Protein AF-A0AAW1KTS3-F1 (afdb_monomer)

Radius of gyration: 52.76 Å; Cα contacts (8 Å, |Δi|>4): 1188; chains: 1; bounding box: 129×103×189 Å

Nearest PDB structures (foldseek):
  7pgs-assembly1_N  TM=5.312E-01  e=7.427E-12  Homo sapiens
  7mp5-assembly1_B  TM=5.098E-01  e=2.663E-09  Homo sapiens
  5w0v-assembly2_B  TM=2.055E-01  e=7.017E-05  Kluyveromyces lactis
  4hax-assembly1_C  TM=1.683E-01  e=1.233E-04  Saccharomyces cerevisiae
  4c0q-assembly1_A  TM=1.399E-01  e=2.871E-04  Homo sapiens

Secondary structure (DSSP, 8-state):
--GGG--TTHHHH-HHHHHHHHHHHHHHHHHHHT--GGGHHHHHHHHHHHHHHHHHHHHHHHHTT-TTS-HHHHHHHHHHHHTT-----SSS-SSSTHHHHHHHHHHHHHHHTT---SHHHHHHHHHHHHHHHHHHHHHHHHHHHHTSSS-SSTTTTSTTSHHHHHHHHHHSPPP----S---------PPP--S----S--STTHHHHHHHHHHHHHHHHHHHHHHTT-GGGHHHHHGGGG-SSHHHHHHHHHHHHHHHHHS--TT--HHHHHHHHHHHTT-SSHHHHHHHHHHHHHHHHHHSSSS-STTTTTT-------SHHHHHHHHHHHHHHHHHH-TTTHHHHHHHHHHHTTTTS-HHHHHHHHHHHHHHHTT--GGGS-HHHHHHHHHHHHHHHHHHTTT-HHHHHHHHHHHHTSGGGHHHHHHHHHHHHHHHHHTT-STT-HHHHHHHHHHHHHHHHHHHTTSHHHHHHHHHHHHHGGGGS--------------TT-----BTT-PPPP---PPP----------------------------------------------------------------------PPPPP--------------------------------------PPPPHHHHHHHHHTT------HHHHHHHHHHHHTTT-TTTTGGGHHHHHHHHHTTTT-S-HHHHHHHHHHHHHHHIIIIIIHHHH---SSSHHHHHHHHHHHHHHHHHTTTS-SS------SS----HHHHHHHHHHHHHHHHTTTSTTHHHHHHHHHHHHHHH-S-HHHHHHHHHHHHHH-PPP-HHHHHHHHHHHHHHTTS--HHHHHHHHHHHHHHHHHHHHS-HHHHTT-HHHHHHHHHHTT--BHHHHHHHHHHHHHHHTTS-TTSHHHHHHHHHT----GGG------------S--S----PPPPPP---HHHHHHHGGGSTTTHHHHHHHHHHT-SSS-HHHHS-TTTHHHHHHHHHHHHHHHHHTS---STT-HHHHHHHHHHHHHHHHHHHHHHTT-HHHHHHHHHHHTT---SHHHHHHHHHHHHHHHHTTTTHHHHHHHHHHHHHHS-HHHHHHHHHHHHHHHHTS---GGG-HHHHHHHHHTTTSTTHHHHHHHHHHHHHHHHTTS-S-------------------------------------------------------PPPHHHHHHHHHHHHHHHHHHS--S----GGGSSTTS---TT-

Organism: Saponaria officinalis (NCBI:txid3572)

Solvent-accessible surface area (backbone atoms only — not comparable to full-atom values): 75738 Å² total; per-residue (Å²): 111,75,56,68,73,61,59,93,64,46,43,55,76,34,59,70,58,43,53,52,52,49,52,48,52,54,50,53,53,48,51,65,75,69,57,56,85,89,46,56,76,75,44,48,63,52,55,37,48,52,19,54,40,36,39,53,40,34,45,41,43,49,77,40,65,37,80,93,60,38,46,68,54,48,39,55,52,39,59,54,39,51,34,61,45,87,72,76,88,58,98,85,62,83,80,65,49,53,50,48,58,52,48,53,52,50,50,52,52,58,49,56,73,71,53,87,59,69,66,64,48,55,51,48,52,46,55,52,47,54,52,49,50,53,35,29,53,33,21,53,46,15,42,22,23,51,35,29,39,69,71,60,47,73,54,57,69,36,79,89,12,70,55,40,50,50,40,50,52,31,35,53,76,79,78,82,79,73,78,91,84,76,83,93,74,81,99,81,78,89,87,76,89,80,84,88,82,93,77,95,77,93,64,87,71,67,61,59,63,54,54,51,56,50,35,38,53,49,24,36,48,23,54,38,27,32,40,81,51,36,57,86,50,51,72,71,46,52,62,44,43,46,39,90,52,59,52,42,9,53,43,42,42,58,33,52,40,53,49,50,74,74,40,88,60,85,89,65,55,65,44,64,54,51,52,50,31,60,59,32,41,53,42,90,50,63,66,50,23,55,47,27,49,51,42,48,53,50,46,40,60,72,76,49,59,82,60,93,59,99,56,76,74,75,77,82,74,80,78,86,58,92,50,67,70,53,30,48,56,44,40,39,54,50,34,51,44,50,32,68,79,42,50,83,49,27,61,60,32,52,50,50,44,60,75,54,47,57,88,53,45,56,77,78,53,38,58,51,52,55,59,41,45,41,49,28,46,59,62,65,55,59,84,77,49,61,74,83,50,47,56,51,48,50,52,45,53,49,51,49,45,65,76,35,36,91,80,40,46,72,56,49,41,48,44,43,33,43,44,20,72,43,70,71,33,42,57,63,50,51,54,47,46,45,50,52,51,42,56,57,35,71,76,46,85,51,95,86,41,65,64,60,52,54,50,49,54,58,41,50,36,52,53,52,40,33,30,28,79,63,32,41,54,65,44,48,54,50,35,51,54,42,37,58,44,52,40,69,42,81,69,81,71,73,85,68,77,69,74,85,77,69,57,94,78,72,77,81,72,65,33,76,82,69,57,82,79,74,86,75,88,71,88,85,77,90,84,86,84,85,85,84,90,88,88,82,88,82,88,88,90,86,84,90,84,89,82,85,86,86,84,85,92,87,85,90,87,82,90,86,88,82,84,82,88,88,86,89,90,88,84,90,84,92,84,89,90,86,82,89,89,88,87,84,91,86,86,88,87,90,84,91,84,89,79,88,79,83,80,85,78,86,75,85,77,80,89,70,90,76,87,80,83,83,87,88,85,88,81,90,86,90,84,88,86,85,79,91,86,84,86,88,88,83,89,81,82,88,79,79,58,68,69,59,55,51,53,65,67,52,75,70,72,75,76,76,68,49,68,24,49,50,28,45,53,39,46,25,64,43,31,54,80,47,48,74,68,44,61,89,48,42,38,56,53,55,47,56,38,59,65,34,37,43,53,90,48,59,71,54,30,34,27,34,50,43,26,53,43,23,40,46,40,33,65,34,51,49,50,62,65,71,62,81,63,86,97,56,60,66,59,58,49,49,49,41,55,49,52,44,50,52,49,60,77,38,66,72,50,71,82,42,71,79,76,82,50,32,62,89,47,60,83,50,77,44,54,58,57,52,27,52,52,53,48,55,49,52,66,49,46,64,83,56,71,64,48,49,47,52,27,24,50,48,25,48,48,39,39,36,45,19,39,37,67,66,51,16,48,46,19,35,46,49,28,57,51,50,62,43,86,81,52,70,67,58,56,53,49,54,54,51,41,49,58,53,39,66,74,57,68,43,72,69,45,42,10,52,48,48,45,53,42,55,37,53,36,48,46,55,68,70,48,58,47,89,55,52,77,79,45,49,57,58,59,52,42,30,59,18,46,48,47,40,52,47,40,55,61,29,39,47,33,48,58,33,43,45,55,52,53,78,40,50,64,72,87,46,67,66,53,51,52,54,48,63,71,67,51,67,74,71,79,81,78,75,76,75,84,88,83,80,92,76,90,89,76,93,81,92,73,90,78,77,89,77,72,77,71,75,83,84,67,30,49,47,66,51,45,58,56,28,44,39,30,71,85,27,28,66,62,29,52,51,48,53,54,72,66,49,54,86,54,58,38,92,54,41,15,51,81,85,51,40,64,58,53,50,48,62,68,43,45,48,61,50,40,57,50,49,76,51,84,69,88,41,94,88,35,76,66,41,54,54,38,53,51,44,23,53,42,26,41,33,47,15,54,30,27,48,74,72,67,37,53,78,58,16,53,54,27,39,38,42,40,73,62,72,58,69,45,49,68,63,52,44,68,64,44,30,56,59,51,33,72,75,44,46,74,88,48,40,67,60,55,55,56,47,52,52,46,38,54,74,33,23,46,76,86,37,36,64,50,44,33,53,49,51,23,52,38,29,73,57,38,87,47,65,68,90,80,45,62,66,59,55,58,55,41,58,66,36,42,85,42,100,50,18,72,52,30,46,49,30,53,52,26,47,53,57,25,42,62,67,76,82,75,80,87,80,86,83,89,88,86,84,90,87,87,86,87,88,81,92,79,83,86,79,78,85,81,86,84,73,83,70,87,79,70,88,78,80,89,85,84,79,91,84,84,85,92,85,87,87,83,88,86,89,78,90,77,84,85,74,80,53,69,67,57,53,25,48,48,48,21,49,43,42,38,48,42,42,58,66,70,44,88,72,75,92,64,83,67,81,51,49,43,57,70,58,71,77,74,94,80,120

Foldseek 3Di:
DVLQPDDACVCLVPVVVVVVLLVLLVVLVVPLVPDDLVCLPVNLVSLLVSLLNLLRCLQRCQVSVPPSCDLQNLVVLLVVLQLLADQLPDPPDDDRNCPNVVSLVVVLVVVVVVDDDPVVSVVVNVVSVVSSVSSNLSSLSSNLSSLAADHSDVLSLDCPHPLVSVLLSLLDQDDDDDPPDDDDDDPDDDDDDDDDDDDDDPDVPPVSVVVSVSSLVSSLSSVLSNCLHCLVSLLVLLLQLQAPPNSSNLSSLLSSLVSVLVDPRPPDDPLSLVLSLLLQLLPLDLVSVQSSLSSVLSSLVVPPVVPPDPCSRPSPDRQPDSDSCSSLVVSLVSLLVCCVVCLVCLLVNLLNLLPRNCVRHDLVCNLSSLSSSQSSLLSDDLVVDDVVSSLSSLVSLLVCCLPCCVPRVVSNLSNLLSQLLPLNSLLSNLVSLLVVLQVVQVVCQDPVCPPVNVSSLVSSLSSLQSNCVNPVLSSLVNLLVLLVCQLVDQDPPPPDPPPPPPPVVPPPLDFLVDFDDDPPPDDDDDDDDDDDDDDDDDDDDDDDDDDDDDDDDDDDDDDDDDDDDDYDDDDDDDDDDDDDDDDDDDDDDDDDDDDDDDDDDDDDDDDDDDDDDDDDDDDDDDDDDDDDDDDDDDDDDDDDDPVVVVVVVVSNPRPRQGSSLSSLSSLLSNLQPCQPSCLVSVLSLLLSLLLCLQPPRLSSNLSSLSSLLSNLCRQQVVVLVVPDDDDDSVVLNVLSVVLSVVSVVQRSHRQDHLDAFFLVRLDDPVLVSSLVNLVSVCSSNVVSPVSLASSLVVLLCSLWQGSDLSSVLSSLSSNLSSLHQDDLVSVLSLLVLLLLLLLPVDRSSSRSLLSSLVSLQSNLVSDQLVCLLVRLLQLLLLLLQLLARSLSSNLSSLSSNLSSLVSADLVDCVSLVSNVVLAFADPVVPPDDDDDDDDDDDDPDDDDDDDHQPDDQARQVSLLSLQLAPRSNVSSVVSLLSPLAQGSCVHHHDNQCNLVSSCLSCLLQLQLLLPDPPPDDPDPSVVSLQSSLSSLQSSLVNCVVVPNNQSNVLSNCSSVVVDRHLLVSLLSVQLSSCVRCPPPCVCVSVVSLLSCLRRGDPSSVLSSLSNLLSNLLNHQDAPVPCVVLVVSLVVCCPDPSVVSSVSNVVSNVVSNVVPPDDDDDDDDDDDDDDDDDDDDDDDDDPPPPDPPDDDDDDDDDDDDDDDDDDDDDDDDDDDDSNVVSSSSSSSSSVSSSVSPPDDDDPSVSTPVNSDDPPPD

Structure (mmCIF, N/CA/C/O backbone):
data_AF-A0AAW1KTS3-F1
#
_entry.id   AF-A0AAW1KTS3-F1
#
loop_
_atom_site.group_PDB
_atom_site.id
_atom_site.type_symbol
_atom_site.label_atom_id
_atom_site.label_alt_id
_atom_site.label_comp_id
_atom_site.label_asym_id
_atom_site.label_entity_id
_atom_site.label_seq_id
_atom_site.pdbx_PDB_ins_code
_atom_site.Cartn_x
_atom_site.Cartn_y
_atom_site.Cartn_z
_atom_site.occupancy
_atom_site.B_iso_or_equiv
_atom_site.auth_seq_id
_atom_site.auth_comp_id
_atom_site.auth_asym_id
_atom_site.auth_atom_id
_atom_site.pdbx_PDB_model_num
ATOM 1 N N . MET A 1 1 ? -47.940 1.181 67.640 1.00 64.25 1 MET A N 1
ATOM 2 C CA . MET A 1 1 ? -49.217 0.887 68.334 1.00 64.25 1 MET A CA 1
ATOM 3 C C . MET A 1 1 ? -50.417 0.840 67.380 1.00 64.25 1 MET A C 1
ATOM 5 O O . MET A 1 1 ? -50.634 -0.215 66.809 1.00 64.25 1 MET A O 1
ATOM 9 N N . VAL A 1 2 ? -51.220 1.901 67.168 1.00 80.25 2 VAL A N 1
ATOM 10 C CA . VAL A 1 2 ? -52.461 1.759 66.353 1.00 80.25 2 VAL A CA 1
ATOM 11 C C . VAL A 1 2 ? -52.172 1.682 64.847 1.00 80.25 2 VAL A C 1
ATOM 13 O O . VAL A 1 2 ? -52.635 0.756 64.193 1.00 80.25 2 VAL A O 1
ATOM 16 N N . ALA A 1 3 ? -51.353 2.598 64.316 1.00 78.25 3 ALA A N 1
ATOM 17 C CA . ALA A 1 3 ? -50.932 2.612 62.905 1.00 78.25 3 ALA A CA 1
ATOM 18 C C . ALA A 1 3 ? -50.195 1.327 62.464 1.00 78.25 3 ALA A C 1
ATOM 20 O O . ALA A 1 3 ? -50.238 0.938 61.309 1.00 78.25 3 ALA A O 1
ATOM 21 N N . GLU A 1 4 ? -49.560 0.649 63.416 1.00 80.38 4 GLU A N 1
ATOM 22 C CA . GLU A 1 4 ? -48.799 -0.597 63.258 1.00 80.38 4 GLU A CA 1
ATOM 23 C C . GLU A 1 4 ? -49.691 -1.844 63.121 1.00 80.38 4 GLU A C 1
ATOM 25 O O . GLU A 1 4 ? -49.235 -2.890 62.675 1.00 80.38 4 GLU A O 1
ATOM 30 N N . LYS A 1 5 ? -50.980 -1.740 63.477 1.00 83.88 5 LYS A N 1
ATOM 31 C CA . LYS A 1 5 ? -51.983 -2.801 63.278 1.00 83.88 5 LYS A CA 1
ATOM 32 C C . LYS A 1 5 ? -52.750 -2.646 61.958 1.00 83.88 5 LYS A C 1
ATOM 34 O O . LYS A 1 5 ? -53.805 -3.255 61.789 1.00 83.88 5 LYS A O 1
ATOM 39 N N . ILE A 1 6 ? -52.252 -1.814 61.042 1.00 81.06 6 ILE A N 1
ATOM 40 C CA . ILE A 1 6 ? -52.831 -1.620 59.712 1.00 81.06 6 ILE A CA 1
ATOM 41 C C . ILE A 1 6 ? -52.156 -2.580 58.737 1.00 81.06 6 ILE A C 1
ATOM 43 O O . ILE A 1 6 ? -50.955 -2.508 58.504 1.00 81.06 6 ILE A O 1
ATOM 47 N N . TRP A 1 7 ? -52.947 -3.508 58.203 1.00 79.06 7 TRP A N 1
ATOM 48 C CA . TRP A 1 7 ? -52.524 -4.449 57.170 1.00 79.06 7 TRP A CA 1
ATOM 49 C C . TRP A 1 7 ? -52.759 -3.870 55.762 1.00 79.06 7 TRP A C 1
ATOM 51 O O . TRP A 1 7 ? -53.659 -3.036 55.610 1.00 79.06 7 TRP A O 1
ATOM 61 N N . PRO A 1 8 ? -52.010 -4.335 54.740 1.00 77.81 8 PRO A N 1
ATOM 62 C CA . PRO A 1 8 ? -52.067 -3.789 53.385 1.00 77.81 8 PRO A CA 1
ATOM 63 C C . PRO A 1 8 ? -53.478 -3.662 52.793 1.00 77.81 8 PRO A C 1
ATOM 65 O O . PRO A 1 8 ? -54.326 -4.553 52.920 1.00 77.81 8 PRO A O 1
ATOM 68 N N . GLY A 1 9 ? -53.724 -2.531 52.138 1.00 78.25 9 GLY A N 1
ATOM 69 C CA . GLY A 1 9 ? -54.979 -2.151 51.503 1.00 78.25 9 GLY A CA 1
ATOM 70 C C . GLY A 1 9 ? -56.120 -1.795 52.463 1.00 78.25 9 GLY A C 1
ATOM 71 O O . GLY A 1 9 ? -57.253 -1.604 51.999 1.00 78.25 9 GLY A O 1
ATOM 72 N N . MET A 1 10 ? -55.903 -1.703 53.784 1.00 84.75 10 MET A N 1
ATOM 73 C CA . MET A 1 10 ? -56.992 -1.362 54.709 1.00 84.75 10 MET A CA 1
ATOM 74 C C . MET A 1 10 ? -57.408 0.109 54.597 1.00 84.75 10 MET A C 1
ATOM 76 O O . MET A 1 10 ? -58.611 0.383 54.668 1.00 84.75 10 MET A O 1
ATOM 80 N N . LEU A 1 11 ? -56.482 1.054 54.389 1.00 84.19 11 LEU A N 1
ATOM 81 C CA . LEU A 1 11 ? -56.857 2.469 54.234 1.00 84.19 11 LEU A CA 1
ATOM 82 C C . LEU A 1 11 ? -57.661 2.723 52.950 1.00 84.19 11 LEU A C 1
ATOM 84 O O . LEU A 1 11 ? -58.567 3.560 52.959 1.00 84.19 11 LEU A O 1
ATOM 88 N N . SER A 1 12 ? -57.415 1.945 51.891 1.00 81.31 12 SER A N 1
ATOM 89 C CA . SER A 1 12 ? -58.215 1.931 50.658 1.00 81.31 12 SER A CA 1
ATOM 90 C C . SER A 1 12 ? -59.651 1.460 50.912 1.00 81.31 12 SER A C 1
ATOM 92 O O . SER A 1 12 ? -60.602 2.047 50.402 1.00 81.31 12 SER A O 1
ATOM 94 N N . ARG A 1 13 ? -59.826 0.424 51.747 1.00 83.00 13 ARG A N 1
ATOM 95 C CA . ARG A 1 13 ? -61.142 -0.153 52.089 1.00 83.00 13 ARG A CA 1
ATOM 96 C C . ARG A 1 13 ? -61.909 0.636 53.159 1.00 83.00 13 ARG A C 1
ATOM 98 O O . ARG A 1 13 ? -63.108 0.421 53.317 1.00 83.00 13 ARG A O 1
ATOM 105 N N . LYS A 1 14 ? -61.248 1.515 53.923 1.00 86.31 14 LYS A N 1
ATOM 106 C CA . LYS A 1 14 ? -61.849 2.265 55.044 1.00 86.31 14 LYS A CA 1
ATOM 107 C C . LYS A 1 14 ? -61.474 3.761 55.010 1.00 86.31 14 LYS A C 1
ATOM 109 O O . LYS A 1 14 ? -60.659 4.210 55.824 1.00 86.31 14 LYS A O 1
ATOM 114 N N . PRO A 1 15 ? -62.113 4.578 54.148 1.00 81.06 15 PRO A N 1
ATOM 115 C CA . PRO A 1 15 ? -61.741 5.985 53.947 1.00 81.06 15 PRO A CA 1
ATOM 116 C C . PRO A 1 15 ? -61.871 6.864 55.205 1.00 81.06 15 PRO A C 1
ATOM 118 O O . PRO A 1 15 ? -61.170 7.868 55.318 1.00 81.06 15 PRO A O 1
ATOM 121 N N . VAL A 1 16 ? -62.705 6.481 56.180 1.00 84.56 16 VAL A N 1
ATOM 122 C CA . VAL A 1 16 ? -62.835 7.192 57.467 1.00 84.56 16 VAL A CA 1
ATOM 123 C C . VAL A 1 16 ? -61.530 7.152 58.270 1.00 84.56 16 VAL A C 1
ATOM 125 O O . VAL A 1 16 ? -61.110 8.184 58.789 1.00 84.56 16 VAL A O 1
ATOM 128 N N . PHE A 1 17 ? -60.848 6.001 58.333 1.00 84.56 17 PHE A N 1
ATOM 129 C CA . PHE A 1 17 ? -59.546 5.895 59.007 1.00 84.56 17 PHE A CA 1
ATOM 130 C C . PHE A 1 17 ? -58.478 6.689 58.251 1.00 84.56 17 PHE A C 1
ATOM 132 O O . PHE A 1 17 ? -57.736 7.451 58.867 1.00 84.56 17 PHE A O 1
ATOM 139 N N . ARG A 1 18 ? -58.468 6.591 56.912 1.00 85.31 18 ARG A N 1
ATOM 140 C CA . ARG A 1 18 ? -57.579 7.366 56.030 1.00 85.31 18 ARG A CA 1
ATOM 141 C C . ARG A 1 18 ? -57.662 8.870 56.336 1.00 85.31 18 ARG A C 1
ATOM 143 O O . ARG A 1 18 ? -56.636 9.499 56.567 1.00 85.31 18 ARG A O 1
ATOM 150 N N . LEU A 1 19 ? -58.875 9.425 56.434 1.00 85.12 19 LEU A N 1
ATOM 151 C CA . LEU A 1 19 ? -59.107 10.833 56.788 1.00 85.12 19 LEU A CA 1
ATOM 152 C C . LEU A 1 19 ? -58.616 11.203 58.199 1.00 85.12 19 LEU A C 1
ATOM 154 O O . LEU A 1 19 ? -58.020 12.266 58.369 1.00 85.12 19 LEU A O 1
ATOM 158 N N . HIS A 1 20 ? -58.833 10.345 59.201 1.00 88.56 20 HIS A N 1
ATOM 159 C CA . HIS A 1 20 ? -58.393 10.616 60.576 1.00 88.56 20 HIS A CA 1
ATOM 160 C C . HIS A 1 20 ? -56.866 10.628 60.710 1.00 88.56 20 HIS A C 1
ATOM 162 O O . HIS A 1 20 ? -56.325 11.533 61.343 1.00 88.56 20 HIS A O 1
ATOM 168 N N . TYR A 1 21 ? -56.160 9.680 60.085 1.00 89.75 21 TYR A N 1
ATOM 169 C CA . TYR A 1 21 ? -54.695 9.658 60.129 1.00 89.75 21 TYR A CA 1
ATOM 170 C C . TYR A 1 21 ? -54.059 10.810 59.344 1.00 89.75 21 TYR A C 1
ATOM 172 O O . TYR A 1 21 ? -53.065 11.363 59.805 1.00 89.75 21 TYR A O 1
ATOM 180 N N . LEU A 1 22 ? -54.648 11.232 58.219 1.00 88.50 22 LEU A N 1
ATOM 181 C CA . LEU A 1 22 ? -54.184 12.423 57.494 1.00 88.50 22 LEU A CA 1
ATOM 182 C C . LEU A 1 22 ? -54.362 13.692 58.331 1.00 88.50 22 LEU A C 1
ATOM 184 O O . LEU A 1 22 ? -53.419 14.467 58.446 1.00 88.50 22 LEU A O 1
ATOM 188 N N . LYS A 1 23 ? -55.519 13.864 58.989 1.00 89.50 23 LYS A N 1
ATOM 189 C CA . LYS A 1 23 ? -55.744 14.987 59.912 1.00 89.50 23 LYS A CA 1
ATOM 190 C C . LYS A 1 23 ? -54.766 14.963 61.094 1.00 89.50 23 LYS A C 1
ATOM 192 O O . LYS A 1 23 ? -54.303 16.017 61.509 1.00 89.50 23 LYS A O 1
ATOM 197 N N . TYR A 1 24 ? -54.440 13.782 61.625 1.00 91.31 24 TYR A N 1
ATOM 198 C CA . TYR A 1 24 ? -53.425 13.634 62.673 1.00 91.31 24 TYR A CA 1
ATOM 199 C C . TYR A 1 24 ? -52.033 14.060 62.180 1.00 91.31 24 TYR A C 1
ATOM 201 O O . TYR A 1 24 ? -51.384 14.870 62.831 1.00 91.31 24 TYR A O 1
ATOM 209 N N . ILE A 1 25 ? -51.600 13.584 61.008 1.00 90.75 25 ILE A N 1
ATOM 210 C CA . ILE A 1 25 ? -50.313 13.961 60.399 1.00 90.75 25 ILE A CA 1
ATOM 211 C C . ILE A 1 25 ? -50.245 15.472 60.150 1.00 90.75 25 ILE A C 1
ATOM 213 O O . ILE A 1 25 ? -49.255 16.098 60.519 1.00 90.75 25 ILE A O 1
ATOM 217 N N . GLU A 1 26 ? -51.292 16.061 59.569 1.00 89.62 26 GLU A N 1
ATOM 218 C CA . GLU A 1 26 ? -51.411 17.501 59.309 1.00 89.62 26 GLU A CA 1
ATOM 219 C C . GLU A 1 26 ? -51.306 18.318 60.608 1.00 89.62 26 GLU A C 1
ATOM 221 O O . GLU A 1 26 ? -50.491 19.236 60.704 1.00 89.62 26 GLU A O 1
ATOM 226 N N . GLU A 1 27 ? -52.065 17.937 61.638 1.00 90.56 27 GLU A N 1
ATOM 227 C CA . GLU A 1 27 ? -52.109 18.638 62.922 1.00 90.56 27 GLU A CA 1
ATOM 228 C C . GLU A 1 27 ? -50.808 18.499 63.724 1.00 90.56 27 GLU A C 1
ATOM 230 O O . GLU A 1 27 ? -50.280 19.497 64.211 1.00 90.56 27 GLU A O 1
ATOM 235 N N . THR A 1 28 ? -50.234 17.297 63.824 1.00 90.06 28 THR A N 1
ATOM 236 C CA . THR A 1 28 ? -48.957 17.086 64.523 1.00 90.06 28 THR A CA 1
ATOM 237 C C . THR A 1 28 ? -47.794 17.753 63.781 1.00 90.06 28 THR A C 1
ATOM 239 O O . THR A 1 28 ? -46.938 18.362 64.417 1.00 90.06 28 THR A O 1
ATOM 242 N N . THR A 1 29 ? -47.790 17.740 62.441 1.00 89.81 29 THR A N 1
ATOM 243 C CA . THR A 1 29 ? -46.804 18.492 61.638 1.00 89.81 29 THR A CA 1
ATOM 244 C C . THR A 1 29 ? -46.924 19.996 61.882 1.00 89.81 29 THR A C 1
ATOM 246 O O . THR A 1 29 ? -45.911 20.673 62.045 1.00 89.81 29 THR A O 1
ATOM 249 N N . ARG A 1 30 ? -48.155 20.525 61.945 1.00 88.81 30 ARG A N 1
ATOM 250 C CA . ARG A 1 30 ? -48.424 21.933 62.265 1.00 88.81 30 ARG A CA 1
ATOM 251 C C . ARG A 1 30 ? -47.876 22.296 63.643 1.00 88.81 30 ARG A C 1
ATOM 253 O O . ARG A 1 30 ? -47.104 23.241 63.733 1.00 88.81 30 ARG A O 1
ATOM 260 N N . GLN A 1 31 ? -48.207 21.514 64.671 1.00 87.50 31 GLN A N 1
ATOM 261 C CA . GLN A 1 31 ? -47.771 21.749 66.052 1.00 87.50 31 GLN A CA 1
ATOM 262 C C . GLN A 1 31 ? -46.242 21.761 66.195 1.00 87.50 31 GLN A C 1
ATOM 264 O O . GLN A 1 31 ? -45.709 22.686 66.803 1.00 87.50 31 GLN A O 1
ATOM 269 N N . ILE A 1 32 ? -45.533 20.801 65.584 1.00 87.50 32 ILE A N 1
ATOM 270 C CA . ILE A 1 32 ? -44.059 20.745 65.619 1.00 87.50 32 ILE A CA 1
ATOM 271 C C . ILE A 1 32 ? -43.434 21.955 64.903 1.00 87.50 32 ILE A C 1
ATOM 273 O O . ILE A 1 32 ? -42.442 22.496 65.381 1.00 87.50 32 ILE A O 1
ATOM 277 N N . LEU A 1 33 ? -44.014 22.414 63.787 1.00 84.38 33 LEU A N 1
ATOM 278 C CA . LEU A 1 33 ? -43.522 23.584 63.044 1.00 84.38 33 LEU A CA 1
ATOM 279 C C . LEU A 1 33 ? -43.845 24.936 63.708 1.00 84.38 33 LEU A C 1
ATOM 281 O O . LEU A 1 33 ? -43.223 25.934 63.355 1.00 84.38 33 LEU A O 1
ATOM 285 N N . THR A 1 34 ? -44.808 24.991 64.632 1.00 84.06 34 THR A N 1
ATOM 286 C CA . THR A 1 34 ? -45.171 26.212 65.381 1.00 84.06 34 THR A CA 1
ATOM 287 C C . THR A 1 34 ? -44.646 26.234 66.819 1.00 84.06 34 THR A C 1
ATOM 289 O O . THR A 1 34 ? -44.994 27.138 67.576 1.00 84.06 34 THR A O 1
ATOM 292 N N . ALA A 1 35 ? -43.863 25.236 67.227 1.00 80.44 35 ALA A N 1
ATOM 293 C CA . ALA A 1 35 ? -43.355 25.127 68.588 1.00 80.44 35 ALA A CA 1
ATOM 294 C C . ALA A 1 35 ? -42.283 26.189 68.897 1.00 80.44 35 ALA A C 1
ATOM 296 O O . ALA A 1 35 ? -41.449 26.522 68.055 1.00 80.44 35 ALA A O 1
ATOM 297 N N . LEU A 1 36 ? -42.288 26.706 70.129 1.00 74.25 36 LEU A N 1
ATOM 298 C CA . LEU A 1 36 ? -41.246 27.614 70.618 1.00 74.25 36 LEU A CA 1
ATOM 299 C C . LEU A 1 36 ? -40.004 26.811 71.051 1.00 74.25 36 LEU A C 1
ATOM 301 O O . LEU A 1 36 ? -40.181 25.746 71.648 1.00 74.25 36 LEU A O 1
ATOM 305 N N . PRO A 1 37 ? -38.767 27.319 70.868 1.00 66.69 37 PRO A N 1
ATOM 306 C CA . PRO A 1 37 ? -37.540 26.603 71.252 1.00 66.69 37 PRO A CA 1
ATOM 307 C C . PRO A 1 37 ? -37.470 26.189 72.733 1.00 66.69 37 PRO A C 1
ATOM 309 O O . PRO A 1 37 ? -36.780 25.238 73.088 1.00 66.69 37 PRO A O 1
ATOM 312 N N . GLU A 1 38 ? -38.204 26.881 73.606 1.00 66.88 38 GLU A N 1
ATOM 313 C CA . GLU A 1 38 ? -38.310 26.570 75.037 1.00 66.88 38 GLU A CA 1
ATOM 314 C C . GLU A 1 38 ? -39.092 25.269 75.313 1.00 66.88 38 GLU A C 1
ATOM 316 O O . GLU A 1 38 ? -38.859 24.615 76.326 1.00 66.88 38 GLU A O 1
ATOM 321 N N . SER A 1 39 ? -39.964 24.849 74.387 1.00 77.06 39 SER A N 1
ATOM 322 C CA . SER A 1 39 ? -40.796 23.633 74.480 1.00 77.06 39 SER A CA 1
ATOM 323 C C . SER A 1 39 ? -40.112 22.361 73.953 1.00 77.06 39 SER A C 1
ATOM 325 O O . SER A 1 39 ? -40.769 21.349 73.706 1.00 77.06 39 SER A O 1
ATOM 327 N N . PHE A 1 40 ? -38.782 22.385 73.780 1.00 80.50 40 PHE A N 1
ATOM 328 C CA . PHE A 1 40 ? -37.999 21.309 73.157 1.00 80.50 40 PHE A CA 1
ATOM 329 C C . PHE A 1 40 ? -38.360 19.900 73.651 1.00 80.50 40 PHE A C 1
ATOM 331 O O . PHE A 1 40 ? -38.472 18.976 72.846 1.00 80.50 40 PHE A O 1
ATOM 338 N N . GLN A 1 41 ? -38.549 19.731 74.962 1.00 81.50 41 GLN A N 1
ATOM 339 C CA . GLN A 1 41 ? -38.827 18.438 75.588 1.00 81.50 41 GLN A CA 1
ATOM 340 C C . GLN A 1 41 ? -40.232 17.907 75.250 1.00 81.50 41 GLN A C 1
ATOM 342 O O . GLN A 1 41 ? -40.373 16.724 74.941 1.00 81.50 41 GLN A O 1
ATOM 347 N N . ASP A 1 42 ? -41.244 18.777 75.218 1.00 82.81 42 ASP A N 1
ATOM 348 C CA . ASP A 1 42 ? -42.639 18.429 74.900 1.00 82.81 42 ASP A CA 1
ATOM 349 C C . ASP A 1 42 ? -42.830 18.070 73.416 1.00 82.81 42 ASP A C 1
ATOM 351 O O . ASP A 1 42 ? -43.737 17.324 73.041 1.00 82.81 42 ASP A O 1
ATOM 355 N N . VAL A 1 43 ? -41.936 18.568 72.557 1.00 86.31 43 VAL A N 1
ATOM 356 C CA . VAL A 1 43 ? -41.934 18.313 71.111 1.00 86.31 43 VAL A CA 1
ATOM 357 C C . VAL A 1 43 ? -41.308 16.953 70.757 1.00 86.31 43 VAL A C 1
ATOM 359 O O . VAL A 1 43 ? -41.670 16.375 69.730 1.00 86.31 43 VAL A O 1
ATOM 362 N N . GLN A 1 44 ? -40.422 16.380 71.587 1.00 86.19 44 GLN A N 1
ATOM 363 C CA . GLN A 1 44 ? -39.771 15.091 71.273 1.00 86.19 44 GLN A CA 1
ATOM 364 C C . GLN A 1 44 ? -40.769 13.916 71.127 1.00 86.19 44 GLN A C 1
ATOM 366 O O . GLN A 1 44 ? -40.676 13.193 70.129 1.00 86.19 44 GLN A O 1
ATOM 371 N N . PRO A 1 45 ? -41.774 13.724 72.012 1.00 88.56 45 PRO A N 1
ATOM 372 C CA . PRO A 1 45 ? -42.797 12.693 71.821 1.00 88.56 45 PRO A CA 1
ATOM 373 C C . PRO A 1 45 ? -43.623 12.890 70.544 1.00 88.56 45 PRO A C 1
ATOM 375 O O . PRO A 1 45 ? -43.991 11.908 69.902 1.00 88.56 45 PRO A O 1
ATOM 378 N N . LEU A 1 46 ? -43.883 14.141 70.141 1.00 88.50 46 LEU A N 1
ATOM 379 C CA . LEU A 1 46 ? -44.602 14.457 68.902 1.00 88.50 46 LEU A CA 1
ATOM 380 C C . LEU A 1 46 ? -43.755 14.138 67.661 1.00 88.50 46 LEU A C 1
ATOM 382 O O . LEU A 1 46 ? -44.265 13.507 66.734 1.00 88.50 46 LEU A O 1
ATOM 386 N N . ARG A 1 47 ? -42.459 14.489 67.666 1.00 89.88 47 ARG A N 1
ATOM 387 C CA . ARG A 1 47 ? -41.480 14.102 66.629 1.00 89.88 47 ARG A CA 1
ATOM 388 C C . ARG A 1 47 ? -41.435 12.576 66.465 1.00 89.88 47 ARG A C 1
ATOM 390 O O . ARG A 1 47 ? -41.625 12.071 65.357 1.00 89.88 47 ARG A O 1
ATOM 397 N N . TYR A 1 48 ? -41.290 11.839 67.571 1.00 89.81 48 TYR A N 1
ATOM 398 C CA . TYR A 1 48 ? -41.283 10.371 67.575 1.00 89.81 48 TYR A CA 1
ATOM 399 C C . TYR A 1 48 ? -42.604 9.763 67.075 1.00 89.81 48 TYR A C 1
ATOM 401 O O . TYR A 1 48 ? -42.594 8.826 66.272 1.00 89.81 48 TYR A O 1
ATOM 409 N N . ALA A 1 49 ? -43.748 10.285 67.529 1.00 89.56 49 ALA A N 1
ATOM 410 C CA . ALA A 1 49 ? -45.065 9.780 67.153 1.00 89.56 49 ALA A CA 1
ATOM 411 C C . ALA A 1 49 ? -45.384 10.032 65.672 1.00 89.56 49 ALA A C 1
ATOM 413 O O . ALA A 1 49 ? -45.857 9.118 64.994 1.00 89.56 49 ALA A O 1
ATOM 414 N N . LEU A 1 50 ? -45.069 11.222 65.145 1.00 91.62 50 LEU A N 1
ATOM 415 C CA . LEU A 1 50 ? -45.249 11.549 63.730 1.00 91.62 50 LEU A CA 1
ATOM 416 C C . LEU A 1 50 ? -44.411 10.626 62.838 1.00 91.62 50 LEU A C 1
ATOM 418 O O . LEU A 1 50 ? -44.956 10.005 61.926 1.00 91.62 50 LEU A O 1
ATOM 422 N N . ALA A 1 51 ? -43.119 10.463 63.141 1.00 90.12 51 ALA A N 1
ATOM 423 C CA . ALA A 1 51 ? -42.247 9.543 62.415 1.00 90.12 51 ALA A CA 1
ATOM 424 C C . ALA A 1 51 ? -42.758 8.088 62.493 1.00 90.12 51 ALA A C 1
ATOM 426 O O . ALA A 1 51 ? -42.894 7.412 61.472 1.00 90.12 51 ALA A O 1
ATOM 427 N N . SER A 1 52 ? -43.144 7.624 63.685 1.00 89.81 52 SER A N 1
ATOM 428 C CA . SER A 1 52 ? -43.682 6.272 63.896 1.00 89.81 52 SER A CA 1
ATOM 429 C C . SER A 1 52 ? -44.996 6.011 63.148 1.00 89.81 52 SER A C 1
ATOM 431 O O . SER A 1 52 ? -45.237 4.887 62.710 1.00 89.81 52 SER A O 1
ATOM 433 N N . VAL A 1 53 ? -45.854 7.022 62.981 1.00 91.00 53 VAL A N 1
ATOM 434 C CA . VAL A 1 53 ? -47.089 6.914 62.186 1.00 91.00 53 VAL A CA 1
ATOM 435 C C . VAL A 1 53 ? -46.782 6.940 60.687 1.00 91.00 53 VAL A C 1
ATOM 437 O O . VAL A 1 53 ? -47.312 6.109 59.949 1.00 91.00 53 VAL A O 1
ATOM 440 N N . LEU A 1 54 ? -45.894 7.827 60.228 1.00 90.88 54 LEU A N 1
ATOM 441 C CA . LEU A 1 54 ? -45.501 7.911 58.816 1.00 90.88 54 LEU A CA 1
ATOM 442 C C . LEU A 1 54 ? -44.811 6.632 58.322 1.00 90.88 54 LEU A C 1
ATOM 444 O O . LEU A 1 54 ? -45.117 6.182 57.220 1.00 90.88 54 LEU A O 1
ATOM 448 N N . ARG A 1 55 ? -43.969 6.000 59.154 1.00 90.00 55 ARG A N 1
ATOM 449 C CA . ARG A 1 55 ? -43.342 4.694 58.877 1.00 90.00 55 ARG A CA 1
ATOM 450 C C . ARG A 1 55 ? -44.352 3.636 58.424 1.00 90.00 55 ARG A C 1
ATOM 452 O O . ARG A 1 55 ? -44.112 2.946 57.442 1.00 90.00 55 ARG A O 1
ATOM 459 N N . TYR A 1 56 ? -45.465 3.492 59.140 1.00 88.19 56 TYR A N 1
ATOM 460 C CA . TYR A 1 56 ? -46.439 2.438 58.846 1.00 88.19 56 TYR A CA 1
ATOM 461 C C . TYR A 1 56 ? -47.493 2.852 57.810 1.00 88.19 56 TYR A C 1
ATOM 463 O O . TYR A 1 56 ? -48.007 1.989 57.106 1.00 88.19 56 TYR A O 1
ATOM 471 N N . LEU A 1 57 ? -47.830 4.145 57.698 1.00 89.50 57 LEU A N 1
ATOM 472 C CA . LEU A 1 57 ? -48.967 4.588 56.877 1.00 89.50 57 LEU A CA 1
ATOM 473 C C . LEU A 1 57 ? -48.598 5.229 55.533 1.00 89.50 57 LEU A C 1
ATOM 475 O O . LEU A 1 57 ? -49.471 5.324 54.672 1.00 89.50 57 LEU A O 1
ATOM 479 N N . ALA A 1 58 ? -47.352 5.666 55.316 1.00 89.00 58 ALA A N 1
ATOM 480 C CA . ALA A 1 58 ? -46.974 6.306 54.051 1.00 89.00 58 ALA A CA 1
ATOM 481 C C . ALA A 1 58 ? -47.226 5.418 52.807 1.00 89.00 58 ALA A C 1
ATOM 483 O O . ALA A 1 58 ? -47.812 5.940 51.855 1.00 89.00 58 ALA A O 1
ATOM 484 N N . PRO A 1 59 ? -46.910 4.102 52.808 1.00 88.56 59 PRO A N 1
ATOM 485 C CA . PRO A 1 59 ? -47.248 3.222 51.686 1.00 88.56 59 PRO A CA 1
ATOM 486 C C . PRO A 1 59 ? -48.764 3.069 51.484 1.00 88.56 59 PRO A C 1
ATOM 488 O O . PRO A 1 59 ? -49.265 3.249 50.375 1.00 88.56 59 PRO A O 1
ATOM 491 N N . GLU A 1 60 ? -49.514 2.848 52.571 1.00 89.06 60 GLU A N 1
ATOM 492 C CA . GLU A 1 60 ? -50.979 2.709 52.551 1.00 89.06 60 GLU A CA 1
ATOM 493 C C . GLU A 1 60 ? -51.691 3.934 51.951 1.00 89.06 60 GLU A C 1
ATOM 495 O O . GLU A 1 60 ? -52.685 3.786 51.240 1.00 89.06 60 GLU A O 1
ATOM 500 N N . PHE A 1 61 ? -51.213 5.158 52.207 1.00 89.00 61 PHE A N 1
ATOM 501 C CA . PHE A 1 61 ? -51.809 6.366 51.619 1.00 89.00 61 PHE A CA 1
ATOM 502 C C . PHE A 1 61 ? -51.591 6.479 50.107 1.00 89.00 61 PHE A C 1
ATOM 504 O O . PHE A 1 61 ? -52.449 7.035 49.410 1.00 89.00 61 PHE A O 1
ATOM 511 N N . VAL A 1 62 ? -50.463 5.962 49.615 1.00 87.00 62 VAL A N 1
ATOM 512 C CA . VAL A 1 62 ? -50.113 5.932 48.192 1.00 87.00 62 VAL A CA 1
ATOM 513 C C . VAL A 1 62 ? -50.941 4.874 47.465 1.00 87.00 62 VAL A C 1
ATOM 515 O O . VAL A 1 62 ? -51.571 5.197 46.457 1.00 87.00 62 VAL A O 1
ATOM 518 N N . GLU A 1 63 ? -51.044 3.654 48.003 1.00 84.81 63 GLU A N 1
ATOM 519 C CA . GLU A 1 63 ? -51.920 2.611 47.440 1.00 84.81 63 GLU A CA 1
ATOM 520 C C . GLU A 1 63 ? -53.395 3.025 47.466 1.00 84.81 63 GLU A C 1
ATOM 522 O O . GLU A 1 63 ? -54.130 2.811 46.501 1.00 84.81 63 GLU A O 1
ATOM 527 N N . ALA A 1 64 ? -53.821 3.710 48.531 1.00 83.62 64 ALA A N 1
ATOM 528 C CA . ALA A 1 64 ? -55.160 4.276 48.641 1.00 83.62 64 ALA A CA 1
ATOM 529 C C . ALA A 1 64 ? -55.393 5.526 47.770 1.00 83.62 64 ALA A C 1
ATOM 531 O O . ALA A 1 64 ? -56.466 6.120 47.891 1.00 83.62 64 ALA A O 1
ATOM 532 N N . LYS A 1 65 ? -54.425 5.951 46.938 1.00 80.00 65 LYS A N 1
ATOM 533 C CA . LYS A 1 65 ? -54.490 7.124 46.038 1.00 80.00 65 LYS A CA 1
ATOM 534 C C . LYS A 1 65 ? -55.083 8.368 46.715 1.00 80.00 65 LYS A C 1
ATOM 536 O O . LYS A 1 65 ? -56.039 8.971 46.234 1.00 80.00 65 LYS A O 1
ATOM 541 N N . SER A 1 66 ? -54.559 8.715 47.889 1.00 78.75 66 SER A N 1
ATOM 542 C CA . SER A 1 66 ? -55.086 9.821 48.690 1.00 78.75 66 SER A CA 1
ATOM 543 C C . SER A 1 66 ? -54.702 11.192 48.118 1.00 78.75 66 SER A C 1
ATOM 545 O O . SER A 1 66 ? -53.549 11.597 48.223 1.00 78.75 66 SER A O 1
ATOM 547 N N . GLU A 1 67 ? -55.679 11.956 47.620 1.00 74.88 67 GLU A N 1
ATOM 548 C CA . GLU A 1 67 ? -55.502 13.336 47.117 1.00 74.88 67 GLU A CA 1
ATOM 549 C C . GLU A 1 67 ? -54.785 14.265 48.115 1.00 74.88 67 GLU A C 1
ATOM 551 O O . GLU A 1 67 ? -53.968 15.094 47.730 1.00 74.88 67 GLU A O 1
ATOM 556 N N . LYS A 1 68 ? -55.048 14.091 49.419 1.00 78.25 68 LYS A N 1
ATOM 557 C CA . LYS A 1 68 ? -54.403 14.844 50.513 1.00 78.25 68 LYS A CA 1
ATOM 558 C C . LYS A 1 68 ? -52.999 14.343 50.897 1.00 78.25 68 LYS A C 1
ATOM 560 O O . LYS A 1 68 ? -52.448 14.790 51.896 1.00 78.25 68 LYS A O 1
ATOM 565 N N . PHE A 1 69 ? -52.438 13.385 50.162 1.00 86.88 69 PHE A N 1
ATOM 566 C CA . PHE A 1 69 ? -51.090 12.845 50.376 1.00 86.88 69 PHE A CA 1
ATOM 567 C C . PHE A 1 69 ? -50.285 12.896 49.070 1.00 86.88 69 PHE A C 1
ATOM 569 O O . PHE A 1 69 ? -49.687 11.917 48.623 1.00 86.88 69 PHE A O 1
ATOM 576 N N . ASP A 1 70 ? -50.335 14.064 48.430 1.00 85.31 70 ASP A N 1
ATOM 577 C CA . ASP A 1 70 ? -49.697 14.339 47.149 1.00 85.31 70 ASP A CA 1
ATOM 578 C C . ASP A 1 70 ? -48.158 14.380 47.243 1.00 85.31 70 ASP A C 1
ATOM 580 O O . ASP A 1 70 ? -47.557 14.300 48.320 1.00 85.31 70 ASP A O 1
ATOM 584 N N . LEU A 1 71 ? -47.501 14.552 46.091 1.00 87.44 71 LEU A N 1
ATOM 585 C CA . LEU A 1 71 ? -46.041 14.634 46.005 1.00 87.44 71 LEU A CA 1
ATOM 586 C C . LEU A 1 71 ? -45.468 15.811 46.812 1.00 87.44 71 LEU A C 1
ATOM 588 O O . LEU A 1 71 ? -44.417 15.654 47.431 1.00 87.44 71 LEU A O 1
ATOM 592 N N . ARG A 1 72 ? -46.161 16.959 46.880 1.00 87.56 72 ARG A N 1
ATOM 593 C CA . ARG A 1 72 ? -45.719 18.124 47.667 1.00 87.56 72 ARG A CA 1
ATOM 594 C C . ARG A 1 72 ? -45.808 17.847 49.166 1.00 87.56 72 ARG A C 1
ATOM 596 O O . ARG A 1 72 ? -44.878 18.183 49.898 1.00 87.56 72 ARG A O 1
ATOM 603 N N . THR A 1 73 ? -46.880 17.199 49.619 1.00 88.06 73 THR A N 1
ATOM 604 C CA . THR A 1 73 ? -47.055 16.789 51.020 1.00 88.06 73 THR A CA 1
ATOM 605 C C . THR A 1 73 ? -46.017 15.740 51.418 1.00 88.06 73 THR A C 1
ATOM 607 O O . THR A 1 73 ? -45.320 15.932 52.415 1.00 88.06 73 THR A O 1
ATOM 610 N N . ARG A 1 74 ? -45.826 14.683 50.609 1.00 90.94 74 ARG A N 1
ATOM 611 C CA . ARG A 1 74 ? -44.768 13.675 50.825 1.00 90.94 74 ARG A CA 1
ATOM 612 C C . ARG A 1 74 ? -43.376 14.312 50.880 1.00 90.94 74 ARG A C 1
ATOM 614 O O . ARG A 1 74 ? -42.631 14.035 51.817 1.00 90.94 74 ARG A O 1
ATOM 621 N N . LYS A 1 75 ? -43.055 15.223 49.950 1.00 89.19 75 LYS A N 1
ATOM 622 C CA . LYS A 1 75 ? -41.786 15.968 49.944 1.00 89.19 75 LYS A CA 1
ATOM 623 C C . LYS A 1 75 ? -41.589 16.791 51.215 1.00 89.19 75 LYS A C 1
ATOM 625 O O . LYS A 1 75 ? -40.549 16.677 51.851 1.00 89.19 75 LYS A O 1
ATOM 630 N N . ARG A 1 76 ? -42.587 17.591 51.613 1.00 89.44 76 ARG A N 1
ATOM 631 C CA . ARG A 1 76 ? -42.511 18.445 52.811 1.00 89.44 76 ARG A CA 1
ATOM 632 C C . ARG A 1 76 ? -42.284 17.628 54.084 1.00 89.44 76 ARG A C 1
ATOM 634 O O . ARG A 1 76 ? -41.539 18.065 54.954 1.00 89.44 76 ARG A O 1
ATOM 641 N N . LEU A 1 77 ? -42.902 16.450 54.185 1.00 90.50 77 LEU A N 1
ATOM 642 C CA . LEU A 1 77 ? -42.684 15.522 55.297 1.00 90.50 77 LEU A CA 1
ATOM 643 C C . LEU A 1 77 ? -41.283 14.891 55.251 1.00 90.50 77 LEU A C 1
ATOM 645 O O . LEU A 1 77 ? -40.654 14.761 56.296 1.00 90.50 77 LEU A O 1
ATOM 649 N N . PHE A 1 78 ? -40.764 14.558 54.064 1.00 89.56 78 PHE A N 1
ATOM 650 C CA . PHE A 1 78 ? -39.397 14.052 53.899 1.00 89.56 78 PHE A CA 1
ATOM 651 C C . PHE A 1 78 ? -38.342 15.109 54.269 1.00 89.56 78 PHE A C 1
ATOM 653 O O . PHE A 1 78 ? -37.455 14.817 55.063 1.00 89.56 78 PHE A O 1
ATOM 660 N N . ASP A 1 79 ? -38.458 16.339 53.753 1.00 86.69 79 ASP A N 1
ATOM 661 C CA . ASP A 1 79 ? -37.557 17.455 54.088 1.00 86.69 79 ASP A CA 1
ATOM 662 C C . ASP A 1 79 ? -37.599 17.795 55.598 1.00 86.69 79 ASP A C 1
ATOM 664 O O . ASP A 1 79 ? -36.562 18.085 56.196 1.00 86.69 79 ASP A O 1
ATOM 668 N N . LEU A 1 80 ? -38.772 17.694 56.242 1.00 88.69 80 LEU A N 1
ATOM 669 C CA . LEU A 1 80 ? -38.917 17.870 57.692 1.00 88.69 80 LEU A CA 1
ATOM 670 C C . LEU A 1 80 ? -38.215 16.761 58.489 1.00 88.69 80 LEU A C 1
ATOM 672 O O . LEU A 1 80 ? -37.455 17.062 59.404 1.00 88.69 80 LEU A O 1
ATOM 676 N N . LEU A 1 81 ? -38.428 15.490 58.143 1.00 88.62 81 LEU A N 1
ATOM 677 C CA . LEU A 1 81 ? -37.774 14.369 58.828 1.00 88.62 81 LEU A CA 1
ATOM 678 C C . LEU A 1 81 ? -36.250 14.362 58.612 1.00 88.62 81 LEU A C 1
ATOM 680 O O . LEU A 1 81 ? -35.502 14.073 59.545 1.00 88.62 81 LEU A O 1
ATOM 684 N N . LEU A 1 82 ? -35.788 14.752 57.418 1.00 85.50 82 LEU A N 1
ATOM 685 C CA . LEU A 1 82 ? -34.368 14.912 57.090 1.00 85.50 82 LEU A CA 1
ATOM 686 C C . LEU A 1 82 ? -33.682 15.922 58.025 1.00 85.50 82 LEU A C 1
ATOM 688 O O . LEU A 1 82 ? -32.568 15.665 58.478 1.00 85.50 82 LEU A O 1
ATOM 692 N N . SER A 1 83 ? -34.363 17.021 58.382 1.00 83.88 83 SER A N 1
ATOM 693 C CA . SER A 1 83 ? -33.837 18.039 59.311 1.00 83.88 83 SER A CA 1
ATOM 694 C C . SER A 1 83 ? -33.603 17.545 60.745 1.00 83.88 83 SER A C 1
ATOM 696 O O . SER A 1 83 ? -32.987 18.260 61.533 1.00 83.88 83 SER A O 1
ATOM 698 N N . TRP A 1 84 ? -34.090 16.350 61.103 1.00 85.00 84 TRP A N 1
ATOM 699 C CA . TRP A 1 84 ? -33.855 15.738 62.416 1.00 85.00 84 TRP A CA 1
ATOM 700 C C . TRP A 1 84 ? -32.735 14.683 62.384 1.00 85.00 84 TRP A C 1
ATOM 702 O O . TRP A 1 84 ? -32.381 14.152 63.434 1.00 85.00 84 TRP A O 1
ATOM 712 N N . SER A 1 85 ? -32.175 14.375 61.206 1.00 76.69 85 SER A N 1
ATOM 713 C CA . SER A 1 85 ? -31.130 13.359 61.005 1.00 76.69 85 SER A CA 1
ATOM 714 C C . SER A 1 85 ? -29.723 13.965 60.900 1.00 76.69 85 SER A C 1
ATOM 716 O O . SER A 1 85 ? -29.537 15.003 60.272 1.00 76.69 85 SER A O 1
ATOM 718 N N . ASP A 1 86 ? -28.730 13.320 61.524 1.00 61.06 86 ASP A N 1
ATOM 719 C CA . ASP A 1 86 ? -27.445 13.959 61.861 1.00 61.06 86 ASP A CA 1
ATOM 720 C C . ASP A 1 86 ? -26.254 13.654 60.924 1.00 61.06 86 ASP A C 1
ATOM 722 O O . ASP A 1 86 ? -25.243 14.359 60.971 1.00 61.06 86 ASP A O 1
ATOM 726 N N . ASP A 1 87 ? -26.322 12.602 60.106 1.00 54.16 87 ASP A N 1
ATOM 727 C CA . ASP A 1 87 ? -25.111 11.947 59.569 1.00 54.16 87 ASP A CA 1
ATOM 728 C C . ASP A 1 87 ? -24.780 12.216 58.090 1.00 54.16 87 ASP A C 1
ATOM 730 O O . ASP A 1 87 ? -23.844 11.622 57.553 1.00 54.16 87 ASP A O 1
ATOM 734 N N . THR A 1 88 ? -25.463 13.147 57.416 1.00 50.81 88 THR A N 1
ATOM 735 C CA . THR A 1 88 ? -25.077 13.566 56.054 1.00 50.81 88 THR A CA 1
ATOM 736 C C . THR A 1 88 ? -23.826 14.453 56.082 1.00 50.81 88 THR A C 1
ATOM 738 O O . THR A 1 88 ? -23.893 15.657 55.847 1.00 50.81 88 THR A O 1
ATOM 741 N N . ASN A 1 89 ? -22.661 13.863 56.359 1.00 46.56 89 ASN A N 1
ATOM 742 C CA . ASN A 1 89 ? -21.372 14.552 56.507 1.00 46.56 89 ASN A CA 1
ATOM 743 C C . ASN A 1 89 ? -20.744 14.988 55.152 1.00 46.56 89 ASN A C 1
ATOM 745 O O . ASN A 1 89 ? -19.525 15.102 55.026 1.00 46.56 89 ASN A O 1
ATOM 749 N N . GLY A 1 90 ? -21.578 15.208 54.129 1.00 41.97 90 GLY A N 1
ATOM 750 C CA . GLY A 1 90 ? -21.204 15.706 52.803 1.00 41.97 90 GLY A CA 1
ATOM 751 C C . GLY A 1 90 ? -21.407 17.220 52.683 1.00 41.97 90 GLY A C 1
ATOM 752 O O . GLY A 1 90 ? -22.278 17.796 53.329 1.00 41.97 90 GLY A O 1
ATOM 753 N N . ALA A 1 91 ? -20.621 17.878 51.829 1.00 38.47 91 ALA A N 1
ATOM 754 C CA . ALA A 1 91 ? -20.436 19.338 51.815 1.00 38.47 91 ALA A CA 1
ATOM 755 C C . ALA A 1 91 ? -21.646 20.211 51.378 1.00 38.47 91 ALA A C 1
ATOM 757 O O . ALA A 1 91 ? -21.476 21.405 51.144 1.00 38.47 91 ALA A O 1
ATOM 758 N N . TRP A 1 92 ? -22.858 19.657 51.256 1.00 45.16 92 TRP A N 1
ATOM 759 C CA . TRP A 1 92 ? -23.977 20.258 50.507 1.00 45.16 92 TRP A CA 1
ATOM 760 C C . TRP A 1 92 ? -25.234 20.586 51.344 1.00 45.16 92 TRP A C 1
ATOM 762 O O . TRP A 1 92 ? -26.358 20.455 50.860 1.00 45.16 92 TRP A O 1
ATOM 772 N N . SER A 1 93 ? -25.068 21.052 52.591 1.00 37.94 93 SER A N 1
ATOM 773 C CA . SER A 1 93 ? -26.082 21.855 53.312 1.00 37.94 93 SER A CA 1
ATOM 774 C C . SER A 1 93 ? -25.503 22.508 54.580 1.00 37.94 93 SER A C 1
ATOM 776 O O . SER A 1 93 ? -25.512 21.902 55.648 1.00 37.94 93 SER A O 1
ATOM 778 N N . GLN A 1 94 ? -25.003 23.749 54.504 1.00 40.84 94 GLN A N 1
ATOM 779 C CA . GLN A 1 94 ? -24.554 24.458 55.719 1.00 40.84 94 GLN A CA 1
ATOM 780 C C . GLN A 1 94 ? -25.703 25.078 56.535 1.00 40.84 94 GLN A C 1
ATOM 782 O O . GLN A 1 94 ? -25.596 25.166 57.759 1.00 40.84 94 GLN A O 1
ATOM 787 N N . GLU A 1 95 ? -26.796 25.496 55.893 1.00 39.50 95 GLU A N 1
ATOM 788 C CA . GLU A 1 95 ? -27.765 26.402 56.531 1.00 39.50 95 GLU A CA 1
ATOM 789 C C . GLU A 1 95 ? -28.882 25.690 57.316 1.00 39.50 95 GLU A C 1
ATOM 791 O O . GLU A 1 95 ? -29.179 26.109 58.432 1.00 39.50 95 GLU A O 1
ATOM 796 N N . GLY A 1 96 ? -29.470 24.607 56.786 1.00 46.97 96 GLY A N 1
ATOM 797 C CA . GLY A 1 96 ? -30.686 23.997 57.358 1.00 46.97 96 GLY A CA 1
ATOM 798 C C . GLY A 1 96 ? -30.467 22.840 58.344 1.00 46.97 96 GLY A C 1
ATOM 799 O O . GLY A 1 96 ? -31.064 22.817 59.418 1.00 46.97 96 GLY A O 1
ATOM 800 N N . VAL A 1 97 ? -29.609 21.867 58.010 1.00 49.22 97 VAL A N 1
ATOM 801 C CA . VAL A 1 97 ? -29.458 20.614 58.796 1.00 49.22 97 VAL A CA 1
ATOM 802 C C . VAL A 1 97 ? -28.879 20.863 60.199 1.00 49.22 97 VAL A C 1
ATOM 804 O O . VAL A 1 97 ? -29.111 20.094 61.128 1.00 49.22 97 VAL A O 1
ATOM 807 N N . ASN A 1 98 ? -28.185 21.985 60.399 1.00 56.69 98 ASN A N 1
ATOM 808 C CA . ASN A 1 98 ? -27.583 22.335 61.683 1.00 56.69 98 ASN A CA 1
ATOM 809 C C . ASN A 1 98 ? -28.592 22.744 62.776 1.00 56.69 98 ASN A C 1
ATOM 811 O O . ASN A 1 98 ? -28.188 22.866 63.933 1.00 56.69 98 ASN A O 1
ATOM 815 N N . ASP A 1 99 ? -29.875 22.987 62.480 1.00 64.50 99 ASP A N 1
ATOM 816 C CA . ASP A 1 99 ? -30.783 23.550 63.489 1.00 64.50 99 ASP A CA 1
ATOM 817 C C . ASP A 1 99 ? -31.261 22.573 64.562 1.00 64.50 99 ASP A C 1
ATOM 819 O O . ASP A 1 99 ? -31.201 22.946 65.733 1.00 64.50 99 ASP A O 1
ATOM 823 N N . TYR A 1 100 ? -31.644 21.332 64.236 1.00 77.50 100 TYR A N 1
ATOM 824 C CA . TYR A 1 100 ? -32.054 20.371 65.273 1.00 77.50 100 TYR A CA 1
ATOM 825 C C . TYR A 1 100 ? -30.886 19.991 66.192 1.00 77.50 100 TYR A C 1
ATOM 827 O O . TYR A 1 100 ? -31.049 20.015 67.409 1.00 77.50 100 TYR A O 1
ATOM 835 N N . ARG A 1 101 ? -29.673 19.765 65.658 1.00 76.31 101 ARG A N 1
ATOM 836 C CA . ARG A 1 101 ? -28.484 19.545 66.503 1.00 76.31 101 ARG A CA 1
ATOM 837 C C . ARG A 1 101 ? -28.182 20.761 67.381 1.00 76.31 101 ARG A C 1
ATOM 839 O O . ARG A 1 101 ? -27.918 20.601 68.568 1.00 76.31 101 ARG A O 1
ATOM 846 N N . ARG A 1 102 ? -28.265 21.988 66.845 1.00 76.62 102 ARG A N 1
ATOM 847 C CA . ARG A 1 102 ? -28.130 23.206 67.667 1.00 76.62 102 ARG A CA 1
ATOM 848 C C . ARG A 1 102 ? -29.255 23.326 68.702 1.00 76.62 102 ARG A C 1
ATOM 850 O O . ARG A 1 102 ? -29.018 23.884 69.762 1.00 76.62 102 ARG A O 1
ATOM 857 N N . GLU A 1 103 ? -30.455 22.812 68.442 1.00 79.69 103 GLU A N 1
ATOM 858 C CA . GLU A 1 103 ? -31.554 22.736 69.413 1.00 79.69 103 GLU A CA 1
ATOM 859 C C . GLU A 1 103 ? -31.234 21.752 70.555 1.00 79.69 103 GLU A C 1
ATOM 861 O O . GLU A 1 103 ? -31.276 22.149 71.719 1.00 79.69 103 GLU A O 1
ATOM 866 N N . VAL A 1 104 ? -30.802 20.526 70.223 1.00 81.75 104 VAL A N 1
ATOM 867 C CA . VAL A 1 104 ? -30.338 19.492 71.171 1.00 81.75 104 VAL A CA 1
ATOM 868 C C . VAL A 1 104 ? -29.209 20.026 72.057 1.00 81.75 104 VAL A C 1
ATOM 870 O O . VAL A 1 104 ? -29.297 19.958 73.281 1.00 81.75 104 VAL A O 1
ATOM 873 N N . GLU A 1 105 ? -28.160 20.595 71.462 1.00 82.31 105 GLU A N 1
ATOM 874 C CA . GLU A 1 105 ? -26.977 21.047 72.203 1.00 82.31 105 GLU A CA 1
ATOM 875 C C . GLU A 1 105 ? -27.246 22.329 73.014 1.00 82.31 105 GLU A C 1
ATOM 877 O O . GLU A 1 105 ? -26.746 22.457 74.133 1.00 82.31 105 GLU A O 1
ATOM 882 N N . ARG A 1 106 ? -28.117 23.244 72.546 1.00 82.38 106 ARG A N 1
ATOM 883 C CA . ARG A 1 106 ? -28.634 24.346 73.387 1.00 82.38 106 ARG A CA 1
ATOM 884 C C . ARG A 1 106 ? -29.425 23.806 74.581 1.00 82.38 106 ARG A C 1
ATOM 886 O O . ARG A 1 106 ? -29.248 24.304 75.693 1.00 82.38 106 ARG A O 1
ATOM 893 N N . TYR A 1 107 ? -30.279 22.800 74.379 1.00 84.06 107 TYR A N 1
ATOM 894 C CA . TYR A 1 107 ? -31.054 22.192 75.460 1.00 84.06 107 TYR A CA 1
ATOM 895 C C . TYR A 1 107 ? -30.129 21.521 76.484 1.00 84.06 107 TYR A C 1
ATOM 897 O O . TYR A 1 107 ? -30.201 21.877 77.662 1.00 84.06 107 TYR A O 1
ATOM 905 N N . LYS A 1 108 ? -29.179 20.675 76.054 1.00 82.88 108 LYS A N 1
ATOM 906 C CA . LYS A 1 108 ? -28.143 20.092 76.927 1.00 82.88 108 LYS A CA 1
ATOM 907 C C . LYS A 1 108 ? -27.388 21.165 77.706 1.00 82.88 108 LYS A C 1
ATOM 909 O O . LYS A 1 108 ? -27.317 21.075 78.932 1.00 82.88 108 LYS A O 1
ATOM 914 N N . ALA A 1 109 ? -26.893 22.209 77.036 1.00 80.69 109 ALA A N 1
ATOM 915 C CA . ALA A 1 109 ? -26.192 23.320 77.681 1.00 80.69 109 ALA A CA 1
ATOM 916 C C . ALA A 1 109 ? -27.062 24.048 78.728 1.00 80.69 109 ALA A C 1
ATOM 918 O O . ALA A 1 109 ? -26.578 24.395 79.808 1.00 80.69 109 ALA A O 1
ATOM 919 N N . SER A 1 110 ? -28.360 24.229 78.459 1.00 81.31 110 SER A N 1
ATOM 920 C CA . SER A 1 110 ? -29.285 24.883 79.395 1.00 81.31 110 SER A CA 1
ATOM 921 C C . SER A 1 110 ? -29.525 24.076 80.680 1.00 81.31 110 SER A C 1
ATOM 923 O O . SER A 1 110 ? -29.653 24.663 81.756 1.00 81.31 110 SER A O 1
ATOM 925 N N . GLN A 1 111 ? -29.528 22.738 80.602 1.00 78.19 111 GLN A N 1
ATOM 926 C CA . GLN A 1 111 ? -29.658 21.867 81.778 1.00 78.19 111 GLN A CA 1
ATOM 927 C C . GLN A 1 111 ? -28.303 21.651 82.479 1.00 78.19 111 GLN A C 1
ATOM 929 O O . GLN A 1 111 ? -28.243 21.598 83.710 1.00 78.19 111 GLN A O 1
ATOM 934 N N . HIS A 1 112 ? -27.192 21.654 81.732 1.00 80.38 112 HIS A N 1
ATOM 935 C CA . HIS A 1 112 ? -25.827 21.675 82.277 1.00 80.38 112 HIS A CA 1
ATOM 936 C C . HIS A 1 112 ? -25.570 22.863 83.213 1.00 80.38 112 HIS A C 1
ATOM 938 O O . HIS A 1 112 ? -24.815 22.719 84.176 1.00 80.38 112 HIS A O 1
ATOM 944 N N . GLY A 1 113 ? -26.197 24.016 82.946 1.00 69.31 113 GLY A N 1
ATOM 945 C CA . GLY A 1 113 ? -26.165 25.193 83.820 1.00 69.31 113 GLY A CA 1
ATOM 946 C C . GLY A 1 113 ? -27.031 25.080 85.084 1.00 69.31 113 GLY A C 1
ATOM 947 O O . GLY A 1 113 ? -26.886 25.900 85.988 1.00 69.31 113 GLY A O 1
ATOM 948 N N . ARG A 1 114 ? -27.919 24.078 85.167 1.00 71.19 114 ARG A N 1
ATOM 949 C CA . ARG A 1 114 ? -28.826 23.843 86.307 1.00 71.19 114 ARG A CA 1
ATOM 950 C C . ARG A 1 114 ? -28.313 22.762 87.262 1.00 71.19 114 ARG A C 1
ATOM 952 O O . ARG A 1 114 ? -28.499 22.899 88.468 1.00 71.19 114 ARG A O 1
ATOM 959 N N . SER A 1 115 ? -27.641 21.724 86.757 1.00 66.62 115 SER A N 1
ATOM 960 C CA . SER A 1 115 ? -26.963 20.727 87.602 1.00 66.62 115 SER A CA 1
ATOM 961 C C . SER A 1 115 ? -25.532 21.151 87.966 1.00 66.62 115 SER A C 1
ATOM 963 O O . SER A 1 115 ? -24.838 21.806 87.184 1.00 66.62 115 SER A O 1
ATOM 965 N N . LYS A 1 116 ? -25.057 20.744 89.149 1.00 66.56 116 LYS A N 1
ATOM 966 C CA . LYS A 1 116 ? -23.656 20.910 89.577 1.00 66.56 116 LYS A CA 1
ATOM 967 C C . LYS A 1 116 ? -22.834 19.626 89.491 1.00 66.56 116 LYS A C 1
ATOM 969 O O . LYS A 1 116 ? -21.628 19.737 89.289 1.00 66.56 116 LYS A O 1
ATOM 974 N N . ASP A 1 117 ? -23.453 18.453 89.612 1.00 71.81 117 ASP A N 1
ATOM 975 C CA . ASP A 1 117 ? -22.726 17.183 89.583 1.00 71.81 117 ASP A CA 1
ATOM 976 C C . ASP A 1 117 ? -22.319 16.800 88.150 1.00 71.81 117 ASP A C 1
ATOM 978 O O . ASP A 1 117 ? -22.959 17.193 87.173 1.00 71.81 117 ASP A O 1
ATOM 982 N N . SER A 1 118 ? -21.225 16.054 88.027 1.00 68.56 118 SER A N 1
ATOM 983 C CA . SER A 1 118 ? -20.711 15.527 86.761 1.00 68.56 118 SER A CA 1
ATOM 984 C C . SER A 1 118 ? -21.335 14.181 86.388 1.00 68.56 118 SER A C 1
ATOM 986 O O . SER A 1 118 ? -21.500 13.902 85.202 1.00 68.56 118 SER A O 1
ATOM 988 N N . VAL A 1 119 ? -21.739 13.374 87.377 1.00 69.94 119 VAL A N 1
ATOM 989 C CA . VAL A 1 119 ? -22.370 12.067 87.133 1.00 69.94 119 VAL A CA 1
ATOM 990 C C . VAL A 1 119 ? -23.784 12.257 86.581 1.00 69.94 119 VAL A C 1
ATOM 992 O O . VAL A 1 119 ? -24.118 11.661 85.559 1.00 69.94 119 VAL A O 1
ATOM 995 N N . ASP A 1 120 ? -24.559 13.168 87.176 1.00 72.62 120 ASP A N 1
ATOM 996 C CA . ASP A 1 120 ? -25.911 13.523 86.716 1.00 72.62 120 ASP A CA 1
ATOM 997 C C . ASP A 1 120 ? -25.925 14.124 85.304 1.00 72.62 120 ASP A C 1
ATOM 999 O O . ASP A 1 120 ? -26.895 13.973 84.566 1.00 72.62 120 ASP A O 1
ATOM 1003 N N . LYS A 1 121 ? -24.847 14.813 84.905 1.00 76.19 121 LYS A N 1
ATOM 1004 C CA . LYS A 1 121 ? -24.698 15.347 83.542 1.00 76.19 121 LYS A CA 1
ATOM 1005 C C . LYS A 1 121 ? -24.459 14.232 82.535 1.00 76.19 121 LYS A C 1
ATOM 1007 O O . LYS A 1 121 ? -25.087 14.231 81.484 1.00 76.19 121 LYS A O 1
ATOM 1012 N N . LEU A 1 122 ? -23.612 13.260 82.875 1.00 75.44 122 LEU A N 1
ATOM 1013 C CA . LEU A 1 122 ? -23.321 12.108 82.020 1.00 75.44 122 LEU A CA 1
ATOM 1014 C C . LEU A 1 122 ? -24.525 11.166 81.856 1.00 75.44 122 LEU A C 1
ATOM 1016 O O . LEU A 1 122 ? -24.713 10.624 80.769 1.00 75.44 122 LEU A O 1
ATOM 1020 N N . SER A 1 123 ? -25.349 10.976 82.893 1.00 79.94 123 SER A N 1
ATOM 1021 C CA . SER A 1 123 ? -26.601 10.216 82.772 1.00 79.94 123 SER A CA 1
ATOM 1022 C C . SER A 1 123 ? -27.661 10.988 81.983 1.00 79.94 123 SER A C 1
ATOM 1024 O O . SER A 1 123 ? -28.231 10.434 81.047 1.00 79.94 123 SER A O 1
ATOM 1026 N N . PHE A 1 124 ? -27.861 12.278 82.269 1.00 83.00 124 PHE A N 1
ATOM 1027 C CA . PHE A 1 124 ? -28.796 13.121 81.520 1.00 83.00 124 PHE A CA 1
ATOM 1028 C C . PHE A 1 124 ? -28.450 13.207 80.024 1.00 83.00 124 PHE A C 1
ATOM 1030 O O . PHE A 1 124 ? -29.325 13.023 79.179 1.00 83.00 124 PHE A O 1
ATOM 1037 N N . ASP A 1 125 ? -27.180 13.432 79.675 1.00 82.00 125 ASP A N 1
ATOM 1038 C CA . ASP A 1 125 ? -26.745 13.478 78.275 1.00 82.00 125 ASP A CA 1
ATOM 1039 C C . ASP A 1 125 ? -26.918 12.136 77.567 1.00 82.00 125 ASP A C 1
ATOM 1041 O O . ASP A 1 125 ? -27.227 12.120 76.373 1.00 82.00 125 ASP A O 1
ATOM 1045 N N . LYS A 1 126 ? -26.742 11.019 78.281 1.00 83.06 126 LYS A N 1
ATOM 1046 C CA . LYS A 1 126 ? -27.004 9.679 77.751 1.00 83.06 126 LYS A CA 1
ATOM 1047 C C . LYS A 1 126 ? -28.495 9.494 77.464 1.00 83.06 126 LYS A C 1
ATOM 1049 O O . LYS A 1 126 ? -28.832 9.134 76.342 1.00 83.06 126 LYS A O 1
ATOM 1054 N N . ASP A 1 127 ? -29.373 9.804 78.413 1.00 82.56 127 ASP A N 1
ATOM 1055 C CA . ASP A 1 127 ? -30.824 9.637 78.257 1.00 82.56 127 ASP A CA 1
ATOM 1056 C C . ASP A 1 127 ? -31.393 10.551 77.150 1.00 82.56 127 ASP A C 1
ATOM 1058 O O . ASP A 1 127 ? -32.204 10.116 76.328 1.00 82.56 127 ASP A O 1
ATOM 1062 N N . VAL A 1 128 ? -30.914 11.800 77.053 1.00 83.50 128 VAL A N 1
ATOM 1063 C CA . VAL A 1 128 ? -31.254 12.714 75.945 1.00 83.50 128 VAL A CA 1
ATOM 1064 C C . VAL A 1 128 ? -30.714 12.197 74.611 1.00 83.50 128 VAL A C 1
ATOM 1066 O O . VAL A 1 128 ? -31.415 12.278 73.603 1.00 83.50 128 VAL A O 1
ATOM 1069 N N . SER A 1 129 ? -29.498 11.646 74.576 1.00 81.81 129 SER A N 1
ATOM 1070 C CA . SER A 1 129 ? -28.929 11.099 73.337 1.00 81.81 129 SER A CA 1
ATOM 1071 C C . SER A 1 129 ? -29.658 9.827 72.890 1.00 81.81 129 SER A C 1
ATOM 1073 O O . SER A 1 129 ? -29.948 9.703 71.707 1.00 81.81 129 SER A O 1
ATOM 1075 N N . GLU A 1 130 ? -30.071 8.945 73.806 1.00 83.44 130 GLU A N 1
ATOM 1076 C CA . GLU A 1 130 ? -30.923 7.785 73.494 1.00 83.44 130 GLU A CA 1
ATOM 1077 C C . GLU A 1 130 ? -32.301 8.210 72.955 1.00 83.44 130 GLU A C 1
ATOM 1079 O O . GLU A 1 130 ? -32.805 7.611 72.002 1.00 83.44 130 GLU A O 1
ATOM 1084 N N . GLN A 1 131 ? -32.897 9.282 73.494 1.00 83.12 131 GLN A N 1
ATOM 1085 C CA . GLN A 1 131 ? -34.142 9.843 72.957 1.00 83.12 131 GLN A CA 1
ATOM 1086 C C . GLN A 1 131 ? -33.956 10.415 71.539 1.00 83.12 131 GLN A C 1
ATOM 1088 O O . GLN A 1 131 ? -34.806 10.195 70.670 1.00 83.12 131 GLN A O 1
ATOM 1093 N N . VAL A 1 132 ? -32.849 11.121 71.288 1.00 84.56 132 VAL A N 1
ATOM 1094 C CA . VAL A 1 132 ? -32.506 11.673 69.966 1.00 84.56 132 VAL A CA 1
ATOM 1095 C C . VAL A 1 132 ? -32.211 10.554 68.962 1.00 84.56 132 VAL A C 1
ATOM 1097 O O . VAL A 1 132 ? -32.772 10.573 67.869 1.00 84.56 132 VAL A O 1
ATOM 1100 N N . GLU A 1 133 ? -31.435 9.531 69.330 1.00 82.62 133 GLU A N 1
ATOM 1101 C CA . GLU A 1 133 ? -31.173 8.352 68.491 1.00 82.62 133 GLU A CA 1
ATOM 1102 C C . GLU A 1 133 ? -32.469 7.599 68.145 1.00 82.62 133 GLU A C 1
ATOM 1104 O O . GLU A 1 133 ? -32.677 7.213 66.991 1.00 82.62 133 GLU A O 1
ATOM 1109 N N . ALA A 1 134 ? -33.392 7.443 69.102 1.00 84.06 134 ALA A N 1
ATOM 1110 C CA . ALA A 1 134 ? -34.696 6.828 68.858 1.00 84.06 134 ALA A CA 1
ATOM 1111 C C . ALA A 1 134 ? -35.557 7.640 67.869 1.00 84.06 134 ALA A C 1
ATOM 1113 O O . ALA A 1 134 ? -36.233 7.057 67.013 1.00 84.06 134 ALA A O 1
ATOM 1114 N N . ILE A 1 135 ? -35.517 8.975 67.944 1.00 86.88 135 ILE A N 1
ATOM 1115 C CA . ILE A 1 135 ? -36.198 9.876 66.999 1.00 86.88 135 ILE A CA 1
ATOM 1116 C C . ILE A 1 135 ? -35.530 9.842 65.625 1.00 86.88 135 ILE A C 1
ATOM 1118 O O . ILE A 1 135 ? -36.235 9.771 64.618 1.00 86.88 135 ILE A O 1
ATOM 1122 N N . GLN A 1 136 ? -34.200 9.822 65.557 1.00 84.38 136 GLN A N 1
ATOM 1123 C CA . GLN A 1 136 ? -33.446 9.703 64.309 1.00 84.38 136 GLN A CA 1
ATOM 1124 C C . GLN A 1 136 ? -33.736 8.378 63.605 1.00 84.38 136 GLN A C 1
ATOM 1126 O O . GLN A 1 136 ? -34.080 8.373 62.423 1.00 84.38 136 GLN A O 1
ATOM 1131 N N . LEU A 1 137 ? -33.699 7.256 64.327 1.00 84.44 137 LEU A N 1
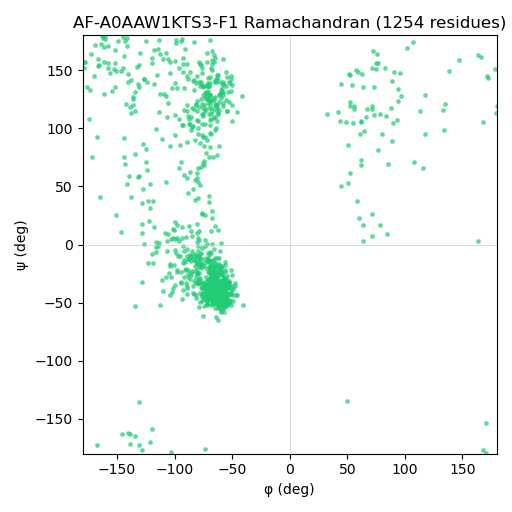ATOM 1132 C CA . LEU A 1 137 ? -34.018 5.940 63.777 1.00 84.44 137 LEU A CA 1
ATOM 1133 C C . LEU A 1 137 ? -35.475 5.858 63.299 1.00 84.44 137 LEU A C 1
ATOM 1135 O O . LEU A 1 137 ? -35.730 5.350 62.203 1.00 84.44 137 LEU A O 1
ATOM 1139 N N . ALA A 1 138 ? -36.430 6.393 64.069 1.00 86.50 138 ALA A N 1
ATOM 1140 C CA . ALA A 1 138 ? -37.827 6.485 63.643 1.00 86.50 138 ALA A CA 1
ATOM 1141 C C . ALA A 1 138 ? -37.986 7.363 62.388 1.00 86.50 138 ALA A C 1
ATOM 1143 O O . ALA A 1 138 ? -38.721 6.993 61.472 1.00 86.50 138 ALA A O 1
ATOM 1144 N N . SER A 1 139 ? -37.262 8.483 62.312 1.00 88.94 139 SER A N 1
ATOM 1145 C CA . SER A 1 139 ? -37.319 9.431 61.192 1.00 88.94 139 SER A CA 1
ATOM 1146 C C . SER A 1 139 ? -36.718 8.850 59.916 1.00 88.94 139 SER A C 1
ATOM 1148 O O . SER A 1 139 ? -37.354 8.924 58.870 1.00 88.94 139 SER A O 1
ATOM 1150 N N . MET A 1 140 ? -35.572 8.166 59.993 1.00 87.44 140 MET A N 1
ATOM 1151 C CA . MET A 1 140 ? -34.982 7.460 58.848 1.00 87.44 140 MET A CA 1
ATOM 1152 C C . MET A 1 140 ? -35.892 6.330 58.339 1.00 87.44 140 MET A C 1
ATOM 1154 O O . MET A 1 140 ? -36.073 6.185 57.130 1.00 87.44 140 MET A O 1
ATOM 1158 N N . ASN A 1 141 ? -36.544 5.582 59.240 1.00 88.75 141 ASN A N 1
ATOM 1159 C CA . ASN A 1 141 ? -37.572 4.601 58.866 1.00 88.75 141 ASN A CA 1
ATOM 1160 C C . ASN A 1 141 ? -38.770 5.266 58.159 1.00 88.75 141 ASN A C 1
ATOM 1162 O O . ASN A 1 141 ? -39.283 4.739 57.170 1.00 88.75 141 ASN A O 1
ATOM 1166 N N . ALA A 1 142 ? -39.223 6.422 58.649 1.00 89.81 142 ALA A N 1
ATOM 1167 C CA . ALA A 1 142 ? -40.321 7.178 58.055 1.00 89.81 142 ALA A CA 1
ATOM 1168 C C . ALA A 1 142 ? -39.955 7.747 56.675 1.00 89.81 142 ALA A C 1
ATOM 1170 O O . ALA A 1 142 ? -40.746 7.630 55.743 1.00 89.81 142 ALA A O 1
ATOM 1171 N N . MET A 1 143 ? -38.741 8.281 56.511 1.00 91.12 143 MET A N 1
ATOM 1172 C CA . MET A 1 143 ? -38.187 8.737 55.232 1.00 91.12 143 MET A CA 1
ATOM 1173 C C . MET A 1 143 ? -38.104 7.592 54.218 1.00 91.12 143 MET A C 1
ATOM 1175 O O . MET A 1 143 ? -38.622 7.727 53.112 1.00 91.12 143 MET A O 1
ATOM 1179 N N . ALA A 1 144 ? -37.553 6.438 54.613 1.00 91.06 144 ALA A N 1
ATOM 1180 C CA . ALA A 1 144 ? -37.515 5.235 53.780 1.00 91.06 144 ALA A CA 1
ATOM 1181 C C . ALA A 1 144 ? -38.922 4.778 53.347 1.00 91.06 144 ALA A C 1
ATOM 1183 O O . ALA A 1 144 ? -39.106 4.305 52.228 1.00 91.06 144 ALA A O 1
ATOM 1184 N N . SER A 1 145 ? -39.928 4.947 54.209 1.00 91.50 145 SER A N 1
ATOM 1185 C CA . SER A 1 145 ? -41.327 4.590 53.924 1.00 91.50 145 SER A CA 1
ATOM 1186 C C . SER A 1 145 ? -42.039 5.629 53.045 1.00 91.50 145 SER A C 1
ATOM 1188 O O . SER A 1 145 ? -42.869 5.268 52.215 1.00 91.50 145 SER A O 1
ATOM 1190 N N . LEU A 1 146 ? -41.683 6.914 53.166 1.00 91.81 146 LEU A N 1
ATOM 1191 C CA . LEU A 1 146 ? -42.178 8.004 52.315 1.00 91.81 146 LEU A CA 1
ATOM 1192 C C . LEU A 1 146 ? -41.703 7.900 50.861 1.00 91.81 146 LEU A C 1
ATOM 1194 O O . LEU A 1 146 ? -42.381 8.430 49.978 1.00 91.81 146 LEU A O 1
ATOM 1198 N N . LEU A 1 147 ? -40.578 7.225 50.600 1.00 91.38 147 LEU A N 1
ATOM 1199 C CA . LEU A 1 147 ? -40.069 6.983 49.244 1.00 91.38 147 LEU A CA 1
ATOM 1200 C C . LEU A 1 147 ? -40.935 6.016 48.425 1.00 91.38 147 LEU A C 1
ATOM 1202 O O . LEU A 1 147 ? -40.878 6.082 47.201 1.00 91.38 147 LEU A O 1
ATOM 1206 N N . TYR A 1 148 ? -41.776 5.194 49.062 1.00 90.75 148 TYR A N 1
ATOM 1207 C CA . TYR A 1 148 ? -42.744 4.356 48.350 1.00 90.75 148 TYR A CA 1
ATOM 1208 C C . TYR A 1 148 ? -43.785 5.225 47.634 1.00 90.75 148 TYR A C 1
ATOM 1210 O O . TYR A 1 148 ? -44.413 6.091 48.246 1.00 90.75 148 TYR A O 1
ATOM 1218 N N . GLY A 1 149 ? -43.963 4.997 46.335 1.00 87.88 149 GLY A N 1
ATOM 1219 C CA . GLY A 1 149 ? -44.775 5.811 45.431 1.00 87.88 149 GLY A CA 1
ATOM 1220 C C . GLY A 1 149 ? -43.942 6.662 44.465 1.00 87.88 149 GLY A C 1
ATOM 1221 O O . GLY A 1 149 ? -42.719 6.741 44.596 1.00 87.88 149 GLY A O 1
ATOM 1222 N N . PRO A 1 150 ? -44.584 7.359 43.508 1.00 86.88 150 PRO A N 1
ATOM 1223 C CA . PRO A 1 150 ? -43.878 8.147 42.496 1.00 86.88 150 PRO A CA 1
ATOM 1224 C C . PRO A 1 150 ? -42.911 9.167 43.114 1.00 86.88 150 PRO A C 1
ATOM 1226 O O . PRO A 1 150 ? -43.213 9.723 44.175 1.00 86.88 150 PRO A O 1
ATOM 1229 N N . CYS A 1 151 ? -41.764 9.412 42.477 1.00 87.06 151 CYS A N 1
ATOM 1230 C CA . CYS A 1 151 ? -40.758 10.369 42.958 1.00 87.06 151 CYS A CA 1
ATOM 1231 C C . CYS A 1 151 ? -41.351 11.751 43.290 1.00 87.06 151 CYS A C 1
ATOM 1233 O O . CYS A 1 151 ? -42.249 12.239 42.607 1.00 87.06 151 CYS A O 1
ATOM 1235 N N . PHE A 1 152 ? -40.811 12.402 44.325 1.00 86.12 152 PHE A N 1
ATOM 1236 C CA . PHE A 1 152 ? -41.283 13.711 44.796 1.00 86.12 152 PHE A CA 1
ATOM 1237 C C . PHE A 1 152 ? -41.103 14.840 43.767 1.00 86.12 152 PHE A C 1
ATOM 1239 O O . PHE A 1 152 ? -41.957 15.716 43.653 1.00 86.12 152 PHE A O 1
ATOM 1246 N N . ASP A 1 153 ? -39.957 14.834 43.084 1.00 83.00 153 ASP A N 1
ATOM 1247 C CA . ASP A 1 153 ? -39.527 15.767 42.044 1.00 83.00 153 ASP A CA 1
ATOM 1248 C C . ASP A 1 153 ? -38.352 15.156 41.249 1.00 83.00 153 ASP A C 1
ATOM 1250 O O . ASP A 1 153 ? -37.879 14.055 41.555 1.00 83.00 153 ASP A O 1
ATOM 1254 N N . ASP A 1 154 ? -37.837 15.878 40.253 1.00 80.62 154 ASP A N 1
ATOM 1255 C CA . ASP A 1 154 ? -36.700 15.433 39.434 1.00 80.62 154 ASP A CA 1
ATOM 1256 C C . ASP A 1 154 ? -35.379 15.331 40.217 1.00 80.62 154 ASP A C 1
ATOM 1258 O O . ASP A 1 154 ? -34.462 14.618 39.811 1.00 80.62 154 ASP A O 1
ATOM 1262 N N . ASN A 1 155 ? -35.256 16.002 41.366 1.00 80.94 155 ASN A N 1
ATOM 1263 C CA . ASN A 1 155 ? -34.081 15.890 42.233 1.00 80.94 155 ASN A CA 1
ATOM 1264 C C . ASN A 1 155 ? -34.131 14.643 43.133 1.00 80.94 155 ASN A C 1
ATOM 1266 O O . ASN A 1 155 ? -33.098 14.259 43.676 1.00 80.94 155 ASN A O 1
ATOM 1270 N N . ALA A 1 156 ? -35.288 13.986 43.261 1.00 80.50 156 ALA A N 1
ATOM 1271 C CA . ALA A 1 156 ? -35.404 12.628 43.791 1.00 80.50 156 ALA A CA 1
ATOM 1272 C C . ALA A 1 156 ? -35.121 11.541 42.729 1.00 80.50 156 ALA A C 1
ATOM 1274 O O . ALA A 1 156 ? -34.923 10.387 43.099 1.00 80.50 156 ALA A O 1
ATOM 1275 N N . ARG A 1 157 ? -35.091 11.897 41.432 1.00 84.69 157 ARG A N 1
ATOM 1276 C CA . ARG A 1 157 ? -34.792 10.988 40.304 1.00 84.69 157 ARG A CA 1
ATOM 1277 C C . ARG A 1 157 ? -33.312 10.943 39.908 1.00 84.69 157 ARG A C 1
ATOM 1279 O O . ARG A 1 157 ? -32.851 9.935 39.385 1.00 84.69 157 ARG A O 1
ATOM 1286 N N . LYS A 1 158 ? -32.562 12.026 40.131 1.00 86.06 158 LYS A N 1
ATOM 1287 C CA . LYS A 1 158 ? -31.123 12.111 39.814 1.00 86.06 158 LYS A CA 1
ATOM 1288 C C . LYS A 1 158 ? -30.287 11.260 40.773 1.00 86.06 158 LYS A C 1
ATOM 1290 O O . LYS A 1 158 ? -30.449 11.384 41.985 1.00 86.06 158 LYS A O 1
ATOM 1295 N N . MET A 1 159 ? -29.303 10.523 40.250 1.00 84.75 159 MET A N 1
ATOM 1296 C CA . MET A 1 159 ? -28.331 9.785 41.078 1.00 84.75 159 MET A CA 1
ATOM 1297 C C . MET A 1 159 ? -27.388 10.708 41.874 1.00 84.75 159 MET A C 1
ATOM 1299 O O . MET A 1 159 ? -26.937 10.353 42.954 1.00 84.75 159 MET A O 1
ATOM 1303 N N . SER A 1 160 ? -27.182 11.948 41.421 1.00 81.38 160 SER A N 1
ATOM 1304 C CA . SER A 1 160 ? -26.547 13.026 42.201 1.00 81.38 160 SER A CA 1
ATOM 1305 C C . SER A 1 160 ? -27.523 13.798 43.112 1.00 81.38 160 SER A C 1
ATOM 1307 O O . SER A 1 160 ? -27.175 14.830 43.683 1.00 81.38 160 SER A O 1
ATOM 1309 N N . GLY A 1 161 ? -28.774 13.344 43.226 1.00 83.81 161 GLY A N 1
ATOM 1310 C CA . GLY A 1 161 ? -29.842 14.006 43.969 1.00 83.81 161 GLY A CA 1
ATOM 1311 C C . GLY A 1 161 ? -29.776 13.788 45.483 1.00 83.81 161 GLY A C 1
ATOM 1312 O O . GLY A 1 161 ? -29.240 12.790 45.961 1.00 83.81 161 GLY A O 1
ATOM 1313 N N . ARG A 1 162 ? -30.387 14.695 46.264 1.00 82.44 162 ARG A N 1
ATOM 1314 C CA . ARG A 1 162 ? -30.355 14.657 47.746 1.00 82.44 162 ARG A CA 1
ATOM 1315 C C . ARG A 1 162 ? -30.856 13.330 48.336 1.00 82.44 162 ARG A C 1
ATOM 1317 O O . ARG A 1 162 ? -30.322 12.880 49.342 1.00 82.44 162 ARG A O 1
ATOM 1324 N N . VAL A 1 163 ? -31.862 12.706 47.714 1.00 87.12 163 VAL A N 1
ATOM 1325 C CA . VAL A 1 163 ? -32.420 11.413 48.157 1.00 87.12 163 VAL A CA 1
ATOM 1326 C C . VAL A 1 163 ? -31.405 10.283 47.979 1.00 87.12 163 VAL A C 1
ATOM 1328 O O . VAL A 1 163 ? -31.167 9.527 48.916 1.00 87.12 163 VAL A O 1
ATOM 1331 N N . ILE A 1 164 ? -30.778 10.199 46.804 1.00 88.75 164 ILE A N 1
ATOM 1332 C CA . ILE A 1 164 ? -29.776 9.175 46.492 1.00 88.75 164 ILE A CA 1
ATOM 1333 C C . ILE A 1 164 ? -28.501 9.401 47.314 1.00 88.75 164 ILE A C 1
ATOM 1335 O O . ILE A 1 164 ? -27.995 8.471 47.930 1.00 88.75 164 ILE A O 1
ATOM 1339 N N . SER A 1 165 ? -28.049 10.651 47.452 1.00 86.31 165 SER A N 1
ATOM 1340 C CA . SER A 1 165 ? -26.924 11.006 48.326 1.00 86.31 165 SER A CA 1
ATOM 1341 C C . SER A 1 165 ? -27.164 10.612 49.792 1.00 86.31 165 SER A C 1
ATOM 1343 O O . SER A 1 165 ? -26.227 10.161 50.451 1.00 86.31 165 SER A O 1
ATOM 1345 N N . TRP A 1 166 ? -28.394 10.750 50.302 1.00 88.00 166 TRP A N 1
ATOM 1346 C CA . TRP A 1 166 ? -28.763 10.288 51.644 1.00 88.00 166 TRP A CA 1
ATOM 1347 C C . TRP A 1 166 ? -28.722 8.755 51.747 1.00 88.00 166 TRP A C 1
ATOM 1349 O O . TRP A 1 166 ? -28.096 8.236 52.668 1.00 88.00 166 TRP A O 1
ATOM 1359 N N . ILE A 1 167 ? -29.289 8.027 50.777 1.00 88.94 167 ILE A N 1
ATOM 1360 C CA . ILE A 1 167 ? -29.217 6.553 50.714 1.00 88.94 167 ILE A CA 1
ATOM 1361 C C . ILE A 1 167 ? -27.756 6.074 50.693 1.00 88.94 167 ILE A C 1
ATOM 1363 O O . ILE A 1 167 ? -27.387 5.208 51.483 1.00 88.94 167 ILE A O 1
ATOM 1367 N N . ASN A 1 168 ? -26.903 6.682 49.865 1.00 89.19 168 ASN A N 1
ATOM 1368 C CA . ASN A 1 168 ? -25.483 6.337 49.769 1.00 89.19 168 ASN A CA 1
ATOM 1369 C C . ASN A 1 168 ? -24.750 6.592 51.102 1.00 89.19 168 ASN A C 1
ATOM 1371 O O . ASN A 1 168 ? -23.956 5.759 51.533 1.00 89.19 168 ASN A O 1
ATOM 1375 N N . SER A 1 169 ? -25.086 7.671 51.823 1.00 85.69 169 SER A N 1
ATOM 1376 C CA . SER A 1 169 ? -24.528 7.945 53.160 1.00 85.69 169 SER A CA 1
ATOM 1377 C C . SER A 1 169 ? -24.952 6.953 54.258 1.00 85.69 169 SER A C 1
ATOM 1379 O O . SER A 1 169 ? -24.333 6.928 55.317 1.00 85.69 169 SER A O 1
ATOM 1381 N N . LEU A 1 170 ? -25.980 6.126 54.021 1.00 86.12 170 LEU A N 1
ATOM 1382 C CA . LEU A 1 170 ? -26.401 5.053 54.934 1.00 86.12 170 LEU A CA 1
ATOM 1383 C C . LEU A 1 170 ? -25.736 3.696 54.635 1.00 86.12 170 LEU A C 1
ATOM 1385 O O . LEU A 1 170 ? -25.827 2.791 55.468 1.00 86.12 170 LEU A O 1
ATOM 1389 N N . PHE A 1 171 ? -25.088 3.543 53.475 1.00 86.06 171 PHE A N 1
ATOM 1390 C CA . PHE A 1 171 ? -24.265 2.372 53.150 1.00 86.06 171 PHE A CA 1
ATOM 1391 C C . PHE A 1 171 ? -22.835 2.496 53.696 1.00 86.06 171 PHE A C 1
ATOM 1393 O O . PHE A 1 171 ? -22.277 1.504 54.156 1.00 86.06 171 PHE A O 1
ATOM 1400 N N . ILE A 1 172 ? -22.269 3.707 53.692 1.00 82.19 172 ILE A N 1
ATOM 1401 C CA . ILE A 1 172 ? -20.925 3.994 54.215 1.00 82.19 172 ILE A CA 1
ATOM 1402 C C . ILE A 1 172 ? -20.937 3.953 55.756 1.00 82.19 172 ILE A C 1
ATOM 1404 O O . ILE A 1 172 ? -21.769 4.598 56.399 1.00 82.19 172 ILE A O 1
ATOM 1408 N N . GLU A 1 173 ? -19.997 3.229 56.374 1.00 65.31 173 GLU A N 1
ATOM 1409 C CA . GLU A 1 173 ? -19.851 3.226 57.837 1.00 65.31 173 GLU A CA 1
ATOM 1410 C C . GLU A 1 173 ? -19.196 4.544 58.317 1.00 65.31 173 GLU A C 1
ATOM 1412 O O . GLU A 1 173 ? -18.158 4.946 57.783 1.00 65.31 173 GLU A O 1
ATOM 1417 N N . PRO A 1 174 ? -19.771 5.263 59.304 1.00 57.91 174 PRO A N 1
ATOM 1418 C CA . PRO A 1 174 ? -19.259 6.569 59.708 1.00 57.91 174 PRO A CA 1
ATOM 1419 C C . PRO A 1 174 ? -17.876 6.453 60.359 1.00 57.91 174 PRO A C 1
ATOM 1421 O O . PRO A 1 174 ? -17.699 5.744 61.352 1.00 57.91 174 PRO A O 1
ATOM 1424 N N . ALA A 1 175 ? -16.910 7.211 59.829 1.00 43.12 175 ALA A N 1
ATOM 1425 C CA . ALA A 1 175 ? -15.533 7.218 60.315 1.00 43.12 175 ALA A CA 1
ATOM 1426 C C . ALA A 1 175 ? -15.469 7.434 61.845 1.00 43.12 175 ALA A C 1
ATOM 1428 O O . ALA A 1 175 ? -16.126 8.342 62.372 1.00 43.12 175 ALA A O 1
ATOM 1429 N N . PRO A 1 176 ? -14.686 6.625 62.586 1.00 40.81 176 PRO A N 1
ATOM 1430 C CA . PRO A 1 176 ? -14.691 6.660 64.041 1.00 40.81 176 PRO A CA 1
ATOM 1431 C C . PRO A 1 176 ? -14.145 7.999 64.548 1.00 40.81 176 PRO A C 1
ATOM 1433 O O . PRO A 1 176 ? -12.945 8.257 64.478 1.00 40.81 176 PRO A O 1
ATOM 1436 N N . ARG A 1 177 ? -15.029 8.842 65.104 1.00 37.72 177 ARG A N 1
ATOM 1437 C CA . ARG A 1 177 ? -14.635 10.097 65.763 1.00 37.72 177 ARG A CA 1
ATOM 1438 C C . ARG A 1 177 ? -13.594 9.793 66.844 1.00 37.72 177 ARG A C 1
ATOM 1440 O O . ARG A 1 177 ? -13.904 9.126 67.835 1.00 37.72 177 ARG A O 1
ATOM 1447 N N . ALA A 1 178 ? -12.375 10.290 66.650 1.00 32.03 178 ALA A N 1
ATOM 1448 C CA . ALA A 1 178 ? -11.347 10.272 67.679 1.00 32.03 178 ALA A CA 1
ATOM 1449 C C . ALA A 1 178 ? -11.840 11.070 68.904 1.00 32.03 178 ALA A C 1
ATOM 1451 O O . ALA A 1 178 ? -12.468 12.119 68.723 1.00 32.03 178 ALA A O 1
ATOM 1452 N N . PRO A 1 179 ? -11.581 10.618 70.145 1.00 31.08 179 PRO A N 1
ATOM 1453 C CA . PRO A 1 179 ? -11.884 11.416 71.326 1.00 31.08 179 PRO A CA 1
ATOM 1454 C C . PRO A 1 179 ? -11.120 12.745 71.278 1.00 31.08 179 PRO A C 1
ATOM 1456 O O . PRO A 1 179 ? -9.896 12.754 71.141 1.00 31.08 179 PRO A O 1
ATOM 1459 N N . PHE A 1 180 ? -11.827 13.870 71.407 1.00 28.97 180 PHE A N 1
ATOM 1460 C CA . PHE A 1 180 ? -11.193 15.182 71.552 1.00 28.97 180 PHE A CA 1
ATOM 1461 C C . PHE A 1 180 ? -10.358 15.196 72.839 1.00 28.97 180 PHE A C 1
ATOM 1463 O O . PHE A 1 180 ? -10.923 15.118 73.928 1.00 28.97 180 PHE A O 1
ATOM 1470 N N . GLY A 1 181 ? -9.026 15.287 72.730 1.00 38.53 181 GLY A N 1
ATOM 1471 C CA . GLY A 1 181 ? -8.180 15.316 73.929 1.00 38.53 181 GLY A CA 1
ATOM 1472 C C . GLY A 1 181 ? -6.679 15.040 73.800 1.00 38.53 181 GLY A C 1
ATOM 1473 O O . GLY A 1 181 ? -6.022 15.041 74.833 1.00 38.53 181 GLY A O 1
ATOM 1474 N N . TYR A 1 182 ? -6.105 14.831 72.607 1.00 30.34 182 TYR A N 1
ATOM 1475 C CA . TYR A 1 182 ? -4.642 14.767 72.439 1.00 30.34 182 TYR A CA 1
ATOM 1476 C C . TYR A 1 182 ? -4.164 15.513 71.188 1.00 30.34 182 TYR A C 1
ATOM 1478 O O . TYR A 1 182 ? -4.819 15.488 70.148 1.00 30.34 182 TYR A O 1
ATOM 1486 N N . SER A 1 183 ? -3.017 16.186 71.313 1.00 29.61 183 SER A N 1
ATOM 1487 C CA . SER A 1 183 ? -2.357 16.912 70.221 1.00 29.61 183 SER A CA 1
ATOM 1488 C C . SER A 1 183 ? -1.551 15.948 69.335 1.00 29.61 183 SER A C 1
ATOM 1490 O O . SER A 1 183 ? -0.884 15.068 69.885 1.00 29.61 183 SER A O 1
ATOM 1492 N N . PRO A 1 184 ? -1.568 16.086 67.995 1.00 37.75 184 PRO A N 1
ATOM 1493 C CA . PRO A 1 184 ? -0.788 15.227 67.108 1.00 37.75 184 PRO A CA 1
ATOM 1494 C C . PRO A 1 184 ? 0.704 15.590 67.155 1.00 37.75 184 PRO A C 1
ATOM 1496 O O . PRO A 1 184 ? 1.092 16.702 66.797 1.00 37.75 184 PRO A O 1
ATOM 1499 N N . ALA A 1 185 ? 1.549 14.636 67.553 1.00 32.69 185 ALA A N 1
ATOM 1500 C CA . ALA A 1 185 ? 3.004 14.779 67.552 1.00 32.69 185 ALA A CA 1
ATOM 1501 C C . ALA A 1 185 ? 3.697 13.534 66.963 1.00 32.69 185 ALA A C 1
ATOM 1503 O O . ALA A 1 185 ? 3.404 12.413 67.364 1.00 32.69 185 ALA A O 1
ATOM 1504 N N . ASP A 1 186 ? 4.624 13.797 66.037 1.00 33.00 186 ASP A N 1
ATOM 1505 C CA . ASP A 1 186 ? 5.631 12.919 65.408 1.00 33.00 186 ASP A CA 1
ATOM 1506 C C . ASP A 1 186 ? 5.184 11.605 64.699 1.00 33.00 186 ASP A C 1
ATOM 1508 O O . ASP A 1 186 ? 4.938 10.581 65.340 1.00 33.00 186 ASP A O 1
ATOM 1512 N N . PRO A 1 187 ? 5.170 11.566 63.348 1.00 41.47 187 PRO A N 1
ATOM 1513 C CA . PRO A 1 187 ? 4.875 10.369 62.561 1.00 41.47 187 PRO A CA 1
ATOM 1514 C C . PRO A 1 187 ? 6.133 9.523 62.240 1.00 41.47 187 PRO A C 1
ATOM 1516 O O . PRO A 1 187 ? 6.429 9.283 61.066 1.00 41.47 187 PRO A O 1
ATOM 1519 N N . ARG A 1 188 ? 6.897 9.059 63.248 1.00 35.09 188 ARG A N 1
ATOM 1520 C CA . ARG A 1 188 ? 8.134 8.259 63.033 1.00 35.09 188 ARG A CA 1
ATOM 1521 C C . ARG A 1 188 ? 8.379 7.046 63.954 1.00 35.09 188 ARG A C 1
ATOM 1523 O O . ARG A 1 188 ? 9.527 6.739 64.265 1.00 35.09 188 ARG A O 1
ATOM 1530 N N . THR A 1 189 ? 7.351 6.249 64.268 1.00 29.62 189 THR A N 1
ATOM 1531 C CA . THR A 1 189 ? 7.577 4.906 64.859 1.00 29.62 189 THR A CA 1
ATOM 1532 C C . THR A 1 189 ? 6.588 3.853 64.333 1.00 29.62 189 THR A C 1
ATOM 1534 O O . THR A 1 189 ? 5.384 4.022 64.527 1.00 29.62 189 THR A O 1
ATOM 1537 N N . PRO A 1 190 ? 7.037 2.745 63.707 1.00 32.66 190 PRO A N 1
ATOM 1538 C CA . PRO A 1 190 ? 6.145 1.676 63.258 1.00 32.66 190 PRO A CA 1
ATOM 1539 C C . PRO A 1 190 ? 5.733 0.763 64.426 1.00 32.66 190 PRO A C 1
ATOM 1541 O O . PRO A 1 190 ? 6.569 0.100 65.040 1.00 32.66 190 PRO A O 1
ATOM 1544 N N . SER A 1 191 ? 4.435 0.700 64.730 1.00 27.52 191 SER A N 1
ATOM 1545 C CA . SER A 1 191 ? 3.891 -0.208 65.751 1.00 27.52 191 SER A CA 1
ATOM 1546 C C . SER A 1 191 ? 3.704 -1.622 65.192 1.00 27.52 191 SER A C 1
ATOM 1548 O O . SER A 1 191 ? 2.966 -1.825 64.232 1.00 27.52 191 SER A O 1
ATOM 1550 N N . TYR A 1 192 ? 4.356 -2.609 65.807 1.00 28.52 192 TYR A N 1
ATOM 1551 C CA . TYR A 1 192 ? 4.288 -4.021 65.413 1.00 28.52 192 TYR A CA 1
ATOM 1552 C C . TYR A 1 192 ? 3.394 -4.825 66.373 1.00 28.52 192 TYR A C 1
ATOM 1554 O O . TYR A 1 192 ? 3.326 -4.505 67.560 1.00 28.52 192 TYR A O 1
ATOM 1562 N N . SER A 1 193 ? 2.863 -5.963 65.897 1.00 28.48 193 SER A N 1
ATOM 1563 C CA . SER A 1 193 ? 2.260 -7.047 66.711 1.00 28.48 193 SER A CA 1
ATOM 1564 C C . SER A 1 193 ? 0.846 -6.776 67.299 1.00 28.48 193 SER A C 1
ATOM 1566 O O . SER A 1 193 ? 0.463 -5.627 67.471 1.00 28.48 193 SER A O 1
ATOM 1568 N N . LYS A 1 194 ? 0.012 -7.778 67.640 1.00 31.34 194 LYS A N 1
ATOM 1569 C CA . LYS A 1 194 ? -0.024 -9.213 67.261 1.00 31.34 194 LYS A CA 1
ATOM 1570 C C . LYS A 1 194 ? -1.407 -9.834 67.554 1.00 31.34 194 LYS A C 1
ATOM 1572 O O . LYS A 1 194 ? -2.286 -9.201 68.124 1.00 31.34 194 LYS A O 1
ATOM 1577 N N . TYR A 1 195 ? -1.551 -11.109 67.194 1.00 28.30 195 TYR A N 1
ATOM 1578 C CA . TYR A 1 195 ? -2.641 -12.004 67.595 1.00 28.30 195 TYR A CA 1
ATOM 1579 C C . TYR A 1 195 ? -2.677 -12.250 69.125 1.00 28.30 195 TYR A C 1
ATOM 1581 O O . TYR A 1 195 ? -1.623 -12.444 69.725 1.00 28.30 195 TYR A O 1
ATOM 1589 N N . THR A 1 196 ? -3.891 -12.341 69.691 1.00 33.16 196 THR A N 1
ATOM 1590 C CA . THR A 1 196 ? -4.287 -12.996 70.971 1.00 33.16 196 THR A CA 1
ATOM 1591 C C . THR A 1 196 ? -3.557 -12.675 72.290 1.00 33.16 196 THR A C 1
ATOM 1593 O O . THR A 1 196 ? -2.394 -13.017 72.481 1.00 33.16 196 THR A O 1
ATOM 1596 N N . GLY A 1 197 ? -4.334 -12.217 73.280 1.00 28.59 197 GLY A N 1
ATOM 1597 C CA . GLY A 1 197 ? -4.022 -12.260 74.717 1.00 28.59 197 GLY A CA 1
ATOM 1598 C C . GLY A 1 197 ? -5.223 -11.782 75.548 1.00 28.59 197 GLY A C 1
ATOM 1599 O O . GLY A 1 197 ? -5.842 -10.780 75.196 1.00 28.59 197 GLY A O 1
ATOM 1600 N N . GLU A 1 198 ? -5.601 -12.499 76.610 1.00 33.72 198 GLU A N 1
ATOM 1601 C CA . GLU A 1 198 ? -6.748 -12.129 77.458 1.00 33.72 198 GLU A CA 1
ATOM 1602 C C . GLU A 1 198 ? -6.404 -11.004 78.453 1.00 33.72 198 GLU A C 1
ATOM 1604 O O . GLU A 1 198 ? -5.339 -11.000 79.065 1.00 33.72 198 GLU A O 1
ATOM 1609 N N . GLY A 1 199 ? -7.333 -10.064 78.658 1.00 27.20 199 GLY A N 1
ATOM 1610 C CA . GLY A 1 199 ? -7.188 -8.964 79.618 1.00 27.20 199 GLY A CA 1
ATOM 1611 C C . GLY A 1 199 ? -8.475 -8.144 79.728 1.00 27.20 199 GLY A C 1
ATOM 1612 O O . GLY A 1 199 ? -8.864 -7.443 78.796 1.00 27.20 199 GLY A O 1
ATOM 1613 N N . GLY A 1 200 ? -9.197 -8.274 80.842 1.00 38.31 200 GLY A N 1
ATOM 1614 C CA . GLY A 1 200 ? -10.605 -7.873 80.918 1.00 38.31 200 GLY A CA 1
ATOM 1615 C C . GLY A 1 200 ? -10.888 -6.364 80.871 1.00 38.31 200 GLY A C 1
ATOM 1616 O O . GLY A 1 200 ? -10.564 -5.651 81.817 1.00 38.31 200 GLY A O 1
ATOM 1617 N N . ARG A 1 201 ? -11.618 -5.915 79.832 1.00 34.03 201 ARG A N 1
ATOM 1618 C CA . ARG A 1 201 ? -12.602 -4.796 79.867 1.00 34.03 201 ARG A CA 1
ATOM 1619 C C . ARG A 1 201 ? -13.528 -4.762 78.627 1.00 34.03 201 ARG A C 1
ATOM 1621 O O . ARG A 1 201 ? -13.845 -3.711 78.075 1.00 34.03 201 ARG A O 1
ATOM 1628 N N . ALA A 1 202 ? -13.983 -5.931 78.174 1.00 30.80 202 ALA A N 1
ATOM 1629 C CA . ALA A 1 202 ? -14.803 -6.074 76.967 1.00 30.80 202 ALA A CA 1
ATOM 1630 C C . ALA A 1 202 ? -16.303 -5.797 77.219 1.00 30.80 202 ALA A C 1
ATOM 1632 O O . ALA A 1 202 ? -17.066 -6.714 77.511 1.00 30.80 202 ALA A O 1
ATOM 1633 N N . ALA A 1 203 ? -16.729 -4.537 77.069 1.00 30.08 203 ALA A N 1
ATOM 1634 C CA . ALA A 1 203 ? -18.150 -4.150 77.093 1.00 30.08 203 ALA A CA 1
ATOM 1635 C C . ALA A 1 203 ? -18.529 -3.186 75.950 1.00 30.08 203 ALA A C 1
ATOM 1637 O O . ALA A 1 203 ? -19.407 -3.495 75.150 1.00 30.08 203 ALA A O 1
ATOM 1638 N N . ALA A 1 204 ? -17.808 -2.069 75.796 1.00 32.47 204 ALA A N 1
ATOM 1639 C CA . ALA A 1 204 ? -18.158 -0.991 74.857 1.00 32.47 204 ALA A CA 1
ATOM 1640 C C . ALA A 1 204 ? -18.013 -1.326 73.350 1.00 32.47 204 ALA A C 1
ATOM 1642 O O . ALA A 1 204 ? -18.367 -0.511 72.501 1.00 32.47 204 ALA A O 1
ATOM 1643 N N . GLY A 1 205 ? -17.474 -2.498 72.996 1.00 30.34 205 GLY A N 1
ATOM 1644 C CA . GLY A 1 205 ? -17.203 -2.873 71.601 1.00 30.34 205 GLY A CA 1
ATOM 1645 C C . GLY A 1 205 ? -18.381 -3.500 70.843 1.00 30.34 205 GLY A C 1
ATOM 1646 O O . GLY A 1 205 ? -18.422 -3.407 69.620 1.00 30.34 205 GLY A O 1
ATOM 1647 N N . ARG A 1 206 ? -19.340 -4.144 71.528 1.00 32.69 206 ARG A N 1
ATOM 1648 C CA . ARG A 1 206 ? -20.350 -4.992 70.855 1.00 32.69 206 ARG A CA 1
ATOM 1649 C C . ARG A 1 206 ? -21.491 -4.232 70.178 1.00 32.69 206 ARG A C 1
ATOM 1651 O O . ARG A 1 206 ? -22.040 -4.743 69.205 1.00 32.69 206 ARG A O 1
ATOM 1658 N N . ASP A 1 207 ? -21.862 -3.049 70.660 1.00 37.75 207 ASP A N 1
ATOM 1659 C CA . ASP A 1 207 ? -23.060 -2.363 70.157 1.00 37.75 207 ASP A CA 1
ATOM 1660 C C . ASP A 1 207 ? -22.815 -1.517 68.897 1.00 37.75 207 ASP A C 1
ATOM 1662 O O . ASP A 1 207 ? -23.732 -1.357 68.092 1.00 37.75 207 ASP A O 1
ATOM 1666 N N . ARG A 1 208 ? -21.570 -1.086 68.625 1.00 42.34 208 ARG A N 1
ATOM 1667 C CA . ARG A 1 208 ? -21.239 -0.360 67.379 1.00 42.34 208 ARG A CA 1
ATOM 1668 C C . ARG A 1 208 ? -21.551 -1.180 66.118 1.00 42.34 208 ARG A C 1
ATOM 1670 O O . ARG A 1 208 ? -22.183 -0.657 65.206 1.00 42.34 208 ARG A O 1
ATOM 1677 N N . HIS A 1 209 ? -21.216 -2.474 66.098 1.00 42.25 209 HIS A N 1
ATOM 1678 C CA . HIS A 1 209 ? -21.521 -3.359 64.961 1.00 42.25 209 HIS A CA 1
ATOM 1679 C C . HIS A 1 209 ? -23.033 -3.557 64.720 1.00 42.25 209 HIS A C 1
ATOM 1681 O O . HIS A 1 209 ? -23.446 -3.771 63.580 1.00 42.25 209 HIS A O 1
ATOM 1687 N N . LYS A 1 210 ? -23.886 -3.442 65.753 1.00 48.84 210 LYS A N 1
ATOM 1688 C CA . LYS A 1 210 ? -25.350 -3.450 65.560 1.00 48.84 210 LYS A CA 1
ATOM 1689 C C . LYS A 1 210 ? -25.818 -2.186 64.834 1.00 48.84 210 LYS A C 1
ATOM 1691 O O . LYS A 1 210 ? -26.679 -2.270 63.962 1.00 48.84 210 LYS A O 1
ATOM 1696 N N . GLY A 1 211 ? -25.237 -1.032 65.174 1.00 54.38 211 GLY A N 1
ATOM 1697 C CA . GLY A 1 211 ? -25.548 0.256 64.549 1.00 54.38 211 GLY A CA 1
ATOM 1698 C C . GLY A 1 211 ? -25.273 0.273 63.042 1.00 54.38 211 GLY A C 1
ATOM 1699 O O . GLY A 1 211 ? -26.134 0.709 62.277 1.00 54.38 211 GLY A O 1
ATOM 1700 N N . GLY A 1 212 ? -24.125 -0.261 62.609 1.00 59.06 212 GLY A N 1
ATOM 1701 C CA . GLY A 1 212 ? -23.776 -0.394 61.186 1.00 59.06 212 GLY A CA 1
ATOM 1702 C C . GLY A 1 212 ? -24.768 -1.272 60.411 1.00 59.06 212 GLY A C 1
ATOM 1703 O O . GLY A 1 212 ? -25.361 -0.824 59.429 1.00 59.06 212 GLY A O 1
ATOM 1704 N N . HIS A 1 213 ? -25.048 -2.484 60.907 1.00 64.31 213 HIS A N 1
ATOM 1705 C CA . HIS A 1 213 ? -26.031 -3.389 60.291 1.00 64.31 213 HIS A CA 1
ATOM 1706 C C . HIS A 1 213 ? -27.430 -2.767 60.155 1.00 64.31 213 HIS A C 1
ATOM 1708 O O . HIS A 1 213 ? -28.098 -2.961 59.135 1.00 64.31 213 HIS A O 1
ATOM 1714 N N . LEU A 1 214 ? -27.875 -2.001 61.158 1.00 74.25 214 LEU A N 1
ATOM 1715 C CA . LEU A 1 214 ? -29.153 -1.294 61.098 1.00 74.25 214 LEU A CA 1
ATOM 1716 C C . LEU A 1 214 ? -29.160 -0.241 59.980 1.00 74.25 214 LEU A C 1
ATOM 1718 O O . LEU A 1 214 ? -30.104 -0.235 59.191 1.00 74.25 214 LEU A O 1
ATOM 1722 N N . ARG A 1 215 ? -28.109 0.581 59.842 1.00 81.19 215 ARG A N 1
ATOM 1723 C CA . ARG A 1 215 ? -27.994 1.598 58.773 1.00 81.19 215 ARG A CA 1
ATOM 1724 C C . ARG A 1 215 ? -28.070 0.982 57.377 1.00 81.19 215 ARG A C 1
ATOM 1726 O O . ARG A 1 215 ? -28.935 1.379 56.599 1.00 81.19 215 ARG A O 1
ATOM 1733 N N . VAL A 1 216 ? -27.286 -0.065 57.112 1.00 84.56 216 VAL A N 1
ATOM 1734 C CA . VAL A 1 216 ? -27.312 -0.785 55.825 1.00 84.56 216 VAL A CA 1
ATOM 1735 C C . VAL A 1 216 ? -28.696 -1.388 55.548 1.00 84.56 216 VAL A C 1
ATOM 1737 O O . VAL A 1 216 ? -29.186 -1.321 54.422 1.00 84.56 216 VAL A O 1
ATOM 1740 N N . SER A 1 217 ? -29.388 -1.919 56.566 1.00 85.69 217 SER A N 1
ATOM 1741 C CA . SER A 1 217 ? -30.763 -2.418 56.393 1.00 85.69 217 SER A CA 1
ATOM 1742 C C . SER A 1 217 ? -31.771 -1.307 56.054 1.00 85.69 217 SER A C 1
ATOM 1744 O O . SER A 1 217 ? -32.687 -1.532 55.261 1.00 85.69 217 SER A O 1
ATOM 1746 N N . MET A 1 218 ? -31.584 -0.094 56.592 1.00 87.25 218 MET A N 1
ATOM 1747 C CA . MET A 1 218 ? -32.408 1.076 56.265 1.00 87.25 218 MET A CA 1
ATOM 1748 C C . MET A 1 218 ? -32.106 1.614 54.865 1.00 87.25 218 MET A C 1
ATOM 1750 O O . MET A 1 218 ? -33.042 1.952 54.145 1.00 87.25 218 MET A O 1
ATOM 1754 N N . ALA A 1 219 ? -30.836 1.627 54.450 1.00 89.56 219 ALA A N 1
ATOM 1755 C CA . ALA A 1 219 ? -30.421 1.988 53.096 1.00 89.56 219 ALA A CA 1
ATOM 1756 C C . ALA A 1 219 ? -31.074 1.065 52.052 1.00 89.56 219 ALA A C 1
ATOM 1758 O O . ALA A 1 219 ? -31.733 1.541 51.123 1.00 89.56 219 ALA A O 1
ATOM 1759 N N . LYS A 1 220 ? -30.997 -0.260 52.269 1.00 90.81 220 LYS A N 1
ATOM 1760 C CA . LYS A 1 220 ? -31.654 -1.256 51.406 1.00 90.81 220 LYS A CA 1
ATOM 1761 C C . LYS A 1 220 ? -33.176 -1.071 51.370 1.00 90.81 220 LYS A C 1
ATOM 1763 O O . LYS A 1 220 ? -33.760 -1.102 50.292 1.00 90.81 220 LYS A O 1
ATOM 1768 N N . LEU A 1 221 ? -33.825 -0.817 52.512 1.00 91.06 221 LEU A N 1
ATOM 1769 C CA . LEU A 1 221 ? -35.272 -0.559 52.576 1.00 91.06 221 LEU A CA 1
ATOM 1770 C C . LEU A 1 221 ? -35.685 0.728 51.837 1.00 91.06 221 LEU A C 1
ATOM 1772 O O . LEU A 1 221 ? -36.677 0.722 51.111 1.00 91.06 221 LEU A O 1
ATOM 1776 N N . ALA A 1 222 ? -34.928 1.816 51.994 1.00 91.31 222 ALA A N 1
ATOM 1777 C CA . ALA A 1 222 ? -35.187 3.098 51.340 1.00 91.31 222 ALA A CA 1
ATOM 1778 C C . ALA A 1 222 ? -35.085 2.993 49.810 1.00 91.31 222 ALA A C 1
ATOM 1780 O O . ALA A 1 222 ? -36.009 3.391 49.097 1.00 91.31 222 ALA A O 1
ATOM 1781 N N . LEU A 1 223 ? -33.994 2.399 49.316 1.00 92.81 223 LEU A N 1
ATOM 1782 C CA . LEU A 1 223 ? -33.756 2.184 47.889 1.00 92.81 223 LEU A CA 1
ATOM 1783 C C . LEU A 1 223 ? -34.805 1.247 47.268 1.00 92.81 223 LEU A C 1
ATOM 1785 O O . LEU A 1 223 ? -35.324 1.515 46.186 1.00 92.81 223 LEU A O 1
ATOM 1789 N N . LYS A 1 224 ? -35.179 0.182 47.985 1.00 92.25 224 LYS A N 1
ATOM 1790 C CA . LYS A 1 224 ? -36.215 -0.773 47.573 1.00 92.25 224 LYS A CA 1
ATOM 1791 C C . LYS A 1 224 ? -37.583 -0.117 47.429 1.00 92.25 224 LYS A C 1
ATOM 1793 O O . LYS A 1 224 ? -38.251 -0.325 46.421 1.00 92.25 224 LYS A O 1
ATOM 1798 N N . ASN A 1 225 ? -37.991 0.687 48.411 1.00 91.38 225 ASN A N 1
ATOM 1799 C CA . ASN A 1 225 ? -39.271 1.392 48.372 1.00 91.38 225 ASN A CA 1
ATOM 1800 C C . ASN A 1 225 ? -39.332 2.403 47.219 1.00 91.38 225 ASN A C 1
ATOM 1802 O O . ASN A 1 225 ? -40.373 2.516 46.579 1.00 91.38 225 ASN A O 1
ATOM 1806 N N . LEU A 1 226 ? -38.219 3.085 46.923 1.00 91.44 226 LEU A N 1
ATOM 1807 C CA . LEU A 1 226 ? -38.097 3.964 45.760 1.00 91.44 226 LEU A CA 1
ATOM 1808 C C . LEU A 1 226 ? -38.249 3.180 44.442 1.00 91.44 226 LEU A C 1
ATOM 1810 O O . LEU A 1 226 ? -39.056 3.563 43.593 1.00 91.44 226 LEU A O 1
ATOM 1814 N N . LEU A 1 227 ? -37.510 2.077 44.277 1.00 90.69 227 LEU A N 1
ATOM 1815 C CA . LEU A 1 227 ? -37.486 1.291 43.037 1.00 90.69 227 LEU A CA 1
ATOM 1816 C C . LEU A 1 227 ? -38.803 0.555 42.751 1.00 90.69 227 LEU A C 1
ATOM 1818 O O . LEU A 1 227 ? -39.275 0.622 41.620 1.00 90.69 227 LEU A O 1
ATOM 1822 N N . LEU A 1 228 ? -39.439 -0.065 43.756 1.00 89.50 228 LEU A N 1
ATOM 1823 C CA . LEU A 1 228 ? -40.697 -0.833 43.616 1.00 89.50 228 LEU A CA 1
ATOM 1824 C C . LEU A 1 228 ? -41.871 -0.047 43.001 1.00 89.50 228 LEU A C 1
ATOM 1826 O O . LEU A 1 228 ? -42.874 -0.644 42.614 1.00 89.50 228 LEU A O 1
ATOM 1830 N N . THR A 1 229 ? -41.775 1.281 42.933 1.00 87.38 229 THR A N 1
ATOM 1831 C CA . THR A 1 229 ? -42.793 2.163 42.343 1.00 87.38 229 THR A CA 1
ATOM 1832 C C . THR A 1 229 ? -42.251 3.108 41.267 1.00 87.38 229 THR A C 1
ATOM 1834 O O . THR A 1 229 ? -43.015 3.904 40.725 1.00 87.38 229 THR A O 1
ATOM 1837 N N . ASN A 1 230 ? -40.951 3.046 40.957 1.00 88.88 230 ASN A N 1
ATOM 1838 C CA . ASN A 1 230 ? -40.267 3.884 39.965 1.00 88.88 230 ASN A CA 1
ATOM 1839 C C . ASN A 1 230 ? -39.265 3.014 39.178 1.00 88.88 230 ASN A C 1
ATOM 1841 O O . ASN A 1 230 ? -38.055 3.242 39.203 1.00 88.88 230 ASN A O 1
ATOM 1845 N N . LEU A 1 231 ? -39.779 1.967 38.519 1.00 87.88 231 LEU A N 1
ATOM 1846 C CA . LEU A 1 231 ? -38.981 0.947 37.816 1.00 87.88 231 LEU A CA 1
ATOM 1847 C C . LEU A 1 231 ? -38.126 1.525 36.671 1.00 87.88 231 LEU A C 1
ATOM 1849 O O . LEU A 1 231 ? -37.155 0.902 36.256 1.00 87.88 231 LEU A O 1
ATOM 1853 N N . ASP A 1 232 ? -38.438 2.731 36.191 1.00 86.62 232 ASP A N 1
ATOM 1854 C CA . ASP A 1 232 ? -37.642 3.459 35.202 1.00 86.62 232 ASP A CA 1
ATOM 1855 C C . ASP A 1 232 ? -36.301 3.986 35.751 1.00 86.62 232 ASP A C 1
ATOM 1857 O O . ASP A 1 232 ? -35.413 4.315 34.969 1.00 86.62 232 ASP A O 1
ATOM 1861 N N . LEU A 1 233 ? -36.111 4.001 37.077 1.00 88.44 233 LEU A N 1
ATOM 1862 C CA . LEU A 1 233 ? -34.809 4.252 37.707 1.00 88.44 233 LEU A CA 1
ATOM 1863 C C . LEU A 1 233 ? -33.899 3.011 37.723 1.00 88.44 233 LEU A C 1
ATOM 1865 O O . LEU A 1 233 ? -32.693 3.159 37.916 1.00 88.44 233 LEU A O 1
ATOM 1869 N N . PHE A 1 234 ? -34.439 1.803 37.505 1.00 89.56 234 PHE A N 1
ATOM 1870 C CA . PHE A 1 234 ? -33.684 0.546 37.611 1.00 89.56 234 PHE A CA 1
ATOM 1871 C C . PHE A 1 234 ? -32.408 0.533 36.742 1.00 89.56 234 PHE A C 1
ATOM 1873 O O . PHE A 1 234 ? -31.355 0.197 37.285 1.00 89.56 234 PHE A O 1
ATOM 1880 N N . PRO A 1 235 ? -32.418 0.957 35.455 1.00 87.19 235 PRO A N 1
ATOM 1881 C CA . PRO A 1 235 ? -31.205 0.959 34.635 1.00 87.19 235 PRO A CA 1
ATOM 1882 C C . PRO A 1 235 ? -30.115 1.904 35.156 1.00 87.19 235 PRO A C 1
ATOM 1884 O O . PRO A 1 235 ? -28.947 1.548 35.112 1.00 87.19 235 PRO A O 1
ATOM 1887 N N . ALA A 1 236 ? -30.476 3.067 35.708 1.00 85.94 236 ALA A N 1
ATOM 1888 C CA . ALA A 1 236 ? -29.512 4.017 36.276 1.00 85.94 236 ALA A CA 1
ATOM 1889 C C . ALA A 1 236 ? -28.982 3.584 37.661 1.00 85.94 236 ALA A C 1
ATOM 1891 O O . ALA A 1 236 ? -27.958 4.078 38.129 1.00 85.94 236 ALA A O 1
ATOM 1892 N N . CYS A 1 237 ? -29.666 2.654 38.336 1.00 89.19 237 CYS A N 1
ATOM 1893 C CA . CYS A 1 237 ? -29.161 2.012 39.548 1.00 89.19 237 CYS A CA 1
ATOM 1894 C C . CYS A 1 237 ? -28.168 0.872 39.254 1.00 89.19 237 CYS A C 1
ATOM 1896 O O . CYS A 1 237 ? -27.372 0.550 40.135 1.00 89.19 237 CYS A O 1
ATOM 1898 N N . ILE A 1 238 ? -28.168 0.288 38.045 1.00 88.56 238 ILE A N 1
ATOM 1899 C CA . ILE A 1 238 ? -27.157 -0.707 37.632 1.00 88.56 238 ILE A CA 1
ATOM 1900 C C . ILE A 1 238 ? -25.755 -0.088 37.691 1.00 88.56 238 ILE A C 1
ATOM 1902 O O . ILE A 1 238 ? -24.840 -0.707 38.225 1.00 88.56 238 ILE A O 1
ATOM 1906 N N . ASP A 1 239 ? -25.604 1.163 37.250 1.00 85.62 239 ASP A N 1
ATOM 1907 C CA . ASP A 1 239 ? -24.325 1.886 37.269 1.00 85.62 239 ASP A CA 1
ATOM 1908 C C . ASP A 1 239 ? -23.751 2.021 38.695 1.00 85.62 239 ASP A C 1
ATOM 1910 O O . ASP A 1 239 ? -22.542 1.960 38.899 1.00 85.62 239 ASP A O 1
ATOM 1914 N N . GLN A 1 240 ? -24.615 2.129 39.714 1.00 88.44 240 GLN A N 1
ATOM 1915 C CA . GLN A 1 240 ? -24.199 2.186 41.124 1.00 88.44 240 GLN A CA 1
ATOM 1916 C C . GLN A 1 240 ? -23.668 0.841 41.658 1.00 88.44 240 GLN A C 1
ATOM 1918 O O . GLN A 1 240 ? -23.014 0.821 42.696 1.00 88.44 240 GLN A O 1
ATOM 1923 N N . CYS A 1 241 ? -23.893 -0.277 40.959 1.00 88.81 241 CYS A N 1
ATOM 1924 C CA . CYS A 1 241 ? -23.353 -1.592 41.333 1.00 88.81 241 CYS A CA 1
ATOM 1925 C C . CYS A 1 241 ? -21.893 -1.805 40.894 1.00 88.81 241 CYS A C 1
ATOM 1927 O O . CYS A 1 241 ? -21.272 -2.781 41.315 1.00 88.81 241 CYS A O 1
ATOM 1929 N N . TYR A 1 242 ? -21.352 -0.893 40.081 1.00 84.94 242 TYR A N 1
ATOM 1930 C CA . TYR A 1 242 ? -19.932 -0.813 39.717 1.00 84.94 242 TYR A CA 1
ATOM 1931 C C . TYR A 1 242 ? -19.192 0.279 40.510 1.00 84.94 242 TYR A C 1
ATOM 1933 O O . TYR A 1 242 ? -18.031 0.560 40.240 1.00 84.94 242 TYR A O 1
ATOM 1941 N N . TYR A 1 243 ? -19.857 0.918 41.481 1.00 84.81 243 TYR A N 1
ATOM 1942 C CA . TYR A 1 243 ? -19.276 2.005 42.267 1.00 84.81 243 TYR A CA 1
ATOM 1943 C C . TYR A 1 243 ? -18.075 1.528 43.102 1.00 84.81 243 TYR A C 1
ATOM 1945 O O . TYR A 1 243 ? -18.082 0.423 43.641 1.00 84.81 243 TYR A O 1
ATOM 1953 N N . SER A 1 244 ? -17.053 2.377 43.239 1.00 80.75 244 SER A N 1
ATOM 1954 C CA . SER A 1 244 ? -15.766 2.017 43.856 1.00 80.75 244 SER A CA 1
ATOM 1955 C C . SER A 1 244 ? -15.822 1.755 45.367 1.00 80.75 244 SER A C 1
ATOM 1957 O O . SER A 1 244 ? -14.914 1.130 45.913 1.00 80.75 244 SER A O 1
ATOM 1959 N N . ASP A 1 245 ? -16.886 2.189 46.049 1.00 85.25 245 ASP A N 1
ATOM 1960 C CA . ASP A 1 245 ? -17.205 1.747 47.408 1.00 85.25 245 ASP A CA 1
ATOM 1961 C C . ASP A 1 245 ? -18.073 0.478 47.359 1.00 85.25 245 ASP A C 1
ATOM 1963 O O . ASP A 1 245 ? -19.250 0.517 46.981 1.00 85.25 245 ASP A O 1
ATOM 1967 N N . ALA A 1 246 ? -17.490 -0.647 47.781 1.00 84.62 246 ALA A N 1
ATOM 1968 C CA . ALA A 1 246 ? -18.150 -1.950 47.796 1.00 84.62 246 ALA A CA 1
ATOM 1969 C C . ALA A 1 246 ? -19.433 -1.979 48.649 1.00 84.62 246 ALA A C 1
ATOM 1971 O O . ALA A 1 246 ? -20.383 -2.670 48.287 1.00 84.62 246 ALA A O 1
ATOM 1972 N N . ALA A 1 247 ? -19.522 -1.205 49.739 1.00 86.81 247 ALA A N 1
ATOM 1973 C CA . ALA A 1 247 ? -20.719 -1.180 50.582 1.00 86.81 247 ALA A CA 1
ATOM 1974 C C . ALA A 1 247 ? -21.911 -0.522 49.866 1.00 86.81 247 ALA A C 1
ATOM 1976 O O . ALA A 1 247 ? -23.059 -0.935 50.063 1.00 86.81 247 ALA A O 1
ATOM 1977 N N . ILE A 1 248 ? -21.643 0.458 48.993 1.00 89.12 248 ILE A N 1
ATOM 1978 C CA . ILE A 1 248 ? -22.639 1.015 48.069 1.00 89.12 248 ILE A CA 1
ATOM 1979 C C . ILE A 1 248 ? -22.946 -0.003 46.967 1.00 89.12 248 ILE A C 1
ATOM 1981 O O . ILE A 1 248 ? -24.115 -0.337 46.779 1.00 89.12 248 ILE A O 1
ATOM 1985 N N . ALA A 1 249 ? -21.935 -0.544 46.283 1.00 89.31 249 ALA A N 1
ATOM 1986 C CA . ALA A 1 249 ? -22.129 -1.463 45.159 1.00 89.31 249 ALA A CA 1
ATOM 1987 C C . ALA A 1 249 ? -22.969 -2.702 45.530 1.00 89.31 249 ALA A C 1
ATOM 1989 O O . ALA A 1 249 ? -23.957 -3.020 44.863 1.00 89.31 249 ALA A O 1
ATOM 1990 N N . ASP A 1 250 ? -22.633 -3.358 46.640 1.00 90.81 250 ASP A N 1
ATOM 1991 C CA . ASP A 1 250 ? -23.361 -4.505 47.196 1.00 90.81 250 ASP A CA 1
ATOM 1992 C C . ASP A 1 250 ? -24.736 -4.100 47.725 1.00 90.81 250 ASP A C 1
ATOM 1994 O O . ASP A 1 250 ? -25.713 -4.852 47.626 1.00 90.81 250 ASP A O 1
ATOM 1998 N N . GLY A 1 251 ? -24.814 -2.894 48.290 1.00 91.19 251 GLY A N 1
ATOM 1999 C CA . GLY A 1 251 ? -26.028 -2.257 48.770 1.00 91.19 251 GLY A CA 1
ATOM 2000 C C . GLY A 1 251 ? -27.089 -2.129 47.682 1.00 91.19 251 GLY A C 1
ATOM 2001 O O . GLY A 1 251 ? -28.217 -2.594 47.872 1.00 91.19 251 GLY A O 1
ATOM 2002 N N . TYR A 1 252 ? -26.704 -1.561 46.537 1.00 93.38 252 TYR A N 1
ATOM 2003 C CA . TYR A 1 252 ? -27.547 -1.432 45.350 1.00 93.38 252 TYR A CA 1
ATOM 2004 C C . TYR A 1 252 ? -27.842 -2.787 44.715 1.00 93.38 252 TYR A C 1
ATOM 2006 O O . TYR A 1 252 ? -29.011 -3.088 44.466 1.00 93.38 252 TYR A O 1
ATOM 2014 N N . PHE A 1 253 ? -26.824 -3.633 44.526 1.00 94.62 253 PHE A N 1
ATOM 2015 C CA . PHE A 1 253 ? -26.999 -4.933 43.882 1.00 94.62 253 PHE A CA 1
ATOM 2016 C C . PHE A 1 253 ? -28.018 -5.814 44.613 1.00 94.62 253 PHE A C 1
ATOM 2018 O O . PHE A 1 253 ? -28.953 -6.316 43.992 1.00 94.62 253 PHE A O 1
ATOM 2025 N N . SER A 1 254 ? -27.910 -5.919 45.944 1.00 93.19 254 SER A N 1
ATOM 2026 C CA . SER A 1 254 ? -28.852 -6.696 46.768 1.00 93.19 254 SER A CA 1
ATOM 2027 C C . SER A 1 254 ? -30.308 -6.261 46.557 1.00 93.19 254 SER A C 1
ATOM 2029 O O . SER A 1 254 ? -31.225 -7.079 46.562 1.00 93.19 254 SER A O 1
ATOM 2031 N N . VAL A 1 255 ? -30.536 -4.952 46.397 1.00 93.81 255 VAL A N 1
ATOM 2032 C CA . VAL A 1 255 ? -31.879 -4.392 46.211 1.00 93.81 255 VAL A CA 1
ATOM 2033 C C . VAL A 1 255 ? -32.371 -4.595 44.784 1.00 93.81 255 VAL A C 1
ATOM 2035 O O . VAL A 1 255 ? -33.532 -4.952 44.606 1.00 93.81 255 VAL A O 1
ATOM 2038 N N . LEU A 1 256 ? -31.520 -4.407 43.772 1.00 93.69 256 LEU A N 1
ATOM 2039 C CA . LEU A 1 256 ? -31.890 -4.661 42.377 1.00 93.69 256 LEU A CA 1
ATOM 2040 C C . LEU A 1 256 ? -32.208 -6.138 42.146 1.00 93.69 256 LEU A C 1
ATOM 2042 O O . LEU A 1 256 ? -33.217 -6.433 41.509 1.00 93.69 256 LEU A O 1
ATOM 2046 N N . ALA A 1 257 ? -31.420 -7.047 42.722 1.00 92.69 257 ALA A N 1
ATOM 2047 C CA . ALA A 1 257 ? -31.697 -8.477 42.709 1.00 92.69 257 ALA A CA 1
ATOM 2048 C C . ALA A 1 257 ? -33.059 -8.777 43.365 1.00 92.69 257 ALA A C 1
ATOM 2050 O O . ALA A 1 257 ? -33.912 -9.402 42.737 1.00 92.69 257 ALA A O 1
ATOM 2051 N N . GLU A 1 258 ? -33.334 -8.262 44.572 1.00 92.19 258 GLU A N 1
ATOM 2052 C CA . GLU A 1 258 ? -34.618 -8.511 45.245 1.00 92.19 258 GLU A CA 1
ATOM 2053 C C . GLU A 1 258 ? -35.823 -7.884 44.510 1.00 92.19 258 GLU A C 1
ATOM 2055 O O . GLU A 1 258 ? -36.892 -8.494 44.435 1.00 92.19 258 GLU A O 1
ATOM 2060 N N . VAL A 1 259 ? -35.683 -6.675 43.954 1.00 91.56 259 VAL A N 1
ATOM 2061 C CA . VAL A 1 259 ? -36.742 -6.010 43.174 1.00 91.56 259 VAL A CA 1
ATOM 2062 C C . VAL A 1 259 ? -36.997 -6.760 41.865 1.00 91.56 259 VAL A C 1
ATOM 2064 O O . VAL A 1 259 ? -38.155 -7.030 41.550 1.00 91.56 259 VAL A O 1
ATOM 2067 N N . TYR A 1 260 ? -35.942 -7.179 41.159 1.00 91.56 260 TYR A N 1
ATOM 2068 C CA . TYR A 1 260 ? -36.050 -7.994 39.948 1.00 91.56 260 TYR A CA 1
ATOM 2069 C C . TYR A 1 260 ? -36.715 -9.345 40.235 1.00 91.56 260 TYR A C 1
ATOM 2071 O O . TYR A 1 260 ? -37.642 -9.725 39.528 1.00 91.56 260 TYR A O 1
ATOM 2079 N N . MET A 1 261 ? -36.345 -10.050 41.309 1.00 89.19 261 MET A N 1
ATOM 2080 C CA . MET A 1 261 ? -37.019 -11.299 41.704 1.00 89.19 261 MET A CA 1
ATOM 2081 C C . MET A 1 261 ? -38.523 -11.104 41.960 1.00 89.19 261 MET A C 1
ATOM 2083 O O . MET A 1 261 ? -39.322 -11.980 41.636 1.00 89.19 261 MET A O 1
ATOM 2087 N N . ARG A 1 262 ? -38.928 -9.947 42.500 1.00 88.56 262 ARG A N 1
ATOM 2088 C CA . ARG A 1 262 ? -40.328 -9.637 42.847 1.00 88.56 262 ARG A CA 1
ATOM 2089 C C . ARG A 1 262 ? -41.192 -9.172 41.674 1.00 88.56 262 ARG A C 1
ATOM 2091 O O . ARG A 1 262 ? -42.396 -9.409 41.710 1.00 88.56 262 ARG A O 1
ATOM 2098 N N . GLN A 1 263 ? -40.627 -8.456 40.702 1.00 87.06 263 GLN A N 1
ATOM 2099 C CA . GLN A 1 263 ? -41.374 -7.798 39.623 1.00 87.06 263 GLN A CA 1
ATOM 2100 C C . GLN A 1 263 ? -40.598 -7.823 38.300 1.00 87.06 263 GLN A C 1
ATOM 2102 O O . GLN A 1 263 ? -39.368 -7.827 38.276 1.00 87.06 263 GLN A O 1
ATOM 2107 N N . GLU A 1 264 ? -41.319 -7.810 37.183 1.00 82.69 264 GLU A N 1
ATOM 2108 C CA . GLU A 1 264 ? -40.725 -7.596 35.863 1.00 82.69 264 GLU A CA 1
ATOM 2109 C C . GLU A 1 264 ? -40.380 -6.117 35.665 1.00 82.69 264 GLU A C 1
ATOM 2111 O O . GLU A 1 264 ? -41.154 -5.231 36.027 1.00 82.69 264 GLU A O 1
ATOM 2116 N N . ILE A 1 265 ? -39.206 -5.848 35.089 1.00 84.94 265 ILE A N 1
ATOM 2117 C CA . ILE A 1 265 ? -38.697 -4.491 34.867 1.00 84.94 265 ILE A CA 1
ATOM 2118 C C . ILE A 1 265 ? -38.964 -4.102 33.403 1.00 84.94 265 ILE A C 1
ATOM 2120 O O . ILE A 1 265 ? -38.337 -4.674 32.505 1.00 84.94 265 ILE A O 1
ATOM 2124 N N . PRO A 1 266 ? -39.865 -3.141 33.117 1.00 74.62 266 PRO A N 1
ATOM 2125 C CA . PRO A 1 266 ? -40.189 -2.765 31.746 1.00 74.62 266 PRO A CA 1
ATOM 2126 C C . PRO A 1 266 ? -38.959 -2.258 30.987 1.00 74.62 266 PRO A C 1
ATOM 2128 O O . PRO A 1 266 ? -38.238 -1.393 31.480 1.00 74.62 266 PRO A O 1
ATOM 2131 N N . LYS A 1 267 ? -38.760 -2.754 29.758 1.00 71.06 267 LYS A N 1
ATOM 2132 C CA . LYS A 1 267 ? -37.639 -2.389 28.866 1.00 71.06 267 LYS A CA 1
ATOM 2133 C C . LYS A 1 267 ? -36.237 -2.685 29.431 1.00 71.06 267 LYS A C 1
ATOM 2135 O O . LYS A 1 267 ? -35.271 -2.061 29.001 1.00 71.06 267 LYS A O 1
ATOM 2140 N N . CYS A 1 268 ? -36.102 -3.609 30.383 1.00 80.44 268 CYS A N 1
ATOM 2141 C CA . CYS A 1 268 ? -34.784 -3.997 30.875 1.00 80.44 268 CYS A CA 1
ATOM 2142 C C . CYS A 1 268 ? -34.064 -4.893 29.857 1.00 80.44 268 CYS A C 1
ATOM 2144 O O . CYS A 1 268 ? -34.535 -5.976 29.519 1.00 80.44 268 CYS A O 1
ATOM 2146 N N . GLU A 1 269 ? -32.931 -4.417 29.355 1.00 87.19 269 GLU A N 1
ATOM 2147 C CA . GLU A 1 269 ? -32.085 -5.121 28.393 1.00 87.19 269 GLU A CA 1
ATOM 2148 C C . GLU A 1 269 ? -31.374 -6.324 29.037 1.00 87.19 269 GLU A C 1
ATOM 2150 O O . GLU A 1 269 ? -30.637 -6.162 30.013 1.00 87.19 269 GLU A O 1
ATOM 2155 N N . ILE A 1 270 ? -31.547 -7.521 28.458 1.00 90.06 270 ILE A N 1
ATOM 2156 C CA . ILE A 1 270 ? -30.993 -8.785 28.982 1.00 90.06 270 ILE A CA 1
ATOM 2157 C C . ILE A 1 270 ? -29.471 -8.686 29.158 1.00 90.06 270 ILE A C 1
ATOM 2159 O O . ILE A 1 270 ? -28.956 -9.057 30.211 1.00 90.06 270 ILE A O 1
ATOM 2163 N N . GLN A 1 271 ? -28.761 -8.109 28.183 1.00 89.94 271 GLN A N 1
ATOM 2164 C CA . GLN A 1 271 ? -27.310 -7.919 28.237 1.00 89.94 271 GLN A CA 1
ATOM 2165 C C . GLN A 1 271 ? -26.836 -7.106 29.455 1.00 89.94 271 GLN A C 1
ATOM 2167 O O . GLN A 1 271 ? -25.797 -7.433 30.019 1.00 89.94 271 GLN A O 1
ATOM 2172 N N . ARG A 1 272 ? -27.602 -6.107 29.923 1.00 89.31 272 ARG A N 1
ATOM 2173 C CA . ARG A 1 272 ? -27.226 -5.267 31.082 1.00 89.31 272 ARG A CA 1
ATOM 2174 C C . ARG A 1 272 ? -27.375 -6.001 32.409 1.00 89.31 272 ARG A C 1
ATOM 2176 O O . ARG A 1 272 ? -26.625 -5.763 33.350 1.00 89.31 272 ARG A O 1
ATOM 2183 N N . LEU A 1 273 ? -28.372 -6.880 32.490 1.00 90.06 273 LEU A N 1
ATOM 2184 C CA . LEU A 1 273 ? -28.564 -7.757 33.642 1.00 90.06 273 LEU A CA 1
ATOM 2185 C C . LEU A 1 273 ? -27.494 -8.847 33.657 1.00 90.06 273 LEU A C 1
ATOM 2187 O O . LEU A 1 273 ? -26.898 -9.113 34.695 1.00 90.06 273 LEU A O 1
ATOM 2191 N N . LEU A 1 274 ? -27.220 -9.442 32.497 1.00 91.50 274 LEU A N 1
ATOM 2192 C CA . LEU A 1 274 ? -26.246 -10.512 32.334 1.00 91.50 274 LEU A CA 1
ATOM 2193 C C . LEU A 1 274 ? -24.804 -10.036 32.587 1.00 91.50 274 LEU A C 1
ATOM 2195 O O . LEU A 1 274 ? -24.060 -10.732 33.275 1.00 91.50 274 LEU A O 1
ATOM 2199 N N . SER A 1 275 ? -24.427 -8.838 32.120 1.00 91.06 275 SER A N 1
ATOM 2200 C CA . SER A 1 275 ? -23.116 -8.232 32.404 1.00 91.06 275 SER A CA 1
ATOM 2201 C C . SER A 1 275 ? -22.925 -7.981 33.906 1.00 91.06 275 SER A C 1
ATOM 2203 O O . SER A 1 275 ? -21.879 -8.323 34.463 1.00 91.06 275 SER A O 1
ATOM 2205 N N . LEU A 1 276 ? -23.963 -7.477 34.587 1.00 91.00 276 LEU A N 1
ATOM 2206 C CA . LEU A 1 276 ? -23.973 -7.249 36.033 1.00 91.00 276 LEU A CA 1
ATOM 2207 C C . LEU A 1 276 ? -23.927 -8.556 36.844 1.00 91.00 276 LEU A C 1
ATOM 2209 O O . LEU A 1 276 ? -23.203 -8.642 37.835 1.00 91.00 276 LEU A O 1
ATOM 2213 N N . ILE A 1 277 ? -24.667 -9.584 36.421 1.00 91.75 277 ILE A N 1
ATOM 2214 C CA . ILE A 1 277 ? -24.649 -10.918 37.038 1.00 91.75 277 ILE A CA 1
ATOM 2215 C C . ILE A 1 277 ? -23.253 -11.535 36.924 1.00 91.75 277 ILE A C 1
ATOM 2217 O O . ILE A 1 277 ? -22.698 -11.971 37.930 1.00 91.75 277 ILE A O 1
ATOM 2221 N N . LEU A 1 278 ? -22.653 -11.538 35.728 1.00 90.44 278 LEU A N 1
ATOM 2222 C CA . LEU A 1 278 ? -21.302 -12.070 35.521 1.00 90.44 278 LEU A CA 1
ATOM 2223 C C . LEU A 1 278 ? -20.257 -11.301 36.345 1.00 90.44 278 LEU A C 1
ATOM 2225 O O . LEU A 1 278 ? -19.336 -11.921 36.876 1.00 90.44 278 LEU A O 1
ATOM 2229 N N . TYR A 1 279 ? -20.428 -9.988 36.522 1.00 90.00 279 TYR A N 1
ATOM 2230 C CA . TYR A 1 279 ? -19.593 -9.166 37.399 1.00 90.00 279 TYR A CA 1
ATOM 2231 C C . TYR A 1 279 ? -19.762 -9.510 38.893 1.00 90.00 279 TYR A C 1
ATOM 2233 O O . TYR A 1 279 ? -18.770 -9.655 39.601 1.00 90.00 279 TYR A O 1
ATOM 2241 N N . LYS A 1 280 ? -20.990 -9.713 39.395 1.00 90.44 280 LYS A N 1
ATOM 2242 C CA . LYS A 1 280 ? -21.232 -10.010 40.824 1.00 90.44 280 LYS A CA 1
ATOM 2243 C C . LYS A 1 280 ? -21.135 -11.492 41.221 1.00 90.44 280 LYS A C 1
ATOM 2245 O O . LYS A 1 280 ? -21.035 -11.796 42.407 1.00 90.44 280 LYS A O 1
ATOM 2250 N N . VAL A 1 281 ? -21.038 -12.424 40.271 1.00 89.81 281 VAL A N 1
ATOM 2251 C CA . VAL A 1 281 ? -20.701 -13.840 40.547 1.00 89.81 281 VAL A CA 1
ATOM 2252 C C . VAL A 1 281 ? -19.267 -14.022 41.086 1.00 89.81 281 VAL A C 1
ATOM 2254 O O . VAL A 1 281 ? -18.995 -15.029 41.741 1.00 89.81 281 VAL A O 1
ATOM 2257 N N . VAL A 1 282 ? -18.365 -13.051 40.888 1.00 88.88 282 VAL A N 1
ATOM 2258 C CA . VAL A 1 282 ? -16.997 -13.036 41.459 1.00 88.88 282 VAL A CA 1
ATOM 2259 C C . VAL A 1 282 ? -16.849 -12.145 42.696 1.00 88.88 282 VAL A C 1
ATOM 2261 O O . VAL A 1 282 ? -15.738 -11.864 43.135 1.00 88.88 282 VAL A O 1
ATOM 2264 N N . ASP A 1 283 ? -17.954 -11.698 43.287 1.00 88.44 283 ASP A N 1
ATOM 2265 C CA . ASP A 1 283 ? -17.898 -10.824 44.454 1.00 88.44 283 ASP A CA 1
ATOM 2266 C C . ASP A 1 283 ? -17.281 -11.530 45.684 1.00 88.44 283 ASP A C 1
ATOM 2268 O O . ASP A 1 283 ? -17.613 -12.695 45.934 1.00 88.44 283 ASP A O 1
ATOM 2272 N N . PRO A 1 284 ? -16.431 -10.877 46.504 1.00 87.00 284 PRO A N 1
ATOM 2273 C CA . PRO A 1 284 ? -15.912 -11.467 47.741 1.00 87.00 284 PRO A CA 1
ATOM 2274 C C . PRO A 1 284 ? -17.011 -11.914 48.720 1.00 87.00 284 PRO A C 1
ATOM 2276 O O . PRO A 1 284 ? -16.870 -12.945 49.393 1.00 87.00 284 PRO A O 1
ATOM 2279 N N . SER A 1 285 ? -18.128 -11.185 48.778 1.00 88.00 285 SER A N 1
ATOM 2280 C CA . SER A 1 285 ? -19.282 -11.483 49.618 1.00 88.00 285 SER A CA 1
ATOM 2281 C C . SER A 1 285 ? -20.066 -12.674 49.074 1.00 88.00 285 SER A C 1
ATOM 2283 O O . SER A 1 285 ? -20.694 -12.623 48.016 1.00 88.00 285 SER A O 1
ATOM 2285 N N . ARG A 1 286 ? -20.095 -13.772 49.840 1.00 86.81 286 ARG A N 1
ATOM 2286 C CA . ARG A 1 286 ? -20.854 -14.972 49.457 1.00 86.81 286 ARG A CA 1
ATOM 2287 C C . ARG A 1 286 ? -22.336 -14.669 49.202 1.00 86.81 286 ARG A C 1
ATOM 2289 O O . ARG A 1 286 ? -22.890 -15.227 48.263 1.00 86.81 286 ARG A O 1
ATOM 2296 N N . GLN A 1 287 ? -22.960 -13.803 50.005 1.00 88.06 287 GLN A N 1
ATOM 2297 C CA . GLN A 1 287 ? -24.373 -13.460 49.820 1.00 88.06 287 GLN A CA 1
ATOM 2298 C C . GLN A 1 287 ? -24.608 -12.813 48.451 1.00 88.06 287 GLN A C 1
ATOM 2300 O O . GLN A 1 287 ? -25.575 -13.155 47.792 1.00 88.06 287 GLN A O 1
ATOM 2305 N N . ILE A 1 288 ? -23.696 -11.951 47.994 1.00 90.88 288 ILE A N 1
ATOM 2306 C CA . ILE A 1 288 ? -23.797 -11.282 46.691 1.00 90.88 288 ILE A CA 1
ATOM 2307 C C . ILE A 1 288 ? -23.643 -12.287 45.540 1.00 90.88 288 ILE A C 1
ATOM 2309 O O . ILE A 1 288 ? -24.402 -12.218 44.575 1.00 90.88 288 ILE A O 1
ATOM 2313 N N . ARG A 1 289 ? -22.751 -13.283 45.670 1.00 89.81 289 ARG A N 1
ATOM 2314 C CA . ARG A 1 289 ? -22.647 -14.394 44.701 1.00 89.81 289 ARG A CA 1
ATOM 2315 C C . ARG A 1 289 ? -23.907 -15.269 44.668 1.00 89.81 289 ARG A C 1
ATOM 2317 O O . ARG A 1 289 ? -24.383 -15.608 43.586 1.00 89.81 289 ARG A O 1
ATOM 2324 N N . ASP A 1 290 ? -24.441 -15.628 45.838 1.00 89.00 290 ASP A N 1
ATOM 2325 C CA . ASP A 1 290 ? -25.658 -16.443 45.964 1.00 89.00 290 ASP A CA 1
ATOM 2326 C C . ASP A 1 290 ? -26.894 -15.667 45.419 1.00 89.00 290 ASP A C 1
ATOM 2328 O O . ASP A 1 290 ? -27.675 -16.227 44.646 1.00 89.00 290 ASP A O 1
ATOM 2332 N N . ASP A 1 291 ? -27.012 -14.360 45.703 1.00 91.06 291 ASP A N 1
ATOM 2333 C CA . ASP A 1 291 ? -28.041 -13.452 45.157 1.00 91.06 291 ASP A CA 1
ATOM 2334 C C . ASP A 1 291 ? -27.931 -13.313 43.622 1.00 91.06 291 ASP A C 1
ATOM 2336 O O . ASP A 1 291 ? -28.946 -13.325 42.920 1.00 91.06 291 ASP A O 1
ATOM 2340 N N . ALA A 1 292 ? -26.710 -13.217 43.075 1.00 92.06 292 ALA A N 1
ATOM 2341 C CA . ALA A 1 292 ? -26.468 -13.105 41.633 1.00 92.06 292 ALA A CA 1
ATOM 2342 C C . ALA A 1 292 ? -26.858 -14.373 40.863 1.00 92.06 292 ALA A C 1
ATOM 2344 O O . ALA A 1 292 ? -27.456 -14.287 39.788 1.00 92.06 292 ALA A O 1
ATOM 2345 N N . LEU A 1 293 ? -26.589 -15.553 41.428 1.00 90.62 293 LEU A N 1
ATOM 2346 C CA . LEU A 1 293 ? -27.037 -16.823 40.853 1.00 90.62 293 LEU A CA 1
ATOM 2347 C C . LEU A 1 293 ? -28.565 -16.968 40.899 1.00 90.62 293 LEU A C 1
ATOM 2349 O O . LEU A 1 293 ? -29.153 -17.461 39.938 1.00 90.62 293 LEU A O 1
ATOM 2353 N N . GLN A 1 294 ? -29.226 -16.480 41.953 1.00 89.81 294 GLN A N 1
ATOM 2354 C CA . GLN A 1 294 ? -30.691 -16.458 42.021 1.00 89.81 294 GLN A CA 1
ATOM 2355 C C . GLN A 1 294 ? -31.310 -15.437 41.042 1.00 89.81 294 GLN A C 1
ATOM 2357 O O . GLN A 1 294 ? -32.386 -15.671 40.481 1.00 89.81 294 GLN A O 1
ATOM 2362 N N . MET A 1 295 ? -30.622 -14.320 40.782 1.00 91.06 295 MET A N 1
ATOM 2363 C CA . MET A 1 295 ? -31.011 -13.358 39.748 1.00 91.06 295 MET A CA 1
ATOM 2364 C C . MET A 1 295 ? -30.887 -13.965 38.339 1.00 91.06 295 MET A C 1
ATOM 2366 O O . MET A 1 295 ? -31.783 -13.763 37.519 1.00 91.06 295 MET A O 1
ATOM 2370 N N . LEU A 1 296 ? -29.849 -14.771 38.081 1.00 90.62 296 LEU A N 1
ATOM 2371 C CA . LEU A 1 296 ? -29.685 -15.533 36.835 1.00 90.62 296 LEU A CA 1
ATOM 2372 C C . LEU A 1 296 ? -30.759 -16.617 36.661 1.00 90.62 296 LEU A C 1
ATOM 2374 O O . LEU A 1 296 ? -31.336 -16.729 35.584 1.00 90.62 296 LEU A O 1
ATOM 2378 N N . GLU A 1 297 ? -31.069 -17.379 37.716 1.00 88.62 297 GLU A N 1
ATOM 2379 C CA . GLU A 1 297 ? -32.159 -18.369 37.721 1.00 88.62 297 GLU A CA 1
ATOM 2380 C C . GLU A 1 297 ? -33.498 -17.687 37.370 1.00 88.62 297 GLU A C 1
ATOM 2382 O O . GLU A 1 297 ? -34.204 -18.129 36.464 1.00 88.62 297 GLU A O 1
ATOM 2387 N N . THR A 1 298 ? -33.781 -16.526 37.972 1.00 88.81 298 THR A N 1
ATOM 2388 C CA . THR A 1 298 ? -34.968 -15.707 37.654 1.00 88.81 298 THR A CA 1
ATOM 2389 C C . THR A 1 298 ? -34.971 -15.202 36.208 1.00 88.81 298 THR A C 1
ATOM 2391 O O . THR A 1 298 ? -36.017 -15.210 35.561 1.00 88.81 298 THR A O 1
ATOM 2394 N N . LEU A 1 299 ? -33.820 -14.760 35.692 1.00 88.50 299 LEU A N 1
ATOM 2395 C CA . LEU A 1 299 ? -33.683 -14.285 34.314 1.00 88.50 299 LEU A CA 1
ATOM 2396 C C . LEU A 1 299 ? -33.932 -15.425 33.319 1.00 88.50 299 LEU A C 1
ATOM 2398 O O . LEU A 1 299 ? -34.712 -15.242 32.389 1.00 88.50 299 LEU A O 1
ATOM 2402 N N . SER A 1 300 ? -33.367 -16.614 33.558 1.00 86.75 300 SER A N 1
ATOM 2403 C CA . SER A 1 300 ? -33.580 -17.784 32.695 1.00 86.75 300 SER A CA 1
ATOM 2404 C C . SER A 1 300 ? -35.048 -18.221 32.638 1.00 86.75 300 SER A C 1
ATOM 2406 O O . SER A 1 300 ? -35.583 -18.422 31.552 1.00 86.75 300 SER A O 1
ATOM 2408 N N . VAL A 1 301 ? -35.746 -18.239 33.781 1.00 84.81 301 VAL A N 1
ATOM 2409 C CA . VAL A 1 301 ? -37.177 -18.587 33.855 1.00 84.81 301 VAL A CA 1
ATOM 2410 C C . VAL A 1 301 ? -38.081 -17.546 33.172 1.00 84.81 301 VAL A C 1
ATOM 2412 O O . VAL A 1 301 ? -39.181 -17.886 32.748 1.00 84.81 301 VAL A O 1
ATOM 2415 N N . ARG A 1 302 ? -37.645 -16.284 33.040 1.00 86.19 302 ARG A N 1
ATOM 2416 C CA . ARG A 1 302 ? -38.425 -15.220 32.377 1.00 86.19 302 ARG A CA 1
ATOM 2417 C C . ARG A 1 302 ? -38.106 -15.025 30.897 1.00 86.19 302 ARG A C 1
ATOM 2419 O O . ARG A 1 302 ? -38.990 -14.618 30.155 1.00 86.19 302 ARG A O 1
ATOM 2426 N N . ALA A 1 303 ? -36.857 -15.239 30.489 1.00 80.12 303 ALA A N 1
ATOM 2427 C CA . ALA A 1 303 ? -36.383 -14.920 29.142 1.00 80.12 303 ALA A CA 1
ATOM 2428 C C . ALA A 1 303 ? -36.193 -16.149 28.241 1.00 80.12 303 ALA A C 1
ATOM 2430 O O . ALA A 1 303 ? -36.239 -16.001 27.025 1.00 80.12 303 ALA A O 1
ATOM 2431 N N . TRP A 1 304 ? -35.966 -17.336 28.818 1.00 82.06 304 TRP A N 1
ATOM 2432 C CA . TRP A 1 304 ? -35.508 -18.530 28.090 1.00 82.06 304 TRP A CA 1
ATOM 2433 C C . TRP A 1 304 ? -36.372 -19.780 28.345 1.00 82.06 304 TRP A C 1
ATOM 2435 O O . TRP A 1 304 ? -36.001 -20.878 27.946 1.00 82.06 304 TRP A O 1
ATOM 2445 N N . ALA A 1 305 ? -37.527 -19.638 29.006 1.00 67.44 305 ALA A N 1
ATOM 2446 C CA . ALA A 1 305 ? -38.390 -20.765 29.381 1.00 67.44 305 ALA A CA 1
ATOM 2447 C C . ALA A 1 305 ? -39.344 -21.260 28.270 1.00 67.44 305 ALA A C 1
ATOM 2449 O O . ALA A 1 305 ? -40.004 -22.282 28.460 1.00 67.44 305 ALA A O 1
ATOM 2450 N N . GLU A 1 306 ? -39.449 -20.553 27.137 1.00 57.09 306 GLU A N 1
ATOM 2451 C CA . GLU A 1 306 ? -40.281 -20.977 25.993 1.00 57.09 306 GLU A CA 1
ATOM 2452 C C . GLU A 1 306 ? -39.516 -21.851 24.979 1.00 57.09 306 GLU A C 1
ATOM 2454 O O . GLU A 1 306 ? -40.138 -22.636 24.258 1.00 57.09 306 GLU A O 1
ATOM 2459 N N . ASP A 1 307 ? -38.180 -21.790 24.959 1.00 53.41 307 ASP A N 1
ATOM 2460 C CA . ASP A 1 307 ? -37.350 -22.704 24.172 1.00 53.41 307 ASP A CA 1
ATOM 2461 C C . ASP A 1 307 ? -37.306 -24.080 24.855 1.00 53.41 307 ASP A C 1
ATOM 2463 O O . ASP A 1 307 ? -36.728 -24.248 25.927 1.00 53.41 307 ASP A O 1
ATOM 2467 N N . GLY A 1 308 ? -37.936 -25.079 24.226 1.00 48.56 308 GLY A N 1
ATOM 2468 C CA . GLY A 1 308 ? -38.231 -26.408 24.790 1.00 48.56 308 GLY A CA 1
ATOM 2469 C C . GLY A 1 308 ? -37.040 -27.354 25.022 1.00 48.56 308 GLY A C 1
ATOM 2470 O O . GLY A 1 308 ? -37.170 -28.560 24.815 1.00 48.56 308 GLY A O 1
ATOM 2471 N N . MET A 1 309 ? -35.887 -26.826 25.427 1.00 47.53 309 MET A N 1
ATOM 2472 C CA . MET A 1 309 ? -34.693 -27.566 25.833 1.00 47.53 309 MET A CA 1
ATOM 2473 C C . MET A 1 309 ? -34.747 -27.852 27.348 1.00 47.53 309 MET A C 1
ATOM 2475 O O . MET A 1 309 ? -35.181 -27.012 28.133 1.00 47.53 309 MET A O 1
ATOM 2479 N N . GLU A 1 310 ? -34.250 -29.003 27.813 1.00 46.44 310 GLU A N 1
ATOM 2480 C CA . GLU A 1 310 ? -34.303 -29.401 29.241 1.00 46.44 310 GLU A CA 1
ATOM 2481 C C . GLU A 1 310 ? -33.320 -28.620 30.162 1.00 46.44 310 GLU A C 1
ATOM 2483 O O . GLU A 1 310 ? -32.890 -29.105 31.210 1.00 46.44 310 GLU A O 1
ATOM 2488 N N . SER A 1 311 ? -32.921 -27.401 29.782 1.00 48.25 311 SER A N 1
ATOM 2489 C CA . SER A 1 311 ? -31.855 -26.606 30.411 1.00 48.25 311 SER A CA 1
ATOM 2490 C C . SER A 1 311 ? -32.322 -25.629 31.500 1.00 48.25 311 SER A C 1
ATOM 2492 O O . SER A 1 311 ? -31.488 -25.195 32.300 1.00 48.25 311 SER A O 1
ATOM 2494 N N . SER A 1 312 ? -33.623 -25.311 31.585 1.00 46.41 312 SER A N 1
ATOM 2495 C CA . SER A 1 312 ? -34.207 -24.169 32.333 1.00 46.41 312 SER A CA 1
ATOM 2496 C C . SER A 1 312 ? -34.126 -24.213 33.885 1.00 46.41 312 SER A C 1
ATOM 2498 O O . SER A 1 312 ? -34.896 -23.551 34.579 1.00 46.41 312 SER A O 1
ATOM 2500 N N . GLY A 1 313 ? -33.181 -24.968 34.450 1.00 52.31 313 GLY A N 1
ATOM 2501 C CA . GLY A 1 313 ? -32.775 -24.929 35.867 1.00 52.31 313 GLY A CA 1
ATOM 2502 C C . GLY A 1 313 ? -31.277 -25.211 36.090 1.00 52.31 313 GLY A C 1
ATOM 2503 O O . GLY A 1 313 ? -30.831 -25.435 37.213 1.00 52.31 313 GLY A O 1
ATOM 2504 N N . SER A 1 314 ? -30.477 -25.242 35.018 1.00 58.75 314 SER A N 1
ATOM 2505 C CA . SER A 1 314 ? -29.140 -25.855 34.985 1.00 58.75 314 SER A CA 1
ATOM 2506 C C . SER A 1 314 ? -27.979 -24.904 35.354 1.00 58.75 314 SER A C 1
ATOM 2508 O O . SER A 1 314 ? -26.808 -25.267 35.222 1.00 58.75 314 SER A O 1
ATOM 2510 N N . TYR A 1 315 ? -28.261 -23.675 35.801 1.00 71.06 315 TYR A N 1
ATOM 2511 C CA . TYR A 1 315 ? -27.236 -22.670 36.152 1.00 71.06 315 TYR A CA 1
ATOM 2512 C C . TYR A 1 315 ? -26.917 -22.605 37.654 1.00 71.06 315 TYR A C 1
ATOM 2514 O O . TYR A 1 315 ? -25.935 -21.983 38.056 1.00 71.06 315 TYR A O 1
ATOM 2522 N N . ARG A 1 316 ? -27.707 -23.286 38.494 1.00 65.19 316 ARG A N 1
ATOM 2523 C CA . ARG A 1 316 ? -27.622 -23.231 39.961 1.00 65.19 316 ARG A CA 1
ATOM 2524 C C . ARG A 1 316 ? -26.509 -24.118 40.545 1.00 65.19 316 ARG A C 1
ATOM 2526 O O . ARG A 1 316 ? -26.754 -25.031 41.331 1.00 65.19 316 ARG A O 1
ATOM 2533 N N . ALA A 1 317 ? -25.265 -23.831 40.176 1.00 61.19 317 ALA A N 1
ATOM 2534 C CA . ALA A 1 317 ? -24.075 -24.407 40.797 1.00 61.19 317 ALA A CA 1
ATOM 2535 C C . ALA A 1 317 ? -23.529 -23.454 41.874 1.00 61.19 317 ALA A C 1
ATOM 2537 O O . ALA A 1 317 ? -22.976 -22.403 41.564 1.00 61.19 317 ALA A O 1
ATOM 2538 N N . ALA A 1 318 ? -23.685 -23.819 43.150 1.00 58.59 318 ALA A N 1
ATOM 2539 C CA . ALA A 1 318 ? -23.203 -23.009 44.269 1.00 58.59 318 ALA A CA 1
ATOM 2540 C C . ALA A 1 318 ? -21.666 -23.020 44.356 1.00 58.59 318 ALA A C 1
ATOM 2542 O O . ALA A 1 318 ? -21.043 -24.086 44.360 1.00 58.59 318 ALA A O 1
ATOM 2543 N N . VAL A 1 319 ? -21.044 -21.845 44.498 1.00 61.59 319 VAL A N 1
ATOM 2544 C CA . VAL A 1 319 ? -19.586 -21.742 44.667 1.00 61.59 319 VAL A CA 1
ATOM 2545 C C . VAL A 1 319 ? -19.207 -22.055 46.116 1.00 61.59 319 VAL A C 1
ATOM 2547 O O . VAL A 1 319 ? -19.233 -21.192 46.990 1.00 61.59 319 VAL A O 1
ATOM 2550 N N . VAL A 1 320 ? -18.849 -23.317 46.367 1.00 57.69 320 VAL A N 1
ATOM 2551 C CA . VAL A 1 320 ? -18.512 -23.837 47.708 1.00 57.69 320 VAL A CA 1
ATOM 2552 C C . VAL A 1 320 ? -17.201 -23.248 48.265 1.00 57.69 320 VAL A C 1
ATOM 2554 O O . VAL A 1 320 ? -17.001 -23.221 49.478 1.00 57.69 320 VAL A O 1
ATOM 2557 N N . GLY A 1 321 ? -16.303 -22.771 47.397 1.00 67.12 321 GLY A N 1
ATOM 2558 C CA . GLY A 1 321 ? -15.011 -22.196 47.781 1.00 67.12 321 GLY A CA 1
ATOM 2559 C C . GLY A 1 321 ? -15.083 -20.722 48.200 1.00 67.12 321 GLY A C 1
ATOM 2560 O O . GLY A 1 321 ? -15.767 -19.916 47.574 1.00 67.12 321 GLY A O 1
ATOM 2561 N N . ASN A 1 322 ? -14.301 -20.360 49.223 1.00 77.88 322 ASN A N 1
ATOM 2562 C CA . ASN A 1 322 ? -14.071 -18.967 49.639 1.00 77.88 322 ASN A CA 1
ATOM 2563 C C . ASN A 1 322 ? -12.821 -18.330 48.988 1.00 77.88 322 ASN A C 1
ATOM 2565 O O . ASN A 1 322 ? -12.518 -17.175 49.274 1.00 77.88 322 ASN A O 1
ATOM 2569 N N . LEU A 1 323 ? -12.074 -19.072 48.160 1.00 82.81 323 LEU A N 1
ATOM 2570 C CA . LEU A 1 323 ? -10.857 -18.590 47.493 1.00 82.81 323 LEU A CA 1
ATOM 2571 C C . LEU A 1 323 ? -11.195 -17.828 46.196 1.00 82.81 323 LEU A C 1
ATOM 2573 O O . LEU A 1 323 ? -12.062 -18.310 45.459 1.00 82.81 323 LEU A O 1
ATOM 2577 N N . PRO A 1 324 ? -10.501 -16.716 45.870 1.00 83.12 324 PRO A N 1
ATOM 2578 C CA . PRO A 1 324 ? -10.727 -15.951 44.640 1.00 83.12 324 PRO A CA 1
ATOM 2579 C C . PRO A 1 324 ? -10.684 -16.791 43.367 1.00 83.12 324 PRO A C 1
ATOM 2581 O O . PRO A 1 324 ? -11.649 -16.815 42.603 1.00 83.12 324 PRO A O 1
ATOM 2584 N N . ASP A 1 325 ? -9.632 -17.593 43.220 1.00 83.44 325 ASP A N 1
ATOM 2585 C CA . ASP A 1 325 ? -9.413 -18.486 42.077 1.00 83.44 325 ASP A CA 1
ATOM 2586 C C . ASP A 1 325 ? -10.605 -19.433 41.847 1.00 83.44 325 ASP A C 1
ATOM 2588 O O . ASP A 1 325 ? -10.920 -19.791 40.714 1.00 83.44 325 ASP A O 1
ATOM 2592 N N . SER A 1 326 ? -11.319 -19.816 42.916 1.00 85.94 326 SER A N 1
ATOM 2593 C CA . SER A 1 326 ? -12.489 -20.698 42.829 1.00 85.94 326 SER A CA 1
ATOM 2594 C C . SER A 1 326 ? -13.713 -20.006 42.227 1.00 85.94 326 SER A C 1
ATOM 2596 O O . SER A 1 326 ? -14.393 -20.617 41.400 1.00 85.94 326 SER A O 1
ATOM 2598 N N . TYR A 1 327 ? -14.010 -18.756 42.611 1.00 86.06 327 TYR A N 1
ATOM 2599 C CA . TYR A 1 327 ? -15.140 -18.022 42.029 1.00 86.06 327 TYR A CA 1
ATOM 2600 C C . TYR A 1 327 ? -14.811 -17.430 40.653 1.00 86.06 327 TYR A C 1
ATOM 2602 O O . TYR A 1 327 ? -15.662 -17.478 39.769 1.00 86.06 327 TYR A O 1
ATOM 2610 N N . GLN A 1 328 ? -13.571 -16.999 40.411 1.00 87.56 328 GLN A N 1
ATOM 2611 C CA . GLN A 1 328 ? -13.108 -16.557 39.088 1.00 87.56 328 GLN A CA 1
ATOM 2612 C C . GLN A 1 328 ? -13.133 -17.703 38.064 1.00 87.56 328 GLN A C 1
ATOM 2614 O O . GLN A 1 328 ? -13.726 -17.585 36.989 1.00 87.56 328 GLN A O 1
ATOM 2619 N N . GLN A 1 329 ? -12.592 -18.877 38.418 1.00 87.38 329 GLN A N 1
ATOM 2620 C CA . GLN A 1 329 ? -12.665 -20.054 37.549 1.00 87.38 329 GLN A CA 1
ATOM 2621 C C . GLN A 1 329 ? -14.115 -20.515 37.320 1.00 87.38 329 GLN A C 1
ATOM 2623 O O . GLN A 1 329 ? -14.424 -21.043 36.246 1.00 87.38 329 GLN A O 1
ATOM 2628 N N . PHE A 1 330 ? -15.007 -20.326 38.297 1.00 88.69 330 PHE A N 1
ATOM 2629 C CA . PHE A 1 330 ? -16.433 -20.591 38.126 1.00 88.69 330 PHE A CA 1
ATOM 2630 C C . PHE A 1 330 ? -17.100 -19.590 37.171 1.00 88.69 330 PHE A C 1
ATOM 2632 O O . PHE A 1 330 ? -17.782 -20.030 36.250 1.00 88.69 330 PHE A O 1
ATOM 2639 N N . GLN A 1 331 ? -16.854 -18.285 37.315 1.00 91.12 331 GLN A N 1
ATOM 2640 C CA . GLN A 1 331 ? -17.358 -17.241 36.415 1.00 91.12 331 GLN A CA 1
ATOM 2641 C C . GLN A 1 331 ? -16.956 -17.506 34.961 1.00 91.12 331 GLN A C 1
ATOM 2643 O O . GLN A 1 331 ? -17.812 -17.462 34.081 1.00 91.12 331 GLN A O 1
ATOM 2648 N N . TYR A 1 332 ? -15.695 -17.871 34.704 1.00 89.62 332 TYR A N 1
ATOM 2649 C CA . TYR A 1 332 ? -15.255 -18.251 33.359 1.00 89.62 332 TYR A CA 1
ATOM 2650 C C . TYR A 1 332 ? -16.036 -19.462 32.818 1.00 89.62 332 TYR A C 1
ATOM 2652 O O . TYR A 1 332 ? -16.530 -19.427 31.695 1.00 89.62 332 TYR A O 1
ATOM 2660 N N . LYS A 1 333 ? -16.229 -20.515 33.626 1.00 89.44 333 LYS A N 1
ATOM 2661 C CA . LYS A 1 333 ? -17.005 -21.708 33.230 1.00 89.44 333 LYS A CA 1
ATOM 2662 C C . LYS A 1 333 ? -18.491 -21.407 33.006 1.00 89.44 333 LYS A C 1
ATOM 2664 O O . LYS A 1 333 ? -19.081 -21.964 32.084 1.00 89.44 333 LYS A O 1
ATOM 2669 N N . LEU A 1 334 ? -19.079 -20.530 33.818 1.00 90.31 334 LEU A N 1
ATOM 2670 C CA . LEU A 1 334 ? -20.454 -20.059 33.676 1.00 90.31 334 LEU A CA 1
ATOM 2671 C C . LEU A 1 334 ? -20.614 -19.232 32.392 1.00 90.31 334 LEU A C 1
ATOM 2673 O O . LEU A 1 334 ? -21.536 -19.484 31.623 1.00 90.31 334 LEU A O 1
ATOM 2677 N N . SER A 1 335 ? -19.667 -18.331 32.117 1.00 92.88 335 SER A N 1
ATOM 2678 C CA . SER A 1 335 ? -19.604 -17.547 30.880 1.00 92.88 335 SER A CA 1
ATOM 2679 C C . SER A 1 335 ? -19.485 -18.448 29.642 1.00 92.88 335 SER A C 1
ATOM 2681 O O . SER A 1 335 ? -20.293 -18.344 28.726 1.00 92.88 335 SER A O 1
ATOM 2683 N N . CYS A 1 336 ? -18.576 -19.433 29.656 1.00 90.69 336 CYS A N 1
ATOM 2684 C CA . CYS A 1 336 ? -18.438 -20.440 28.593 1.00 90.69 336 CYS A CA 1
ATOM 2685 C C . CYS A 1 336 ? -19.692 -21.298 28.362 1.00 90.69 336 CYS A C 1
ATOM 2687 O O . CYS A 1 336 ? -19.851 -21.841 27.269 1.00 90.69 336 CYS A O 1
ATOM 2689 N N . LYS A 1 337 ? -20.547 -21.478 29.378 1.00 90.06 337 LYS A N 1
ATOM 2690 C CA . LYS A 1 337 ? -21.830 -22.174 29.231 1.00 90.06 337 LYS A CA 1
ATOM 2691 C C . LYS A 1 337 ? -22.869 -21.242 28.607 1.00 90.06 337 LYS A C 1
ATOM 2693 O O . LYS A 1 337 ? -23.412 -21.557 27.558 1.00 90.06 337 LYS A O 1
ATOM 2698 N N . LEU A 1 338 ? -23.074 -20.068 29.201 1.00 90.94 338 LEU A N 1
ATOM 2699 C CA . LEU A 1 338 ? -24.060 -19.085 28.743 1.00 90.94 338 LEU A CA 1
ATOM 2700 C C . LEU A 1 338 ? -23.784 -18.602 27.308 1.00 90.94 338 LEU A C 1
ATOM 2702 O O . LEU A 1 338 ? -24.724 -18.459 26.538 1.00 90.94 338 LEU A O 1
ATOM 2706 N N . ALA A 1 339 ? -22.517 -18.450 26.910 1.00 91.81 339 ALA A N 1
ATOM 2707 C CA . ALA A 1 339 ? -22.143 -18.118 25.534 1.00 91.81 339 ALA A CA 1
ATOM 2708 C C . ALA A 1 339 ? -22.470 -19.232 24.518 1.00 91.81 339 ALA A C 1
ATOM 2710 O O . ALA A 1 339 ? -22.629 -18.947 23.335 1.00 91.81 339 ALA A O 1
ATOM 2711 N N . LYS A 1 340 ? -22.572 -20.495 24.953 1.00 89.81 340 LYS A N 1
ATOM 2712 C CA . LYS A 1 340 ? -22.954 -21.631 24.093 1.00 89.81 340 LYS A CA 1
ATOM 2713 C C . LYS A 1 340 ? -24.458 -21.859 24.064 1.00 89.81 340 LYS A C 1
ATOM 2715 O O . LYS A 1 340 ? -24.978 -22.251 23.025 1.00 89.81 340 LYS A O 1
ATOM 2720 N N . ASP A 1 341 ? -25.125 -21.591 25.181 1.00 88.06 341 ASP A N 1
ATOM 2721 C CA . ASP A 1 341 ? -26.577 -21.685 25.307 1.00 88.06 341 ASP A CA 1
ATOM 2722 C C . ASP A 1 341 ? -27.280 -20.501 24.597 1.00 88.06 341 ASP A C 1
ATOM 2724 O O . ASP A 1 341 ? -28.332 -20.703 23.999 1.00 88.06 341 ASP A O 1
ATOM 2728 N N . HIS A 1 342 ? -26.676 -19.298 24.604 1.00 88.69 342 HIS A N 1
ATOM 2729 C CA . HIS A 1 342 ? -27.262 -18.034 24.109 1.00 88.69 342 HIS A CA 1
ATOM 2730 C C . HIS A 1 342 ? -26.331 -17.217 23.176 1.00 88.69 342 HIS A C 1
ATOM 2732 O O . HIS A 1 342 ? -25.997 -16.059 23.467 1.00 88.69 342 HIS A O 1
ATOM 2738 N N . PRO A 1 343 ? -25.863 -17.781 22.043 1.00 88.31 343 PRO A N 1
ATOM 2739 C CA . PRO A 1 343 ? -24.904 -17.124 21.147 1.00 88.31 343 PRO A CA 1
ATOM 2740 C C . PRO A 1 343 ? -25.428 -15.837 20.481 1.00 88.31 343 PRO A C 1
ATOM 2742 O O . PRO A 1 343 ? -24.638 -15.012 20.017 1.00 88.31 343 PRO A O 1
ATOM 2745 N N . GLU A 1 344 ? -26.744 -15.629 20.439 1.00 87.31 344 GLU A N 1
ATOM 2746 C CA . GLU A 1 344 ? -27.393 -14.405 19.965 1.00 87.31 344 GLU A CA 1
ATOM 2747 C C . GLU A 1 344 ? -27.092 -13.181 20.845 1.00 87.31 344 GLU A C 1
ATOM 2749 O O . GLU A 1 344 ? -26.995 -12.064 20.329 1.00 87.31 344 GLU A O 1
ATOM 2754 N N . LEU A 1 345 ? -26.869 -13.380 22.151 1.00 89.62 345 LEU A N 1
ATOM 2755 C CA . LEU A 1 345 ? -26.591 -12.295 23.098 1.00 89.62 345 LEU A CA 1
ATOM 2756 C C . LEU A 1 345 ? -25.147 -11.777 23.023 1.00 89.62 345 LEU A C 1
ATOM 2758 O O . LEU A 1 345 ? -24.897 -10.647 23.448 1.00 89.62 345 LEU A O 1
ATOM 2762 N N . SER A 1 346 ? -24.212 -12.542 22.440 1.00 90.31 346 SER A N 1
ATOM 2763 C CA . SER A 1 346 ? -22.787 -12.177 22.329 1.00 90.31 346 SER A CA 1
ATOM 2764 C C . SER A 1 346 ? -22.541 -10.775 21.781 1.00 90.31 346 SER A C 1
ATOM 2766 O O . SER A 1 346 ? -21.632 -10.095 22.242 1.00 90.31 346 SER A O 1
ATOM 2768 N N . GLN A 1 347 ? -23.337 -10.334 20.802 1.00 86.81 347 GLN A N 1
ATOM 2769 C CA . GLN A 1 347 ? -23.181 -9.009 20.198 1.00 86.81 347 GLN A CA 1
ATOM 2770 C C . GLN A 1 347 ? -23.396 -7.914 21.250 1.00 86.81 347 GLN A C 1
ATOM 2772 O O . GLN A 1 347 ? -22.469 -7.199 21.630 1.00 86.81 347 GLN A O 1
ATOM 2777 N N . LEU A 1 348 ? -24.621 -7.843 21.771 1.00 87.00 348 LEU A N 1
ATOM 2778 C CA . LEU A 1 348 ? -25.041 -6.800 22.700 1.00 87.00 348 LEU A CA 1
ATOM 2779 C C . LEU A 1 348 ? -24.281 -6.880 24.029 1.00 87.00 348 LEU A C 1
ATOM 2781 O O . LEU A 1 348 ? -24.013 -5.842 24.623 1.00 87.00 348 LEU A O 1
ATOM 2785 N N . LEU A 1 349 ? -23.901 -8.082 24.482 1.00 89.88 349 LEU A N 1
ATOM 2786 C CA . LEU A 1 349 ? -23.133 -8.261 25.713 1.00 89.88 349 LEU A CA 1
ATOM 2787 C C . LEU A 1 349 ? -21.675 -7.793 25.580 1.00 89.88 349 LEU A C 1
ATOM 2789 O O . LEU A 1 349 ? -21.172 -7.154 26.500 1.00 89.88 349 LEU A O 1
ATOM 2793 N N . CYS A 1 350 ? -21.000 -8.061 24.458 1.00 89.12 350 CYS A N 1
ATOM 2794 C CA . CYS A 1 350 ? -19.637 -7.566 24.243 1.00 89.12 350 CYS A CA 1
ATOM 2795 C C . CYS A 1 350 ? -19.593 -6.033 24.149 1.00 89.12 350 CYS A C 1
ATOM 2797 O O . CYS A 1 350 ? -18.730 -5.419 24.771 1.00 89.12 350 CYS A O 1
ATOM 2799 N N . GLU A 1 351 ? -20.538 -5.407 23.436 1.00 84.75 351 GLU A N 1
ATOM 2800 C CA . GLU A 1 351 ? -20.640 -3.940 23.361 1.00 84.75 351 GLU A CA 1
ATOM 2801 C C . GLU A 1 351 ? -20.907 -3.322 24.751 1.00 84.75 351 GLU A C 1
ATOM 2803 O O . GLU A 1 351 ? -20.202 -2.407 25.178 1.00 84.75 351 GLU A O 1
ATOM 2808 N N . GLU A 1 352 ? -21.864 -3.885 25.493 1.00 86.31 352 GLU A N 1
ATOM 2809 C CA . GLU A 1 352 ? -22.235 -3.500 26.862 1.00 86.31 352 GLU A CA 1
ATOM 2810 C C . GLU A 1 352 ? -21.064 -3.601 27.858 1.00 86.31 352 GLU A C 1
ATOM 2812 O O . GLU A 1 352 ? -20.828 -2.668 28.631 1.00 86.31 352 GLU A O 1
ATOM 2817 N N . ILE A 1 353 ? -20.314 -4.709 27.835 1.00 87.19 353 ILE A N 1
ATOM 2818 C CA . ILE A 1 353 ? -19.152 -4.917 28.709 1.00 87.19 353 ILE A CA 1
ATOM 2819 C C . ILE A 1 353 ? -18.052 -3.895 28.396 1.00 87.19 353 ILE A C 1
ATOM 2821 O O . ILE A 1 353 ? -17.572 -3.218 29.310 1.00 87.19 353 ILE A O 1
ATOM 2825 N N . MET A 1 354 ? -17.677 -3.748 27.119 1.00 84.75 354 MET A N 1
ATOM 2826 C CA . MET A 1 354 ? -16.583 -2.859 26.712 1.00 84.75 354 MET A CA 1
ATOM 2827 C C . MET A 1 354 ? -16.879 -1.388 27.012 1.00 84.75 354 MET A C 1
ATOM 2829 O O . MET A 1 354 ? -15.983 -0.670 27.447 1.00 84.75 354 MET A O 1
ATOM 2833 N N . GLN A 1 355 ? -18.120 -0.936 26.792 1.00 80.38 355 GLN A N 1
ATOM 2834 C CA . GLN A 1 355 ? -18.492 0.473 26.955 1.00 80.38 355 GLN A CA 1
ATOM 2835 C C . GLN A 1 355 ? -18.773 0.879 28.409 1.00 80.38 355 GLN A C 1
ATOM 2837 O O . GLN A 1 355 ? -18.622 2.057 28.728 1.00 80.38 355 GLN A O 1
ATOM 2842 N N . ARG A 1 356 ? -19.212 -0.043 29.286 1.00 77.81 356 ARG A N 1
ATOM 2843 C CA . ARG A 1 356 ? -19.615 0.312 30.662 1.00 77.81 356 ARG A CA 1
ATOM 2844 C C . ARG A 1 356 ? -18.682 -0.183 31.758 1.00 77.81 356 ARG A C 1
ATOM 2846 O O . ARG A 1 356 ? -18.491 0.540 32.728 1.00 77.81 356 ARG A O 1
ATOM 2853 N N . GLN A 1 357 ? -18.145 -1.398 31.661 1.00 78.50 357 GLN A N 1
ATOM 2854 C CA . GLN A 1 357 ? -17.439 -1.995 32.800 1.00 78.50 357 GLN A CA 1
ATOM 2855 C C . GLN A 1 357 ? -15.985 -1.519 32.896 1.00 78.50 357 GLN A C 1
ATOM 2857 O O . GLN A 1 357 ? -15.528 -1.191 33.984 1.00 78.50 357 GLN A O 1
ATOM 2862 N N . LEU A 1 358 ? -15.263 -1.429 31.776 1.00 74.50 358 LEU A N 1
ATOM 2863 C CA . LEU A 1 358 ? -13.809 -1.228 31.806 1.00 74.50 358 LEU A CA 1
ATOM 2864 C C . LEU A 1 358 ? -13.381 0.152 32.344 1.00 74.50 358 LEU A C 1
ATOM 2866 O O . LEU A 1 358 ? -12.495 0.207 33.192 1.00 74.50 358 LEU A O 1
ATOM 2870 N N . ASP A 1 359 ? -14.058 1.241 31.963 1.00 71.31 359 ASP A N 1
ATOM 2871 C CA . ASP A 1 359 ? -13.776 2.593 32.490 1.00 71.31 359 ASP A CA 1
ATOM 2872 C C . ASP A 1 359 ? -14.376 2.857 33.898 1.00 71.31 359 ASP A C 1
ATOM 2874 O O . ASP A 1 359 ? -14.068 3.879 34.513 1.00 71.31 359 ASP A O 1
ATOM 2878 N N . ALA A 1 360 ? -15.231 1.968 34.429 1.00 67.81 360 ALA A N 1
ATOM 2879 C CA . ALA A 1 360 ? -15.935 2.163 35.709 1.00 67.81 360 ALA A CA 1
ATOM 2880 C C . ALA A 1 360 ? -15.368 1.349 36.889 1.00 67.81 360 ALA A C 1
ATOM 2882 O O . ALA A 1 360 ? -15.664 1.657 38.044 1.00 67.81 360 ALA A O 1
ATOM 2883 N N . VAL A 1 361 ? -14.597 0.299 36.603 1.00 73.06 361 VAL A N 1
ATOM 2884 C CA . VAL A 1 361 ? -14.209 -0.766 37.543 1.00 73.06 361 VAL A CA 1
ATOM 2885 C C . VAL A 1 361 ? -12.714 -0.689 37.892 1.00 73.06 361 VAL A C 1
ATOM 2887 O O . VAL A 1 361 ? -11.926 -0.072 37.178 1.00 73.06 361 VAL A O 1
ATOM 2890 N N . ASP A 1 362 ? -12.310 -1.297 39.012 1.00 73.00 362 ASP A N 1
ATOM 2891 C CA . ASP A 1 362 ? -10.907 -1.347 39.433 1.00 73.00 362 ASP A CA 1
ATOM 2892 C C . ASP A 1 362 ? -10.040 -2.294 38.575 1.00 73.00 362 ASP A C 1
ATOM 2894 O O . ASP A 1 362 ? -10.529 -3.157 37.845 1.00 73.00 362 ASP A O 1
ATOM 2898 N N . ILE A 1 363 ? -8.717 -2.152 38.688 1.00 70.25 363 ILE A N 1
ATOM 2899 C CA . ILE A 1 363 ? -7.732 -2.922 37.906 1.00 70.25 363 ILE A CA 1
ATOM 2900 C C . ILE A 1 363 ? -7.889 -4.440 38.140 1.00 70.25 363 ILE A C 1
ATOM 2902 O O . ILE A 1 363 ? -7.721 -5.237 37.217 1.00 70.25 363 ILE A O 1
ATOM 2906 N N . ILE A 1 364 ? -8.248 -4.862 39.357 1.00 70.75 364 ILE A N 1
ATOM 2907 C CA . ILE A 1 364 ? -8.361 -6.283 39.715 1.00 70.75 364 ILE A CA 1
ATOM 2908 C C . ILE A 1 364 ? -9.570 -6.928 39.028 1.00 70.75 364 ILE A C 1
ATOM 2910 O O . ILE A 1 364 ? -9.487 -8.081 38.590 1.00 70.75 364 ILE A O 1
ATOM 2914 N N . ALA A 1 365 ? -10.692 -6.218 38.907 1.00 77.38 365 ALA A N 1
ATOM 2915 C CA . ALA A 1 365 ? -11.869 -6.719 38.210 1.00 77.38 365 ALA A CA 1
ATOM 2916 C C . ALA A 1 365 ? -11.872 -6.419 36.696 1.00 77.38 365 ALA A C 1
ATOM 2918 O O . ALA A 1 365 ? -12.467 -7.203 35.960 1.00 77.38 365 ALA A O 1
ATOM 2919 N N . GLN A 1 366 ? -11.134 -5.422 36.189 1.00 82.94 366 GLN A N 1
ATOM 2920 C CA . GLN A 1 366 ? -10.899 -5.239 34.741 1.00 82.94 366 GLN A CA 1
ATOM 2921 C C . GLN A 1 366 ? -10.327 -6.512 34.081 1.00 82.94 366 GLN A C 1
ATOM 2923 O O . GLN A 1 366 ? -10.883 -6.993 33.092 1.00 82.94 366 GLN A O 1
ATOM 2928 N N . HIS A 1 367 ? -9.292 -7.128 34.669 1.00 82.75 367 HIS A N 1
ATOM 2929 C CA . HIS A 1 367 ? -8.738 -8.420 34.219 1.00 82.75 367 HIS A CA 1
ATOM 2930 C C . HIS A 1 367 ? -9.806 -9.535 34.148 1.00 82.75 367 HIS A C 1
ATOM 2932 O O . HIS A 1 367 ? -9.869 -10.309 33.185 1.00 82.75 367 HIS A O 1
ATOM 2938 N N . GLN A 1 368 ? -10.681 -9.605 35.156 1.00 82.62 368 GLN A N 1
ATOM 2939 C CA . GLN A 1 368 ? -11.747 -10.611 35.241 1.00 82.62 368 GLN A CA 1
ATOM 2940 C C . GLN A 1 368 ? -12.824 -10.373 34.174 1.00 82.62 368 GLN A C 1
ATOM 2942 O O . GLN A 1 368 ? -13.308 -11.326 33.566 1.00 82.62 368 GLN A O 1
ATOM 2947 N N . VAL A 1 369 ? -13.154 -9.108 33.901 1.00 87.44 369 VAL A N 1
ATOM 2948 C CA . VAL A 1 369 ? -14.095 -8.685 32.856 1.00 87.44 369 VAL A CA 1
ATOM 2949 C C . VAL A 1 369 ? -13.574 -9.026 31.454 1.00 87.44 369 VAL A C 1
ATOM 2951 O O . VAL A 1 369 ? -14.300 -9.627 30.661 1.00 87.44 369 VAL A O 1
ATOM 2954 N N . LEU A 1 370 ? -12.301 -8.743 31.152 1.00 87.56 370 LEU A N 1
ATOM 2955 C CA . LEU A 1 370 ? -11.679 -9.160 29.885 1.00 87.56 370 LEU A CA 1
ATOM 2956 C C . LEU A 1 370 ? -11.688 -10.695 29.745 1.00 87.56 370 LEU A C 1
ATOM 2958 O O . LEU A 1 370 ? -12.095 -11.236 28.714 1.00 87.56 370 LEU A O 1
ATOM 2962 N N . THR A 1 371 ? -11.326 -11.410 30.815 1.00 86.81 371 THR A N 1
ATOM 2963 C CA . THR A 1 371 ? -11.298 -12.880 30.844 1.00 86.81 371 THR A CA 1
ATOM 2964 C C . THR A 1 371 ? -12.683 -13.509 30.657 1.00 86.81 371 THR A C 1
ATOM 2966 O O . THR A 1 371 ? -12.807 -14.512 29.947 1.00 86.81 371 THR A O 1
ATOM 2969 N N . CYS A 1 372 ? -13.735 -12.942 31.257 1.00 89.19 372 CYS A N 1
ATOM 2970 C CA . CYS A 1 372 ? -15.094 -13.474 31.151 1.00 89.19 372 CYS A CA 1
ATOM 2971 C C . CYS A 1 372 ? -15.778 -13.125 29.819 1.00 89.19 372 CYS A C 1
ATOM 2973 O O . CYS A 1 372 ? -16.713 -13.827 29.433 1.00 89.19 372 CYS A O 1
ATOM 2975 N N . MET A 1 373 ? -15.292 -12.114 29.090 1.00 91.00 373 MET A N 1
ATOM 2976 C CA . MET A 1 373 ? -15.806 -11.705 27.778 1.00 91.00 373 MET A CA 1
ATOM 2977 C C . MET A 1 373 ? -15.326 -12.601 26.621 1.00 91.00 373 MET A C 1
ATOM 2979 O O . MET A 1 373 ? -16.061 -12.782 25.649 1.00 91.00 373 MET A O 1
ATOM 2983 N N . ALA A 1 374 ? -14.134 -13.204 26.718 1.00 89.38 374 ALA A N 1
ATOM 2984 C CA . ALA A 1 374 ? -13.548 -14.012 25.639 1.00 89.38 374 ALA A CA 1
ATOM 2985 C C . ALA A 1 374 ? -14.474 -15.118 25.059 1.00 89.38 374 ALA A C 1
ATOM 2987 O O . ALA A 1 374 ? -14.554 -15.217 23.834 1.00 89.38 374 ALA A O 1
ATOM 2988 N N . PRO A 1 375 ? -15.238 -15.901 25.855 1.00 91.50 375 PRO A N 1
ATOM 2989 C CA . PRO A 1 375 ? -16.148 -16.922 25.319 1.00 91.50 375 PRO A CA 1
ATOM 2990 C C . PRO A 1 375 ? -17.305 -16.351 24.485 1.00 91.50 375 PRO A C 1
ATOM 2992 O O . PRO A 1 375 ? -17.799 -17.016 23.582 1.00 91.50 375 PRO A O 1
ATOM 2995 N N . TRP A 1 376 ? -17.732 -15.112 24.747 1.00 93.00 376 TRP A N 1
ATOM 2996 C CA . TRP A 1 376 ? -18.779 -14.455 23.958 1.00 93.00 376 TRP A CA 1
ATOM 2997 C C . TRP A 1 376 ? -18.243 -13.964 22.612 1.00 93.00 376 TRP A C 1
ATOM 2999 O O . TRP A 1 376 ? -18.965 -14.014 21.613 1.00 93.00 376 TRP A O 1
ATOM 3009 N N . ILE A 1 377 ? -16.969 -13.561 22.564 1.00 90.56 377 ILE A N 1
ATOM 3010 C CA . ILE A 1 377 ? -16.275 -13.174 21.330 1.00 90.56 377 ILE A CA 1
ATOM 3011 C C . ILE A 1 377 ? -16.146 -14.360 20.358 1.00 90.56 377 ILE A C 1
ATOM 3013 O O . ILE A 1 377 ? -16.260 -14.157 19.148 1.00 90.56 377 ILE A O 1
ATOM 3017 N N . GLU A 1 378 ? -16.030 -15.598 20.859 1.00 89.75 378 GLU A N 1
ATOM 3018 C CA . GLU A 1 378 ? -15.996 -16.829 20.044 1.00 89.75 378 GLU A CA 1
ATOM 3019 C C . GLU A 1 378 ? -17.212 -16.954 19.101 1.00 89.75 378 GLU A C 1
ATOM 3021 O O . GLU A 1 378 ? -17.102 -17.514 18.011 1.00 89.75 378 GLU A O 1
ATOM 3026 N N . ASN A 1 379 ? -18.367 -16.367 19.434 1.00 89.31 379 ASN A N 1
ATOM 3027 C CA . ASN A 1 379 ? -19.560 -16.407 18.578 1.00 89.31 379 ASN A CA 1
ATOM 3028 C C . ASN A 1 379 ? -19.571 -15.365 17.449 1.00 89.31 379 ASN A C 1
ATOM 3030 O O . ASN A 1 379 ? -20.297 -15.552 16.471 1.00 89.31 379 ASN A O 1
ATOM 3034 N N . LEU A 1 380 ? -18.766 -14.300 17.520 1.00 87.31 380 LEU A N 1
ATOM 3035 C CA . LEU A 1 380 ? -18.836 -13.160 16.594 1.00 87.31 380 LEU A CA 1
ATOM 3036 C C . LEU A 1 380 ? -18.385 -13.525 15.167 1.00 87.31 380 LEU A C 1
ATOM 3038 O O . LEU A 1 380 ? -17.476 -14.335 14.976 1.00 87.31 380 LEU A O 1
ATOM 3042 N N . ASN A 1 381 ? -19.034 -12.939 14.152 1.00 85.38 381 ASN A N 1
ATOM 3043 C CA . ASN A 1 381 ? -18.718 -13.148 12.730 1.00 85.38 381 ASN A CA 1
ATOM 3044 C C . ASN A 1 381 ? -18.918 -11.823 11.968 1.00 85.38 381 ASN A C 1
ATOM 3046 O O . ASN A 1 381 ? -20.032 -11.533 11.528 1.00 85.38 381 ASN A O 1
ATOM 3050 N N . PHE A 1 382 ? -17.875 -11.003 11.822 1.00 81.81 382 PHE A N 1
ATOM 3051 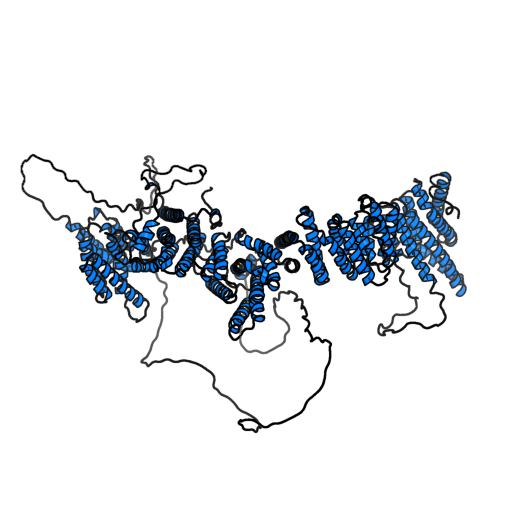C CA . PHE A 1 382 ? -17.983 -9.637 11.279 1.00 81.81 382 PHE A CA 1
ATOM 3052 C C . PHE A 1 382 ? -18.566 -9.582 9.859 1.00 81.81 382 PHE A C 1
ATOM 3054 O O . PHE A 1 382 ? -19.326 -8.673 9.544 1.00 81.81 382 PHE A O 1
ATOM 3061 N N . TRP A 1 383 ? -18.340 -10.622 9.053 1.00 72.00 383 TRP A N 1
ATOM 3062 C CA . TRP A 1 383 ? -18.884 -10.767 7.696 1.00 72.00 383 TRP A CA 1
ATOM 3063 C C . TRP A 1 383 ? -20.392 -11.107 7.613 1.00 72.00 383 TRP A C 1
ATOM 3065 O O . TRP A 1 383 ? -20.918 -11.297 6.517 1.00 72.00 383 TRP A O 1
ATOM 3075 N N . LYS A 1 384 ? -21.086 -11.276 8.748 1.00 72.06 384 LYS A N 1
ATOM 3076 C CA . LYS A 1 384 ? -22.538 -11.564 8.833 1.00 72.06 384 LYS A CA 1
ATOM 3077 C C . LYS A 1 384 ? -23.340 -10.458 9.526 1.00 72.06 384 LYS A C 1
ATOM 3079 O O . LYS A 1 384 ? -24.562 -10.565 9.628 1.00 72.06 384 LYS A O 1
ATOM 3084 N N . LEU A 1 385 ? -22.660 -9.461 10.077 1.00 66.25 385 LEU A N 1
ATOM 3085 C CA . LEU A 1 385 ? -23.248 -8.434 10.927 1.00 66.25 385 LEU A CA 1
ATOM 3086 C C . LEU A 1 385 ? -23.647 -7.221 10.079 1.00 66.25 385 LEU A C 1
ATOM 3088 O O . LEU A 1 385 ? -23.030 -6.951 9.055 1.00 66.25 385 LEU A O 1
ATOM 3092 N N . LYS A 1 386 ? -24.708 -6.512 10.485 1.00 63.31 386 LYS A N 1
ATOM 3093 C CA . LYS A 1 386 ? -25.174 -5.313 9.767 1.00 63.31 386 LYS A CA 1
ATOM 3094 C C . LYS A 1 386 ? -24.098 -4.230 9.829 1.00 63.31 386 LYS A C 1
ATOM 3096 O O . LYS A 1 386 ? -23.510 -4.028 10.892 1.00 63.31 386 LYS A O 1
ATOM 3101 N N . ASP A 1 387 ? -23.903 -3.516 8.726 1.00 59.41 387 ASP A N 1
ATOM 3102 C CA . ASP A 1 387 ? -22.676 -2.755 8.443 1.00 59.41 387 ASP A CA 1
ATOM 3103 C C . ASP A 1 387 ? -22.293 -1.768 9.565 1.00 59.41 387 ASP A C 1
ATOM 3105 O O . ASP A 1 387 ? -21.153 -1.749 10.026 1.00 59.41 387 ASP A O 1
ATOM 3109 N N . GLY A 1 388 ? -23.276 -1.046 10.116 1.00 70.12 388 GLY A N 1
ATOM 3110 C CA . GLY A 1 388 ? -23.076 -0.087 11.213 1.00 70.12 388 GLY A CA 1
ATOM 3111 C C . GLY A 1 388 ? -22.936 -0.670 12.632 1.00 70.12 388 GLY A C 1
ATOM 3112 O O . GLY A 1 388 ? -22.884 0.110 13.584 1.00 70.12 388 GLY A O 1
ATOM 3113 N N . TRP A 1 389 ? -22.926 -1.998 12.823 1.00 75.50 389 TRP A N 1
ATOM 3114 C CA . TRP A 1 389 ? -22.643 -2.625 14.130 1.00 75.50 389 TRP A CA 1
ATOM 3115 C C . TRP A 1 389 ? -21.218 -3.176 14.228 1.00 75.50 389 TRP A C 1
ATOM 3117 O O . TRP A 1 389 ? -20.560 -2.974 15.247 1.00 75.50 389 TRP A O 1
ATOM 3127 N N . THR A 1 390 ? -20.713 -3.798 13.156 1.00 81.12 390 THR A N 1
ATOM 3128 C CA . THR A 1 390 ? -19.308 -4.230 13.055 1.00 81.12 390 THR A CA 1
ATOM 3129 C C . THR A 1 390 ? -18.362 -3.075 13.377 1.00 81.12 390 THR A C 1
ATOM 3131 O O . THR A 1 390 ? -17.499 -3.205 14.241 1.00 81.12 390 THR A O 1
ATOM 3134 N N . GLU A 1 391 ? -18.596 -1.911 12.768 1.00 82.38 391 GLU A N 1
ATOM 3135 C CA . GLU A 1 391 ? -17.834 -0.683 13.005 1.00 82.38 391 GLU A CA 1
ATOM 3136 C C . GLU A 1 391 ? -17.823 -0.262 14.489 1.00 82.38 391 GLU A C 1
ATOM 3138 O O . GLU A 1 391 ? -16.775 0.093 15.026 1.00 82.38 391 GLU A O 1
ATOM 3143 N N . ARG A 1 392 ? -18.967 -0.347 15.184 1.00 84.00 392 ARG A N 1
ATOM 3144 C CA . ARG A 1 392 ? -19.081 0.039 16.603 1.00 84.00 392 ARG A CA 1
ATOM 3145 C C . ARG A 1 392 ? -18.297 -0.889 17.512 1.00 84.00 392 ARG A C 1
ATOM 3147 O O . ARG A 1 392 ? -17.538 -0.402 18.346 1.00 84.00 392 ARG A O 1
ATOM 3154 N N . LEU A 1 393 ? -18.447 -2.205 17.341 1.00 84.75 393 LEU A N 1
ATOM 3155 C CA . LEU A 1 393 ? -17.705 -3.153 18.169 1.00 84.75 393 LEU A CA 1
ATOM 3156 C C . LEU A 1 393 ? -16.200 -3.054 17.901 1.00 84.75 393 LEU A C 1
ATOM 3158 O O . LEU A 1 393 ? -15.420 -3.114 18.845 1.00 84.75 393 LEU A O 1
ATOM 3162 N N . LEU A 1 394 ? -15.782 -2.850 16.649 1.00 90.00 394 LEU A N 1
ATOM 3163 C CA . LEU A 1 394 ? -14.370 -2.644 16.324 1.00 90.00 394 LEU A CA 1
ATOM 3164 C C . LEU A 1 394 ? -13.831 -1.333 16.919 1.00 90.00 394 LEU A C 1
ATOM 3166 O O . LEU A 1 394 ? -12.739 -1.348 17.484 1.00 90.00 394 LEU A O 1
ATOM 3170 N N . LYS A 1 395 ? -14.614 -0.242 16.932 1.00 89.25 395 LYS A N 1
ATOM 3171 C CA . LYS A 1 395 ? -14.273 0.996 17.664 1.00 89.25 395 LYS A CA 1
ATOM 3172 C C . LYS A 1 395 ? -14.162 0.760 19.182 1.00 89.25 395 LYS A C 1
ATOM 3174 O O . LYS A 1 395 ? -13.218 1.259 19.794 1.00 89.25 395 LYS A O 1
ATOM 3179 N N . SER A 1 396 ? -15.034 -0.053 19.788 1.00 88.00 396 SER A N 1
ATOM 3180 C CA . SER A 1 396 ? -14.919 -0.452 21.203 1.00 88.00 396 SER A CA 1
ATOM 3181 C C . SER A 1 396 ? -13.689 -1.333 21.483 1.00 88.00 396 SER A C 1
ATOM 3183 O O . SER A 1 396 ? -12.921 -1.023 22.389 1.00 88.00 396 SER A O 1
ATOM 3185 N N . LEU A 1 397 ? -13.440 -2.377 20.687 1.00 90.19 397 LEU A N 1
ATOM 3186 C CA . LEU A 1 397 ? -12.263 -3.253 20.801 1.00 90.19 397 LEU A CA 1
ATOM 3187 C C . LEU A 1 397 ? -10.946 -2.483 20.623 1.00 90.19 397 LEU A C 1
ATOM 3189 O O . LEU A 1 397 ? -9.987 -2.708 21.364 1.00 90.19 397 LEU A O 1
ATOM 3193 N N . TYR A 1 398 ? -10.906 -1.549 19.672 1.00 91.56 398 TYR A N 1
ATOM 3194 C CA . TYR A 1 398 ? -9.776 -0.651 19.442 1.00 91.56 398 TYR A CA 1
ATOM 3195 C C . TYR A 1 398 ? -9.528 0.265 20.650 1.00 91.56 398 TYR A C 1
ATOM 3197 O O . TYR A 1 398 ? -8.405 0.317 21.145 1.00 91.56 398 TYR A O 1
ATOM 3205 N N . TYR A 1 399 ? -10.570 0.913 21.191 1.00 89.12 399 TYR A N 1
ATOM 3206 C CA . TYR A 1 399 ? -10.462 1.734 22.406 1.00 89.12 399 TYR A CA 1
ATOM 3207 C C . TYR A 1 399 ? -9.951 0.924 23.606 1.00 89.12 399 TYR A C 1
ATOM 3209 O O . TYR A 1 399 ? -9.040 1.362 24.304 1.00 89.12 399 TYR A O 1
ATOM 3217 N N . VAL A 1 400 ? -10.473 -0.287 23.815 1.00 88.88 400 VAL A N 1
ATOM 3218 C CA . VAL A 1 400 ? -10.030 -1.181 24.895 1.00 88.88 400 VAL A CA 1
ATOM 3219 C C . VAL A 1 400 ? -8.566 -1.600 24.712 1.00 88.88 400 VAL A C 1
ATOM 3221 O O . VAL A 1 400 ? -7.795 -1.569 25.671 1.00 88.88 400 VAL A O 1
ATOM 3224 N N . THR A 1 401 ? -8.147 -1.902 23.480 1.00 92.12 401 THR A N 1
ATOM 3225 C CA . THR A 1 401 ? -6.743 -2.211 23.147 1.00 92.12 401 THR A CA 1
ATOM 3226 C C . THR A 1 401 ? -5.828 -1.006 23.395 1.00 92.12 401 THR A C 1
ATOM 3228 O O . THR A 1 401 ? -4.748 -1.167 23.958 1.00 92.12 401 THR A O 1
ATOM 3231 N N . TRP A 1 402 ? -6.273 0.205 23.046 1.00 90.31 402 TRP A N 1
ATOM 3232 C CA . TRP A 1 402 ? -5.555 1.461 23.286 1.00 90.31 402 TRP A CA 1
ATOM 3233 C C . TRP A 1 402 ? -5.403 1.800 24.774 1.00 90.31 402 TRP A C 1
ATOM 3235 O O . TRP A 1 402 ? -4.329 2.209 25.207 1.00 90.31 402 TRP A O 1
ATOM 3245 N N . ARG A 1 403 ? -6.467 1.624 25.569 1.00 86.56 403 ARG A N 1
ATOM 3246 C CA . ARG A 1 403 ? -6.478 1.941 27.007 1.00 86.56 403 ARG A CA 1
ATOM 3247 C C . ARG A 1 403 ? -5.732 0.923 27.862 1.00 86.56 403 ARG A C 1
ATOM 3249 O O . ARG A 1 403 ? -5.031 1.313 28.793 1.00 86.56 403 ARG A O 1
ATOM 3256 N N . HIS A 1 404 ? -5.917 -0.363 27.572 1.00 86.50 404 HIS A N 1
ATOM 3257 C CA . HIS A 1 404 ? -5.544 -1.452 28.476 1.00 86.50 404 HIS A CA 1
ATOM 3258 C C . HIS A 1 404 ? -4.506 -2.421 27.904 1.00 86.50 404 HIS A C 1
ATOM 3260 O O . HIS A 1 404 ? -3.992 -3.245 28.654 1.00 86.50 404 HIS A O 1
ATOM 3266 N N . GLY A 1 405 ? -4.142 -2.329 26.620 1.00 86.88 405 GLY A N 1
ATOM 3267 C CA . GLY A 1 405 ? -3.202 -3.264 25.990 1.00 86.88 405 GLY A CA 1
ATOM 3268 C C . GLY A 1 405 ? -1.800 -3.288 26.611 1.00 86.88 405 GLY A C 1
ATOM 3269 O O . GLY A 1 405 ? -1.103 -4.287 26.466 1.00 86.88 405 GLY A O 1
ATOM 3270 N N . ASP A 1 406 ? -1.379 -2.219 27.295 1.00 88.06 406 ASP A N 1
ATOM 3271 C CA . ASP A 1 406 ? -0.112 -2.157 28.049 1.00 88.06 406 ASP A CA 1
ATOM 3272 C C . ASP A 1 406 ? -0.238 -2.699 29.491 1.00 88.06 406 ASP A C 1
ATOM 3274 O O . ASP A 1 406 ? 0.770 -2.925 30.157 1.00 88.06 406 ASP A O 1
ATOM 3278 N N . GLN A 1 407 ? -1.467 -2.881 29.987 1.00 87.81 407 GLN A N 1
ATOM 3279 C CA . GLN A 1 407 ? -1.781 -3.338 31.350 1.00 87.81 407 GLN A CA 1
ATOM 3280 C C . GLN A 1 407 ? -2.151 -4.828 31.380 1.00 87.81 407 GLN A C 1
ATOM 3282 O O . GLN A 1 407 ? -1.772 -5.535 32.310 1.00 87.81 407 GLN A O 1
ATOM 3287 N N . PHE A 1 408 ? -2.867 -5.285 30.349 1.00 89.06 408 PHE A N 1
ATOM 3288 C CA . PHE A 1 408 ? -3.426 -6.631 30.196 1.00 89.06 408 PHE A CA 1
ATOM 3289 C C . PHE A 1 408 ? -3.086 -7.214 28.805 1.00 89.06 408 PHE A C 1
ATOM 3291 O O . PHE A 1 408 ? -3.987 -7.453 27.994 1.00 89.06 408 PHE A O 1
ATOM 3298 N N . PRO A 1 409 ? -1.791 -7.354 28.450 1.00 90.69 409 PRO A N 1
ATOM 3299 C CA . PRO A 1 409 ? -1.386 -7.762 27.105 1.00 90.69 409 PRO A CA 1
ATOM 3300 C C . PRO A 1 409 ? -1.864 -9.177 26.756 1.00 90.69 409 PRO A C 1
ATOM 3302 O O . PRO A 1 409 ? -2.383 -9.375 25.661 1.00 90.69 409 PRO A O 1
ATOM 3305 N N . ASP A 1 410 ? -1.761 -10.128 27.688 1.00 90.69 410 ASP A N 1
ATOM 3306 C CA . ASP A 1 410 ? -2.127 -11.535 27.474 1.00 90.69 410 ASP A CA 1
ATOM 3307 C C . ASP A 1 410 ? -3.643 -11.697 27.259 1.00 90.69 410 ASP A C 1
ATOM 3309 O O . ASP A 1 410 ? -4.099 -12.484 26.426 1.00 90.69 410 ASP A O 1
ATOM 3313 N N . GLU A 1 411 ? -4.451 -10.929 27.992 1.00 90.62 411 GLU A N 1
ATOM 3314 C CA . GLU A 1 411 ? -5.905 -10.917 27.867 1.00 90.62 411 GLU A CA 1
ATOM 3315 C C . GLU A 1 411 ? -6.335 -10.303 26.536 1.00 90.62 411 GLU A C 1
ATOM 3317 O O . GLU A 1 411 ? -7.171 -10.880 25.841 1.00 90.62 411 GLU A O 1
ATOM 3322 N N . ILE A 1 412 ? -5.754 -9.161 26.160 1.00 92.69 412 ILE A N 1
ATOM 3323 C CA . ILE A 1 412 ? -6.067 -8.470 24.905 1.00 92.69 412 ILE A CA 1
ATOM 3324 C C . ILE A 1 412 ? -5.598 -9.293 23.694 1.00 92.69 412 ILE A C 1
ATOM 3326 O O . ILE A 1 412 ? -6.368 -9.451 22.743 1.00 92.69 412 ILE A O 1
ATOM 3330 N N . GLU A 1 413 ? -4.409 -9.904 23.748 1.00 94.06 413 GLU A N 1
ATOM 3331 C CA . GLU A 1 413 ? -3.946 -10.872 22.745 1.00 94.06 413 GLU A CA 1
ATOM 3332 C C . GLU A 1 413 ? -4.917 -12.052 22.628 1.00 94.06 413 GLU A C 1
ATOM 3334 O O . GLU A 1 413 ? -5.288 -12.439 21.519 1.00 94.06 413 GLU A O 1
ATOM 3339 N N . LYS A 1 414 ? -5.422 -12.579 23.750 1.00 92.62 414 LYS A N 1
ATOM 3340 C CA . LYS A 1 414 ? -6.426 -13.652 23.758 1.00 92.62 414 LYS A CA 1
ATOM 3341 C C . LYS A 1 414 ? -7.766 -13.226 23.148 1.00 92.62 414 LYS A C 1
ATOM 3343 O O . LYS A 1 414 ? -8.387 -14.042 22.460 1.00 92.62 414 LYS A O 1
ATOM 3348 N N . LEU A 1 415 ? -8.222 -11.983 23.339 1.00 92.88 415 LEU A N 1
ATOM 3349 C CA . LEU A 1 415 ? -9.441 -11.479 22.685 1.00 92.88 415 LEU A CA 1
ATOM 3350 C C . LEU A 1 415 ? -9.273 -11.440 21.158 1.00 92.88 415 LEU A C 1
ATOM 3352 O O . LEU A 1 415 ? -10.093 -12.011 20.434 1.00 92.88 415 LEU A O 1
ATOM 3356 N N . TRP A 1 416 ? -8.189 -10.832 20.667 1.00 94.75 416 TRP A N 1
ATOM 3357 C CA . TRP A 1 416 ? -7.900 -10.755 19.231 1.00 94.75 416 TRP A CA 1
ATOM 3358 C C . TRP A 1 416 ? -7.609 -12.128 18.618 1.00 94.75 416 TRP A C 1
ATOM 3360 O O . TRP A 1 416 ? -8.093 -12.417 17.527 1.00 94.75 416 TRP A O 1
ATOM 3370 N N . SER A 1 417 ? -6.948 -13.024 19.352 1.00 93.88 417 SER A N 1
ATOM 3371 C CA . SER A 1 417 ? -6.748 -14.421 18.946 1.00 93.88 417 SER A CA 1
ATOM 3372 C C . SER A 1 417 ? -8.071 -15.179 18.804 1.00 93.88 417 SER A C 1
ATOM 3374 O O . SER A 1 417 ? -8.262 -15.950 17.862 1.00 93.88 417 SER A O 1
ATOM 3376 N N . THR A 1 418 ? -9.028 -14.926 19.704 1.00 92.75 418 THR A N 1
ATOM 3377 C CA . THR A 1 418 ? -10.371 -15.521 19.630 1.00 92.75 418 THR A CA 1
ATOM 3378 C C . THR A 1 418 ? -11.128 -15.011 18.397 1.00 92.75 418 THR A C 1
ATOM 3380 O O . THR A 1 418 ? -11.768 -15.804 17.708 1.00 92.75 418 THR A O 1
ATOM 3383 N N . ILE A 1 419 ? -10.992 -13.726 18.046 1.00 92.00 419 ILE A N 1
ATOM 3384 C CA . ILE A 1 419 ? -11.517 -13.160 16.788 1.00 92.00 419 ILE A CA 1
ATOM 3385 C C . ILE A 1 419 ? -10.859 -13.821 15.568 1.00 92.00 419 ILE A C 1
ATOM 3387 O O . ILE A 1 419 ? -11.567 -14.229 14.641 1.00 92.00 419 ILE A O 1
ATOM 3391 N N . ALA A 1 420 ? -9.527 -13.935 15.582 1.00 92.31 420 ALA A N 1
ATOM 3392 C CA . ALA A 1 420 ? -8.703 -14.434 14.484 1.00 92.31 420 ALA A CA 1
ATOM 3393 C C . ALA A 1 420 ? -8.924 -15.922 14.177 1.00 92.31 420 ALA A C 1
ATOM 3395 O O . ALA A 1 420 ? -8.841 -16.318 13.016 1.00 92.31 420 ALA A O 1
ATOM 3396 N N . SER A 1 421 ? -9.301 -16.724 15.184 1.00 91.25 421 SER A N 1
ATOM 3397 C CA . SER A 1 421 ? -9.650 -18.151 15.037 1.00 91.25 421 SER A CA 1
ATOM 3398 C C . SER A 1 421 ? -10.662 -18.428 13.911 1.00 91.25 421 SER A C 1
ATOM 3400 O O . SER A 1 421 ? -10.675 -19.505 13.312 1.00 91.25 421 SER A O 1
ATOM 3402 N N . LYS A 1 422 ? -11.489 -17.431 13.571 1.00 90.31 422 LYS A N 1
ATOM 3403 C CA . LYS A 1 422 ? -12.355 -17.420 12.394 1.00 90.31 422 LYS A CA 1
ATOM 3404 C C . LYS A 1 422 ? -11.716 -16.593 11.286 1.00 90.31 422 LYS A C 1
ATOM 3406 O O . LYS A 1 422 ? -11.962 -15.396 11.179 1.00 90.31 422 LYS A O 1
ATOM 3411 N N . SER A 1 423 ? -10.997 -17.249 10.384 1.00 87.69 423 SER A N 1
ATOM 3412 C CA . SER A 1 423 ? -10.211 -16.616 9.309 1.00 87.69 423 SER A CA 1
ATOM 3413 C C . SER A 1 423 ? -10.928 -15.577 8.421 1.00 87.69 423 SER A C 1
ATOM 3415 O O . SER A 1 423 ? -10.260 -14.734 7.832 1.00 87.69 423 SER A O 1
ATOM 3417 N N . ARG A 1 424 ? -12.268 -15.571 8.325 1.00 89.38 424 ARG A N 1
ATOM 3418 C CA . ARG A 1 424 ? -13.027 -14.523 7.601 1.00 89.38 424 ARG A CA 1
ATOM 3419 C C . ARG A 1 424 ? -13.323 -13.256 8.428 1.00 89.38 424 ARG A C 1
ATOM 3421 O O . ARG A 1 424 ? -13.872 -12.304 7.884 1.00 89.38 424 ARG A O 1
ATOM 3428 N N . ASN A 1 425 ? -13.001 -13.233 9.724 1.00 91.31 425 ASN A N 1
ATOM 3429 C CA . ASN A 1 425 ? -13.016 -12.015 10.547 1.00 91.31 425 ASN A CA 1
ATOM 3430 C C . ASN A 1 425 ? -11.791 -11.127 10.276 1.00 91.31 425 ASN A C 1
ATOM 3432 O O . ASN A 1 425 ? -11.852 -9.941 10.576 1.00 91.31 425 ASN A O 1
ATOM 3436 N N . ILE A 1 426 ? -10.708 -11.685 9.716 1.00 92.81 426 ILE A N 1
ATOM 3437 C CA . ILE A 1 426 ? -9.427 -10.996 9.504 1.00 92.81 426 ILE A CA 1
ATOM 3438 C C . ILE A 1 426 ? -9.602 -9.764 8.603 1.00 92.81 426 ILE A C 1
ATOM 3440 O O . ILE A 1 426 ? -9.327 -8.653 9.047 1.00 92.81 426 ILE A O 1
ATOM 3444 N N . SER A 1 427 ? -10.137 -9.940 7.388 1.00 92.38 427 SER A N 1
ATOM 3445 C CA . SER A 1 427 ? -10.318 -8.844 6.423 1.00 92.38 427 SER A CA 1
ATOM 3446 C C . SER A 1 427 ? -11.134 -7.665 6.989 1.00 92.38 427 SER A C 1
ATOM 3448 O O . SER A 1 427 ? -10.578 -6.573 7.041 1.00 92.38 427 SER A O 1
ATOM 3450 N N . PRO A 1 428 ? -12.353 -7.842 7.558 1.00 91.94 428 PRO A N 1
ATOM 3451 C CA . PRO A 1 428 ? -13.088 -6.731 8.177 1.00 91.94 428 PRO A CA 1
ATOM 3452 C C . PRO A 1 428 ? -12.350 -5.991 9.303 1.00 91.94 428 PRO A C 1
ATOM 3454 O O . PRO A 1 428 ? -12.596 -4.804 9.496 1.00 91.94 428 PRO A O 1
ATOM 3457 N N . VAL A 1 429 ? -11.467 -6.660 10.059 1.00 93.88 429 VAL A N 1
ATOM 3458 C CA . VAL A 1 429 ? -10.656 -5.997 11.098 1.00 93.88 429 VAL A CA 1
ATOM 3459 C C . VAL A 1 429 ? -9.534 -5.174 10.464 1.00 93.88 429 VAL A C 1
ATOM 3461 O O . VAL A 1 429 ? -9.312 -4.038 10.875 1.00 93.88 429 VAL A O 1
ATOM 3464 N N . LEU A 1 430 ? -8.845 -5.713 9.456 1.00 94.81 430 LEU A N 1
ATOM 3465 C CA . LEU A 1 430 ? -7.763 -5.014 8.756 1.00 94.81 430 LEU A CA 1
ATOM 3466 C C . LEU A 1 430 ? -8.285 -3.825 7.938 1.00 94.81 430 LEU A C 1
ATOM 3468 O O . LEU A 1 430 ? -7.713 -2.742 8.015 1.00 94.81 430 LEU A O 1
ATOM 3472 N N . ASP A 1 431 ? -9.402 -3.992 7.229 1.00 93.19 431 ASP A N 1
ATOM 3473 C CA . ASP A 1 431 ? -10.057 -2.916 6.475 1.00 93.19 431 ASP A CA 1
ATOM 3474 C C . ASP A 1 431 ? -10.570 -1.810 7.411 1.00 93.19 431 ASP A C 1
ATOM 3476 O O . ASP A 1 431 ? -10.438 -0.623 7.104 1.00 93.19 431 ASP A O 1
ATOM 3480 N N . PHE A 1 432 ? -11.079 -2.176 8.596 1.00 93.69 432 PHE A N 1
ATOM 3481 C CA . PHE A 1 432 ? -11.398 -1.215 9.653 1.00 93.69 432 PHE A CA 1
ATOM 3482 C C . PHE A 1 432 ? -10.158 -0.451 10.132 1.00 93.69 432 PHE A C 1
ATOM 3484 O O . PHE A 1 432 ? -10.227 0.770 10.239 1.00 93.69 432 PHE A O 1
ATOM 3491 N N . LEU A 1 433 ? -9.033 -1.128 10.402 1.00 94.44 433 LEU A N 1
ATOM 3492 C CA . LEU A 1 433 ? -7.798 -0.459 10.826 1.00 94.44 433 LEU A CA 1
ATOM 3493 C C . LEU A 1 433 ? -7.293 0.508 9.749 1.00 94.44 433 LEU A C 1
ATOM 3495 O O . LEU A 1 433 ? -7.050 1.668 10.061 1.00 94.44 433 LEU A O 1
ATOM 3499 N N . ILE A 1 434 ? -7.214 0.073 8.487 1.00 93.12 434 ILE A N 1
ATOM 3500 C CA . ILE A 1 434 ? -6.780 0.915 7.360 1.00 93.12 434 ILE A CA 1
ATOM 3501 C C . ILE A 1 434 ? -7.693 2.142 7.213 1.00 93.12 434 ILE A C 1
ATOM 3503 O O . ILE A 1 434 ? -7.200 3.268 7.162 1.00 93.12 434 ILE A O 1
ATOM 3507 N N . THR A 1 435 ? -9.017 1.952 7.243 1.00 91.75 435 THR A N 1
ATOM 3508 C CA . THR A 1 435 ? -9.990 3.060 7.182 1.00 91.75 435 THR A CA 1
ATOM 3509 C C . THR A 1 435 ? -9.828 4.015 8.368 1.00 91.75 435 THR A C 1
ATOM 3511 O O . THR A 1 435 ? -9.763 5.229 8.184 1.00 91.75 435 THR A O 1
ATOM 3514 N N . LYS A 1 436 ? -9.700 3.478 9.590 1.00 88.56 436 LYS A N 1
ATOM 3515 C CA . LYS A 1 436 ? -9.491 4.255 10.819 1.00 88.56 436 LYS A CA 1
ATOM 3516 C C . LYS A 1 436 ? -8.189 5.060 10.762 1.00 88.56 436 LYS A C 1
ATOM 3518 O O . LYS A 1 436 ? -8.178 6.190 11.242 1.00 88.56 436 LYS A O 1
ATOM 3523 N N . GLY A 1 437 ? -7.136 4.507 10.161 1.00 87.31 437 GLY A N 1
ATOM 3524 C CA . GLY A 1 437 ? -5.860 5.181 9.949 1.00 87.31 437 GLY A CA 1
ATOM 3525 C C . GLY A 1 437 ? -5.963 6.367 8.992 1.00 87.31 437 GLY A C 1
ATOM 3526 O O . GLY A 1 437 ? -5.428 7.421 9.313 1.00 87.31 437 GLY A O 1
ATOM 3527 N N . ILE A 1 438 ? -6.696 6.240 7.879 1.00 86.81 438 ILE A N 1
ATOM 3528 C CA . ILE A 1 438 ? -6.942 7.359 6.946 1.00 86.81 438 ILE A CA 1
ATOM 3529 C C . ILE A 1 438 ? -7.799 8.443 7.613 1.00 86.81 438 ILE A C 1
ATOM 3531 O O . ILE A 1 438 ? -7.405 9.606 7.614 1.00 86.81 438 ILE A O 1
ATOM 3535 N N . GLU A 1 439 ? -8.897 8.068 8.287 1.00 84.31 439 GLU A N 1
ATOM 3536 C CA . GLU A 1 439 ? -9.698 9.003 9.099 1.00 84.31 439 GLU A CA 1
ATOM 3537 C C . GLU A 1 439 ? -8.823 9.797 10.096 1.00 84.31 439 GLU A C 1
ATOM 3539 O O . GLU A 1 439 ? -9.038 10.995 10.294 1.00 84.31 439 GLU A O 1
ATOM 3544 N N . ASP A 1 440 ? -7.842 9.135 10.727 1.00 79.31 440 ASP A N 1
ATOM 3545 C CA . ASP A 1 440 ? -6.922 9.738 11.701 1.00 79.31 440 ASP A CA 1
ATOM 3546 C C . ASP A 1 440 ? -5.722 10.466 11.052 1.00 79.31 440 ASP A C 1
ATOM 3548 O O . ASP A 1 440 ? -5.041 11.212 11.758 1.00 79.31 440 ASP A O 1
ATOM 3552 N N . CYS A 1 441 ? -5.483 10.325 9.740 1.00 72.75 441 CYS A N 1
ATOM 3553 C CA . CYS A 1 441 ? -4.641 11.247 8.963 1.00 72.75 441 CYS A CA 1
ATOM 3554 C C . CYS A 1 441 ? -5.422 12.546 8.709 1.00 72.75 441 CYS A C 1
ATOM 3556 O O . CYS A 1 441 ? -5.051 13.618 9.191 1.00 72.75 441 CYS A O 1
ATOM 3558 N N . ASP A 1 442 ? -6.548 12.424 8.000 1.00 69.56 442 ASP A N 1
ATOM 3559 C CA . ASP A 1 442 ? -7.311 13.543 7.436 1.00 69.56 442 ASP A CA 1
ATOM 3560 C C . ASP A 1 442 ? -7.858 14.487 8.515 1.00 69.56 442 ASP A C 1
ATOM 3562 O O . ASP A 1 442 ? -7.848 15.710 8.358 1.00 69.56 442 ASP A O 1
ATOM 3566 N N . SER A 1 443 ? -8.297 13.930 9.649 1.00 66.19 443 SER A N 1
ATOM 3567 C CA . SER A 1 443 ? -8.838 14.712 10.772 1.00 66.19 443 SER A CA 1
ATOM 3568 C C . SER A 1 443 ? -7.782 15.550 11.503 1.00 66.19 443 SER A C 1
ATOM 3570 O O . SER A 1 443 ? -8.139 16.467 12.242 1.00 66.19 443 SER A O 1
ATOM 3572 N N . ASN A 1 444 ? -6.493 15.231 11.338 1.00 57.62 444 ASN A N 1
ATOM 3573 C CA . ASN A 1 444 ? -5.409 15.679 12.215 1.00 57.62 444 ASN A CA 1
ATOM 3574 C C . ASN A 1 444 ? -4.316 16.472 11.474 1.00 57.62 444 ASN A C 1
ATOM 3576 O O . ASN A 1 444 ? -3.154 16.460 11.875 1.00 57.62 444 ASN A O 1
ATOM 3580 N N . ALA A 1 445 ? -4.688 17.205 10.420 1.00 51.62 445 ALA A N 1
ATOM 3581 C CA . ALA A 1 445 ? -3.792 17.996 9.567 1.00 51.62 445 ALA A CA 1
ATOM 3582 C C . ALA A 1 445 ? -3.130 19.233 10.241 1.00 51.62 445 ALA A C 1
ATOM 3584 O O . ALA A 1 445 ? -2.824 20.219 9.569 1.00 51.62 445 ALA A O 1
ATOM 3585 N N . SER A 1 446 ? -2.903 19.218 11.560 1.00 46.62 446 SER A N 1
ATOM 3586 C CA . SER A 1 446 ? -2.156 20.244 12.297 1.00 46.62 446 SER A CA 1
ATOM 3587 C C . SER A 1 446 ? -0.983 19.639 13.080 1.00 46.62 446 SER A C 1
ATOM 3589 O O . SER A 1 446 ? -1.071 18.570 13.686 1.00 46.62 446 SER A O 1
ATOM 3591 N N . ALA A 1 447 ? 0.150 20.348 13.082 1.00 43.81 447 ALA A N 1
ATOM 3592 C CA . ALA A 1 447 ? 1.448 19.825 13.529 1.00 43.81 447 ALA A CA 1
ATOM 3593 C C . ALA A 1 447 ? 1.556 19.478 15.034 1.00 43.81 447 ALA A C 1
ATOM 3595 O O . ALA A 1 447 ? 2.579 18.957 15.476 1.00 43.81 447 ALA A O 1
ATOM 3596 N N . GLU A 1 448 ? 0.520 19.737 15.837 1.00 40.75 448 GLU A N 1
ATOM 3597 C CA . GLU A 1 448 ? 0.493 19.406 17.269 1.00 40.75 448 GLU A CA 1
ATOM 3598 C C . GLU A 1 448 ? 0.147 17.922 17.539 1.00 40.75 448 GLU A C 1
ATOM 3600 O O . GLU A 1 448 ? 0.295 17.444 18.664 1.00 40.75 448 GLU A O 1
ATOM 3605 N N . ILE A 1 449 ? -0.286 17.163 16.519 1.00 45.44 449 ILE A N 1
ATOM 3606 C CA . ILE A 1 449 ? -1.007 15.884 16.693 1.00 45.44 449 ILE A CA 1
ATOM 3607 C C . ILE A 1 449 ? -0.125 14.623 16.485 1.00 45.44 449 ILE A C 1
ATOM 3609 O O . ILE A 1 449 ? -0.608 13.490 16.490 1.00 45.44 449 ILE A O 1
ATOM 3613 N N . SER A 1 450 ? 1.207 14.776 16.449 1.00 54.50 450 SER A N 1
ATOM 3614 C CA . SER A 1 450 ? 2.174 13.653 16.394 1.00 54.50 450 SER A CA 1
ATOM 3615 C C . SER A 1 450 ? 1.895 12.537 17.427 1.00 54.50 450 SER A C 1
ATOM 3617 O O . SER A 1 450 ? 2.087 11.354 17.141 1.00 54.50 450 SER A O 1
ATOM 3619 N N . GLY A 1 451 ? 1.374 12.891 18.609 1.00 61.53 451 GLY A N 1
ATOM 3620 C CA . GLY A 1 451 ? 1.022 11.933 19.661 1.00 61.53 451 GLY A CA 1
ATOM 3621 C C . GLY A 1 451 ? -0.151 11.001 19.325 1.00 61.53 451 GLY A C 1
ATOM 3622 O O . GLY A 1 451 ? -0.063 9.807 19.609 1.00 61.53 451 GLY A O 1
ATOM 3623 N N . ALA A 1 452 ? -1.229 11.502 18.709 1.00 63.53 452 ALA A N 1
ATOM 3624 C CA . ALA A 1 452 ? -2.397 10.670 18.394 1.00 63.53 452 ALA A CA 1
ATOM 3625 C C . ALA A 1 452 ? -2.077 9.674 17.268 1.00 63.53 452 ALA A C 1
ATOM 3627 O O . ALA A 1 452 ? -2.414 8.491 17.358 1.00 63.53 452 ALA A O 1
ATOM 3628 N N . PHE A 1 453 ? -1.326 10.132 16.266 1.00 72.44 453 PHE A N 1
ATOM 3629 C CA . PHE A 1 453 ? -0.877 9.309 15.147 1.00 72.44 453 PHE A CA 1
ATOM 3630 C C . PHE A 1 453 ? 0.054 8.175 15.608 1.00 72.44 453 PHE A C 1
ATOM 3632 O O . PHE A 1 453 ? -0.135 7.013 15.242 1.00 72.44 453 PHE A O 1
ATOM 3639 N N . ALA A 1 454 ? 0.982 8.470 16.527 1.00 76.75 454 ALA A N 1
ATOM 3640 C CA . ALA A 1 454 ? 1.804 7.451 17.178 1.00 76.75 454 ALA A CA 1
ATOM 3641 C C . ALA A 1 454 ? 0.967 6.431 17.980 1.00 76.75 454 ALA A C 1
ATOM 3643 O O . ALA A 1 454 ? 1.282 5.237 17.968 1.00 76.75 454 ALA A O 1
ATOM 3644 N N . THR A 1 455 ? -0.120 6.857 18.645 1.00 83.06 455 THR A N 1
ATOM 3645 C CA . THR A 1 455 ? -1.023 5.908 19.320 1.00 83.06 455 THR A CA 1
ATOM 3646 C C . THR A 1 455 ? -1.812 5.031 18.350 1.00 83.06 455 THR A C 1
ATOM 3648 O O . THR A 1 455 ? -1.947 3.842 18.637 1.00 83.06 455 THR A O 1
ATOM 3651 N N . TYR A 1 456 ? -2.249 5.551 17.194 1.00 89.81 456 TYR A N 1
ATOM 3652 C CA . TYR A 1 456 ? -2.899 4.734 16.162 1.00 89.81 456 TYR A CA 1
ATOM 3653 C C . TYR A 1 456 ? -1.983 3.595 15.700 1.00 89.81 456 TYR A C 1
ATOM 3655 O O . TYR A 1 456 ? -2.357 2.427 15.813 1.00 89.81 456 TYR A O 1
ATOM 3663 N N . PHE A 1 457 ? -0.748 3.895 15.281 1.00 89.06 457 PHE A N 1
ATOM 3664 C CA . PHE A 1 457 ? 0.165 2.850 14.811 1.00 89.06 457 PHE A CA 1
ATOM 3665 C C . PHE A 1 457 ? 0.564 1.853 15.904 1.00 89.06 457 PHE A C 1
ATOM 3667 O O . PHE A 1 457 ? 0.674 0.664 15.611 1.00 89.06 457 PHE A O 1
ATOM 3674 N N . SER A 1 458 ? 0.728 2.294 17.158 1.00 89.38 458 SER A N 1
ATOM 3675 C CA . SER A 1 458 ? 0.986 1.394 18.296 1.00 89.38 458 SER A CA 1
ATOM 3676 C C . SER A 1 458 ? -0.128 0.353 18.477 1.00 89.38 458 SER A C 1
ATOM 3678 O O . SER A 1 458 ? 0.145 -0.827 18.705 1.00 89.38 458 SER A O 1
ATOM 3680 N N . VAL A 1 459 ? -1.390 0.769 18.329 1.00 93.31 459 VAL A N 1
ATOM 3681 C CA . VAL A 1 459 ? -2.557 -0.113 18.471 1.00 93.31 459 VAL A CA 1
ATOM 3682 C C . VAL A 1 459 ? -2.758 -0.968 17.221 1.00 93.31 459 VAL A C 1
ATOM 3684 O O . VAL A 1 459 ? -2.877 -2.186 17.332 1.00 93.31 459 VAL A O 1
ATOM 3687 N N . ALA A 1 460 ? -2.747 -0.369 16.030 1.00 94.69 460 ALA A N 1
ATOM 3688 C CA . ALA A 1 460 ? -3.023 -1.066 14.777 1.00 94.69 460 ALA A CA 1
ATOM 3689 C C . ALA A 1 460 ? -1.985 -2.162 14.471 1.00 94.69 460 ALA A C 1
ATOM 3691 O O . ALA A 1 460 ? -2.362 -3.269 14.079 1.00 94.69 460 ALA A O 1
ATOM 3692 N N . LYS A 1 461 ? -0.692 -1.908 14.728 1.00 93.75 461 LYS A N 1
ATOM 3693 C CA . LYS A 1 461 ? 0.369 -2.925 14.603 1.00 93.75 461 LYS A CA 1
ATOM 3694 C C . LYS A 1 461 ? 0.187 -4.061 15.599 1.00 93.75 461 LYS A C 1
ATOM 3696 O O . LYS A 1 461 ? 0.262 -5.221 15.211 1.00 93.75 461 LYS A O 1
ATOM 3701 N N . ARG A 1 462 ? -0.123 -3.740 16.860 1.00 94.44 462 ARG A N 1
ATOM 3702 C CA . ARG A 1 462 ? -0.360 -4.729 17.921 1.00 94.44 462 ARG A CA 1
ATOM 3703 C C . ARG A 1 462 ? -1.529 -5.656 17.589 1.00 94.44 462 ARG A C 1
ATOM 3705 O O . ARG A 1 462 ? -1.379 -6.868 17.681 1.00 94.44 462 ARG A O 1
ATOM 3712 N N . VAL A 1 463 ? -2.656 -5.102 17.130 1.00 95.69 463 VAL A N 1
ATOM 3713 C CA . VAL A 1 463 ? -3.791 -5.902 16.641 1.00 95.69 463 VAL A CA 1
ATOM 3714 C C . VAL A 1 463 ? -3.360 -6.778 15.464 1.00 95.69 463 VAL A C 1
ATOM 3716 O O . VAL A 1 463 ? -3.589 -7.983 15.492 1.00 95.69 463 VAL A O 1
ATOM 3719 N N . SER A 1 464 ? -2.688 -6.205 14.462 1.00 95.50 464 SER A N 1
ATOM 3720 C CA . SER A 1 464 ? -2.273 -6.938 13.256 1.00 95.50 464 SER A CA 1
ATOM 3721 C C . SER A 1 464 ? -1.287 -8.076 13.557 1.00 95.50 464 SER A C 1
ATOM 3723 O O . SER A 1 464 ? -1.384 -9.140 12.949 1.00 95.50 464 SER A O 1
ATOM 3725 N N . LEU A 1 465 ? -0.401 -7.901 14.543 1.00 94.50 465 LEU A N 1
ATOM 3726 C CA . LEU A 1 465 ? 0.493 -8.942 15.052 1.00 94.50 465 LEU A CA 1
ATOM 3727 C C . LEU A 1 465 ? -0.287 -10.089 15.720 1.00 94.50 465 LEU A C 1
ATOM 3729 O O . LEU A 1 465 ? -0.045 -11.253 15.410 1.00 94.50 465 LEU A O 1
ATOM 3733 N N . TYR A 1 466 ? -1.273 -9.780 16.572 1.00 94.88 466 TYR A N 1
ATOM 3734 C CA . TYR A 1 466 ? -2.136 -10.796 17.192 1.00 94.88 466 TYR A CA 1
ATOM 3735 C C . TYR A 1 466 ? -2.996 -11.557 16.168 1.00 94.88 466 TYR A C 1
ATOM 3737 O O . TYR A 1 466 ? -3.225 -12.756 16.327 1.00 94.88 466 TYR A O 1
ATOM 3745 N N . LEU A 1 467 ? -3.453 -10.894 15.097 1.00 94.75 467 LEU A N 1
ATOM 3746 C CA . LEU A 1 467 ? -4.130 -11.566 13.982 1.00 94.75 467 LEU A CA 1
ATOM 3747 C C . LEU A 1 467 ? -3.171 -12.510 13.238 1.00 94.75 467 LEU A C 1
ATOM 3749 O O . LEU A 1 467 ? -3.519 -13.669 12.988 1.00 94.75 467 LEU A O 1
ATOM 3753 N N . ALA A 1 468 ? -1.954 -12.042 12.940 1.00 93.81 468 ALA A N 1
ATOM 3754 C CA . ALA A 1 468 ? -0.942 -12.825 12.241 1.00 93.81 468 ALA A CA 1
ATOM 3755 C C . ALA A 1 468 ? -0.527 -14.079 13.025 1.00 93.81 468 ALA A C 1
ATOM 3757 O O . ALA A 1 468 ? -0.465 -15.151 12.439 1.00 93.81 468 ALA A O 1
ATOM 3758 N N . ARG A 1 469 ? -0.356 -14.005 14.351 1.00 93.12 469 ARG A N 1
ATOM 3759 C CA . ARG A 1 469 ? 0.011 -15.166 15.192 1.00 93.12 469 ARG A CA 1
ATOM 3760 C C . ARG A 1 469 ? -0.983 -16.337 15.159 1.00 93.12 469 ARG A C 1
ATOM 3762 O O . ARG A 1 469 ? -0.617 -17.450 15.526 1.00 93.12 469 ARG A O 1
ATOM 3769 N N . ILE A 1 470 ? -2.229 -16.107 14.733 1.00 94.25 470 ILE A N 1
ATOM 3770 C CA . ILE A 1 470 ? -3.286 -17.133 14.649 1.00 94.25 470 ILE A CA 1
ATOM 3771 C C . ILE A 1 470 ? -3.661 -17.476 13.201 1.00 94.25 470 ILE A C 1
ATOM 3773 O O . ILE A 1 470 ? -4.074 -18.600 12.915 1.00 94.25 470 ILE A O 1
ATOM 3777 N N . CYS A 1 471 ? -3.546 -16.521 12.279 1.00 93.00 471 CYS A N 1
ATOM 3778 C CA . CYS A 1 471 ? -3.863 -16.685 10.861 1.00 93.00 471 CYS A CA 1
ATOM 3779 C C . CYS A 1 471 ? -2.865 -15.885 9.996 1.00 93.00 471 CYS A C 1
ATOM 3781 O O . CYS A 1 471 ? -3.267 -14.887 9.385 1.00 93.00 471 CYS A O 1
ATOM 3783 N N . PRO A 1 472 ? -1.584 -16.304 9.928 1.00 92.56 472 PRO A N 1
ATOM 3784 C CA . PRO A 1 472 ? -0.508 -15.514 9.323 1.00 92.56 472 PRO A CA 1
ATOM 3785 C C . PRO A 1 472 ? -0.748 -15.297 7.831 1.00 92.56 472 PRO A C 1
ATOM 3787 O O . PRO A 1 472 ? -1.057 -14.169 7.450 1.00 92.56 472 PRO A O 1
ATOM 3790 N N . GLN A 1 473 ? -0.781 -16.368 7.028 1.00 91.81 473 GLN A N 1
ATOM 3791 C CA . GLN A 1 473 ? -1.153 -16.348 5.609 1.00 91.81 473 GLN A CA 1
ATOM 3792 C C . GLN A 1 473 ? -2.344 -15.424 5.312 1.00 91.81 473 GLN A C 1
ATOM 3794 O O . GLN A 1 473 ? -2.236 -14.531 4.488 1.00 91.81 473 GLN A O 1
ATOM 3799 N N . ARG A 1 474 ? -3.472 -15.553 6.026 1.00 92.94 474 ARG A N 1
ATOM 3800 C CA . ARG A 1 474 ? -4.680 -14.739 5.762 1.00 92.94 474 ARG A CA 1
ATOM 3801 C C . ARG A 1 474 ? -4.539 -13.262 6.126 1.00 92.94 474 ARG A C 1
ATOM 3803 O O . ARG A 1 474 ? -5.212 -12.434 5.518 1.00 92.94 474 ARG A O 1
ATOM 3810 N N . THR A 1 475 ? -3.709 -12.943 7.112 1.00 95.12 475 THR A N 1
ATOM 3811 C CA . THR A 1 475 ? -3.405 -11.561 7.506 1.00 95.12 475 THR A CA 1
ATOM 3812 C C . THR A 1 475 ? -2.451 -10.929 6.491 1.00 95.12 475 THR A C 1
ATOM 3814 O O . THR A 1 475 ? -2.666 -9.799 6.057 1.00 95.12 475 THR A O 1
ATOM 3817 N N . ILE A 1 476 ? -1.448 -11.695 6.054 1.00 94.94 476 ILE A N 1
ATOM 3818 C CA . ILE A 1 476 ? -0.452 -11.300 5.055 1.00 94.94 476 ILE A CA 1
ATOM 3819 C C . ILE A 1 476 ? -1.101 -11.149 3.674 1.00 94.94 476 ILE A C 1
ATOM 3821 O O . ILE A 1 476 ? -1.005 -10.070 3.107 1.00 94.94 476 ILE A O 1
ATOM 3825 N N . ASP A 1 477 ? -1.839 -12.147 3.176 1.00 94.56 477 ASP A N 1
ATOM 3826 C CA . ASP A 1 477 ? -2.570 -12.112 1.897 1.00 94.5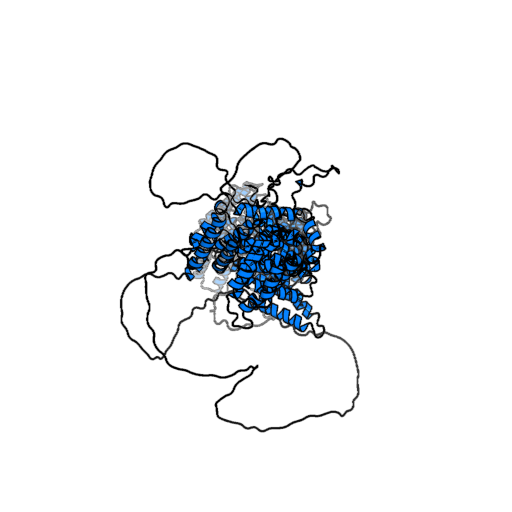6 477 ASP A CA 1
ATOM 3827 C C . ASP A 1 477 ? -3.420 -10.841 1.757 1.00 94.56 477 ASP A C 1
ATOM 3829 O O . ASP A 1 477 ? -3.449 -10.217 0.698 1.00 94.56 477 ASP A O 1
ATOM 3833 N N . HIS A 1 478 ? -4.126 -10.453 2.826 1.00 95.31 478 HIS A N 1
ATOM 3834 C CA . HIS A 1 478 ? -5.018 -9.295 2.819 1.00 95.31 478 HIS A CA 1
ATOM 3835 C C . HIS A 1 478 ? -4.246 -7.972 2.811 1.00 95.31 478 HIS A C 1
ATOM 3837 O O . HIS A 1 478 ? -4.549 -7.087 2.013 1.00 95.31 478 HIS A O 1
ATOM 3843 N N . LEU A 1 479 ? -3.218 -7.839 3.653 1.00 96.06 479 LEU A N 1
ATOM 3844 C CA . LEU A 1 479 ? -2.367 -6.647 3.662 1.00 96.06 479 LEU A CA 1
ATOM 3845 C C . LEU A 1 479 ? -1.554 -6.513 2.366 1.00 96.06 479 LEU A C 1
ATOM 3847 O O . LEU A 1 479 ? -1.409 -5.408 1.854 1.00 96.06 479 LEU A O 1
ATOM 3851 N N . VAL A 1 480 ? -1.075 -7.619 1.793 1.00 95.31 480 VAL A N 1
ATOM 3852 C CA . VAL A 1 480 ? -0.365 -7.644 0.507 1.00 95.31 480 VAL A CA 1
ATOM 3853 C C . VAL A 1 480 ? -1.318 -7.356 -0.660 1.00 95.31 480 VAL A C 1
ATOM 3855 O O . VAL A 1 480 ? -0.937 -6.644 -1.588 1.00 95.31 480 VAL A O 1
ATOM 3858 N N . TYR A 1 481 ? -2.575 -7.809 -0.602 1.00 94.81 481 TYR A N 1
ATOM 3859 C CA . TYR A 1 481 ? -3.611 -7.409 -1.561 1.00 94.81 481 TYR A CA 1
ATOM 3860 C C . TYR A 1 481 ? -3.868 -5.894 -1.534 1.00 94.81 481 TYR A C 1
ATOM 3862 O O . TYR A 1 481 ? -3.954 -5.286 -2.602 1.00 94.81 481 TYR A O 1
ATOM 3870 N N . GLN A 1 482 ? -3.951 -5.280 -0.346 1.00 93.19 482 GLN A N 1
ATOM 3871 C CA . GLN A 1 482 ? -4.094 -3.824 -0.218 1.00 93.19 482 GLN A CA 1
ATOM 3872 C C . GLN A 1 482 ? -2.819 -3.094 -0.684 1.00 93.19 482 GLN A C 1
ATOM 3874 O O . GLN A 1 482 ? -2.900 -2.128 -1.437 1.00 93.19 482 GLN A O 1
ATOM 3879 N N . LEU A 1 483 ? -1.632 -3.615 -0.354 1.00 93.12 483 LEU A N 1
ATOM 3880 C CA . LEU A 1 483 ? -0.344 -3.099 -0.834 1.00 93.12 483 LEU A CA 1
ATOM 3881 C C . LEU A 1 483 ? -0.229 -3.126 -2.372 1.00 93.12 483 LEU A C 1
ATOM 3883 O O . LEU A 1 483 ? 0.328 -2.205 -2.968 1.00 93.12 483 LEU A O 1
ATOM 3887 N N . ALA A 1 484 ? -0.790 -4.150 -3.024 1.00 92.38 484 ALA A N 1
ATOM 3888 C CA . ALA A 1 484 ? -0.848 -4.251 -4.482 1.00 92.38 484 ALA A CA 1
ATOM 3889 C C . ALA A 1 484 ? -1.734 -3.171 -5.129 1.00 92.38 484 ALA A C 1
ATOM 3891 O O . ALA A 1 484 ? -1.507 -2.828 -6.291 1.00 92.38 484 ALA A O 1
ATOM 3892 N N . GLN A 1 485 ? -2.714 -2.611 -4.403 1.00 90.88 485 GLN A N 1
ATOM 3893 C CA . GLN A 1 485 ? -3.570 -1.548 -4.941 1.00 90.88 485 GLN A CA 1
ATOM 3894 C C . GLN A 1 485 ? -2.813 -0.235 -5.157 1.00 90.88 485 GLN A C 1
ATOM 3896 O O . GLN A 1 485 ? -3.261 0.552 -5.980 1.00 90.88 485 GLN A O 1
ATOM 3901 N N . ARG A 1 486 ? -1.634 -0.024 -4.542 1.00 89.81 486 ARG A N 1
ATOM 3902 C CA . ARG A 1 486 ? -0.770 1.153 -4.790 1.00 89.81 486 ARG A CA 1
ATOM 3903 C C . ARG A 1 486 ? -0.460 1.374 -6.270 1.00 89.81 486 ARG A C 1
ATOM 3905 O O . ARG A 1 486 ? -0.314 2.505 -6.713 1.00 89.81 486 ARG A O 1
ATOM 3912 N N . MET A 1 487 ? -0.384 0.290 -7.046 1.00 88.75 487 MET A N 1
ATOM 3913 C CA . MET A 1 487 ? -0.193 0.345 -8.498 1.00 88.75 487 MET A CA 1
ATOM 3914 C C . MET A 1 487 ? -1.348 1.082 -9.210 1.00 88.75 487 MET A C 1
ATOM 3916 O O . MET A 1 487 ? -1.156 1.596 -10.306 1.00 88.75 487 MET A O 1
ATOM 3920 N N . LEU A 1 488 ? -2.532 1.124 -8.594 1.00 86.06 488 LEU A N 1
ATOM 3921 C CA . LEU A 1 488 ? -3.780 1.701 -9.098 1.00 86.06 488 LEU A CA 1
ATOM 3922 C C . LEU A 1 488 ? -4.279 2.899 -8.262 1.00 86.06 488 LEU A C 1
ATOM 3924 O O . LEU A 1 488 ? -5.347 3.428 -8.558 1.00 86.06 488 LEU A O 1
ATOM 3928 N N . GLU A 1 489 ? -3.552 3.320 -7.221 1.00 82.06 489 GLU A N 1
ATOM 3929 C CA . GLU A 1 489 ? -3.891 4.513 -6.437 1.00 82.06 489 GLU A CA 1
ATOM 3930 C C . GLU A 1 489 ? -3.592 5.766 -7.283 1.00 82.06 489 GLU A C 1
ATOM 3932 O O . GLU A 1 489 ? -2.483 5.931 -7.801 1.00 82.06 489 GLU A O 1
ATOM 3937 N N . ASP A 1 490 ? -4.578 6.650 -7.459 1.00 64.31 490 ASP A N 1
ATOM 3938 C CA . ASP A 1 490 ? -4.381 7.920 -8.165 1.00 64.31 490 ASP A CA 1
ATOM 3939 C C . ASP A 1 490 ? -3.501 8.843 -7.314 1.00 64.31 490 ASP A C 1
ATOM 3941 O O . ASP A 1 490 ? -3.949 9.446 -6.336 1.00 64.31 490 ASP A O 1
ATOM 3945 N N . SER A 1 491 ? -2.225 8.950 -7.686 1.00 54.53 491 SER A N 1
ATOM 3946 C CA . SER A 1 491 ? -1.285 9.848 -7.022 1.00 54.53 491 SER A CA 1
ATOM 3947 C C . SER A 1 491 ? -1.720 11.295 -7.230 1.00 54.53 491 SER A C 1
ATOM 3949 O O . SER A 1 491 ? -1.565 11.848 -8.322 1.00 54.53 491 SER A O 1
ATOM 3951 N N . VAL A 1 492 ? -2.193 11.939 -6.161 1.00 47.47 492 VAL A N 1
ATOM 3952 C CA . VAL A 1 492 ? -2.290 13.400 -6.083 1.00 47.47 492 VAL A CA 1
ATOM 3953 C C . VAL A 1 492 ? -0.864 13.942 -5.991 1.00 47.47 492 VAL A C 1
ATOM 3955 O O . VAL A 1 492 ? -0.399 14.309 -4.916 1.00 47.47 492 VAL A O 1
ATOM 3958 N N . GLU A 1 493 ? -0.140 13.947 -7.117 1.00 41.97 493 GLU A N 1
ATOM 3959 C CA . GLU A 1 493 ? 1.151 14.627 -7.213 1.00 41.97 493 GLU A CA 1
ATOM 3960 C C . GLU A 1 493 ? 0.932 16.082 -6.778 1.00 41.97 493 GLU A C 1
ATOM 3962 O O . GLU A 1 493 ? 0.190 16.818 -7.443 1.00 41.97 493 GLU A O 1
ATOM 3967 N N . PRO A 1 494 ? 1.529 16.530 -5.655 1.00 34.91 494 PRO A N 1
ATOM 3968 C CA . PRO A 1 494 ? 1.432 17.923 -5.279 1.00 34.91 494 PRO A CA 1
ATOM 3969 C C . PRO A 1 494 ? 2.061 18.715 -6.414 1.00 34.91 494 PRO A C 1
ATOM 3971 O O . PRO A 1 494 ? 3.191 18.411 -6.805 1.00 34.91 494 PRO A O 1
ATOM 3974 N N . LEU A 1 495 ? 1.354 19.729 -6.920 1.00 30.05 495 LEU A N 1
ATOM 3975 C CA . LEU A 1 495 ? 1.878 20.674 -7.906 1.00 30.05 495 LEU A CA 1
ATOM 3976 C C . LEU A 1 495 ? 3.040 21.457 -7.280 1.00 30.05 495 LEU A C 1
ATOM 3978 O O . LEU A 1 495 ? 2.897 22.612 -6.874 1.00 30.05 495 LEU A O 1
ATOM 3982 N N . ARG A 1 496 ? 4.206 20.806 -7.180 1.00 29.77 496 ARG A N 1
ATOM 3983 C CA . ARG A 1 496 ? 5.477 21.417 -6.815 1.00 29.77 496 ARG A CA 1
ATOM 3984 C C . ARG A 1 496 ? 5.638 22.586 -7.780 1.00 29.77 496 ARG A C 1
ATOM 3986 O O . ARG A 1 496 ? 5.634 22.349 -8.989 1.00 29.77 496 ARG A O 1
ATOM 3993 N N . PRO A 1 497 ? 5.795 23.831 -7.300 1.00 27.17 497 PRO A N 1
ATOM 3994 C CA . PRO A 1 497 ? 6.138 24.936 -8.175 1.00 27.17 497 PRO A CA 1
ATOM 3995 C C . PRO A 1 497 ? 7.574 24.718 -8.662 1.00 27.17 497 PRO A C 1
ATOM 3997 O O . PRO A 1 497 ? 8.528 25.245 -8.086 1.00 27.17 497 PRO A O 1
ATOM 4000 N N . SER A 1 498 ? 7.717 23.912 -9.721 1.00 26.38 498 SER A N 1
ATOM 4001 C CA . SER A 1 498 ? 8.921 23.789 -10.538 1.00 26.38 498 SER A CA 1
ATOM 4002 C C . SER A 1 498 ? 9.386 25.206 -10.825 1.00 26.38 498 SER A C 1
ATOM 4004 O O . SER A 1 498 ? 8.629 25.975 -11.419 1.00 26.38 498 SER A O 1
ATOM 4006 N N . THR A 1 499 ? 10.547 25.583 -10.293 1.00 27.38 499 THR A N 1
ATOM 4007 C CA . THR A 1 499 ? 10.896 26.984 -10.033 1.00 27.38 499 THR A CA 1
ATOM 4008 C C . THR A 1 499 ? 10.657 27.855 -11.261 1.00 27.38 499 THR A C 1
ATOM 4010 O O . THR A 1 499 ? 11.426 27.802 -12.217 1.00 27.38 499 THR A O 1
ATOM 4013 N N . ILE A 1 500 ? 9.593 28.674 -11.233 1.00 30.55 500 ILE A N 1
ATOM 4014 C CA . ILE A 1 500 ? 9.153 29.478 -12.385 1.00 30.55 500 ILE A CA 1
ATOM 4015 C C . ILE A 1 500 ? 10.058 30.710 -12.544 1.00 30.55 500 ILE A C 1
ATOM 4017 O O . ILE A 1 500 ? 9.655 31.862 -12.414 1.00 30.55 500 ILE A O 1
ATOM 4021 N N . LYS A 1 501 ? 11.316 30.436 -12.886 1.00 29.30 501 LYS A N 1
ATOM 4022 C CA . LYS A 1 501 ? 12.020 31.129 -13.959 1.00 29.30 501 LYS A CA 1
ATOM 4023 C C . LYS A 1 501 ? 11.811 30.337 -15.249 1.00 29.30 501 LYS A C 1
ATOM 4025 O O . LYS A 1 501 ? 12.756 29.860 -15.867 1.00 29.30 501 LYS A O 1
ATOM 4030 N N . ALA A 1 502 ? 10.544 30.187 -15.631 1.00 29.47 502 ALA A N 1
ATOM 4031 C CA . ALA A 1 502 ? 10.218 29.891 -17.010 1.00 29.47 502 ALA A CA 1
ATOM 4032 C C . ALA A 1 502 ? 10.556 31.148 -17.819 1.00 29.47 502 ALA A C 1
ATOM 4034 O O . ALA A 1 502 ? 9.763 32.090 -17.874 1.00 29.47 502 ALA A O 1
ATOM 4035 N N . ASP A 1 503 ? 11.748 31.179 -18.414 1.00 26.73 503 ASP A N 1
ATOM 4036 C CA . ASP A 1 503 ? 11.990 32.073 -19.539 1.00 26.73 503 ASP A CA 1
ATOM 4037 C C . ASP A 1 503 ? 10.918 31.766 -20.590 1.00 26.73 503 ASP A C 1
ATOM 4039 O O . ASP A 1 503 ? 10.761 30.622 -21.021 1.00 26.73 503 ASP A O 1
ATOM 4043 N N . VAL A 1 504 ? 10.158 32.783 -20.999 1.00 28.45 504 VAL A N 1
ATOM 4044 C CA . VAL A 1 504 ? 8.940 32.631 -21.827 1.00 28.45 504 VAL A CA 1
ATOM 4045 C C . VAL A 1 504 ? 9.244 32.135 -23.261 1.00 28.45 504 VAL A C 1
ATOM 4047 O O . VAL A 1 504 ? 8.340 31.875 -24.047 1.00 28.45 504 VAL A O 1
ATOM 4050 N N . ASN A 1 505 ? 10.523 31.894 -23.570 1.00 29.80 505 ASN A N 1
ATOM 4051 C CA . ASN A 1 505 ? 11.014 31.266 -24.798 1.00 29.80 505 ASN A CA 1
ATOM 4052 C C . ASN A 1 505 ? 11.366 29.766 -24.635 1.00 29.80 505 ASN A C 1
ATOM 4054 O O . ASN A 1 505 ? 11.891 29.167 -25.572 1.00 29.80 505 ASN A O 1
ATOM 4058 N N . GLY A 1 506 ? 11.121 29.153 -23.470 1.00 31.95 506 GLY A N 1
ATOM 4059 C CA . GLY A 1 506 ? 11.562 27.801 -23.083 1.00 31.95 506 GLY A CA 1
ATOM 4060 C C . GLY A 1 506 ? 10.897 26.615 -23.801 1.00 31.95 506 GLY A C 1
ATOM 4061 O O . GLY A 1 506 ? 10.578 25.616 -23.162 1.00 31.95 506 GLY A O 1
ATOM 4062 N N . ASN A 1 507 ? 10.689 26.689 -25.118 1.00 33.03 507 ASN A N 1
ATOM 4063 C CA . ASN A 1 507 ? 10.035 25.657 -25.930 1.00 33.03 507 ASN A CA 1
ATOM 4064 C C . ASN A 1 507 ? 10.998 24.489 -26.265 1.00 33.03 507 ASN A C 1
ATOM 4066 O O . ASN A 1 507 ? 11.246 24.154 -27.425 1.00 33.03 507 ASN A O 1
ATOM 4070 N N . ALA A 1 508 ? 11.602 23.909 -25.223 1.00 42.59 508 ALA A N 1
ATOM 4071 C CA . ALA A 1 508 ? 12.768 23.022 -25.272 1.00 42.59 508 ALA A CA 1
ATOM 4072 C C . ALA A 1 508 ? 12.456 21.558 -25.657 1.00 42.59 508 ALA A C 1
ATOM 4074 O O . ALA A 1 508 ? 13.043 20.619 -25.116 1.00 42.59 508 ALA A O 1
ATOM 4075 N N . VAL A 1 509 ? 11.554 21.347 -26.619 1.00 47.81 509 VAL A N 1
ATOM 4076 C CA . VAL A 1 509 ? 11.443 20.059 -27.316 1.00 47.81 509 VAL A CA 1
ATOM 4077 C C . VAL A 1 509 ? 12.479 20.060 -28.440 1.00 47.81 509 VAL A C 1
ATOM 4079 O O . VAL A 1 509 ? 12.288 20.702 -29.471 1.00 47.81 509 VAL A O 1
ATOM 4082 N N . LEU A 1 510 ? 13.599 19.368 -28.224 1.00 60.09 510 LEU A N 1
ATOM 4083 C CA . LEU A 1 510 ? 14.694 19.284 -29.193 1.00 60.09 510 LEU A CA 1
ATOM 4084 C C . LEU A 1 510 ? 14.301 18.366 -30.365 1.00 60.09 510 LEU A C 1
ATOM 4086 O O . LEU A 1 510 ? 14.444 17.142 -30.332 1.00 60.09 510 LEU A O 1
ATOM 4090 N N . GLU A 1 511 ? 13.752 18.991 -31.400 1.00 65.00 511 GLU A N 1
ATOM 4091 C CA . GLU A 1 511 ? 13.313 18.378 -32.653 1.00 65.00 511 GLU A CA 1
ATOM 4092 C C . GLU A 1 511 ? 14.348 18.573 -33.772 1.00 65.00 511 GLU A C 1
ATOM 4094 O O . GLU A 1 511 ? 15.075 19.565 -33.791 1.00 65.00 511 GLU A O 1
ATOM 4099 N N . PHE A 1 512 ? 14.321 17.715 -34.800 1.00 65.88 512 PHE A N 1
ATOM 4100 C CA . PHE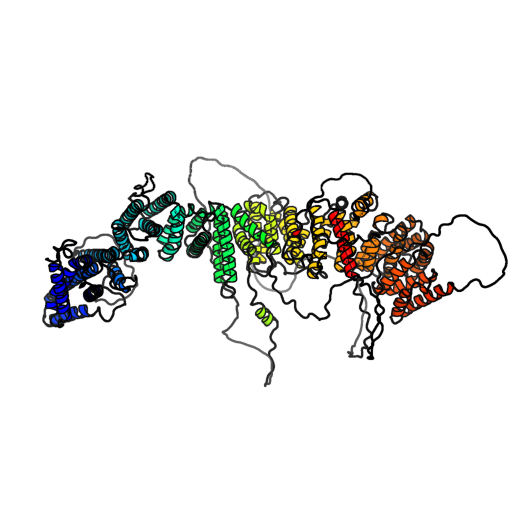 A 1 512 ? 15.057 17.936 -36.065 1.00 65.88 512 PHE A CA 1
ATOM 4101 C C . PHE A 1 512 ? 14.640 19.222 -36.830 1.00 65.88 512 PHE A C 1
ATOM 4103 O O . PHE A 1 512 ? 15.229 19.559 -37.860 1.00 65.88 512 PHE A O 1
ATOM 4110 N N . SER A 1 513 ? 13.610 19.932 -36.357 1.00 51.25 513 SER A N 1
ATOM 4111 C CA . SER A 1 513 ? 13.144 21.223 -36.873 1.00 51.25 513 SER A CA 1
ATOM 4112 C C . SER A 1 513 ? 13.954 22.419 -36.339 1.00 51.25 513 SER A C 1
ATOM 4114 O O . SER A 1 513 ? 14.002 23.455 -37.002 1.00 51.25 513 SER A O 1
ATOM 4116 N N . GLN A 1 514 ? 14.625 22.283 -35.186 1.00 52.00 514 GLN A N 1
ATOM 4117 C CA . GLN A 1 514 ? 15.431 23.342 -34.570 1.00 52.00 514 GLN A CA 1
ATOM 4118 C C . GLN A 1 514 ? 16.878 23.288 -35.088 1.00 52.00 514 GLN A C 1
ATOM 4120 O O . GLN A 1 514 ? 17.742 22.627 -34.514 1.00 52.00 514 GLN A O 1
ATOM 4125 N N . GLY A 1 515 ? 17.136 23.974 -36.205 1.00 41.75 515 GLY A N 1
ATOM 4126 C CA . GLY A 1 515 ? 18.492 24.153 -36.736 1.00 41.75 515 GLY A CA 1
ATOM 4127 C C . GLY A 1 515 ? 19.386 25.007 -35.818 1.00 41.75 515 GLY A C 1
ATOM 4128 O O . GLY A 1 515 ? 18.874 25.728 -34.956 1.00 41.75 515 GLY A O 1
ATOM 4129 N N . PRO A 1 516 ? 20.722 24.963 -35.992 1.00 36.72 516 PRO A N 1
ATOM 4130 C CA . PRO A 1 516 ? 21.632 25.819 -35.236 1.00 36.72 516 PRO A CA 1
ATOM 4131 C C . PRO A 1 516 ? 21.309 27.296 -35.496 1.00 36.72 516 PRO A C 1
ATOM 4133 O O . PRO A 1 516 ? 21.187 27.723 -36.645 1.00 36.72 516 PRO A O 1
ATOM 4136 N N . ALA A 1 517 ? 21.172 28.086 -34.429 1.00 29.47 517 ALA A N 1
ATOM 4137 C CA . ALA A 1 517 ? 20.890 29.511 -34.553 1.00 29.47 517 ALA A CA 1
ATOM 4138 C C . ALA A 1 517 ? 22.029 30.215 -35.309 1.00 29.47 517 ALA A C 1
ATOM 4140 O O . ALA A 1 517 ? 23.188 30.158 -34.891 1.00 29.47 517 ALA A O 1
ATOM 4141 N N . ALA A 1 518 ? 21.696 30.883 -36.417 1.00 31.70 518 ALA A N 1
ATOM 4142 C CA . ALA A 1 518 ? 22.665 31.649 -37.189 1.00 31.70 518 ALA A CA 1
ATOM 4143 C C . ALA A 1 518 ? 23.319 32.732 -36.304 1.00 31.70 518 ALA A C 1
ATOM 4145 O O . ALA A 1 518 ? 22.611 33.384 -35.528 1.00 31.70 518 ALA A O 1
ATOM 4146 N N . PRO A 1 519 ? 24.644 32.956 -36.407 1.00 29.70 519 PRO A N 1
ATOM 4147 C CA . PRO A 1 519 ? 25.338 33.947 -35.594 1.00 29.70 519 PRO A CA 1
ATOM 4148 C C . PRO A 1 519 ? 24.906 35.359 -36.005 1.00 29.70 519 PRO A C 1
ATOM 4150 O O . PRO A 1 519 ? 25.439 35.940 -36.949 1.00 29.70 519 PRO A O 1
ATOM 4153 N N . GLN A 1 520 ? 23.926 35.922 -35.295 1.00 28.30 520 GLN A N 1
ATOM 4154 C CA . GLN A 1 520 ? 23.505 37.304 -35.506 1.00 28.30 520 GLN A CA 1
ATOM 4155 C C . GLN A 1 520 ? 24.663 38.250 -35.174 1.00 28.30 520 GLN A C 1
ATOM 4157 O O . GLN A 1 520 ? 25.150 38.291 -34.044 1.00 28.30 520 GLN A O 1
ATOM 4162 N N . ILE A 1 521 ? 25.092 39.027 -36.170 1.00 30.38 521 ILE A N 1
ATOM 4163 C CA . ILE A 1 521 ? 26.175 40.003 -36.036 1.00 30.38 521 ILE A CA 1
ATOM 4164 C C . ILE A 1 521 ? 25.650 41.218 -35.254 1.00 30.38 521 ILE A C 1
ATOM 4166 O O . ILE A 1 521 ? 25.219 42.217 -35.826 1.00 30.38 521 ILE A O 1
ATOM 4170 N N . SER A 1 522 ? 25.678 41.133 -33.923 1.00 24.53 522 SER A N 1
ATOM 4171 C CA . SER A 1 522 ? 25.486 42.280 -33.032 1.00 24.53 522 SER A CA 1
ATOM 4172 C C . SER A 1 522 ? 26.833 42.947 -32.748 1.00 24.53 522 SER A C 1
ATOM 4174 O O . SER A 1 522 ? 27.735 42.318 -32.194 1.00 24.53 522 SER A O 1
ATOM 4176 N N . SER A 1 523 ? 26.975 44.222 -33.111 1.00 26.62 523 SER A N 1
ATOM 4177 C CA . SER A 1 523 ? 28.212 44.991 -32.941 1.00 26.62 523 SER A CA 1
ATOM 4178 C C . SER A 1 523 ? 28.623 45.129 -31.469 1.00 26.62 523 SER A C 1
ATOM 4180 O O . SER A 1 523 ? 27.932 45.794 -30.695 1.00 26.62 523 SER A O 1
ATOM 4182 N N . ILE A 1 524 ? 29.774 44.564 -31.103 1.00 26.41 524 ILE A N 1
ATOM 4183 C CA . ILE A 1 524 ? 30.416 44.791 -29.803 1.00 26.41 524 ILE A CA 1
ATOM 4184 C C . ILE A 1 524 ? 31.232 46.089 -29.866 1.00 26.41 524 ILE A C 1
ATOM 4186 O O . ILE A 1 524 ? 32.009 46.293 -30.797 1.00 26.41 524 ILE A O 1
ATOM 4190 N N . VAL A 1 525 ? 31.075 46.938 -28.850 1.00 27.05 525 VAL A N 1
ATOM 4191 C CA . VAL A 1 525 ? 31.979 48.050 -28.518 1.00 27.05 525 VAL A CA 1
ATOM 4192 C C . VAL A 1 525 ? 32.382 47.886 -27.047 1.00 27.05 525 VAL A C 1
ATOM 4194 O O . VAL A 1 525 ? 31.592 47.401 -26.238 1.00 27.05 525 VAL A O 1
ATOM 4197 N N . ASP A 1 526 ? 33.636 48.205 -26.733 1.00 26.02 526 ASP A N 1
ATOM 4198 C CA . ASP A 1 526 ? 34.378 47.647 -25.597 1.00 26.02 526 ASP A CA 1
ATOM 4199 C C . ASP A 1 526 ? 33.896 47.975 -24.172 1.00 26.02 526 ASP A C 1
ATOM 4201 O O . ASP A 1 526 ? 33.383 49.048 -23.853 1.00 26.02 526 ASP A O 1
ATOM 4205 N N . SER A 1 527 ? 34.286 47.084 -23.257 1.00 22.59 527 SER A N 1
ATOM 4206 C CA . SER A 1 527 ? 34.774 47.456 -21.923 1.00 22.59 527 SER A CA 1
ATOM 4207 C C . SER A 1 527 ? 35.994 46.591 -21.575 1.00 22.59 527 SER A C 1
ATOM 4209 O O . SER A 1 527 ? 35.886 45.375 -21.451 1.00 22.59 527 SER A O 1
ATOM 4211 N N . GLN A 1 528 ? 37.167 47.224 -21.468 1.00 22.98 528 GLN A N 1
ATOM 4212 C CA . GLN A 1 528 ? 38.474 46.584 -21.231 1.00 22.98 528 GLN A CA 1
ATOM 4213 C C . GLN A 1 528 ? 38.612 45.952 -19.834 1.00 22.98 528 GLN A C 1
ATOM 4215 O O . GLN A 1 528 ? 37.975 46.403 -18.879 1.00 22.98 528 GLN A O 1
ATOM 4220 N N . PRO A 1 529 ? 39.550 44.996 -19.680 1.00 27.22 529 PRO A N 1
ATOM 4221 C CA . PRO A 1 529 ? 40.647 45.278 -18.746 1.00 27.22 529 PRO A CA 1
ATOM 4222 C C . PRO A 1 529 ? 42.058 44.895 -19.251 1.00 27.22 529 PRO A C 1
ATOM 4224 O O . PRO A 1 529 ? 42.357 43.740 -19.547 1.00 27.22 529 PRO A O 1
ATOM 4227 N N . HIS A 1 530 ? 42.976 45.866 -19.208 1.00 24.06 530 HIS A N 1
ATOM 4228 C CA . HIS A 1 530 ? 44.429 45.645 -19.085 1.00 24.06 530 HIS A CA 1
ATOM 4229 C C . HIS A 1 530 ? 44.818 45.647 -17.576 1.00 24.06 530 HIS A C 1
ATOM 4231 O O . HIS A 1 530 ? 43.998 46.045 -16.754 1.00 24.06 530 HIS A O 1
ATOM 4237 N N . MET A 1 531 ? 46.001 45.256 -17.073 1.00 23.84 531 MET A N 1
ATOM 4238 C CA . MET A 1 531 ? 47.347 44.999 -17.626 1.00 23.84 531 MET A CA 1
ATOM 4239 C C . MET A 1 531 ? 48.023 43.814 -16.891 1.00 23.84 531 MET A C 1
ATOM 4241 O O . MET A 1 531 ? 47.696 43.528 -15.742 1.00 23.84 531 MET A O 1
ATOM 4245 N N . SER A 1 532 ? 49.068 43.228 -17.489 1.00 33.09 532 SER A N 1
ATOM 4246 C CA . SER A 1 532 ? 50.144 42.502 -16.770 1.00 33.09 532 SER A CA 1
ATOM 4247 C C . SER A 1 532 ? 51.444 43.328 -16.776 1.00 33.09 532 SER A C 1
ATOM 4249 O O . SER A 1 532 ? 51.542 44.297 -17.535 1.00 33.09 532 SER A O 1
ATOM 4251 N N . PRO A 1 533 ? 52.440 43.000 -15.930 1.00 40.06 533 PRO A N 1
ATOM 4252 C CA . PRO A 1 533 ? 53.521 42.085 -16.355 1.00 40.06 533 PRO A CA 1
ATOM 4253 C C . PRO A 1 533 ? 53.878 41.076 -15.215 1.00 40.06 533 PRO A C 1
ATOM 4255 O O . PRO A 1 533 ? 53.051 40.893 -14.330 1.00 40.06 533 PRO A O 1
ATOM 4258 N N . LEU A 1 534 ? 54.997 40.331 -15.127 1.00 25.80 534 LEU A N 1
ATOM 4259 C CA . LEU A 1 534 ? 56.315 40.338 -15.798 1.00 25.80 534 LEU A CA 1
ATOM 4260 C C . LEU A 1 534 ? 56.870 38.890 -15.974 1.00 25.80 534 LEU A C 1
ATOM 4262 O O . LEU A 1 534 ? 56.127 37.918 -15.907 1.00 25.80 534 LEU A O 1
ATOM 4266 N N . LEU A 1 535 ? 58.177 38.756 -16.236 1.00 27.70 535 LEU A N 1
ATOM 4267 C CA . LEU A 1 535 ? 58.949 37.518 -16.494 1.00 27.70 535 LEU A CA 1
ATOM 4268 C C . LEU A 1 535 ? 59.971 37.277 -15.333 1.00 27.70 535 LEU A C 1
ATOM 4270 O O . LEU A 1 535 ? 60.057 38.125 -14.451 1.00 27.70 535 LEU A O 1
ATOM 4274 N N . VAL A 1 536 ? 60.774 36.198 -15.207 1.00 25.91 536 VAL A N 1
ATOM 4275 C CA . VAL A 1 536 ? 61.867 35.717 -16.100 1.00 25.91 536 VAL A CA 1
ATOM 4276 C C . VAL A 1 536 ? 62.464 34.362 -15.606 1.00 25.91 536 VAL A C 1
ATOM 4278 O O . VAL A 1 536 ? 62.845 34.296 -14.444 1.00 25.91 536 VAL A O 1
ATOM 4281 N N . ARG A 1 537 ? 62.694 33.385 -16.523 1.00 24.91 537 ARG A N 1
ATOM 4282 C CA . ARG A 1 537 ? 63.576 32.158 -16.464 1.00 24.91 537 ARG A CA 1
ATOM 4283 C C . ARG A 1 537 ? 63.363 31.105 -15.336 1.00 24.91 537 ARG A C 1
ATOM 4285 O O . ARG A 1 537 ? 63.009 31.451 -14.223 1.00 24.91 537 ARG A O 1
ATOM 4292 N N . GLY A 1 538 ? 63.648 29.805 -15.538 1.00 23.88 538 GLY A N 1
ATOM 4293 C CA . GLY A 1 538 ? 63.999 29.067 -16.772 1.00 23.88 538 GLY A CA 1
ATOM 4294 C C . GLY A 1 538 ? 64.577 27.641 -16.553 1.00 23.88 538 GLY A C 1
ATOM 4295 O O . GLY A 1 538 ? 65.091 27.347 -15.482 1.00 23.88 538 GLY A O 1
ATOM 4296 N N . ASP A 1 539 ? 64.532 26.826 -17.619 1.00 23.00 539 ASP A N 1
ATOM 4297 C CA . ASP A 1 539 ? 65.502 25.785 -18.045 1.00 23.00 539 ASP A CA 1
ATOM 4298 C C . ASP A 1 539 ? 65.696 24.394 -17.340 1.00 23.00 539 ASP A C 1
ATOM 4300 O O . ASP A 1 539 ? 66.379 24.257 -16.329 1.00 23.00 539 ASP A O 1
ATOM 4304 N N . ILE A 1 540 ? 65.283 23.340 -18.089 1.00 26.30 540 ILE A N 1
ATOM 4305 C CA . ILE A 1 540 ? 65.800 21.935 -18.229 1.00 26.30 540 ILE A CA 1
ATOM 4306 C C . ILE A 1 540 ? 65.596 20.875 -17.075 1.00 26.30 540 ILE A C 1
ATOM 4308 O O . ILE A 1 540 ? 65.039 21.234 -16.042 1.00 26.30 540 ILE A O 1
ATOM 4312 N N . PRO A 1 541 ? 65.801 19.528 -17.266 1.00 47.69 541 PRO A N 1
ATOM 4313 C CA . PRO A 1 541 ? 64.783 18.517 -16.868 1.00 47.69 541 PRO A CA 1
ATOM 4314 C C . PRO A 1 541 ? 65.305 17.314 -16.025 1.00 47.69 541 PRO A C 1
ATOM 4316 O O . PRO A 1 541 ? 66.490 17.278 -15.711 1.00 47.69 541 PRO A O 1
ATOM 4319 N N . LEU A 1 542 ? 64.469 16.277 -15.751 1.00 24.88 542 LEU A N 1
ATOM 4320 C CA . LEU A 1 542 ? 64.794 14.822 -15.917 1.00 24.88 542 LEU A CA 1
ATOM 4321 C C . LEU A 1 542 ? 63.743 13.800 -15.371 1.00 24.88 542 LEU A C 1
ATOM 4323 O O . LEU A 1 542 ? 63.183 13.972 -14.300 1.00 24.88 542 LEU A O 1
ATOM 4327 N N . ARG A 1 543 ? 63.597 12.679 -16.108 1.00 25.19 543 ARG A N 1
ATOM 4328 C CA . ARG A 1 543 ? 63.323 11.260 -15.716 1.00 25.19 543 ARG A CA 1
ATOM 4329 C C . ARG A 1 543 ? 62.291 10.842 -14.623 1.00 25.19 543 ARG A C 1
ATOM 4331 O O . ARG A 1 543 ? 62.588 10.849 -13.439 1.00 25.19 543 ARG A O 1
ATOM 4338 N N . ASN A 1 544 ? 61.248 10.147 -15.108 1.00 25.22 544 ASN A N 1
ATOM 4339 C CA . ASN A 1 544 ? 60.957 8.696 -14.942 1.00 25.22 544 ASN A CA 1
ATOM 4340 C C . ASN A 1 544 ? 60.661 7.987 -13.584 1.00 25.22 544 ASN A C 1
ATOM 4342 O O . ASN A 1 544 ? 61.496 7.940 -12.692 1.00 25.22 544 ASN A O 1
ATOM 4346 N N . VAL A 1 545 ? 59.613 7.136 -13.666 1.00 24.27 545 VAL A N 1
ATOM 4347 C CA . VAL A 1 545 ? 59.431 5.769 -13.084 1.00 24.27 545 VAL A CA 1
ATOM 4348 C C . VAL A 1 545 ? 58.812 5.602 -11.674 1.00 24.27 545 VAL A C 1
ATOM 4350 O O . VAL A 1 545 ? 59.475 5.730 -10.658 1.00 24.27 545 VAL A O 1
ATOM 4353 N N . SER A 1 546 ? 57.535 5.176 -11.696 1.00 25.52 546 SER A N 1
ATOM 4354 C CA . SER A 1 546 ? 56.885 4.035 -10.995 1.00 25.52 546 SER A CA 1
ATOM 4355 C C . SER A 1 546 ? 57.132 3.723 -9.503 1.00 25.52 546 SER A C 1
ATOM 4357 O O . SER A 1 546 ? 58.268 3.550 -9.080 1.00 25.52 546 SER A O 1
ATOM 4359 N N . GLY A 1 547 ? 56.047 3.372 -8.786 1.00 24.97 547 GLY A N 1
ATOM 4360 C CA . GLY A 1 547 ? 56.087 2.225 -7.855 1.00 24.97 547 GLY A CA 1
ATOM 4361 C C . GLY A 1 547 ? 55.498 2.380 -6.439 1.00 24.97 547 GLY A C 1
ATOM 4362 O O . GLY A 1 547 ? 56.200 2.758 -5.517 1.00 24.97 547 GLY A O 1
ATOM 4363 N N . SER A 1 548 ? 54.255 1.915 -6.261 1.00 22.48 548 SER A N 1
ATOM 4364 C CA . SER A 1 548 ? 53.825 0.966 -5.205 1.00 22.48 548 SER A CA 1
ATOM 4365 C C . SER A 1 548 ? 54.123 1.191 -3.692 1.00 22.48 548 SER A C 1
ATOM 4367 O O . SER A 1 548 ? 55.236 1.005 -3.221 1.00 22.48 548 SER A O 1
ATOM 4369 N N . LEU A 1 549 ? 53.029 1.298 -2.916 1.00 24.12 549 LEU A N 1
ATOM 4370 C CA . LEU A 1 549 ? 52.791 0.731 -1.562 1.00 24.12 549 LEU A CA 1
ATOM 4371 C C . LEU A 1 549 ? 53.657 1.119 -0.324 1.00 24.12 549 LEU A C 1
ATOM 4373 O O . LEU A 1 549 ? 54.611 0.438 0.037 1.00 24.12 549 LEU A O 1
ATOM 4377 N N . SER A 1 550 ? 53.026 1.945 0.529 1.00 22.11 550 SER A N 1
ATOM 4378 C CA . SER A 1 550 ? 52.687 1.634 1.947 1.00 22.11 550 SER A CA 1
ATOM 4379 C C . SER A 1 550 ? 53.587 2.055 3.144 1.00 22.11 550 SER A C 1
ATOM 4381 O O . SER A 1 550 ? 54.807 2.082 3.087 1.00 22.11 550 SER A O 1
ATOM 4383 N N . TRP A 1 551 ? 52.885 2.323 4.262 1.00 22.06 551 TRP A N 1
ATOM 4384 C CA . TRP A 1 551 ? 53.263 2.314 5.696 1.00 22.06 551 TRP A CA 1
ATOM 4385 C C . TRP A 1 551 ? 54.356 3.244 6.307 1.00 22.06 551 TRP A C 1
ATOM 4387 O O . TRP A 1 551 ? 55.537 2.933 6.341 1.00 22.06 551 TRP A O 1
ATOM 4397 N N . ARG A 1 552 ? 53.852 4.246 7.062 1.00 23.28 552 ARG A N 1
ATOM 4398 C CA . ARG A 1 552 ? 54.209 4.639 8.463 1.00 23.28 552 ARG A CA 1
ATOM 4399 C C . ARG A 1 552 ? 55.604 5.211 8.853 1.00 23.28 552 ARG A C 1
ATOM 4401 O O . ARG A 1 552 ? 56.547 4.488 9.134 1.00 23.28 552 ARG A O 1
ATOM 4408 N N . THR A 1 553 ? 55.571 6.513 9.183 1.00 27.61 553 THR A N 1
ATOM 4409 C CA . THR A 1 553 ? 56.084 7.183 10.420 1.00 27.61 553 THR A CA 1
ATOM 4410 C C . THR A 1 553 ? 57.546 7.062 10.899 1.00 27.61 553 THR A C 1
ATOM 4412 O O . THR A 1 553 ? 57.937 6.047 11.465 1.00 27.61 553 THR A O 1
ATOM 4415 N N . ALA A 1 554 ? 58.237 8.215 10.923 1.00 23.09 554 ALA A N 1
ATOM 4416 C CA . ALA A 1 554 ? 59.301 8.641 11.859 1.00 23.09 554 ALA A CA 1
ATOM 4417 C C . ALA A 1 554 ? 59.539 10.172 11.675 1.00 23.09 554 ALA A C 1
ATOM 4419 O O . ALA A 1 554 ? 59.289 10.656 10.576 1.00 23.09 554 ALA A O 1
ATOM 4420 N N . ALA A 1 555 ? 60.016 11.006 12.616 1.00 23.44 555 ALA A N 1
ATOM 4421 C CA . ALA A 1 555 ? 60.165 10.919 14.080 1.00 23.44 555 ALA A CA 1
ATOM 4422 C C . ALA A 1 555 ? 60.492 12.324 14.688 1.00 23.44 555 ALA A C 1
ATOM 4424 O O . ALA A 1 555 ? 60.584 13.305 13.955 1.00 23.44 555 ALA A O 1
ATOM 4425 N N . VAL A 1 556 ? 60.803 12.325 16.003 1.00 25.72 556 VAL A N 1
ATOM 4426 C CA . VAL A 1 556 ? 61.574 13.294 16.840 1.00 25.72 556 VAL A CA 1
ATOM 4427 C C . VAL A 1 556 ? 60.726 14.316 17.622 1.00 25.72 556 VAL A C 1
ATOM 4429 O O . VAL A 1 556 ? 59.921 15.014 17.027 1.00 25.72 556 VAL A O 1
ATOM 4432 N N . GLY A 1 557 ? 60.859 14.508 18.949 1.00 25.64 557 GLY A N 1
ATOM 4433 C CA . GLY A 1 557 ? 61.660 13.874 20.030 1.00 25.64 557 GLY A CA 1
ATOM 4434 C C . GLY A 1 557 ? 61.689 14.809 21.273 1.00 25.64 557 GLY A C 1
ATOM 4435 O O . GLY A 1 557 ? 61.384 15.984 21.118 1.00 25.64 557 GLY A O 1
ATOM 4436 N N . GLY A 1 558 ? 62.026 14.439 22.521 1.00 24.56 558 GLY A N 1
ATOM 4437 C CA . GLY A 1 558 ? 62.393 13.165 23.168 1.00 24.56 558 GLY A CA 1
ATOM 4438 C C . GLY A 1 558 ? 62.918 13.400 24.617 1.00 24.56 558 GLY A C 1
ATOM 4439 O O . GLY A 1 558 ? 63.052 14.554 25.015 1.00 24.56 558 GLY A O 1
ATOM 4440 N N . ARG A 1 559 ? 63.314 12.327 25.344 1.00 25.69 559 ARG A N 1
ATOM 4441 C CA . ARG A 1 559 ? 63.855 12.283 26.748 1.00 25.69 559 ARG A CA 1
ATOM 4442 C C . ARG A 1 559 ? 62.813 12.497 27.870 1.00 25.69 559 ARG A C 1
ATOM 4444 O O . ARG A 1 559 ? 61.872 13.246 27.660 1.00 25.69 559 ARG A O 1
ATOM 4451 N N . SER A 1 560 ? 62.918 11.970 29.104 1.00 26.97 560 SER A N 1
ATOM 4452 C CA . SER A 1 560 ? 63.646 10.851 29.784 1.00 26.97 560 SER A CA 1
ATOM 4453 C C . SER A 1 560 ? 63.202 10.875 31.273 1.00 26.97 560 SER A C 1
ATOM 4455 O O . SER A 1 560 ? 62.849 11.955 31.732 1.00 26.97 560 SER A O 1
ATOM 4457 N N . ALA A 1 561 ? 63.245 9.858 32.149 1.00 27.02 561 ALA A N 1
ATOM 4458 C CA . ALA A 1 561 ? 63.422 8.384 32.168 1.00 27.02 561 ALA A CA 1
ATOM 4459 C C . ALA A 1 561 ? 62.832 7.903 33.546 1.00 27.02 561 ALA A C 1
ATOM 4461 O O . ALA A 1 561 ? 62.357 8.755 34.294 1.00 27.02 561 ALA A O 1
ATOM 4462 N N . SER A 1 562 ? 62.747 6.649 34.020 1.00 28.11 562 SER A N 1
ATOM 4463 C CA . SER A 1 562 ? 63.348 5.317 33.740 1.00 28.11 562 SER A CA 1
ATOM 4464 C C . SER A 1 562 ? 62.232 4.230 33.887 1.00 28.11 562 SER A C 1
ATOM 4466 O O . SER A 1 562 ? 61.066 4.597 33.805 1.00 28.11 562 SER A O 1
ATOM 4468 N N . GLY A 1 563 ? 62.385 2.900 34.051 1.00 27.42 563 GLY A N 1
ATOM 4469 C CA . GLY A 1 563 ? 63.507 1.976 34.339 1.00 27.42 563 GLY A CA 1
ATOM 4470 C C . GLY A 1 563 ? 63.751 1.757 35.854 1.00 27.42 563 GLY A C 1
ATOM 4471 O O . GLY A 1 563 ? 63.678 2.749 36.578 1.00 27.42 563 GLY A O 1
ATOM 4472 N N . PRO A 1 564 ? 64.070 0.536 36.359 1.00 36.00 564 PRO A N 1
ATOM 4473 C CA . PRO A 1 564 ? 64.434 -0.713 35.654 1.00 36.00 564 PRO A CA 1
ATOM 4474 C C . PRO A 1 564 ? 63.294 -1.781 35.660 1.00 36.00 564 PRO A C 1
ATOM 4476 O O . PRO A 1 564 ? 62.346 -1.636 36.422 1.00 36.00 564 PRO A O 1
ATOM 4479 N N . LEU A 1 565 ? 63.207 -2.811 34.795 1.00 24.61 565 LEU A N 1
ATOM 4480 C CA . LEU A 1 565 ? 64.193 -3.745 34.181 1.00 24.61 565 LEU A CA 1
ATOM 4481 C C . LEU A 1 565 ? 64.726 -4.791 35.200 1.00 24.61 565 LEU A C 1
ATOM 4483 O O . LEU A 1 565 ? 64.952 -4.448 36.353 1.00 24.61 565 LEU A O 1
ATOM 4487 N N . SER A 1 566 ? 64.844 -6.098 34.905 1.00 27.34 566 SER A N 1
ATOM 4488 C CA . SER A 1 566 ? 65.632 -6.749 33.829 1.00 27.34 566 SER A CA 1
ATOM 4489 C C . SER A 1 566 ? 65.166 -8.210 33.492 1.00 27.34 566 SER A C 1
ATOM 4491 O O . SER A 1 566 ? 64.213 -8.666 34.122 1.00 27.34 566 SER A O 1
ATOM 4493 N N . PRO A 1 567 ? 65.741 -8.931 32.484 1.00 40.78 567 PRO A N 1
ATOM 4494 C CA . PRO A 1 567 ? 64.927 -9.783 31.578 1.00 40.78 567 PRO A CA 1
ATOM 4495 C C . PRO A 1 567 ? 65.481 -11.193 31.169 1.00 40.78 567 PRO A C 1
ATOM 4497 O O . PRO A 1 567 ? 66.572 -11.571 31.579 1.00 40.78 567 PRO A O 1
ATOM 4500 N N . MET A 1 568 ? 64.787 -11.849 30.204 1.00 24.80 568 MET A N 1
ATOM 4501 C CA . MET A 1 568 ? 65.305 -12.784 29.150 1.00 24.80 568 MET A CA 1
ATOM 4502 C C . MET A 1 568 ? 65.719 -14.244 29.518 1.00 24.80 568 MET A C 1
ATOM 4504 O O . MET A 1 568 ? 66.019 -14.495 30.681 1.00 24.80 568 MET A O 1
ATOM 4508 N N . PRO A 1 569 ? 65.873 -15.199 28.548 1.00 36.53 569 PRO A N 1
ATOM 4509 C CA . PRO A 1 569 ? 65.176 -15.425 27.254 1.00 36.53 569 PRO A CA 1
ATOM 4510 C C . PRO A 1 569 ? 64.697 -16.928 27.058 1.00 36.53 569 PRO A C 1
ATOM 4512 O O . PRO A 1 569 ? 64.035 -17.378 27.990 1.00 36.53 569 PRO A O 1
ATOM 4515 N N . PRO A 1 570 ? 64.824 -17.701 25.927 1.00 53.25 570 PRO A N 1
ATOM 4516 C CA . PRO A 1 570 ? 63.644 -18.404 25.361 1.00 53.25 570 PRO A CA 1
ATOM 4517 C C . PRO A 1 570 ? 63.819 -19.904 24.925 1.00 53.25 570 PRO A C 1
ATOM 4519 O O . PRO A 1 570 ? 64.810 -20.550 25.242 1.00 53.25 570 PRO A O 1
ATOM 4522 N N . GLU A 1 571 ? 62.845 -20.402 24.136 1.00 26.17 571 GLU A N 1
ATOM 4523 C CA . GLU A 1 571 ? 62.863 -21.567 23.202 1.00 26.17 571 GLU A CA 1
ATOM 4524 C C . GLU A 1 571 ? 62.702 -23.036 23.703 1.00 26.17 571 GLU A C 1
ATOM 4526 O O . GLU A 1 571 ? 63.645 -23.754 24.007 1.00 26.17 571 GLU A O 1
ATOM 4531 N N . MET A 1 572 ? 61.447 -23.515 23.644 1.00 26.94 572 MET A N 1
ATOM 4532 C CA . MET A 1 572 ? 60.959 -24.607 22.762 1.00 26.94 572 MET A CA 1
ATOM 4533 C C . MET A 1 572 ? 61.730 -25.958 22.660 1.00 26.94 572 MET A C 1
ATOM 4535 O O . MET A 1 572 ? 62.659 -26.066 21.865 1.00 26.94 572 MET A O 1
ATOM 4539 N N . ASN A 1 573 ? 61.212 -27.048 23.276 1.00 24.66 573 ASN A N 1
ATOM 4540 C CA . ASN A 1 573 ? 60.611 -28.210 22.553 1.00 24.66 573 ASN A CA 1
ATOM 4541 C C . ASN A 1 573 ? 60.251 -29.474 23.393 1.00 24.66 573 ASN A C 1
ATOM 4543 O O . ASN A 1 573 ? 61.030 -29.924 24.223 1.00 24.66 573 ASN A O 1
ATOM 4547 N N . VAL A 1 574 ? 59.143 -30.124 22.984 1.00 23.19 574 VAL A N 1
ATOM 4548 C CA . VAL A 1 574 ? 58.861 -31.590 22.985 1.00 23.19 574 VAL A CA 1
ATOM 4549 C C . VAL A 1 574 ? 58.608 -32.354 24.321 1.00 23.19 574 VAL A C 1
ATOM 4551 O O . VAL A 1 574 ? 59.005 -31.979 25.415 1.00 23.19 574 VAL A O 1
ATOM 4554 N N . VAL A 1 575 ? 57.825 -33.432 24.168 1.00 24.56 575 VAL A N 1
ATOM 4555 C CA . VAL A 1 575 ? 57.082 -34.331 25.096 1.00 24.56 575 VAL A CA 1
ATOM 4556 C C . VAL A 1 575 ? 57.659 -35.775 24.951 1.00 24.56 575 VAL A C 1
ATOM 4558 O O . VAL A 1 575 ? 58.352 -35.967 23.950 1.00 24.56 575 VAL A O 1
ATOM 4561 N N . PRO A 1 576 ? 57.414 -36.828 25.793 1.00 57.97 576 PRO A N 1
ATOM 4562 C CA . PRO A 1 576 ? 56.558 -37.004 26.994 1.00 57.97 576 PRO A CA 1
ATOM 4563 C C . PRO A 1 576 ? 57.273 -37.586 28.250 1.00 57.97 576 PRO A C 1
ATOM 4565 O O . PRO A 1 576 ? 58.438 -37.961 28.198 1.00 57.97 576 PRO A O 1
ATOM 4568 N N . LEU A 1 577 ? 56.514 -37.829 29.338 1.00 23.31 577 LEU A N 1
ATOM 4569 C CA . LEU A 1 577 ? 56.486 -39.150 30.009 1.00 23.31 577 LEU A CA 1
ATOM 4570 C C . LEU A 1 577 ? 55.197 -39.368 30.846 1.00 23.31 577 LEU A C 1
ATOM 4572 O O . LEU A 1 577 ? 54.574 -38.420 31.313 1.00 23.31 577 LEU A O 1
ATOM 4576 N N . THR A 1 578 ? 54.787 -40.631 30.993 1.00 24.81 578 THR A N 1
ATOM 4577 C CA . THR A 1 578 ? 53.596 -41.154 31.722 1.00 24.81 578 THR A CA 1
ATOM 4578 C C . THR A 1 578 ? 54.088 -42.153 32.819 1.00 24.81 578 THR A C 1
ATOM 4580 O O . THR A 1 578 ? 55.310 -42.183 32.995 1.00 24.81 578 THR A O 1
ATOM 4583 N N . PRO A 1 579 ? 53.296 -42.990 33.560 1.00 45.38 579 PRO A N 1
ATOM 4584 C CA . PRO A 1 579 ? 51.837 -43.256 33.538 1.00 45.38 579 PRO A CA 1
ATOM 4585 C C . PRO A 1 579 ? 51.104 -43.520 34.899 1.00 45.38 579 PRO A C 1
ATOM 4587 O O . PRO A 1 579 ? 51.728 -43.704 35.932 1.00 45.38 579 PRO A O 1
ATOM 4590 N N . ALA A 1 580 ? 49.763 -43.659 34.813 1.00 29.98 580 ALA A N 1
ATOM 4591 C CA . ALA A 1 580 ? 48.817 -44.509 35.592 1.00 29.98 580 ALA A CA 1
ATOM 4592 C C . ALA A 1 580 ? 48.766 -44.501 37.155 1.00 29.98 580 ALA A C 1
ATOM 4594 O O . ALA A 1 580 ? 49.779 -44.456 37.834 1.00 29.98 580 ALA A O 1
ATOM 4595 N N . GLY A 1 581 ? 47.610 -44.675 37.826 1.00 25.23 581 GLY A N 1
ATOM 4596 C CA . GLY A 1 581 ? 46.196 -44.739 37.382 1.00 25.23 581 GLY A CA 1
ATOM 4597 C C . GLY A 1 581 ? 45.342 -45.830 38.080 1.00 25.23 581 GLY A C 1
ATOM 4598 O O . GLY A 1 581 ? 45.884 -46.880 38.419 1.00 25.23 581 GLY A O 1
ATOM 4599 N N . ARG A 1 582 ? 44.015 -45.616 38.260 1.00 26.61 582 ARG A N 1
ATOM 4600 C CA . ARG A 1 582 ? 42.937 -46.646 38.424 1.00 26.61 582 ARG A CA 1
ATOM 4601 C C . ARG A 1 582 ? 41.517 -46.032 38.547 1.00 26.61 582 ARG A C 1
ATOM 4603 O O . ARG A 1 582 ? 41.389 -44.872 38.917 1.00 26.61 582 ARG A O 1
ATOM 4610 N N . SER A 1 583 ? 40.471 -46.817 38.234 1.00 28.00 583 SER A N 1
ATOM 4611 C CA . SER A 1 583 ? 39.025 -46.489 38.415 1.00 28.00 583 SER A CA 1
ATOM 4612 C C . SER A 1 583 ? 38.455 -47.135 39.705 1.00 28.00 583 SER A C 1
ATOM 4614 O O . SER A 1 583 ? 39.198 -47.875 40.349 1.00 28.00 583 SER A O 1
ATOM 4616 N N . GLY A 1 584 ? 37.200 -46.952 40.157 1.00 26.59 584 GLY A N 1
ATOM 4617 C CA . GLY A 1 584 ? 35.973 -46.357 39.576 1.00 26.59 584 GLY A CA 1
ATOM 4618 C C . GLY A 1 584 ? 34.743 -46.638 40.486 1.00 26.59 584 GLY A C 1
ATOM 4619 O O . GLY A 1 584 ? 34.965 -46.906 41.662 1.00 26.59 584 GLY A O 1
ATOM 4620 N N . GLN A 1 585 ? 33.505 -46.683 39.935 1.00 28.25 585 GLN A N 1
ATOM 4621 C CA . GLN A 1 585 ? 32.154 -46.836 40.585 1.00 28.25 585 GLN A CA 1
ATOM 4622 C C . GLN A 1 585 ? 31.443 -45.509 40.972 1.00 28.25 585 GLN A C 1
ATOM 4624 O O . GLN A 1 585 ? 32.135 -44.559 41.313 1.00 28.25 585 GLN A O 1
ATOM 4629 N N . LEU A 1 586 ? 30.099 -45.339 40.977 1.00 26.62 586 LEU A N 1
ATOM 4630 C CA . LEU A 1 586 ? 28.921 -46.067 40.419 1.00 26.62 586 LEU A CA 1
ATOM 4631 C C . LEU A 1 586 ? 27.703 -45.082 40.286 1.00 26.62 586 LEU A C 1
ATOM 4633 O O . LEU A 1 586 ? 27.778 -43.955 40.763 1.00 26.62 586 LEU A O 1
ATOM 4637 N N . LEU A 1 587 ? 26.600 -45.488 39.628 1.00 28.97 587 LEU A N 1
ATOM 4638 C CA . LEU A 1 587 ? 25.349 -44.710 39.356 1.00 28.97 587 LEU A CA 1
ATOM 4639 C C . LEU A 1 587 ? 24.245 -44.948 40.445 1.00 28.97 587 LEU A C 1
ATOM 4641 O O . LEU A 1 587 ? 24.504 -45.825 41.274 1.00 28.97 587 LEU A O 1
ATOM 4645 N N . PRO A 1 588 ? 23.026 -44.307 40.475 1.00 37.72 588 PRO A N 1
ATOM 4646 C CA . PRO A 1 588 ? 22.342 -43.486 39.439 1.00 37.72 588 PRO A CA 1
ATOM 4647 C C . PRO A 1 588 ? 21.472 -42.244 39.869 1.00 37.72 588 PRO A C 1
ATOM 4649 O O . PRO A 1 588 ? 21.176 -42.036 41.038 1.00 37.72 588 PRO A O 1
ATOM 4652 N N . ALA A 1 589 ? 20.926 -41.550 38.845 1.00 23.91 589 ALA A N 1
ATOM 4653 C CA . ALA A 1 589 ? 19.587 -40.900 38.740 1.00 23.91 589 ALA A CA 1
ATOM 4654 C C . ALA A 1 589 ? 19.276 -39.430 39.192 1.00 23.91 589 ALA A C 1
ATOM 4656 O O . ALA A 1 589 ? 19.141 -39.135 40.372 1.00 23.91 589 ALA A O 1
ATOM 4657 N N . LEU A 1 590 ? 18.885 -38.626 38.176 1.00 24.94 590 LEU A N 1
ATOM 4658 C CA . LEU A 1 590 ? 17.829 -37.574 38.113 1.00 24.94 590 LEU A CA 1
ATOM 4659 C C . LEU A 1 590 ? 17.996 -36.146 38.719 1.00 24.94 590 LEU A C 1
ATOM 4661 O O . LEU A 1 590 ? 18.710 -35.909 39.681 1.00 24.94 590 LEU A O 1
ATOM 4665 N N . VAL A 1 591 ? 17.185 -35.234 38.136 1.00 25.84 591 VAL A N 1
ATOM 4666 C CA . VAL A 1 591 ? 16.797 -33.844 38.522 1.00 25.84 591 VAL A CA 1
ATOM 4667 C C . VAL A 1 591 ? 17.661 -32.646 38.049 1.00 25.84 591 VAL A C 1
ATOM 4669 O O . VAL A 1 591 ? 18.527 -32.142 38.750 1.00 25.84 591 VAL A O 1
ATOM 4672 N N . ASN A 1 592 ? 17.303 -32.136 36.862 1.00 26.08 592 ASN A N 1
ATOM 4673 C CA . ASN A 1 592 ? 16.907 -30.745 36.537 1.00 26.08 592 ASN A CA 1
ATOM 4674 C C . ASN A 1 592 ? 17.504 -29.522 37.300 1.00 26.08 592 ASN A C 1
ATOM 4676 O O . ASN A 1 592 ? 17.071 -29.244 38.413 1.00 26.08 592 ASN A O 1
ATOM 4680 N N . MET A 1 593 ? 18.315 -28.700 36.607 1.00 26.88 593 MET A N 1
ATOM 4681 C CA . MET A 1 593 ? 18.377 -27.211 36.646 1.00 26.88 593 MET A CA 1
ATOM 4682 C C . MET A 1 593 ? 18.956 -26.747 35.282 1.00 26.88 593 MET A C 1
ATOM 4684 O O . MET A 1 593 ? 19.891 -27.378 34.801 1.00 26.88 593 MET A O 1
ATOM 4688 N N . SER A 1 594 ? 18.426 -25.778 34.522 1.00 25.77 594 SER A N 1
ATOM 4689 C CA . SER A 1 594 ? 18.010 -24.387 34.818 1.00 25.77 594 SER A CA 1
ATOM 4690 C C . SER A 1 594 ? 19.185 -23.401 34.931 1.00 25.77 594 SER A C 1
ATOM 4692 O O . SER A 1 594 ? 19.623 -23.067 36.029 1.00 25.77 594 SER A O 1
ATOM 4694 N N . GLY A 1 595 ? 19.678 -22.919 33.780 1.00 26.00 595 GLY A N 1
ATOM 4695 C CA . GLY A 1 595 ? 20.599 -21.775 33.669 1.00 26.00 595 GLY A CA 1
ATOM 4696 C C . GLY A 1 595 ? 19.853 -20.441 33.458 1.00 26.00 595 GLY A C 1
ATOM 4697 O O . GLY A 1 595 ? 18.718 -20.459 32.980 1.00 26.00 595 GLY A O 1
ATOM 4698 N N . PRO A 1 596 ? 20.438 -19.284 33.823 1.00 32.94 596 PRO A N 1
ATOM 4699 C CA . PRO A 1 596 ? 19.704 -18.019 33.895 1.00 32.94 596 PRO A CA 1
ATOM 4700 C C . PRO A 1 596 ? 19.524 -17.330 32.533 1.00 32.94 596 PRO A C 1
ATOM 4702 O O . PRO A 1 596 ? 20.497 -16.958 31.878 1.00 32.94 596 PRO A O 1
ATOM 4705 N N . LEU A 1 597 ? 18.271 -17.054 32.161 1.00 26.44 597 LEU A N 1
ATOM 4706 C CA . LEU A 1 597 ? 17.943 -16.077 31.120 1.00 26.44 597 LEU A CA 1
ATOM 4707 C C . LEU A 1 597 ? 18.075 -14.656 31.690 1.00 26.44 597 LEU A C 1
ATOM 4709 O O . LEU A 1 597 ? 17.446 -14.317 32.693 1.00 26.44 597 LEU A O 1
ATOM 4713 N N . MET A 1 598 ? 18.881 -13.812 31.043 1.00 31.25 598 MET A N 1
ATOM 4714 C CA . MET A 1 598 ? 18.974 -12.387 31.374 1.00 31.25 598 MET A CA 1
ATOM 4715 C C . MET A 1 598 ? 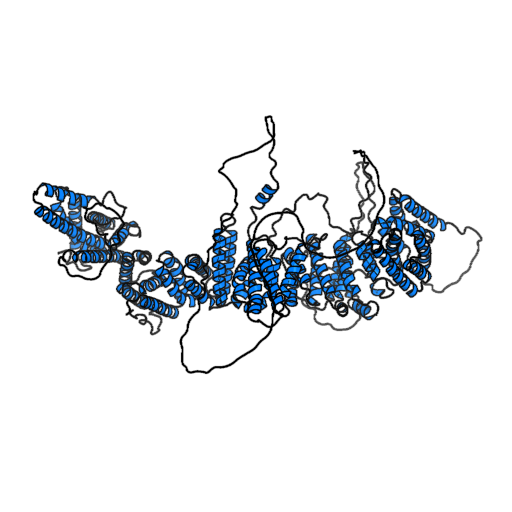17.724 -11.654 30.878 1.00 31.25 598 MET A C 1
ATOM 4717 O O . MET A 1 598 ? 17.467 -11.597 29.678 1.00 31.25 598 MET A O 1
ATOM 4721 N N . GLY A 1 599 ? 16.947 -11.091 31.806 1.00 26.59 599 GLY A N 1
ATOM 4722 C CA . GLY A 1 599 ? 15.680 -10.433 31.490 1.00 26.59 599 GLY A CA 1
ATOM 4723 C C . GLY A 1 599 ? 15.850 -9.164 30.650 1.00 26.59 599 GLY A C 1
ATOM 4724 O O . GLY A 1 599 ? 16.525 -8.219 31.064 1.00 26.59 599 GLY A O 1
ATOM 4725 N N . VAL A 1 600 ? 15.178 -9.121 29.498 1.00 28.62 600 VAL A N 1
ATOM 4726 C CA . VAL A 1 600 ? 15.052 -7.916 28.669 1.00 28.62 600 VAL A CA 1
ATOM 4727 C C . VAL A 1 600 ? 14.194 -6.892 29.413 1.00 28.62 600 VAL A C 1
ATOM 4729 O O . VAL A 1 600 ? 13.008 -7.112 29.645 1.00 28.62 600 VAL A O 1
ATOM 4732 N N . ARG A 1 601 ? 14.781 -5.749 29.785 1.00 25.59 601 ARG A N 1
ATOM 4733 C CA . ARG A 1 601 ? 14.018 -4.590 30.265 1.00 25.59 601 ARG A CA 1
ATOM 4734 C C . ARG A 1 601 ? 13.567 -3.753 29.073 1.00 25.59 601 ARG A C 1
ATOM 4736 O O . ARG A 1 601 ? 14.384 -3.072 28.460 1.00 25.59 601 ARG A O 1
ATOM 4743 N N . SER A 1 602 ? 12.270 -3.767 28.789 1.00 26.91 602 SER A N 1
ATOM 4744 C CA . SER A 1 602 ? 11.623 -2.881 27.821 1.00 26.91 602 SER A CA 1
ATOM 4745 C C . SER A 1 602 ? 11.719 -1.416 28.271 1.00 26.91 602 SER A C 1
ATOM 4747 O O . SER A 1 602 ? 10.968 -0.966 29.137 1.00 26.91 602 SER A O 1
ATOM 4749 N N . SER A 1 603 ? 12.656 -0.655 27.703 1.00 26.75 603 SER A N 1
ATOM 4750 C CA . SER A 1 603 ? 12.793 0.780 27.966 1.00 26.75 603 SER A CA 1
ATOM 4751 C C . SER A 1 603 ? 11.915 1.597 27.015 1.00 26.75 603 SER A C 1
ATOM 4753 O O . SER A 1 603 ? 12.274 1.797 25.855 1.00 26.75 603 SER A O 1
ATOM 4755 N N . THR A 1 604 ? 10.787 2.106 27.510 1.00 29.31 604 THR A N 1
ATOM 4756 C CA . THR A 1 604 ? 9.906 3.033 26.782 1.00 29.31 604 THR A CA 1
ATOM 4757 C C . THR A 1 604 ? 10.622 4.361 26.504 1.00 29.31 604 THR A C 1
ATOM 4759 O O . THR A 1 604 ? 10.710 5.229 27.377 1.00 29.31 604 THR A O 1
ATOM 4762 N N . GLY A 1 605 ? 11.160 4.525 25.295 1.00 26.22 605 GLY A N 1
ATOM 4763 C CA . GLY A 1 605 ? 11.820 5.758 24.866 1.00 26.22 605 GLY A CA 1
ATOM 4764 C C . GLY A 1 605 ? 10.809 6.855 24.539 1.00 26.22 605 GLY A C 1
ATOM 4765 O O . GLY A 1 605 ? 10.200 6.834 23.475 1.00 26.22 605 GLY A O 1
ATOM 4766 N N . THR A 1 606 ? 10.638 7.838 25.426 1.00 25.61 606 THR A N 1
ATOM 4767 C CA . THR A 1 606 ? 9.784 9.006 25.153 1.00 25.61 606 THR A CA 1
ATOM 4768 C C . THR A 1 606 ? 10.334 9.839 23.999 1.00 25.61 606 THR A C 1
ATOM 4770 O O . THR A 1 606 ? 11.421 10.413 24.119 1.00 25.61 606 THR A O 1
ATOM 4773 N N . ILE A 1 607 ? 9.550 9.977 22.928 1.00 28.66 607 ILE A N 1
ATOM 4774 C CA . ILE A 1 607 ? 9.836 10.901 21.829 1.00 28.66 607 ILE A CA 1
ATOM 4775 C C . ILE A 1 607 ? 9.822 12.335 22.375 1.00 28.66 607 ILE A C 1
ATOM 4777 O O . ILE A 1 607 ? 8.806 12.833 22.857 1.00 28.66 607 ILE A O 1
ATOM 4781 N N . ARG A 1 608 ? 10.969 13.012 22.292 1.00 26.25 608 ARG A N 1
ATOM 4782 C CA . ARG A 1 608 ? 11.086 14.467 22.426 1.00 26.25 608 ARG A CA 1
ATOM 4783 C C . ARG A 1 608 ? 12.062 14.975 21.379 1.00 26.25 608 ARG A C 1
ATOM 4785 O O . ARG A 1 608 ? 13.244 14.634 21.434 1.00 26.25 608 ARG A O 1
ATOM 4792 N N . SER A 1 609 ? 11.570 15.824 20.479 1.00 27.20 609 SER A N 1
ATOM 4793 C CA . SER A 1 609 ? 12.427 16.637 19.615 1.00 27.20 609 SER A CA 1
ATOM 4794 C C . SER A 1 609 ? 13.441 17.412 20.465 1.00 27.20 609 SER A C 1
ATOM 4796 O O . SER A 1 609 ? 13.115 17.909 21.547 1.00 27.20 609 SER A O 1
ATOM 4798 N N . ARG A 1 610 ? 14.685 17.495 19.984 1.00 27.19 610 ARG A N 1
ATOM 4799 C CA . ARG A 1 610 ? 15.764 18.270 20.604 1.00 27.19 610 ARG A CA 1
ATOM 4800 C C . ARG A 1 610 ? 16.360 19.251 19.603 1.00 27.19 610 ARG A C 1
ATOM 4802 O O . ARG A 1 610 ? 17.452 19.034 19.084 1.00 27.19 610 ARG A O 1
ATOM 4809 N N . HIS A 1 611 ? 15.702 20.394 19.441 1.00 26.23 611 HIS A N 1
ATOM 4810 C CA . HIS A 1 611 ? 16.465 21.615 19.208 1.00 26.23 611 HIS A CA 1
ATOM 4811 C C . HIS A 1 611 ? 17.225 21.955 20.497 1.00 26.23 611 HIS A C 1
ATOM 4813 O O . HIS A 1 611 ? 16.623 22.086 21.562 1.00 26.23 611 HIS A O 1
ATOM 4819 N N . LEU A 1 612 ? 18.548 22.079 20.404 1.00 25.94 612 LEU A N 1
ATOM 4820 C CA . LEU A 1 612 ? 19.402 22.585 21.477 1.00 25.94 612 LEU A CA 1
ATOM 4821 C C . LEU A 1 612 ? 19.957 23.948 21.060 1.00 25.94 612 LEU A C 1
ATOM 4823 O O . LEU A 1 612 ? 21.017 24.030 20.444 1.00 25.94 612 LEU A O 1
ATOM 4827 N N . SER A 1 613 ? 19.235 25.012 21.417 1.00 25.23 613 SER A N 1
ATOM 4828 C CA . SER A 1 613 ? 19.861 26.329 21.573 1.00 25.23 613 SER A CA 1
ATOM 4829 C C . SER A 1 613 ? 20.624 26.371 22.901 1.00 25.23 613 SER A C 1
ATOM 4831 O O . SER A 1 613 ? 20.321 25.608 23.822 1.00 25.23 613 SER A O 1
ATOM 4833 N N . ARG A 1 614 ? 21.639 27.230 22.983 1.00 28.80 614 ARG A N 1
ATOM 4834 C CA . ARG A 1 614 ? 22.564 27.335 24.119 1.00 28.80 614 ARG A CA 1
ATOM 4835 C C . ARG A 1 614 ? 22.262 28.542 25.023 1.00 28.80 614 ARG A C 1
ATOM 4837 O O . ARG A 1 614 ? 21.361 29.324 24.736 1.00 28.80 614 ARG A O 1
ATOM 4844 N N . ASP A 1 615 ? 23.118 28.661 26.043 1.00 24.41 615 ASP A N 1
ATOM 4845 C CA . ASP A 1 615 ? 23.382 29.814 26.918 1.00 24.41 615 ASP A CA 1
ATOM 4846 C C . ASP A 1 615 ? 22.387 29.973 28.100 1.00 24.41 615 ASP A C 1
ATOM 4848 O O . ASP A 1 615 ? 21.284 29.430 28.065 1.00 24.41 615 ASP A O 1
ATOM 4852 N N . SER A 1 616 ? 22.752 30.560 29.253 1.00 25.98 616 SER A N 1
ATOM 4853 C CA . SER A 1 616 ? 23.911 31.432 29.580 1.00 25.98 616 SER A CA 1
ATOM 4854 C C . SER A 1 616 ? 24.522 31.152 30.977 1.00 25.98 616 SER A C 1
ATOM 4856 O O . SER A 1 616 ? 23.977 30.346 31.731 1.00 25.98 616 SER A O 1
ATOM 4858 N N . GLY A 1 617 ? 25.611 31.855 31.351 1.00 23.80 617 GLY A N 1
ATOM 4859 C CA . GLY A 1 617 ? 26.190 31.872 32.714 1.00 23.80 617 GLY A CA 1
ATOM 4860 C C . GLY A 1 617 ? 27.609 31.278 32.813 1.00 23.80 617 GLY A C 1
ATOM 4861 O O . GLY A 1 617 ? 27.764 30.147 33.260 1.00 23.80 617 GLY A O 1
ATOM 4862 N N . ASP A 1 618 ? 28.646 31.872 32.213 1.00 23.67 618 ASP A N 1
ATOM 4863 C CA . ASP A 1 618 ? 29.421 33.052 32.673 1.00 23.67 618 ASP A CA 1
ATOM 4864 C C . ASP A 1 618 ? 30.467 32.755 33.771 1.00 23.67 618 ASP A C 1
ATOM 4866 O O . ASP A 1 618 ? 30.114 32.471 34.912 1.00 23.67 618 ASP A O 1
ATOM 4870 N N . TYR A 1 619 ? 31.767 32.878 33.447 1.00 23.02 619 TYR A N 1
ATOM 4871 C CA . TYR A 1 619 ? 32.579 34.070 33.785 1.00 23.02 619 TYR A CA 1
ATOM 4872 C C . TYR A 1 619 ? 34.051 33.944 33.297 1.00 23.02 619 TYR A C 1
ATOM 4874 O O . TYR A 1 619 ? 34.762 33.063 33.761 1.00 23.02 619 TYR A O 1
ATOM 4882 N N . PHE A 1 620 ? 34.481 34.868 32.415 1.00 24.00 620 PHE A N 1
ATOM 4883 C CA . PHE A 1 620 ? 35.754 35.644 32.414 1.00 24.00 620 PHE A CA 1
ATOM 4884 C C . PHE A 1 620 ? 37.142 34.943 32.548 1.00 24.00 620 PHE A C 1
ATOM 4886 O O . PHE A 1 620 ? 37.321 34.027 33.335 1.00 24.00 620 PHE A O 1
ATOM 4893 N N . ILE A 1 621 ? 38.238 35.420 31.932 1.00 24.36 621 ILE A N 1
ATOM 4894 C CA . ILE A 1 621 ? 38.481 36.345 30.796 1.00 24.36 621 ILE A CA 1
ATOM 4895 C C . ILE A 1 621 ? 39.968 36.188 30.367 1.00 24.36 621 ILE A C 1
ATOM 4897 O O . ILE A 1 621 ? 40.770 35.781 31.203 1.00 24.36 621 ILE A O 1
ATOM 4901 N N . ASP A 1 622 ? 40.349 36.469 29.111 1.00 22.77 622 ASP A N 1
ATOM 4902 C CA . ASP A 1 622 ? 41.208 37.628 28.751 1.00 22.77 622 ASP A CA 1
ATOM 4903 C C . ASP A 1 622 ? 41.538 37.704 27.241 1.00 22.77 622 ASP A C 1
ATOM 4905 O O . ASP A 1 622 ? 41.608 36.690 26.546 1.00 22.77 622 ASP A O 1
ATOM 4909 N N . THR A 1 623 ? 41.761 38.923 26.741 1.00 23.97 623 THR A N 1
ATOM 4910 C CA . THR A 1 623 ? 42.087 39.250 25.330 1.00 23.97 623 THR A CA 1
ATOM 4911 C C . THR A 1 623 ? 43.306 40.168 25.235 1.00 23.97 623 THR A C 1
ATOM 4913 O O . THR A 1 623 ? 43.585 40.914 26.170 1.00 23.97 623 THR A O 1
ATOM 4916 N N . PRO A 1 624 ? 44.041 40.142 24.111 1.00 33.34 624 PRO A N 1
ATOM 4917 C CA . PRO A 1 624 ? 44.139 41.328 23.227 1.00 33.34 624 PRO A CA 1
ATOM 4918 C C . PRO A 1 624 ? 44.131 40.926 21.725 1.00 33.34 624 PRO A C 1
ATOM 4920 O O . PRO A 1 624 ? 44.280 39.747 21.422 1.00 33.34 624 PRO A O 1
ATOM 4923 N N . ASN A 1 625 ? 44.039 41.773 20.686 1.00 24.11 625 ASN A N 1
ATOM 4924 C CA . ASN A 1 625 ? 43.701 43.195 20.424 1.00 24.11 625 ASN A CA 1
ATOM 4925 C C . ASN A 1 625 ? 43.576 43.326 18.872 1.00 24.11 625 ASN A C 1
ATOM 4927 O O . ASN A 1 625 ? 43.991 42.402 18.176 1.00 24.11 625 ASN A O 1
ATOM 4931 N N . SER A 1 626 ? 43.134 44.394 18.192 1.00 26.80 626 SER A N 1
ATOM 4932 C CA . SER A 1 626 ? 42.392 45.659 18.436 1.00 26.80 626 SER A CA 1
ATOM 4933 C C . SER A 1 626 ? 42.128 46.273 17.033 1.00 26.80 626 SER A C 1
ATOM 4935 O O . SER A 1 626 ? 42.816 45.888 16.090 1.00 26.80 626 SER A O 1
ATOM 4937 N N . GLY A 1 627 ? 41.239 47.236 16.778 1.00 25.31 627 GLY A N 1
ATOM 4938 C CA . GLY A 1 627 ? 40.324 48.028 17.612 1.00 25.31 627 GLY A CA 1
ATOM 4939 C C . GLY A 1 627 ? 39.752 49.205 16.785 1.00 25.31 627 GLY A C 1
ATOM 4940 O O . GLY A 1 627 ? 40.095 49.308 15.612 1.00 25.31 627 GLY A O 1
ATOM 4941 N N . GLU A 1 628 ? 38.951 50.073 17.425 1.00 25.58 628 GLU A N 1
ATOM 4942 C CA . GLU A 1 628 ? 38.467 51.407 16.969 1.00 25.58 628 GLU A CA 1
ATOM 4943 C C . GLU A 1 628 ? 37.641 51.510 15.651 1.00 25.58 628 GLU A C 1
ATOM 4945 O O . GLU A 1 628 ? 37.888 50.805 14.681 1.00 25.58 628 GLU A O 1
ATOM 4950 N N . ASP A 1 629 ? 36.691 52.443 15.474 1.00 25.00 629 ASP A N 1
ATOM 4951 C CA . ASP A 1 629 ? 35.633 52.992 16.357 1.00 25.00 629 ASP A CA 1
ATOM 4952 C C . ASP A 1 629 ? 34.583 53.744 15.474 1.00 25.00 629 ASP A C 1
ATOM 4954 O O . ASP A 1 629 ? 34.841 53.976 14.292 1.00 25.00 629 ASP A O 1
ATOM 4958 N N . GLY A 1 630 ? 33.441 54.200 16.020 1.00 24.64 630 GLY A N 1
ATOM 4959 C CA 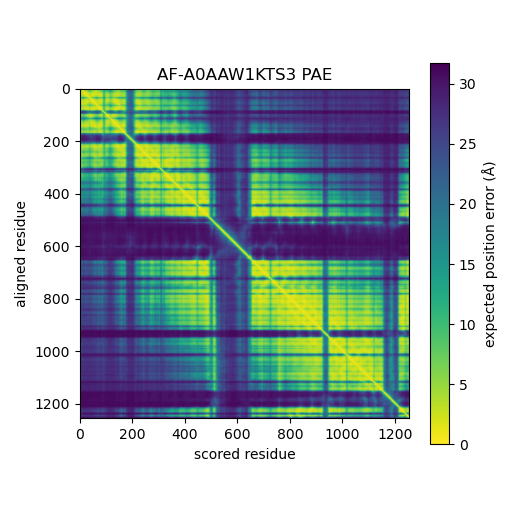. GLY A 1 630 ? 32.736 55.389 15.479 1.00 24.64 630 GLY A CA 1
ATOM 4960 C C . GLY A 1 630 ? 31.399 55.259 14.703 1.00 24.64 630 GLY A C 1
ATOM 4961 O O . GLY A 1 630 ? 31.328 55.617 13.536 1.00 24.64 630 GLY A O 1
ATOM 4962 N N . LEU A 1 631 ? 30.317 54.915 15.416 1.00 23.30 631 LEU A N 1
ATOM 4963 C CA . LEU A 1 631 ? 29.009 55.630 15.471 1.00 23.30 631 LEU A CA 1
ATOM 4964 C C . LEU A 1 631 ? 28.136 56.020 14.224 1.00 23.30 631 LEU A C 1
ATOM 4966 O O . LEU A 1 631 ? 28.547 56.740 13.324 1.00 23.30 631 LEU A O 1
ATOM 4970 N N . HIS A 1 632 ? 26.820 55.788 14.420 1.00 22.50 632 HIS A N 1
ATOM 4971 C CA . HIS A 1 632 ? 25.613 56.552 13.993 1.00 22.50 632 HIS A CA 1
ATOM 4972 C C . HIS A 1 632 ? 24.797 56.270 12.691 1.00 22.50 632 HIS A C 1
ATOM 4974 O O . HIS A 1 632 ? 25.241 56.446 11.566 1.00 22.50 632 HIS A O 1
ATOM 4980 N N . ASP A 1 633 ? 23.496 56.031 12.950 1.00 22.11 633 ASP A N 1
ATOM 4981 C CA . ASP A 1 633 ? 22.257 56.407 12.230 1.00 22.11 633 ASP A CA 1
ATOM 4982 C C . ASP A 1 633 ? 21.793 55.804 10.870 1.00 22.11 633 ASP A C 1
ATOM 4984 O O . ASP A 1 633 ? 22.285 56.122 9.795 1.00 22.11 633 ASP A O 1
ATOM 4988 N N . LYS A 1 634 ? 20.603 55.173 10.972 1.00 22.64 634 LYS A N 1
ATOM 4989 C CA . LYS A 1 634 ? 19.435 55.163 10.048 1.00 22.64 634 LYS A CA 1
ATOM 4990 C C . LYS A 1 634 ? 19.353 54.204 8.835 1.00 22.64 634 LYS A C 1
ATOM 4992 O O . LYS A 1 634 ? 19.852 54.470 7.755 1.00 22.64 634 LYS A O 1
ATOM 4997 N N . ALA A 1 635 ? 18.416 53.259 9.011 1.00 24.86 635 ALA A N 1
ATOM 4998 C CA . ALA A 1 635 ? 17.338 52.860 8.086 1.00 24.86 635 ALA A CA 1
ATOM 4999 C C . ALA A 1 635 ? 17.669 52.161 6.746 1.00 24.86 635 ALA A C 1
ATOM 5001 O O . ALA A 1 635 ? 18.148 52.775 5.800 1.00 24.86 635 ALA A O 1
ATOM 5002 N N . GLY A 1 636 ? 17.202 50.911 6.604 1.00 23.56 636 GLY A N 1
ATOM 5003 C CA . GLY A 1 636 ? 17.068 50.249 5.300 1.00 23.56 636 GLY A CA 1
ATOM 5004 C C . GLY A 1 636 ? 16.799 48.740 5.364 1.00 23.56 636 GLY A C 1
ATOM 5005 O O . GLY A 1 636 ? 17.714 47.977 5.627 1.00 23.56 636 GLY A O 1
ATOM 5006 N N . ILE A 1 637 ? 15.552 48.340 5.079 1.00 26.12 637 ILE A N 1
ATOM 5007 C CA . ILE A 1 637 ? 15.129 47.067 4.447 1.00 26.12 637 ILE A CA 1
ATOM 5008 C C . ILE A 1 637 ? 15.821 45.768 4.935 1.00 26.12 637 ILE A C 1
ATOM 5010 O O . ILE A 1 637 ? 16.920 45.425 4.506 1.00 26.12 637 ILE A O 1
ATOM 5014 N N . HIS A 1 638 ? 15.105 44.942 5.709 1.00 27.05 638 HIS A N 1
ATOM 5015 C CA . HIS A 1 638 ? 15.466 43.526 5.863 1.00 27.05 638 HIS A CA 1
ATOM 5016 C C . HIS A 1 638 ? 15.188 42.749 4.568 1.00 27.05 638 HIS A C 1
ATOM 5018 O O . HIS A 1 638 ? 14.045 42.674 4.116 1.00 27.05 638 HIS A O 1
ATOM 5024 N N . GLY A 1 639 ? 16.221 42.124 4.000 1.00 27.66 639 GLY A N 1
ATOM 5025 C CA . GLY A 1 639 ? 16.051 41.082 2.989 1.00 27.66 639 GLY A CA 1
ATOM 5026 C C . GLY A 1 639 ? 15.619 39.774 3.651 1.00 27.66 639 GLY A C 1
ATOM 5027 O O . GLY A 1 639 ? 16.337 39.255 4.502 1.00 27.66 639 GLY A O 1
ATOM 5028 N N . VAL A 1 640 ? 14.455 39.242 3.271 1.00 32.34 640 VAL A N 1
ATOM 5029 C CA . VAL A 1 640 ? 13.972 37.943 3.767 1.00 32.34 640 VAL A CA 1
ATOM 5030 C C . VAL A 1 640 ? 14.848 36.825 3.198 1.00 32.34 640 VAL A C 1
ATOM 5032 O O . VAL A 1 640 ? 15.066 36.747 1.988 1.00 32.34 640 VAL A O 1
ATOM 5035 N N . ASN A 1 641 ? 15.345 35.948 4.068 1.00 33.50 641 ASN A N 1
ATOM 5036 C CA . ASN A 1 641 ? 16.154 34.801 3.677 1.00 33.50 641 ASN A CA 1
ATOM 5037 C C . ASN A 1 641 ? 15.295 33.792 2.897 1.00 33.50 641 ASN A C 1
ATOM 5039 O O . ASN A 1 641 ? 14.353 33.210 3.436 1.00 33.50 641 ASN A O 1
ATOM 5043 N N . ALA A 1 642 ? 15.641 33.548 1.630 1.00 36.03 642 ALA A N 1
ATOM 5044 C CA . ALA A 1 642 ? 14.862 32.681 0.745 1.00 36.03 642 ALA A CA 1
ATOM 5045 C C . ALA A 1 642 ? 14.657 31.259 1.307 1.00 36.03 642 ALA A C 1
ATOM 5047 O O . ALA A 1 642 ? 13.626 30.648 1.042 1.00 36.03 642 ALA A O 1
ATOM 5048 N N . LYS A 1 643 ? 15.589 30.748 2.128 1.00 37.75 643 LYS A N 1
ATOM 5049 C CA . LYS A 1 643 ? 15.464 29.419 2.754 1.00 37.75 643 LYS A CA 1
ATOM 5050 C C . LYS A 1 643 ? 14.394 29.349 3.848 1.00 37.75 643 LYS A C 1
ATOM 5052 O O . LYS A 1 643 ? 13.787 28.299 4.011 1.00 37.75 643 LYS A O 1
ATOM 5057 N N . GLU A 1 644 ? 14.144 30.444 4.562 1.00 36.69 644 GLU A N 1
ATOM 5058 C CA . GLU A 1 644 ? 13.116 30.508 5.614 1.00 36.69 644 GLU A CA 1
ATOM 5059 C C . GLU A 1 644 ? 11.719 30.705 5.015 1.00 36.69 644 GLU A C 1
ATOM 5061 O O . GLU A 1 644 ? 10.741 30.158 5.516 1.00 36.69 644 GLU A O 1
ATOM 5066 N N . LEU A 1 645 ? 11.623 31.414 3.883 1.00 32.62 645 LEU A N 1
ATOM 5067 C CA . LEU A 1 645 ? 10.376 31.490 3.121 1.00 32.62 645 LEU A CA 1
ATOM 5068 C C . LEU A 1 645 ? 10.031 30.139 2.466 1.00 32.62 645 LEU A C 1
ATOM 5070 O O . LEU A 1 645 ? 8.863 29.763 2.427 1.00 32.62 645 LEU A O 1
ATOM 5074 N N . GLN A 1 646 ? 11.035 29.387 1.996 1.00 35.00 646 GLN A N 1
ATOM 5075 C CA . GLN A 1 646 ? 10.840 28.055 1.413 1.00 35.00 646 GLN A CA 1
ATOM 5076 C C . GLN A 1 646 ? 10.267 27.061 2.440 1.00 35.00 646 GLN A C 1
ATOM 5078 O O . GLN A 1 646 ? 9.291 26.380 2.132 1.00 35.00 646 GLN A O 1
ATOM 5083 N N . SER A 1 647 ? 10.806 27.017 3.666 1.00 37.09 647 SER A N 1
ATOM 5084 C CA . SER A 1 647 ? 10.283 26.141 4.725 1.00 37.09 647 SER A CA 1
ATOM 5085 C C . SER A 1 647 ? 8.916 26.599 5.249 1.00 37.09 647 SER A C 1
ATOM 5087 O O . SER A 1 647 ? 8.044 25.763 5.477 1.00 37.09 647 SER A O 1
ATOM 5089 N N . ALA A 1 648 ? 8.673 27.911 5.358 1.00 31.42 648 ALA A N 1
ATOM 5090 C CA . ALA A 1 648 ? 7.356 28.446 5.714 1.00 31.42 648 ALA A CA 1
ATOM 5091 C C . ALA A 1 648 ? 6.263 28.089 4.683 1.00 31.42 648 ALA A C 1
ATOM 5093 O O . ALA A 1 648 ? 5.113 27.868 5.059 1.00 31.42 648 ALA A O 1
ATOM 5094 N N . LEU A 1 649 ? 6.617 27.988 3.396 1.00 34.78 649 LEU A N 1
ATOM 5095 C CA . LEU A 1 649 ? 5.710 27.543 2.330 1.00 34.78 649 LEU A CA 1
ATOM 5096 C C . LEU A 1 649 ? 5.542 26.013 2.271 1.00 34.78 649 LEU A C 1
ATOM 5098 O O . LEU A 1 649 ? 4.503 25.542 1.819 1.00 34.78 649 LEU A O 1
ATOM 5102 N N . GLN A 1 650 ? 6.514 25.234 2.757 1.00 38.94 650 GLN A N 1
ATOM 5103 C CA . GLN A 1 650 ? 6.404 23.771 2.876 1.00 38.94 650 GLN A CA 1
ATOM 5104 C C . GLN A 1 650 ? 5.544 23.317 4.069 1.00 38.94 650 GLN A C 1
ATOM 5106 O O . GLN A 1 650 ? 5.030 22.202 4.053 1.00 38.94 650 GLN A O 1
ATOM 5111 N N . GLY A 1 651 ? 5.296 24.186 5.057 1.00 29.16 651 GLY A N 1
ATOM 5112 C CA . GLY A 1 651 ? 4.470 23.910 6.246 1.00 29.16 651 GLY A CA 1
ATOM 5113 C C . GLY A 1 651 ? 2.972 23.641 6.007 1.00 29.16 651 GLY A C 1
ATOM 5114 O O . GLY A 1 651 ? 2.195 23.726 6.952 1.00 29.16 651 GLY A O 1
ATOM 5115 N N . HIS A 1 652 ? 2.563 23.353 4.767 1.00 32.12 652 HIS A N 1
ATOM 5116 C CA . HIS A 1 652 ? 1.212 22.937 4.371 1.00 32.12 652 HIS A CA 1
ATOM 5117 C C . HIS A 1 652 ? 1.213 21.649 3.516 1.00 32.12 652 HIS A C 1
ATOM 5119 O O . HIS A 1 652 ? 0.227 21.360 2.839 1.00 32.12 652 HIS A O 1
ATOM 5125 N N . GLN A 1 653 ? 2.297 20.859 3.524 1.00 41.78 653 GLN A N 1
ATOM 5126 C CA . GLN A 1 653 ? 2.251 19.499 2.974 1.00 41.78 653 GLN A CA 1
ATOM 5127 C C . GLN A 1 653 ? 1.282 18.643 3.805 1.00 41.78 653 GLN A C 1
ATOM 5129 O O . GLN A 1 653 ? 1.492 18.419 4.994 1.00 41.78 653 GLN A O 1
ATOM 5134 N N . GLN A 1 654 ? 0.198 18.192 3.174 1.00 47.31 654 GLN A N 1
ATOM 5135 C CA . GLN A 1 654 ? -0.778 17.295 3.785 1.00 47.31 654 GLN A CA 1
ATOM 5136 C C . GLN A 1 654 ? -0.195 15.877 3.825 1.00 47.31 654 GLN A C 1
ATOM 5138 O O . GLN A 1 654 ? -0.027 15.263 2.771 1.00 47.31 654 GLN A O 1
ATOM 5143 N N . HIS A 1 655 ? 0.084 15.363 5.028 1.00 52.25 655 HIS A N 1
ATOM 5144 C CA . HIS A 1 655 ? 0.524 13.983 5.278 1.00 52.25 655 HIS A CA 1
ATOM 5145 C C . HIS A 1 655 ? -0.598 12.978 4.950 1.00 52.25 655 HIS A C 1
ATOM 5147 O O . HIS A 1 655 ? -1.278 12.455 5.832 1.00 52.25 655 HIS A O 1
ATOM 5153 N N . SER A 1 656 ? -0.819 12.755 3.658 1.00 68.12 656 SER A N 1
ATOM 5154 C CA . SER A 1 656 ? -1.881 11.917 3.101 1.00 68.12 656 SER A CA 1
ATOM 5155 C C . SER A 1 656 ? -1.342 10.512 2.830 1.00 68.12 656 SER A C 1
ATOM 5157 O O . SER A 1 656 ? -0.883 10.205 1.733 1.00 68.12 656 SER A O 1
ATOM 5159 N N . LEU A 1 657 ? -1.364 9.657 3.858 1.00 83.50 657 LEU A N 1
ATOM 5160 C CA . LEU A 1 657 ? -0.995 8.247 3.706 1.00 83.50 657 LEU A CA 1
ATOM 5161 C C . LEU A 1 657 ? -2.074 7.482 2.935 1.00 83.50 657 LEU A C 1
ATOM 5163 O O . LEU A 1 657 ? -3.265 7.618 3.221 1.00 83.50 657 LEU A O 1
ATOM 5167 N N . THR A 1 658 ? -1.655 6.628 2.004 1.00 88.00 658 THR A N 1
ATOM 5168 C CA . THR A 1 658 ? -2.581 5.789 1.234 1.00 88.00 658 THR A CA 1
ATOM 5169 C C . THR A 1 658 ? -2.983 4.505 1.975 1.00 88.00 658 THR A C 1
ATOM 5171 O O . THR A 1 658 ? -2.454 4.178 3.046 1.00 88.00 658 THR A O 1
ATOM 5174 N N . GLN A 1 659 ? -3.913 3.726 1.403 1.00 90.62 659 GLN A N 1
ATOM 5175 C CA . GLN A 1 659 ? -4.271 2.415 1.964 1.00 90.62 659 GLN A CA 1
ATOM 5176 C C . GLN A 1 659 ? -3.065 1.470 1.923 1.00 90.62 659 GLN A C 1
ATOM 5178 O O . GLN A 1 659 ? -2.807 0.740 2.886 1.00 90.62 659 GLN A O 1
ATOM 5183 N N . ALA A 1 660 ? -2.284 1.538 0.842 1.00 91.44 660 ALA A N 1
ATOM 5184 C CA . ALA A 1 660 ? -1.054 0.779 0.696 1.00 91.44 660 ALA A CA 1
ATOM 5185 C C . ALA A 1 660 ? 0.065 1.226 1.656 1.00 91.44 660 ALA A C 1
ATOM 5187 O O . ALA A 1 660 ? 0.800 0.368 2.147 1.00 91.44 660 ALA A O 1
ATOM 5188 N N . ASP A 1 661 ? 0.197 2.523 1.967 1.00 91.00 661 ASP A N 1
ATOM 5189 C CA . ASP A 1 661 ? 1.150 2.998 2.987 1.00 91.00 661 ASP A CA 1
ATOM 5190 C C . ASP A 1 661 ? 0.842 2.400 4.362 1.00 91.00 661 ASP A C 1
ATOM 5192 O O . ASP A 1 661 ? 1.727 1.850 5.021 1.00 91.00 661 ASP A O 1
ATOM 5196 N N . ILE A 1 662 ? -0.423 2.444 4.790 1.00 92.69 662 ILE A N 1
ATOM 5197 C CA . ILE A 1 662 ? -0.830 1.864 6.074 1.00 92.69 662 ILE A CA 1
ATOM 5198 C C . ILE A 1 662 ? -0.612 0.346 6.063 1.00 92.69 662 ILE A C 1
ATOM 5200 O O . ILE A 1 662 ? -0.072 -0.193 7.030 1.00 92.69 662 ILE A O 1
ATOM 5204 N N . ALA A 1 663 ? -0.952 -0.345 4.969 1.00 94.75 663 ALA A N 1
ATOM 5205 C CA . ALA A 1 663 ? -0.703 -1.778 4.837 1.00 94.75 663 ALA A CA 1
ATOM 5206 C C . ALA A 1 663 ? 0.795 -2.128 4.959 1.00 94.75 663 ALA A C 1
ATOM 5208 O O . ALA A 1 663 ? 1.144 -3.052 5.695 1.00 94.75 663 ALA A O 1
ATOM 5209 N N . LEU A 1 664 ? 1.687 -1.354 4.327 1.00 94.38 664 LEU A N 1
ATOM 5210 C CA . LEU A 1 664 ? 3.144 -1.502 4.454 1.00 94.38 664 LEU A CA 1
ATOM 5211 C C . LEU A 1 664 ? 3.610 -1.324 5.906 1.00 94.38 664 LEU A C 1
ATOM 5213 O O . LEU A 1 664 ? 4.404 -2.122 6.410 1.00 94.38 664 LEU A O 1
ATOM 5217 N N . ILE A 1 665 ? 3.091 -0.307 6.598 1.00 92.81 665 ILE A N 1
ATOM 5218 C CA . ILE A 1 665 ? 3.445 -0.002 7.991 1.00 92.81 665 ILE A CA 1
ATOM 5219 C C . ILE A 1 665 ? 2.996 -1.118 8.954 1.00 92.81 665 ILE A C 1
ATOM 5221 O O . ILE A 1 665 ? 3.681 -1.378 9.946 1.00 92.81 665 ILE A O 1
ATOM 5225 N N . LEU A 1 666 ? 1.884 -1.805 8.669 1.00 94.88 666 LEU A N 1
ATOM 5226 C CA . LEU A 1 666 ? 1.432 -2.975 9.436 1.00 94.88 666 LEU A CA 1
ATOM 5227 C C . LEU A 1 666 ? 2.265 -4.229 9.117 1.00 94.88 666 LEU A C 1
ATOM 5229 O O . LEU A 1 666 ? 2.680 -4.940 10.033 1.00 94.88 666 LEU A O 1
ATOM 5233 N N . LEU A 1 667 ? 2.576 -4.467 7.838 1.00 94.69 667 LEU A N 1
ATOM 5234 C CA . LEU A 1 667 ? 3.427 -5.578 7.390 1.00 94.69 667 LEU A CA 1
ATOM 5235 C C . LEU A 1 667 ? 4.845 -5.517 7.976 1.00 94.69 667 LEU A C 1
ATOM 5237 O O . LEU A 1 667 ? 5.413 -6.563 8.293 1.00 94.69 667 LEU A O 1
ATOM 5241 N N . ALA A 1 668 ? 5.398 -4.314 8.170 1.00 92.75 668 ALA A N 1
ATOM 5242 C CA . ALA A 1 668 ? 6.726 -4.108 8.750 1.00 92.75 668 ALA A CA 1
ATOM 5243 C C . ALA A 1 668 ? 6.906 -4.775 10.128 1.00 92.75 668 ALA A C 1
ATOM 5245 O O . ALA A 1 668 ? 7.983 -5.302 10.407 1.00 92.75 668 ALA A O 1
ATOM 5246 N N . GLU A 1 669 ? 5.861 -4.793 10.964 1.00 91.38 669 GLU A N 1
ATOM 5247 C CA . GLU A 1 669 ? 5.883 -5.440 12.285 1.00 91.38 669 GLU A CA 1
ATOM 5248 C C . GLU A 1 669 ? 5.769 -6.976 12.160 1.00 91.38 669 GLU A C 1
ATOM 5250 O O . GLU A 1 669 ? 6.502 -7.726 12.802 1.00 91.38 669 GLU A O 1
ATOM 5255 N N . ILE A 1 670 ? 4.887 -7.454 11.272 1.00 92.81 670 ILE A N 1
ATOM 5256 C CA . ILE A 1 670 ? 4.573 -8.883 11.073 1.00 92.81 670 ILE A CA 1
ATOM 5257 C C . ILE A 1 670 ? 5.755 -9.653 10.451 1.00 92.81 670 ILE A C 1
ATOM 5259 O O . ILE A 1 670 ? 5.959 -10.833 10.756 1.00 92.81 670 ILE A O 1
ATOM 5263 N N . ALA A 1 671 ? 6.554 -8.983 9.610 1.00 90.06 671 ALA A N 1
ATOM 5264 C CA . ALA A 1 671 ? 7.706 -9.535 8.885 1.00 90.06 671 ALA A CA 1
ATOM 5265 C C . ALA A 1 671 ? 8.811 -10.138 9.765 1.00 90.06 671 ALA A C 1
ATOM 5267 O O . ALA A 1 671 ? 9.632 -10.918 9.273 1.00 90.06 671 ALA A O 1
ATOM 5268 N N . TYR A 1 672 ? 8.842 -9.803 11.059 1.00 86.62 672 TYR A N 1
ATOM 5269 C CA . TYR A 1 672 ? 9.786 -10.408 11.990 1.00 86.62 672 TYR A CA 1
ATOM 5270 C C . TYR A 1 672 ? 9.385 -11.837 12.386 1.00 86.62 672 TYR A C 1
ATOM 5272 O O . TYR A 1 672 ? 10.264 -12.674 12.557 1.00 86.62 672 TYR A O 1
ATOM 5280 N N . GLU A 1 673 ? 8.100 -12.160 12.551 1.00 84.81 673 GLU A N 1
ATOM 5281 C CA . GLU A 1 673 ? 7.691 -13.442 13.160 1.00 84.81 673 GLU A CA 1
ATOM 5282 C C . GLU A 1 673 ? 7.392 -14.570 12.152 1.00 84.81 673 GLU A C 1
ATOM 5284 O O . GLU A 1 673 ? 7.534 -15.730 12.523 1.00 84.81 673 GLU A O 1
ATOM 5289 N N . ASN A 1 674 ? 7.049 -14.265 10.892 1.00 82.75 674 ASN A N 1
ATOM 5290 C CA . ASN A 1 674 ? 6.370 -15.211 9.982 1.00 82.75 674 ASN A CA 1
ATOM 5291 C C . ASN A 1 674 ? 7.136 -15.446 8.654 1.00 82.75 674 ASN A C 1
ATOM 5293 O O . ASN A 1 674 ? 6.668 -15.061 7.587 1.00 82.75 674 ASN A O 1
ATOM 5297 N N . ASP A 1 675 ? 8.342 -16.021 8.705 1.00 76.94 675 ASP A N 1
ATOM 5298 C CA . ASP A 1 675 ? 9.249 -16.149 7.541 1.00 76.94 675 ASP A CA 1
ATOM 5299 C C . ASP A 1 675 ? 8.717 -17.018 6.382 1.00 76.94 675 ASP A C 1
ATOM 5301 O O . ASP A 1 675 ? 8.914 -16.657 5.220 1.00 76.94 675 ASP A O 1
ATOM 5305 N N . GLU A 1 676 ? 8.059 -18.145 6.663 1.00 82.25 676 GLU A N 1
ATOM 5306 C CA . GLU A 1 676 ? 7.506 -19.041 5.630 1.00 82.25 676 GLU A CA 1
ATOM 5307 C C . GLU A 1 676 ? 6.342 -18.396 4.844 1.00 82.25 676 GLU A C 1
ATOM 5309 O O . GLU A 1 676 ? 6.401 -18.337 3.613 1.00 82.25 676 GLU A O 1
ATOM 5314 N N . ASP A 1 677 ? 5.327 -17.844 5.526 1.00 88.06 677 ASP A N 1
ATOM 5315 C CA . ASP A 1 677 ? 4.128 -17.234 4.913 1.00 88.06 677 ASP A CA 1
ATOM 5316 C C . ASP A 1 677 ? 4.443 -16.054 3.972 1.00 88.06 677 ASP A C 1
ATOM 5318 O O . ASP A 1 677 ? 3.662 -15.727 3.075 1.00 88.06 677 ASP A O 1
ATOM 5322 N N . PHE A 1 678 ? 5.593 -15.397 4.150 1.00 87.44 678 PHE A N 1
ATOM 5323 C CA . PHE A 1 678 ? 6.009 -14.282 3.299 1.00 87.44 678 PHE A CA 1
ATOM 5324 C C . PHE A 1 678 ? 6.597 -14.699 1.943 1.00 87.44 678 PHE A C 1
ATOM 5326 O O . PHE A 1 678 ? 6.699 -13.849 1.055 1.00 87.44 678 PHE A O 1
ATOM 5333 N N . ARG A 1 679 ? 6.969 -15.973 1.744 1.00 86.94 679 ARG A N 1
ATOM 5334 C CA . ARG A 1 679 ? 7.774 -16.407 0.583 1.00 86.94 679 ARG A CA 1
ATOM 5335 C C . ARG A 1 679 ? 7.095 -16.229 -0.772 1.00 86.94 679 ARG A C 1
ATOM 5337 O O . ARG A 1 679 ? 7.755 -15.813 -1.721 1.00 86.94 679 ARG A O 1
ATOM 5344 N N . GLU A 1 680 ? 5.789 -16.474 -0.865 1.00 88.69 680 GLU A N 1
ATOM 5345 C CA . GLU A 1 680 ? 5.037 -16.272 -2.116 1.00 88.69 680 GLU A CA 1
ATOM 5346 C C . GLU A 1 680 ? 4.914 -14.781 -2.492 1.00 88.69 680 GLU A C 1
ATOM 5348 O O . GLU A 1 680 ? 4.802 -14.434 -3.668 1.00 88.69 680 GLU A O 1
ATOM 5353 N N . HIS A 1 681 ? 5.004 -13.888 -1.500 1.00 92.69 681 HIS A N 1
ATOM 5354 C CA . HIS A 1 681 ? 4.744 -12.451 -1.635 1.00 92.69 681 HIS A CA 1
ATOM 5355 C C . HIS A 1 681 ? 6.012 -11.593 -1.807 1.00 92.69 681 HIS A C 1
ATOM 5357 O O . HIS A 1 681 ? 5.910 -10.398 -2.101 1.00 92.69 681 HIS A O 1
ATOM 5363 N N . LEU A 1 682 ? 7.212 -12.175 -1.671 1.00 92.25 682 LEU A N 1
ATOM 5364 C CA . LEU A 1 682 ? 8.500 -11.459 -1.752 1.00 92.25 682 LEU A CA 1
ATOM 5365 C C . LEU A 1 682 ? 8.697 -10.596 -3.014 1.00 92.25 682 LEU A C 1
ATOM 5367 O O . LEU A 1 682 ? 9.179 -9.472 -2.860 1.00 92.25 682 LEU A O 1
ATOM 5371 N N . PRO A 1 683 ? 8.321 -11.036 -4.236 1.00 94.25 683 PRO A N 1
ATOM 5372 C CA . PRO A 1 683 ? 8.482 -10.228 -5.448 1.00 94.25 683 PRO A CA 1
ATOM 5373 C C . PRO A 1 683 ? 7.779 -8.871 -5.357 1.00 94.25 683 PRO A C 1
ATOM 5375 O O . PRO A 1 683 ? 8.345 -7.848 -5.735 1.00 94.25 683 PRO A O 1
ATOM 5378 N N . LEU A 1 684 ? 6.561 -8.864 -4.813 1.00 95.56 684 LEU A N 1
ATOM 5379 C CA . LEU A 1 684 ? 5.755 -7.665 -4.623 1.00 95.56 684 LEU A CA 1
ATOM 5380 C C . LEU A 1 684 ? 6.259 -6.851 -3.426 1.00 95.56 684 LEU A C 1
ATOM 5382 O O . LEU A 1 684 ? 6.437 -5.643 -3.545 1.00 95.56 684 LEU A O 1
ATOM 5386 N N . LEU A 1 685 ? 6.557 -7.499 -2.297 1.00 94.44 685 LEU A N 1
ATOM 5387 C CA . LEU A 1 685 ? 7.041 -6.822 -1.089 1.00 94.44 685 LEU A CA 1
ATOM 5388 C C . LEU A 1 685 ? 8.352 -6.075 -1.331 1.00 94.44 685 LEU A C 1
ATOM 5390 O O . LEU A 1 685 ? 8.440 -4.893 -0.998 1.00 94.44 685 LEU A O 1
ATOM 5394 N N . PHE A 1 686 ? 9.348 -6.713 -1.952 1.00 94.81 686 PHE A N 1
ATOM 5395 C CA . PHE A 1 686 ? 10.589 -6.028 -2.313 1.00 94.81 686 PHE A CA 1
ATOM 5396 C C . PHE A 1 686 ? 10.347 -4.949 -3.367 1.00 94.81 686 PHE A C 1
ATOM 5398 O O . PHE A 1 686 ? 10.917 -3.869 -3.248 1.00 94.81 686 PHE A O 1
ATOM 5405 N N . HIS A 1 687 ? 9.463 -5.173 -4.346 1.00 96.38 687 HIS A N 1
ATOM 5406 C CA . HIS A 1 687 ? 9.128 -4.140 -5.321 1.00 96.38 687 HIS A CA 1
ATOM 5407 C C . HIS A 1 687 ? 8.551 -2.876 -4.660 1.00 96.38 687 HIS A C 1
ATOM 5409 O O . HIS A 1 687 ? 9.164 -1.814 -4.779 1.00 96.38 687 HIS A O 1
ATOM 5415 N N . VAL A 1 688 ? 7.447 -2.981 -3.904 1.00 94.69 688 VAL A N 1
ATOM 5416 C CA . VAL A 1 688 ? 6.802 -1.811 -3.271 1.00 94.69 688 VAL A CA 1
ATOM 5417 C C . VAL A 1 688 ? 7.728 -1.134 -2.266 1.00 94.69 688 VAL A C 1
ATOM 5419 O O . VAL A 1 688 ? 7.818 0.093 -2.246 1.00 94.69 688 VAL A O 1
ATOM 5422 N N . THR A 1 689 ? 8.471 -1.917 -1.478 1.00 94.44 689 THR A N 1
ATOM 5423 C CA . THR A 1 689 ? 9.434 -1.378 -0.507 1.00 94.44 689 THR A CA 1
ATOM 5424 C C . THR A 1 689 ? 10.519 -0.547 -1.192 1.00 94.44 689 THR A C 1
ATOM 5426 O O . THR A 1 689 ? 10.887 0.503 -0.677 1.00 94.44 689 THR A O 1
ATOM 5429 N N . PHE A 1 690 ? 11.021 -0.986 -2.353 1.00 94.94 690 PHE A N 1
ATOM 5430 C CA . PHE A 1 690 ? 12.087 -0.296 -3.082 1.00 94.94 690 PHE A CA 1
ATOM 5431 C C . PHE A 1 690 ? 11.590 0.957 -3.813 1.00 94.94 690 PHE A C 1
ATOM 5433 O O . PHE A 1 690 ? 12.239 1.993 -3.704 1.00 94.94 690 PHE A O 1
ATOM 5440 N N . VAL A 1 691 ? 10.436 0.910 -4.494 1.00 92.94 691 VAL A N 1
ATOM 5441 C CA . VAL A 1 691 ? 9.859 2.097 -5.173 1.00 92.94 691 VAL A CA 1
ATOM 5442 C C . VAL A 1 691 ? 9.287 3.148 -4.206 1.00 92.94 691 VAL A C 1
ATOM 5444 O O . VAL A 1 691 ? 8.770 4.164 -4.655 1.00 92.94 691 VAL A O 1
ATOM 5447 N N . SER A 1 692 ? 9.375 2.911 -2.891 1.00 91.00 692 SER A N 1
ATOM 5448 C CA . SER A 1 692 ? 8.918 3.827 -1.833 1.00 91.00 692 SER A CA 1
ATOM 5449 C C . SER A 1 692 ? 10.062 4.401 -0.972 1.00 91.00 692 SER A C 1
ATOM 5451 O O . SER A 1 692 ? 9.800 5.167 -0.045 1.00 91.00 692 SER A O 1
ATOM 5453 N N . MET A 1 693 ? 11.335 4.069 -1.252 1.00 89.94 693 MET A N 1
ATOM 5454 C CA . MET A 1 693 ? 12.498 4.535 -0.458 1.00 89.94 693 MET A CA 1
ATOM 5455 C C . MET A 1 693 ? 12.909 6.001 -0.698 1.00 89.94 693 MET A C 1
ATOM 5457 O O . MET A 1 693 ? 13.836 6.505 -0.053 1.00 89.94 693 MET A O 1
ATOM 5461 N N . ASP A 1 694 ? 12.228 6.670 -1.621 1.00 89.00 694 ASP A N 1
ATOM 5462 C CA . ASP A 1 694 ? 12.310 8.093 -1.943 1.00 89.00 694 ASP A CA 1
ATOM 5463 C C . ASP A 1 694 ? 10.954 8.815 -1.803 1.00 89.00 694 ASP A C 1
ATOM 5465 O O . ASP A 1 694 ? 10.779 9.922 -2.314 1.00 89.00 694 ASP A O 1
ATOM 5469 N N . SER A 1 695 ? 10.016 8.224 -1.049 1.00 86.75 695 SER A N 1
ATOM 5470 C CA . SER A 1 695 ? 8.810 8.912 -0.565 1.00 86.75 695 SER A CA 1
ATOM 5471 C C . SER A 1 695 ? 9.160 10.182 0.230 1.00 86.75 695 SER A C 1
ATOM 5473 O O . SER A 1 695 ? 10.181 10.230 0.918 1.00 86.75 695 SER A O 1
ATOM 5475 N N . SER A 1 696 ? 8.291 11.200 0.172 1.00 80.69 696 SER A N 1
ATOM 5476 C CA . SER A 1 696 ? 8.382 12.393 1.030 1.00 80.69 696 SER A CA 1
ATOM 5477 C C . SER A 1 696 ? 7.972 12.138 2.480 1.00 80.69 696 SER A C 1
ATOM 5479 O O . SER A 1 696 ? 8.268 12.958 3.346 1.00 80.69 696 SER A O 1
ATOM 5481 N N . GLU A 1 697 ? 7.292 11.023 2.748 1.00 83.19 697 GLU A N 1
ATOM 5482 C CA . GLU A 1 697 ? 6.707 10.738 4.053 1.00 83.19 697 GLU A CA 1
ATOM 5483 C C . GLU A 1 697 ? 7.684 9.931 4.917 1.00 83.19 697 GLU A C 1
ATOM 5485 O O . GLU A 1 697 ? 7.817 8.714 4.758 1.00 83.19 697 GLU A O 1
ATOM 5490 N N . ASP A 1 698 ? 8.341 10.604 5.871 1.00 83.69 698 ASP A N 1
ATOM 5491 C CA . ASP A 1 698 ? 9.341 10.024 6.790 1.00 83.69 698 ASP A CA 1
ATOM 5492 C C . ASP A 1 698 ? 8.881 8.703 7.440 1.00 83.69 698 ASP A C 1
ATOM 5494 O O . ASP A 1 698 ? 9.677 7.782 7.629 1.00 83.69 698 ASP A O 1
ATOM 5498 N N . ILE A 1 699 ? 7.586 8.586 7.755 1.00 85.31 699 ILE A N 1
ATOM 5499 C CA . ILE A 1 699 ? 6.988 7.391 8.368 1.00 85.31 699 ILE A CA 1
ATOM 5500 C C . ILE A 1 699 ? 6.889 6.199 7.401 1.00 85.31 699 ILE A C 1
ATOM 5502 O O . ILE A 1 699 ? 7.095 5.055 7.811 1.00 85.31 699 ILE A O 1
ATOM 5506 N N . VAL A 1 700 ? 6.625 6.450 6.114 1.00 88.62 700 VAL A N 1
ATOM 5507 C CA . VAL A 1 700 ? 6.620 5.416 5.066 1.00 88.62 700 VAL A CA 1
ATOM 5508 C C . VAL A 1 700 ? 8.050 4.958 4.816 1.00 88.62 700 VAL A C 1
ATOM 5510 O O . VAL A 1 700 ? 8.318 3.759 4.791 1.00 88.62 700 VAL A O 1
ATOM 5513 N N . LEU A 1 701 ? 8.983 5.906 4.720 1.00 88.38 701 LEU A N 1
ATOM 5514 C CA . LEU A 1 701 ? 10.413 5.658 4.560 1.00 88.38 701 LEU A CA 1
ATOM 5515 C C . LEU A 1 701 ? 10.993 4.818 5.712 1.00 88.38 701 LEU A C 1
ATOM 5517 O O . LEU A 1 701 ? 11.638 3.796 5.459 1.00 88.38 701 LEU A O 1
ATOM 5521 N N . GLU A 1 702 ? 10.730 5.194 6.971 1.00 89.31 702 GLU A N 1
ATOM 5522 C CA . GLU A 1 702 ? 11.168 4.420 8.139 1.00 89.31 702 GLU A CA 1
ATOM 5523 C C . GLU A 1 702 ? 10.606 2.994 8.100 1.00 89.31 702 GLU A C 1
ATOM 5525 O O . GLU A 1 702 ? 11.338 2.039 8.374 1.00 89.31 702 GLU A O 1
ATOM 5530 N N . HIS A 1 703 ? 9.336 2.816 7.728 1.00 91.62 703 HIS A N 1
ATOM 5531 C CA . HIS A 1 703 ? 8.727 1.490 7.692 1.00 91.62 703 HIS A CA 1
ATOM 5532 C C . HIS A 1 703 ? 9.091 0.652 6.464 1.00 91.62 703 HIS A C 1
ATOM 5534 O O . HIS A 1 703 ? 9.177 -0.565 6.607 1.00 91.62 703 HIS A O 1
ATOM 5540 N N . CYS A 1 704 ? 9.465 1.254 5.332 1.00 93.31 704 CYS A N 1
ATOM 5541 C CA . CYS A 1 704 ? 10.124 0.547 4.228 1.00 93.31 704 CYS A CA 1
ATOM 5542 C C . CYS A 1 704 ? 11.490 -0.003 4.669 1.00 93.31 704 CYS A C 1
ATOM 5544 O O . CYS A 1 704 ? 11.801 -1.178 4.466 1.00 93.31 704 CYS A O 1
ATOM 5546 N N . GLN A 1 705 ? 12.294 0.829 5.337 1.00 92.81 705 GLN A N 1
ATOM 5547 C CA . GLN A 1 705 ? 13.598 0.433 5.878 1.00 92.81 705 GLN A CA 1
ATOM 5548 C C . GLN A 1 705 ? 13.455 -0.649 6.966 1.00 92.81 705 GLN A C 1
ATOM 5550 O O . GLN A 1 705 ? 14.233 -1.603 6.996 1.00 92.81 705 GLN A O 1
ATOM 5555 N N . HIS A 1 706 ? 12.439 -0.541 7.827 1.00 92.75 706 HIS A N 1
ATOM 5556 C CA . HIS A 1 706 ? 12.139 -1.517 8.877 1.00 92.75 706 HIS A CA 1
ATOM 5557 C C . HIS A 1 706 ? 11.653 -2.860 8.303 1.00 92.75 706 HIS A C 1
ATOM 5559 O O . HIS A 1 706 ? 12.179 -3.905 8.684 1.00 92.75 706 HIS A O 1
ATOM 5565 N N . LEU A 1 707 ? 10.701 -2.840 7.361 1.00 93.75 707 LEU A N 1
ATOM 5566 C CA . LEU A 1 707 ? 10.199 -4.030 6.667 1.00 93.75 707 LEU A CA 1
ATOM 5567 C C . LEU A 1 707 ? 11.347 -4.785 5.990 1.00 93.75 707 LEU A C 1
ATOM 5569 O O . LEU A 1 707 ? 11.474 -5.995 6.170 1.00 93.75 707 LEU A O 1
ATOM 5573 N N . LEU A 1 708 ? 12.239 -4.076 5.289 1.00 93.19 708 LEU A N 1
ATOM 5574 C CA . LEU A 1 708 ? 13.369 -4.713 4.618 1.00 93.19 708 LEU A CA 1
ATOM 5575 C C . LEU A 1 708 ? 14.373 -5.339 5.596 1.00 93.19 708 LEU A C 1
ATOM 5577 O O . LEU A 1 708 ? 14.874 -6.433 5.343 1.00 93.19 708 LEU A O 1
ATOM 5581 N N . VAL A 1 709 ? 14.650 -4.679 6.725 1.00 92.75 709 VAL A N 1
ATOM 5582 C CA . VAL A 1 709 ? 15.501 -5.230 7.794 1.00 92.75 709 VAL A CA 1
ATOM 5583 C C . VAL A 1 709 ? 14.875 -6.478 8.419 1.00 92.75 709 VAL A C 1
ATOM 5585 O O . VAL A 1 709 ? 15.591 -7.453 8.644 1.00 92.75 709 VAL A O 1
ATOM 5588 N N . ASN A 1 710 ? 13.561 -6.481 8.659 1.00 92.19 710 ASN A N 1
ATOM 5589 C CA . ASN A 1 710 ? 12.869 -7.631 9.238 1.00 92.19 710 ASN A CA 1
ATOM 5590 C C . ASN A 1 710 ? 12.816 -8.814 8.264 1.00 92.19 710 ASN A C 1
ATOM 5592 O O . ASN A 1 710 ? 13.158 -9.918 8.678 1.00 92.19 710 ASN A O 1
ATOM 5596 N N . LEU A 1 711 ? 12.509 -8.585 6.980 1.00 90.81 711 LEU A N 1
ATOM 5597 C CA . LEU A 1 711 ? 12.559 -9.619 5.937 1.00 90.81 711 LEU A CA 1
ATOM 5598 C C . LEU A 1 711 ? 13.980 -10.185 5.758 1.00 90.81 711 LEU A C 1
ATOM 5600 O O . LEU A 1 711 ? 14.147 -11.399 5.706 1.00 90.81 711 LEU A O 1
ATOM 5604 N N . LEU A 1 712 ? 15.023 -9.345 5.728 1.00 88.94 712 LEU A N 1
ATOM 5605 C CA . LEU A 1 712 ? 16.416 -9.819 5.689 1.00 88.94 712 LEU A CA 1
ATOM 5606 C C . LEU A 1 712 ? 16.780 -10.652 6.927 1.00 88.94 712 LEU A C 1
ATOM 5608 O O . LEU A 1 712 ? 17.489 -11.654 6.816 1.00 88.94 712 LEU A O 1
ATOM 5612 N N . TYR A 1 713 ? 16.318 -10.254 8.114 1.00 88.31 713 TYR A N 1
ATOM 5613 C CA . TYR A 1 713 ? 16.622 -10.974 9.347 1.00 88.31 713 TYR A CA 1
ATOM 5614 C C . TYR A 1 713 ? 15.879 -12.314 9.448 1.00 88.31 713 TYR A C 1
ATOM 5616 O O . TYR A 1 713 ? 16.494 -13.311 9.828 1.00 88.31 713 TYR A O 1
ATOM 5624 N N . SER A 1 714 ? 14.593 -12.362 9.092 1.00 85.56 714 SER A N 1
ATOM 5625 C CA . SER A 1 714 ? 13.787 -13.583 9.157 1.00 85.56 714 SER A CA 1
ATOM 5626 C C . SER A 1 714 ? 14.151 -14.558 8.028 1.00 85.56 714 SER A C 1
ATOM 5628 O O . SER A 1 714 ? 14.564 -15.680 8.313 1.00 85.56 714 SER A O 1
ATOM 5630 N N . LEU A 1 715 ? 14.141 -14.113 6.766 1.00 82.19 715 LEU A N 1
ATOM 5631 C CA . LEU A 1 715 ? 14.374 -14.970 5.593 1.00 82.19 715 LEU A CA 1
ATOM 5632 C C . LEU A 1 715 ? 15.832 -15.406 5.415 1.00 82.19 715 LEU A C 1
ATOM 5634 O O . LEU A 1 715 ? 16.063 -16.513 4.939 1.00 82.19 715 LEU A O 1
ATOM 5638 N N . ALA A 1 716 ? 16.812 -14.560 5.752 1.00 77.81 716 ALA A N 1
ATOM 5639 C CA . ALA A 1 716 ? 18.233 -14.879 5.574 1.00 77.81 716 ALA A CA 1
ATOM 5640 C C . ALA A 1 716 ? 18.962 -15.040 6.913 1.00 77.81 716 ALA A C 1
ATOM 5642 O O . ALA A 1 716 ? 19.594 -16.069 7.145 1.00 77.81 716 ALA A O 1
ATOM 5643 N N . GLY A 1 717 ? 18.846 -14.058 7.813 1.00 74.75 717 GLY A N 1
ATOM 5644 C CA . GLY A 1 717 ? 19.574 -14.020 9.087 1.00 74.75 717 GLY A CA 1
ATOM 5645 C C . GLY A 1 717 ? 19.385 -15.270 9.953 1.00 74.75 717 GLY A C 1
ATOM 5646 O O . GLY A 1 717 ? 20.374 -15.891 10.341 1.00 74.75 717 GLY A O 1
ATOM 5647 N N . ARG A 1 718 ? 18.133 -15.673 10.209 1.00 74.94 718 ARG A N 1
ATOM 5648 C CA . ARG A 1 718 ? 17.807 -16.883 10.988 1.00 74.94 718 ARG A CA 1
ATOM 5649 C C . ARG A 1 718 ? 18.234 -18.171 10.300 1.00 74.94 718 ARG A C 1
ATOM 5651 O O . ARG A 1 718 ? 18.788 -19.052 10.954 1.00 74.94 718 ARG A O 1
ATOM 5658 N N . HIS A 1 719 ? 17.992 -18.297 8.998 1.00 71.00 719 HIS A N 1
ATOM 5659 C CA . HIS A 1 719 ? 18.330 -19.513 8.259 1.00 71.00 719 HIS A CA 1
ATOM 5660 C C . HIS A 1 719 ? 19.859 -19.734 8.221 1.00 71.00 719 HIS A C 1
ATOM 5662 O O . HIS A 1 719 ? 20.315 -20.830 8.544 1.00 71.00 719 HIS A O 1
ATOM 5668 N N . LEU A 1 720 ? 20.656 -18.678 8.005 1.00 68.25 720 LEU A N 1
ATOM 5669 C CA . LEU A 1 720 ? 22.128 -18.680 8.146 1.00 68.25 720 LEU A CA 1
ATOM 5670 C C . LEU A 1 720 ? 22.624 -18.839 9.603 1.00 68.25 720 LEU A C 1
ATOM 5672 O O . LEU A 1 720 ? 23.826 -18.966 9.837 1.00 68.25 720 LEU A O 1
ATOM 5676 N N . GLU A 1 721 ? 21.735 -18.816 10.600 1.00 67.19 721 GLU A N 1
ATOM 5677 C CA . GLU A 1 721 ? 22.050 -19.135 12.003 1.00 67.19 721 GLU A CA 1
ATOM 5678 C C . GLU A 1 721 ? 21.691 -20.566 12.402 1.00 67.19 721 GLU A C 1
ATOM 5680 O O . GLU A 1 721 ? 22.304 -21.109 13.319 1.00 67.19 721 GLU A O 1
ATOM 5685 N N . GLN A 1 722 ? 20.756 -21.196 11.693 1.00 61.56 722 GLN A N 1
ATOM 5686 C CA . GLN A 1 722 ? 20.361 -22.588 11.910 1.00 61.56 722 GLN A CA 1
ATOM 5687 C C . GLN A 1 722 ? 21.205 -23.566 11.075 1.00 61.56 722 GLN A C 1
ATOM 5689 O O . GLN A 1 722 ? 21.568 -24.635 11.565 1.00 61.56 722 GLN A O 1
ATOM 5694 N N . TYR A 1 723 ? 21.565 -23.193 9.843 1.00 55.72 723 TYR A N 1
ATOM 5695 C CA . TYR A 1 723 ? 22.349 -24.016 8.917 1.00 55.72 723 TYR A CA 1
ATOM 5696 C C . TYR A 1 723 ? 23.844 -23.669 8.966 1.00 55.72 723 TYR A C 1
ATOM 5698 O O . TYR A 1 723 ? 24.418 -23.184 7.997 1.00 55.72 723 TYR A O 1
ATOM 5706 N N . VAL A 1 724 ? 24.499 -23.924 10.104 1.00 51.19 724 VAL A N 1
ATOM 5707 C CA . VAL A 1 724 ? 25.965 -23.806 10.202 1.00 51.19 724 VAL A CA 1
ATOM 5708 C C . VAL A 1 724 ? 26.621 -25.019 9.534 1.00 51.19 724 VAL A C 1
ATOM 5710 O O . VAL A 1 724 ? 26.805 -26.060 10.166 1.00 51.19 724 VAL A O 1
ATOM 5713 N N . VAL A 1 725 ? 26.973 -24.877 8.255 1.00 48.34 725 VAL A N 1
ATOM 5714 C CA . VAL A 1 725 ? 27.768 -25.842 7.480 1.00 48.34 725 VAL A CA 1
ATOM 5715 C C . VAL A 1 725 ? 29.137 -25.220 7.148 1.00 48.34 725 VAL A C 1
ATOM 5717 O O . VAL A 1 725 ? 29.398 -24.041 7.395 1.00 48.34 725 VAL A O 1
ATOM 5720 N N . GLU A 1 726 ? 30.104 -26.046 6.750 1.00 48.56 726 GLU A N 1
ATOM 5721 C CA . GLU A 1 726 ? 31.518 -25.679 6.820 1.00 48.56 726 GLU A CA 1
ATOM 5722 C C . GLU A 1 726 ? 31.976 -24.688 5.727 1.00 48.56 726 GLU A C 1
ATOM 5724 O O . GLU A 1 726 ? 31.751 -24.865 4.530 1.00 48.56 726 GLU A O 1
ATOM 5729 N N . ASN A 1 727 ? 32.750 -23.688 6.162 1.00 49.44 727 ASN A N 1
ATOM 5730 C CA . ASN A 1 727 ? 33.718 -22.908 5.376 1.00 49.44 727 ASN A CA 1
ATOM 5731 C C . ASN A 1 727 ? 33.224 -22.033 4.200 1.00 49.44 727 ASN A C 1
ATOM 5733 O O . ASN A 1 727 ? 34.072 -21.402 3.574 1.00 49.44 727 ASN A O 1
ATOM 5737 N N . SER A 1 728 ? 31.920 -21.921 3.915 1.00 54.41 728 SER A N 1
ATOM 5738 C CA . SER A 1 728 ? 31.411 -20.998 2.871 1.00 54.41 728 SER A CA 1
ATOM 5739 C C . SER A 1 728 ? 30.292 -20.049 3.327 1.00 54.41 728 SER A C 1
ATOM 5741 O O . SER A 1 728 ? 30.285 -18.886 2.926 1.00 54.41 728 SER A O 1
ATOM 5743 N N . ASP A 1 729 ? 29.425 -20.457 4.259 1.00 56.97 729 ASP A N 1
ATOM 5744 C CA . ASP A 1 729 ? 28.294 -19.630 4.726 1.00 56.97 729 ASP A CA 1
ATOM 5745 C C . ASP A 1 729 ? 28.700 -18.338 5.465 1.00 56.97 729 ASP A C 1
ATOM 5747 O O . ASP A 1 729 ? 27.894 -17.418 5.627 1.00 56.97 729 ASP A O 1
ATOM 5751 N N . GLY A 1 730 ? 29.962 -18.233 5.897 1.00 63.69 730 GLY A N 1
ATOM 5752 C CA . GLY A 1 730 ? 30.489 -17.065 6.606 1.00 63.69 730 GLY A CA 1
ATOM 5753 C C . GLY A 1 730 ? 30.463 -15.773 5.783 1.00 63.69 730 GLY A C 1
ATOM 5754 O O . GLY A 1 730 ? 30.126 -14.719 6.326 1.00 63.69 730 GLY A O 1
ATOM 5755 N N . GLU A 1 731 ? 30.766 -15.842 4.483 1.00 72.75 731 GLU A N 1
ATOM 5756 C CA . GLU A 1 731 ? 30.779 -14.661 3.605 1.00 72.75 731 GLU A CA 1
ATOM 5757 C C . GLU A 1 731 ? 29.350 -14.187 3.307 1.00 72.75 731 GLU A C 1
ATOM 5759 O O . GLU A 1 731 ? 29.039 -13.013 3.516 1.00 72.75 731 GLU A O 1
ATOM 5764 N N . ASN A 1 732 ? 28.447 -15.116 2.972 1.00 75.12 732 ASN A N 1
ATOM 5765 C CA . ASN A 1 732 ? 27.017 -14.849 2.773 1.00 75.12 732 ASN A CA 1
ATOM 5766 C C . ASN A 1 732 ? 26.376 -14.230 4.028 1.00 75.12 732 ASN A C 1
ATOM 5768 O O . ASN A 1 732 ? 25.685 -13.210 3.956 1.00 75.12 732 ASN A O 1
ATOM 5772 N N . LYS A 1 733 ? 26.660 -14.785 5.214 1.00 76.94 733 LYS A N 1
ATOM 5773 C CA . LYS A 1 733 ? 26.182 -14.222 6.483 1.00 76.94 733 LYS A CA 1
ATOM 5774 C C . LYS A 1 733 ? 26.757 -12.829 6.749 1.00 76.94 733 LYS A C 1
ATOM 5776 O O . LYS A 1 733 ? 26.033 -11.948 7.220 1.00 76.94 733 LYS A O 1
ATOM 5781 N N . GLN A 1 734 ? 28.030 -12.593 6.433 1.00 82.25 734 GLN A N 1
ATOM 5782 C CA . GLN A 1 734 ? 28.639 -11.270 6.562 1.00 82.25 734 GLN A CA 1
ATOM 5783 C C . GLN A 1 734 ? 28.032 -10.257 5.575 1.00 82.25 734 GLN A C 1
ATOM 5785 O O . GLN A 1 734 ? 27.821 -9.105 5.963 1.00 82.25 734 GLN A O 1
ATOM 5790 N N . GLN A 1 735 ? 27.670 -10.678 4.359 1.00 84.38 735 GLN A N 1
ATOM 5791 C CA . GLN A 1 735 ? 26.947 -9.859 3.384 1.00 84.38 735 GLN A CA 1
ATOM 5792 C C . GLN A 1 735 ? 25.577 -9.435 3.933 1.00 84.38 735 GLN A C 1
ATOM 5794 O O . GLN A 1 735 ? 25.347 -8.233 4.077 1.00 84.38 735 GLN A O 1
ATOM 5799 N N . VAL A 1 736 ? 24.730 -10.381 4.363 1.00 86.38 736 VAL A N 1
ATOM 5800 C CA . VAL A 1 736 ? 23.412 -10.103 4.979 1.00 86.38 736 VAL A CA 1
ATOM 5801 C C . VAL A 1 736 ? 23.539 -9.141 6.169 1.00 86.38 736 VAL A C 1
ATOM 5803 O O . VAL A 1 736 ? 22.836 -8.133 6.242 1.00 86.38 736 VAL A O 1
ATOM 5806 N N . VAL A 1 737 ? 24.485 -9.389 7.082 1.00 87.12 737 VAL A N 1
ATOM 5807 C CA . VAL A 1 737 ? 24.712 -8.528 8.258 1.00 87.12 737 VAL A CA 1
ATOM 5808 C C . VAL A 1 737 ? 25.230 -7.136 7.874 1.00 87.12 737 VAL A C 1
ATOM 5810 O O . VAL A 1 737 ? 24.897 -6.157 8.546 1.00 87.12 737 VAL A O 1
ATOM 5813 N N . SER A 1 738 ? 26.033 -7.006 6.814 1.00 90.06 738 SER A N 1
ATOM 5814 C CA . SER A 1 738 ? 26.495 -5.696 6.331 1.00 90.06 738 SER A CA 1
ATOM 5815 C C . SER A 1 738 ? 25.372 -4.899 5.656 1.00 90.06 738 SER A C 1
ATOM 5817 O O . SER A 1 738 ? 25.254 -3.700 5.904 1.00 90.06 738 SER A O 1
ATOM 5819 N N . LEU A 1 739 ? 24.490 -5.572 4.911 1.00 90.81 739 LEU A N 1
ATOM 5820 C CA . LEU A 1 739 ? 23.316 -4.985 4.267 1.00 90.81 739 LEU A CA 1
ATOM 5821 C C . LEU A 1 739 ? 22.281 -4.498 5.295 1.00 90.81 739 LEU A C 1
ATOM 5823 O O . LEU A 1 739 ? 21.827 -3.358 5.212 1.00 90.81 739 LEU A O 1
ATOM 5827 N N . ILE A 1 740 ? 21.995 -5.300 6.330 1.00 91.38 740 ILE A N 1
ATOM 5828 C CA . ILE A 1 740 ? 21.153 -4.885 7.466 1.00 91.38 740 ILE A CA 1
ATOM 5829 C C . ILE A 1 740 ? 21.737 -3.633 8.143 1.00 91.38 740 ILE A C 1
ATOM 5831 O O . ILE A 1 740 ? 21.016 -2.661 8.365 1.00 91.38 740 ILE A O 1
ATOM 5835 N N . LYS A 1 741 ? 23.049 -3.611 8.424 1.00 91.62 741 LYS A N 1
ATOM 5836 C CA . LYS A 1 741 ? 23.722 -2.445 9.028 1.00 91.62 741 LYS A CA 1
ATOM 5837 C C . LYS A 1 741 ? 23.683 -1.209 8.129 1.00 91.62 741 LYS A C 1
ATOM 5839 O O . LYS A 1 741 ? 23.521 -0.106 8.644 1.00 91.62 741 LYS A O 1
ATOM 5844 N N . TYR A 1 742 ? 23.809 -1.378 6.813 1.00 91.38 742 TYR A N 1
ATOM 5845 C CA . TYR A 1 742 ? 23.701 -0.287 5.847 1.00 91.38 742 TYR A CA 1
ATOM 5846 C C . TYR A 1 742 ? 22.304 0.355 5.882 1.00 91.38 742 TYR A C 1
ATOM 5848 O O . TYR A 1 742 ? 22.201 1.559 6.119 1.00 91.38 742 TYR A O 1
ATOM 5856 N N . VAL A 1 743 ? 21.233 -0.441 5.768 1.00 91.06 743 VAL A N 1
ATOM 5857 C CA . VAL A 1 743 ? 19.845 0.060 5.846 1.00 91.06 743 VAL A CA 1
ATOM 5858 C C . VAL A 1 743 ? 19.570 0.704 7.213 1.00 91.06 743 VAL A C 1
ATOM 5860 O O . VAL A 1 743 ? 19.035 1.808 7.280 1.00 91.06 743 VAL A O 1
ATOM 5863 N N . GLN A 1 744 ? 20.025 0.091 8.311 1.00 90.94 744 GLN A N 1
ATOM 5864 C CA . GLN A 1 744 ? 19.907 0.672 9.656 1.00 90.94 744 GLN A CA 1
ATOM 5865 C C . GLN A 1 744 ? 20.664 2.003 9.810 1.00 90.94 744 GLN A C 1
ATOM 5867 O O . GLN A 1 744 ? 20.159 2.907 10.471 1.00 90.94 744 GLN A O 1
ATOM 5872 N N . SER A 1 745 ? 21.832 2.169 9.175 1.00 90.94 745 SER A N 1
ATOM 5873 C CA . SER A 1 745 ? 22.585 3.437 9.185 1.00 90.94 745 SER A CA 1
ATOM 5874 C C . SER A 1 745 ? 21.889 4.587 8.444 1.00 90.94 745 SER A C 1
ATOM 5876 O O . SER A 1 745 ? 22.280 5.742 8.600 1.00 90.94 745 SER A O 1
ATOM 5878 N N . LYS A 1 746 ? 20.851 4.267 7.663 1.00 85.44 746 LYS A N 1
ATOM 5879 C CA . LYS A 1 746 ? 20.030 5.195 6.883 1.00 85.44 746 LYS A CA 1
ATOM 5880 C C . LYS A 1 746 ? 18.634 5.431 7.469 1.00 85.44 746 LYS A C 1
ATOM 5882 O O . LYS A 1 746 ? 17.869 6.183 6.867 1.00 85.44 746 LYS A O 1
ATOM 5887 N N . ARG A 1 747 ? 18.310 4.845 8.631 1.00 82.31 747 ARG A N 1
ATOM 5888 C CA . ARG A 1 747 ? 16.985 4.929 9.273 1.00 82.31 747 ARG A CA 1
ATOM 5889 C C . ARG A 1 747 ? 16.488 6.376 9.387 1.00 82.31 747 ARG A C 1
ATOM 5891 O O . ARG A 1 747 ? 17.131 7.185 10.050 1.00 82.31 747 ARG A O 1
ATOM 5898 N N . GLY A 1 748 ? 15.339 6.672 8.778 1.00 74.44 748 GLY A N 1
ATOM 5899 C CA . GLY A 1 748 ? 14.748 8.019 8.781 1.00 74.44 748 GLY A CA 1
ATOM 5900 C C . GLY A 1 748 ? 15.509 9.032 7.914 1.00 74.44 748 GLY A C 1
ATOM 5901 O O . GLY A 1 748 ? 15.508 10.223 8.201 1.00 74.44 748 GLY A O 1
ATOM 5902 N N . SER A 1 749 ? 16.214 8.562 6.882 1.00 84.88 749 SER A N 1
ATOM 5903 C CA . SER A 1 749 ? 16.844 9.400 5.857 1.00 84.88 749 SER A CA 1
ATOM 5904 C C . SER A 1 749 ? 16.687 8.750 4.485 1.00 84.88 749 SER A C 1
ATOM 5906 O O . SER A 1 749 ? 16.791 7.525 4.369 1.00 84.88 749 SER A O 1
ATOM 5908 N N . MET A 1 750 ? 16.415 9.555 3.454 1.00 82.69 750 MET A N 1
ATOM 5909 C CA . MET A 1 750 ? 16.156 9.041 2.106 1.00 82.69 750 MET A CA 1
ATOM 5910 C C . MET A 1 750 ? 17.352 8.219 1.597 1.00 82.69 750 MET A C 1
ATOM 5912 O O . MET A 1 750 ? 18.528 8.560 1.818 1.00 82.69 750 MET A O 1
ATOM 5916 N N . MET A 1 751 ? 17.058 7.110 0.917 1.00 85.69 751 MET A N 1
ATOM 5917 C CA . MET A 1 751 ? 18.101 6.240 0.358 1.00 85.69 751 MET A CA 1
ATOM 5918 C C . MET A 1 751 ? 18.751 6.882 -0.875 1.00 85.69 751 MET A C 1
ATOM 5920 O O . MET A 1 751 ? 19.968 6.794 -1.050 1.00 85.69 751 MET A O 1
ATOM 5924 N N . TRP A 1 752 ? 17.942 7.589 -1.662 1.00 91.12 752 TRP A N 1
ATOM 5925 C CA . TRP A 1 752 ? 18.302 8.416 -2.811 1.00 91.12 752 TRP A CA 1
ATOM 5926 C C . TRP A 1 752 ? 17.265 9.541 -2.967 1.00 91.12 752 TRP A C 1
ATOM 5928 O O . TRP A 1 752 ? 16.221 9.517 -2.319 1.00 91.12 752 TRP A O 1
ATOM 5938 N N . GLU A 1 753 ? 17.552 10.543 -3.797 1.00 85.81 753 GLU A N 1
ATOM 5939 C CA . GLU A 1 753 ? 16.607 11.633 -4.067 1.00 85.81 753 GLU A CA 1
ATOM 5940 C C . GLU A 1 753 ? 15.491 11.179 -5.029 1.00 85.81 753 GLU A C 1
ATOM 5942 O O . GLU A 1 753 ? 15.714 10.345 -5.914 1.00 85.81 753 GLU A O 1
ATOM 5947 N N . SER A 1 754 ? 14.287 11.737 -4.855 1.00 86.00 754 SER A N 1
ATOM 5948 C CA . SER A 1 754 ? 13.147 11.533 -5.760 1.00 86.00 754 SER A CA 1
ATOM 5949 C C . SER A 1 754 ? 13.365 12.358 -7.034 1.00 86.00 754 SER A C 1
ATOM 5951 O O . SER A 1 754 ? 13.058 13.552 -7.095 1.00 86.00 754 SER A O 1
ATOM 5953 N N . GLU A 1 755 ? 13.975 11.708 -8.024 1.00 86.75 755 GLU A N 1
ATOM 5954 C CA . GLU A 1 755 ? 14.386 12.269 -9.313 1.00 86.75 755 GLU A CA 1
ATOM 5955 C C . GLU A 1 755 ? 13.561 11.649 -10.446 1.00 86.75 755 GLU A C 1
ATOM 5957 O O . GLU A 1 755 ? 13.498 10.425 -10.568 1.00 86.75 755 GLU A O 1
ATOM 5962 N N . ASP A 1 756 ? 12.989 12.481 -11.318 1.00 82.38 756 ASP A N 1
ATOM 5963 C CA . ASP A 1 756 ? 12.314 12.018 -12.533 1.00 82.38 756 ASP A CA 1
ATOM 5964 C C . ASP A 1 756 ? 13.273 11.973 -13.738 1.00 82.38 756 ASP A C 1
ATOM 5966 O O . ASP A 1 756 ? 13.990 12.951 -13.986 1.00 82.38 756 ASP A O 1
ATOM 5970 N N . PRO A 1 757 ? 13.268 10.889 -14.541 1.00 82.19 757 PRO A N 1
ATOM 5971 C CA . PRO A 1 757 ? 14.024 10.832 -15.786 1.00 82.19 757 PRO A CA 1
ATOM 5972 C C . PRO A 1 757 ? 13.410 11.773 -16.830 1.00 82.19 757 PRO A C 1
ATOM 5974 O O . PRO A 1 757 ? 12.193 11.853 -17.004 1.00 82.19 757 PRO A O 1
ATOM 5977 N N . THR A 1 758 ? 14.264 12.471 -17.576 1.00 83.62 758 THR A N 1
ATOM 5978 C CA . THR A 1 758 ? 13.848 13.440 -18.601 1.00 83.62 758 THR A CA 1
ATOM 5979 C C . THR A 1 758 ? 14.367 13.048 -19.980 1.00 83.62 758 THR A C 1
ATOM 5981 O O . THR A 1 758 ? 15.355 12.332 -20.116 1.00 83.62 758 THR A O 1
ATOM 5984 N N . VAL A 1 759 ? 13.748 13.590 -21.031 1.00 83.62 759 VAL A N 1
ATOM 5985 C CA . VAL A 1 759 ? 14.138 13.346 -22.435 1.00 83.62 759 VAL A CA 1
ATOM 5986 C C . VAL A 1 759 ? 15.613 13.687 -22.716 1.00 83.62 759 VAL A C 1
ATOM 5988 O O . VAL A 1 759 ? 16.234 13.072 -23.576 1.00 83.62 759 VAL A O 1
ATOM 5991 N N . ILE A 1 760 ? 16.170 14.669 -21.996 1.00 79.81 760 ILE A N 1
ATOM 5992 C CA . ILE A 1 760 ? 17.552 15.162 -22.155 1.00 79.81 760 ILE A CA 1
ATOM 5993 C C . ILE A 1 760 ? 18.513 14.465 -21.171 1.00 79.81 760 ILE A C 1
ATOM 5995 O O . ILE A 1 760 ? 19.683 14.255 -21.486 1.00 79.81 760 ILE A O 1
ATOM 5999 N N . LYS A 1 761 ? 18.024 14.092 -19.981 1.00 80.25 761 LYS A N 1
ATOM 6000 C CA . LYS A 1 761 ? 18.760 13.351 -18.945 1.00 80.25 761 LYS A CA 1
ATOM 6001 C C . LYS A 1 761 ? 17.942 12.122 -18.522 1.00 80.25 761 LYS A C 1
ATOM 6003 O O . LYS A 1 761 ? 17.162 12.234 -17.572 1.00 80.25 761 LYS A O 1
ATOM 6008 N N . PRO A 1 762 ? 18.071 10.987 -19.231 1.00 78.69 762 PRO A N 1
ATOM 6009 C CA . PRO A 1 762 ? 17.393 9.749 -18.856 1.00 78.69 762 PRO A CA 1
ATOM 6010 C C . PRO A 1 762 ? 18.110 9.039 -17.695 1.00 78.69 762 PRO A C 1
ATOM 6012 O O . PRO A 1 762 ? 17.456 8.442 -16.848 1.00 78.69 762 PRO A O 1
ATOM 6015 N N . ASP A 1 763 ? 19.441 9.146 -17.618 1.00 79.19 763 ASP A N 1
ATOM 6016 C CA . ASP A 1 763 ? 20.235 8.582 -16.526 1.00 79.19 763 ASP A CA 1
ATOM 6017 C C . ASP A 1 763 ? 20.189 9.497 -15.293 1.00 79.19 763 ASP A C 1
ATOM 6019 O O . ASP A 1 763 ? 20.811 10.564 -15.263 1.00 79.19 763 ASP A O 1
ATOM 6023 N N . VAL A 1 764 ? 19.458 9.063 -14.263 1.00 84.75 764 VAL A N 1
ATOM 6024 C CA . VAL A 1 764 ? 19.386 9.726 -12.950 1.00 84.75 764 VAL A CA 1
ATOM 6025 C C . VAL A 1 764 ? 20.343 9.058 -11.942 1.00 84.75 764 VAL A C 1
ATOM 6027 O O . VAL A 1 764 ? 20.364 7.824 -11.864 1.00 84.75 764 VAL A O 1
ATOM 6030 N N . PRO A 1 765 ? 21.138 9.812 -11.152 1.00 86.19 765 PRO A N 1
ATOM 6031 C CA . PRO A 1 765 ? 22.072 9.260 -10.160 1.00 86.19 765 PRO A CA 1
ATOM 6032 C C . PRO A 1 765 ? 21.447 8.247 -9.190 1.00 86.19 765 PRO A C 1
ATOM 6034 O O . PRO A 1 765 ? 22.064 7.224 -8.879 1.00 86.19 765 PRO A O 1
ATOM 6037 N N . SER A 1 766 ? 20.206 8.488 -8.757 1.00 89.62 766 SER A N 1
ATOM 6038 C CA . SER A 1 766 ? 19.426 7.565 -7.921 1.00 89.62 766 SER A CA 1
ATOM 6039 C C . SER A 1 766 ? 19.287 6.156 -8.516 1.00 89.62 766 SER A C 1
ATOM 6041 O O . SER A 1 766 ? 19.340 5.178 -7.768 1.00 89.62 766 SER A O 1
ATOM 6043 N N . SER A 1 767 ? 19.213 6.011 -9.847 1.00 90.19 767 SER A N 1
ATOM 6044 C CA . SER A 1 767 ? 19.077 4.703 -10.508 1.00 90.19 767 SER A CA 1
ATOM 6045 C C . SER A 1 767 ? 20.280 3.784 -10.267 1.00 90.19 767 SER A C 1
ATOM 6047 O O . SER A 1 767 ? 20.112 2.564 -10.278 1.00 90.19 767 SER A O 1
ATOM 6049 N N . ALA A 1 768 ? 21.483 4.327 -10.045 1.00 91.00 768 ALA A N 1
ATOM 6050 C CA . ALA A 1 768 ? 22.673 3.524 -9.758 1.00 91.00 768 ALA A CA 1
ATOM 6051 C C . ALA A 1 768 ? 22.667 2.983 -8.316 1.00 91.00 768 ALA A C 1
ATOM 6053 O O . ALA A 1 768 ? 23.040 1.832 -8.084 1.00 91.00 768 ALA A O 1
ATOM 6054 N N . LEU A 1 769 ? 22.194 3.789 -7.357 1.00 91.94 769 LEU A N 1
ATOM 6055 C CA . LEU A 1 769 ? 22.032 3.387 -5.955 1.00 91.94 769 LEU A CA 1
ATOM 6056 C C . LEU A 1 769 ? 20.929 2.330 -5.809 1.00 91.94 769 LEU A C 1
ATOM 6058 O O . LEU A 1 769 ? 21.142 1.298 -5.171 1.00 91.94 769 LEU A O 1
ATOM 6062 N N . LEU A 1 770 ? 19.794 2.553 -6.478 1.00 94.56 770 LEU A N 1
ATOM 6063 C CA . LEU A 1 770 ? 18.690 1.603 -6.586 1.00 94.56 770 LEU A CA 1
ATOM 6064 C C . LEU A 1 770 ? 19.167 0.264 -7.172 1.00 94.56 770 LEU A C 1
ATOM 6066 O O . LEU A 1 770 ? 18.966 -0.782 -6.556 1.00 94.56 770 LEU A O 1
ATOM 6070 N N . ALA A 1 771 ? 19.869 0.281 -8.310 1.00 94.56 771 ALA A N 1
ATOM 6071 C CA . ALA A 1 771 ? 20.378 -0.937 -8.941 1.00 94.56 771 ALA A CA 1
ATOM 6072 C C . ALA A 1 771 ? 21.372 -1.709 -8.052 1.00 94.56 771 ALA A C 1
ATOM 6074 O O . ALA A 1 771 ? 21.286 -2.936 -7.957 1.00 94.56 771 ALA A O 1
ATOM 6075 N N . ALA A 1 772 ? 22.280 -1.005 -7.364 1.00 93.75 772 ALA A N 1
ATOM 6076 C CA . ALA A 1 772 ? 23.229 -1.617 -6.436 1.00 93.75 772 ALA A CA 1
ATOM 6077 C C . ALA A 1 772 ? 22.527 -2.280 -5.237 1.00 93.75 772 ALA A C 1
ATOM 6079 O O . ALA A 1 772 ? 22.899 -3.390 -4.845 1.00 93.75 772 ALA A O 1
ATOM 6080 N N . LEU A 1 773 ? 21.484 -1.649 -4.684 1.00 93.88 773 LEU A N 1
ATOM 6081 C CA . LEU A 1 773 ? 20.687 -2.230 -3.601 1.00 93.88 773 LEU A CA 1
ATOM 6082 C C . LEU A 1 773 ? 19.870 -3.444 -4.080 1.00 93.88 773 LEU A C 1
ATOM 6084 O O . LEU A 1 773 ? 19.786 -4.435 -3.359 1.00 93.88 773 LEU A O 1
ATOM 6088 N N . VAL A 1 774 ? 19.319 -3.403 -5.301 1.00 95.44 774 VAL A N 1
ATOM 6089 C CA . VAL A 1 774 ? 18.564 -4.522 -5.898 1.00 95.44 774 VAL A CA 1
ATOM 6090 C C . VAL A 1 774 ? 19.460 -5.747 -6.107 1.00 95.44 774 VAL A C 1
ATOM 6092 O O . VAL A 1 774 ? 19.051 -6.850 -5.756 1.00 95.44 774 VAL A O 1
ATOM 6095 N N . GLN A 1 775 ? 20.689 -5.583 -6.617 1.00 93.44 775 GLN A N 1
ATOM 6096 C CA . GLN A 1 775 ? 21.629 -6.715 -6.702 1.00 93.44 775 GLN A CA 1
ATOM 6097 C C . GLN A 1 775 ? 22.023 -7.222 -5.313 1.00 93.44 775 GLN A C 1
ATOM 6099 O O . GLN A 1 775 ? 21.867 -8.408 -5.042 1.00 93.44 775 GLN A O 1
ATOM 6104 N N . SER A 1 776 ? 22.387 -6.316 -4.396 1.00 91.69 776 SER A N 1
ATOM 6105 C CA . SER A 1 776 ? 22.723 -6.676 -3.009 1.00 91.69 776 SER A CA 1
ATOM 6106 C C . SER A 1 776 ? 21.617 -7.486 -2.319 1.00 91.69 776 SER A C 1
ATOM 6108 O O . SER A 1 776 ? 21.928 -8.346 -1.502 1.00 91.69 776 SER A O 1
ATOM 6110 N N . MET A 1 777 ? 20.345 -7.226 -2.649 1.00 91.38 777 MET A N 1
ATOM 6111 C CA . MET A 1 777 ? 19.178 -7.960 -2.150 1.00 91.38 777 MET A CA 1
ATOM 6112 C C . MET A 1 777 ? 19.056 -9.366 -2.748 1.00 91.38 777 MET A C 1
ATOM 6114 O O . MET A 1 777 ? 18.918 -10.331 -2.003 1.00 91.38 777 MET A O 1
ATOM 6118 N N . VAL A 1 778 ? 19.130 -9.497 -4.078 1.00 90.56 778 VAL A N 1
ATOM 6119 C CA . VAL A 1 778 ? 19.048 -10.807 -4.752 1.00 90.56 778 VAL A CA 1
ATOM 6120 C C . VAL A 1 778 ? 20.205 -11.711 -4.323 1.00 90.56 778 VAL A C 1
ATOM 6122 O O . VAL A 1 778 ? 19.990 -12.885 -4.035 1.00 90.56 778 VAL A O 1
ATOM 6125 N N . ASP A 1 779 ? 21.409 -11.153 -4.209 1.00 86.81 779 ASP A N 1
ATOM 6126 C CA . ASP A 1 779 ? 22.606 -11.892 -3.810 1.00 86.81 779 ASP A CA 1
ATOM 6127 C C . ASP A 1 779 ? 22.551 -12.293 -2.318 1.00 86.81 779 ASP A C 1
ATOM 6129 O O . ASP A 1 779 ? 22.948 -13.397 -1.952 1.00 86.81 779 ASP A O 1
ATOM 6133 N N . ALA A 1 780 ? 21.983 -11.446 -1.446 1.00 84.88 780 ALA A N 1
ATOM 6134 C CA . ALA A 1 780 ? 21.785 -11.751 -0.023 1.00 84.88 780 ALA A CA 1
ATOM 6135 C C . ALA A 1 780 ? 20.707 -12.822 0.249 1.00 84.88 780 ALA A C 1
ATOM 6137 O O . ALA A 1 780 ? 20.703 -13.419 1.327 1.00 84.88 780 ALA A O 1
ATOM 6138 N N . ILE A 1 781 ? 19.799 -13.067 -0.703 1.00 82.31 781 ILE A N 1
ATOM 6139 C CA . ILE A 1 781 ? 18.685 -14.024 -0.586 1.00 82.31 781 ILE A CA 1
ATOM 6140 C C . ILE A 1 781 ? 18.753 -15.071 -1.725 1.00 82.31 781 ILE A C 1
ATOM 6142 O O . ILE A 1 781 ? 17.743 -15.529 -2.261 1.00 82.31 781 ILE A O 1
ATOM 6146 N N . PHE A 1 782 ? 19.975 -15.486 -2.084 1.00 74.56 782 PHE A N 1
ATOM 6147 C CA . PHE A 1 782 ? 20.284 -16.402 -3.197 1.00 74.56 782 PHE A CA 1
ATOM 6148 C C . PHE A 1 782 ? 19.579 -17.775 -3.144 1.00 74.56 782 PHE A C 1
ATOM 6150 O O . PHE A 1 782 ? 19.527 -18.489 -4.143 1.00 74.56 782 PHE A O 1
ATOM 6157 N N . PHE A 1 783 ? 19.059 -18.169 -1.981 1.00 73.06 783 PHE A N 1
ATOM 6158 C CA . PHE A 1 783 ? 18.369 -19.439 -1.744 1.00 73.06 783 PHE A CA 1
ATOM 6159 C C . PHE A 1 783 ? 16.863 -19.398 -2.085 1.00 73.06 783 PHE A C 1
ATOM 6161 O O . PHE A 1 783 ? 16.234 -20.453 -2.146 1.00 73.06 783 PHE A O 1
ATOM 6168 N N . GLN A 1 784 ? 16.271 -18.223 -2.351 1.00 70.31 784 GLN A N 1
ATOM 6169 C CA . GLN A 1 784 ? 14.858 -18.075 -2.753 1.00 70.31 784 GLN A CA 1
ATOM 6170 C C . GLN A 1 784 ? 14.635 -18.315 -4.264 1.00 70.31 784 GLN A C 1
ATOM 6172 O O . GLN A 1 784 ? 14.074 -17.478 -4.968 1.00 70.31 784 GLN A O 1
ATOM 6177 N N . GLY A 1 785 ? 15.060 -19.478 -4.770 1.00 73.69 785 GLY A N 1
ATOM 6178 C CA . GLY A 1 785 ? 14.731 -19.967 -6.119 1.00 73.69 785 GLY A CA 1
ATOM 6179 C C . GLY A 1 785 ? 14.956 -18.952 -7.255 1.00 73.69 785 GLY A C 1
ATOM 6180 O O . GLY A 1 785 ? 15.977 -18.272 -7.313 1.00 73.69 785 GLY A O 1
ATOM 6181 N N . ASP A 1 786 ? 13.983 -18.834 -8.163 1.00 86.62 786 ASP A N 1
ATOM 6182 C CA . ASP A 1 786 ? 14.002 -17.896 -9.298 1.00 86.62 786 ASP A CA 1
ATOM 6183 C C . ASP A 1 786 ? 13.558 -16.456 -8.912 1.00 86.62 786 ASP A C 1
ATOM 6185 O O . ASP A 1 786 ? 12.890 -15.779 -9.698 1.00 86.62 786 ASP A O 1
ATOM 6189 N N . LEU A 1 787 ? 13.922 -15.939 -7.723 1.00 89.94 787 LEU A N 1
ATOM 6190 C CA . LEU A 1 787 ? 13.542 -14.584 -7.256 1.00 89.94 787 LEU A CA 1
ATOM 6191 C C . LEU A 1 787 ? 13.840 -13.480 -8.289 1.00 89.94 787 LEU A C 1
ATOM 6193 O O . LEU A 1 787 ? 13.067 -12.536 -8.442 1.00 89.94 787 LEU A O 1
ATOM 6197 N N . ARG A 1 788 ? 14.942 -13.611 -9.037 1.00 92.88 788 ARG A N 1
ATOM 6198 C CA . ARG A 1 788 ? 15.336 -12.675 -10.104 1.00 92.88 788 ARG A CA 1
ATOM 6199 C C . ARG A 1 788 ? 14.317 -12.627 -11.257 1.00 92.88 788 ARG A C 1
ATOM 6201 O O . ARG A 1 788 ? 14.098 -11.560 -11.824 1.00 92.88 788 ARG A O 1
ATOM 6208 N N . GLU A 1 789 ? 13.663 -13.748 -11.566 1.00 93.56 789 GLU A N 1
ATOM 6209 C CA . GLU A 1 789 ? 12.640 -13.860 -12.617 1.00 93.56 789 GLU A CA 1
ATOM 6210 C C . GLU A 1 789 ? 11.256 -13.427 -12.119 1.00 93.56 789 GLU A C 1
ATOM 6212 O O . GLU A 1 789 ? 10.524 -12.733 -12.827 1.00 93.56 789 GLU A O 1
ATOM 6217 N N . THR A 1 790 ? 10.884 -13.809 -10.893 1.00 94.44 790 THR A N 1
ATOM 6218 C CA . THR A 1 790 ? 9.569 -13.484 -10.317 1.00 94.44 790 THR A CA 1
ATOM 6219 C C . THR A 1 790 ? 9.475 -12.007 -9.940 1.00 94.44 790 THR A C 1
ATOM 6221 O O . THR A 1 790 ? 8.511 -11.343 -10.324 1.00 94.44 790 THR A O 1
ATOM 6224 N N . TRP A 1 791 ? 10.511 -11.444 -9.306 1.00 95.94 791 TRP A N 1
ATOM 6225 C CA . TRP A 1 791 ? 10.619 -9.997 -9.080 1.00 95.94 791 TRP A CA 1
ATOM 6226 C C . TRP A 1 791 ? 10.778 -9.238 -10.403 1.00 95.94 791 TRP A C 1
ATOM 6228 O O . TRP A 1 791 ? 10.186 -8.175 -10.566 1.00 95.94 791 TRP A O 1
ATOM 6238 N N . GLY A 1 792 ? 11.471 -9.812 -11.396 1.00 95.88 792 GLY A N 1
ATOM 6239 C CA . GLY A 1 792 ? 11.524 -9.259 -12.752 1.00 95.88 792 GLY A CA 1
ATOM 6240 C C . GLY A 1 792 ? 10.137 -9.162 -13.400 1.00 95.88 792 GLY A C 1
ATOM 6241 O O . GLY A 1 792 ? 9.793 -8.139 -13.986 1.00 95.88 792 GLY A O 1
ATOM 6242 N N . THR A 1 793 ? 9.306 -10.191 -13.233 1.00 95.38 793 THR A N 1
ATOM 6243 C CA . THR A 1 793 ? 7.935 -10.236 -13.763 1.00 95.38 793 THR A CA 1
ATOM 6244 C C . THR A 1 793 ? 7.031 -9.199 -13.090 1.00 95.38 793 THR A C 1
ATOM 6246 O O . THR A 1 793 ? 6.360 -8.433 -13.783 1.00 95.38 793 THR A O 1
ATOM 6249 N N . GLU A 1 794 ? 7.049 -9.114 -11.756 1.00 96.19 794 GLU A N 1
ATOM 6250 C CA . GLU A 1 794 ? 6.254 -8.125 -11.015 1.00 96.19 794 GLU A CA 1
ATOM 6251 C C . GLU A 1 794 ? 6.737 -6.691 -11.303 1.00 96.19 794 GLU A C 1
ATOM 6253 O O . GLU A 1 794 ? 5.927 -5.806 -11.569 1.00 96.19 794 GLU A O 1
ATOM 6258 N N . SER A 1 795 ? 8.054 -6.470 -11.385 1.00 97.19 795 SER A N 1
ATOM 6259 C CA . SER A 1 795 ? 8.628 -5.166 -11.739 1.00 97.19 795 SER A CA 1
ATOM 6260 C C . SER A 1 795 ? 8.281 -4.726 -13.163 1.00 97.19 795 SER A C 1
ATOM 6262 O O . SER A 1 795 ? 8.114 -3.534 -13.406 1.00 97.19 795 SER A O 1
ATOM 6264 N N . LEU A 1 796 ? 8.139 -5.656 -14.114 1.00 96.00 796 LEU A N 1
ATOM 6265 C CA . LEU A 1 796 ? 7.679 -5.324 -15.465 1.00 96.00 796 LEU A CA 1
ATOM 6266 C C . LEU A 1 796 ? 6.184 -4.982 -15.492 1.00 96.00 796 LEU A C 1
ATOM 6268 O O . LEU A 1 796 ? 5.780 -4.056 -16.188 1.00 96.00 796 LEU A O 1
ATOM 6272 N N . LYS A 1 797 ? 5.362 -5.701 -14.721 1.00 94.81 797 LYS A N 1
ATOM 6273 C CA . LYS A 1 797 ? 3.930 -5.410 -14.558 1.00 94.81 797 LYS A CA 1
ATOM 6274 C C . LYS A 1 797 ? 3.713 -3.998 -14.004 1.00 94.81 797 LYS A C 1
ATOM 6276 O O . LYS A 1 797 ? 2.980 -3.229 -14.618 1.00 94.81 797 LYS A O 1
ATOM 6281 N N . TRP A 1 798 ? 4.408 -3.617 -12.931 1.00 95.50 798 TRP A N 1
ATOM 6282 C CA . TRP A 1 798 ? 4.329 -2.258 -12.373 1.00 95.50 798 TRP A CA 1
ATOM 6283 C C . TRP A 1 798 ? 4.833 -1.185 -13.343 1.00 95.50 798 TRP A C 1
ATOM 6285 O O . TRP A 1 798 ? 4.179 -0.157 -13.510 1.00 95.50 798 TRP A O 1
ATOM 6295 N N . ALA A 1 799 ? 5.930 -1.450 -14.061 1.00 95.38 799 ALA A N 1
ATOM 6296 C CA . ALA A 1 799 ? 6.441 -0.557 -15.104 1.00 95.38 799 ALA A CA 1
ATOM 6297 C C . ALA A 1 799 ? 5.430 -0.291 -16.237 1.00 95.38 799 ALA A C 1
ATOM 6299 O O . ALA A 1 799 ? 5.521 0.729 -16.915 1.00 95.38 799 ALA A O 1
ATOM 6300 N N . MET A 1 800 ? 4.469 -1.196 -16.453 1.00 92.94 800 MET A N 1
ATOM 6301 C CA . MET A 1 800 ? 3.498 -1.117 -17.544 1.00 92.94 800 MET A CA 1
ATOM 6302 C C . MET A 1 800 ? 2.073 -0.743 -17.113 1.00 92.94 800 MET A C 1
ATOM 6304 O O . MET A 1 800 ? 1.355 -0.177 -17.932 1.00 92.94 800 MET A O 1
ATOM 6308 N N . GLU A 1 801 ? 1.640 -1.057 -15.889 1.00 91.81 801 GLU A N 1
ATOM 6309 C CA . GLU A 1 801 ? 0.245 -0.893 -15.434 1.00 91.81 801 GLU A CA 1
ATOM 6310 C C . GLU A 1 801 ? 0.056 0.159 -14.321 1.00 91.81 801 GLU A C 1
ATOM 6312 O O . GLU A 1 801 ? -1.080 0.388 -13.910 1.00 91.81 801 GLU A O 1
ATOM 6317 N N . CYS A 1 802 ? 1.117 0.818 -13.834 1.00 91.00 802 CYS A N 1
ATOM 6318 C CA . CYS A 1 802 ? 0.997 1.772 -12.725 1.00 91.00 802 CYS A CA 1
ATOM 6319 C C . CYS A 1 802 ? 0.411 3.145 -13.118 1.00 91.00 802 CYS A C 1
ATOM 6321 O O . CYS A 1 802 ? 0.764 3.713 -14.153 1.00 91.00 802 CYS A O 1
ATOM 6323 N N . THR A 1 803 ? -0.449 3.697 -12.254 1.00 89.62 803 THR A N 1
ATOM 6324 C CA . THR A 1 803 ? -0.990 5.072 -12.291 1.00 89.62 803 THR A CA 1
ATOM 6325 C C . THR A 1 803 ? 0.080 6.148 -12.125 1.00 89.62 803 THR A C 1
ATOM 6327 O O . THR A 1 803 ? 0.057 7.144 -12.844 1.00 89.62 803 THR A O 1
ATOM 6330 N N . SER A 1 804 ? 1.045 5.958 -11.221 1.00 88.94 804 SER A N 1
ATOM 6331 C CA . SER A 1 804 ? 2.143 6.910 -11.027 1.00 88.94 804 SER A CA 1
ATOM 6332 C C . SER A 1 804 ? 3.251 6.708 -12.062 1.00 88.94 804 SER A C 1
ATOM 6334 O O . SER A 1 804 ? 3.918 5.669 -12.102 1.00 88.94 804 SER A O 1
ATOM 6336 N N . ARG A 1 805 ? 3.516 7.762 -12.843 1.00 90.44 805 ARG A N 1
ATOM 6337 C CA . ARG A 1 805 ? 4.652 7.848 -13.772 1.00 90.44 805 ARG A CA 1
ATOM 6338 C C . ARG A 1 805 ? 5.986 7.619 -13.051 1.00 90.44 805 ARG A C 1
ATOM 6340 O O . ARG A 1 805 ? 6.831 6.895 -13.571 1.00 90.44 805 ARG A O 1
ATOM 6347 N N . HIS A 1 806 ? 6.160 8.173 -11.847 1.00 90.56 806 HIS A N 1
ATOM 6348 C CA . HIS A 1 806 ? 7.386 8.007 -11.061 1.00 90.56 806 HIS A CA 1
ATOM 6349 C C . HIS A 1 806 ? 7.620 6.544 -10.656 1.00 90.56 806 HIS A C 1
ATOM 6351 O O . HIS A 1 806 ? 8.693 5.990 -10.915 1.00 90.56 806 HIS A O 1
ATOM 6357 N N . LEU A 1 807 ? 6.599 5.880 -10.098 1.00 92.38 807 LEU A N 1
ATOM 6358 C CA . LEU A 1 807 ? 6.692 4.465 -9.716 1.00 92.38 807 LEU A CA 1
ATOM 6359 C C . LEU A 1 807 ? 6.945 3.572 -10.941 1.00 92.38 807 LEU A C 1
ATOM 6361 O O . LEU A 1 807 ? 7.775 2.664 -10.869 1.00 92.38 807 LEU A O 1
ATOM 6365 N N . ALA A 1 808 ? 6.324 3.862 -12.089 1.00 93.81 808 ALA A N 1
ATOM 6366 C CA . ALA A 1 808 ? 6.586 3.151 -13.342 1.00 93.81 808 ALA A CA 1
ATOM 6367 C C . ALA A 1 808 ? 8.048 3.319 -13.824 1.00 93.81 808 ALA A C 1
ATOM 6369 O O . ALA A 1 808 ? 8.688 2.337 -14.210 1.00 93.81 808 ALA A O 1
ATOM 6370 N N . CYS A 1 809 ? 8.626 4.523 -13.730 1.00 93.75 809 CYS A N 1
ATOM 6371 C CA . CYS A 1 809 ? 10.048 4.767 -14.012 1.00 93.75 809 CYS A CA 1
ATOM 6372 C C . CYS A 1 809 ? 10.972 3.988 -13.055 1.00 93.75 809 CYS A C 1
ATOM 6374 O O . CYS A 1 809 ? 11.872 3.276 -13.508 1.00 93.75 809 CYS A O 1
ATOM 6376 N N . ARG A 1 810 ? 10.723 4.032 -11.736 1.00 94.19 810 ARG A N 1
ATOM 6377 C CA . ARG A 1 810 ? 11.473 3.225 -10.751 1.00 94.19 810 ARG A CA 1
ATOM 6378 C C . ARG A 1 810 ? 11.356 1.722 -11.033 1.00 94.19 810 ARG A C 1
ATOM 6380 O O . ARG A 1 810 ? 12.335 0.989 -10.903 1.00 94.19 810 ARG A O 1
ATOM 6387 N N . SER A 1 811 ? 10.203 1.270 -11.517 1.00 97.00 811 SER A N 1
ATOM 6388 C CA . SER A 1 811 ? 9.956 -0.125 -11.904 1.00 97.00 811 SER A CA 1
ATOM 6389 C C . SER A 1 811 ? 10.760 -0.567 -13.133 1.00 97.00 811 SER A C 1
ATOM 6391 O O . SER A 1 811 ? 11.283 -1.685 -13.162 1.00 97.00 811 SER A O 1
ATOM 6393 N N . HIS A 1 812 ? 10.931 0.315 -14.123 1.00 96.56 812 HIS A N 1
ATOM 6394 C CA . HIS A 1 812 ? 11.854 0.101 -15.242 1.00 96.56 812 HIS A CA 1
ATOM 6395 C C . HIS A 1 812 ? 13.316 0.003 -14.774 1.00 96.56 812 HIS A C 1
ATOM 6397 O O . HIS A 1 812 ? 14.056 -0.878 -15.224 1.00 96.56 812 HIS A O 1
ATOM 6403 N N . GLN A 1 813 ? 13.728 0.861 -13.836 1.00 96.00 813 GLN A N 1
ATOM 6404 C CA . GLN A 1 813 ? 15.078 0.860 -13.258 1.00 96.00 813 GLN A CA 1
ATOM 6405 C C . GLN A 1 813 ? 15.366 -0.439 -12.475 1.00 96.00 813 GLN A C 1
ATOM 6407 O O . GLN A 1 813 ? 16.409 -1.063 -12.691 1.00 96.00 813 GLN A O 1
ATOM 6412 N N . ILE A 1 814 ? 14.422 -0.914 -11.647 1.00 97.38 814 ILE A N 1
ATOM 6413 C CA . ILE A 1 814 ? 14.520 -2.208 -10.940 1.00 97.38 814 ILE A CA 1
ATOM 6414 C C . ILE A 1 814 ? 14.623 -3.371 -11.938 1.00 97.38 814 ILE A C 1
ATOM 6416 O O . ILE A 1 814 ? 15.518 -4.205 -11.807 1.00 97.38 814 ILE A O 1
ATOM 6420 N N . TYR A 1 815 ? 13.784 -3.409 -12.980 1.00 97.38 815 TYR A N 1
ATOM 6421 C CA . TYR A 1 815 ? 13.841 -4.460 -14.004 1.00 97.38 815 TYR A CA 1
ATOM 6422 C C . TYR A 1 815 ? 15.210 -4.519 -14.710 1.00 97.38 815 TYR A C 1
ATOM 6424 O O . TYR A 1 815 ? 15.779 -5.601 -14.888 1.00 97.38 815 TYR A O 1
ATOM 6432 N N . ARG A 1 816 ? 15.783 -3.358 -15.073 1.00 96.19 816 ARG A N 1
ATOM 6433 C CA . ARG A 1 816 ? 17.125 -3.280 -15.684 1.00 96.19 816 ARG A CA 1
ATOM 6434 C C . ARG A 1 816 ? 18.241 -3.745 -14.750 1.00 96.19 816 ARG A C 1
ATOM 6436 O O . ARG A 1 816 ? 19.224 -4.298 -15.240 1.00 96.19 816 ARG A O 1
ATOM 6443 N N . ALA A 1 817 ? 18.097 -3.551 -13.440 1.00 96.56 817 ALA A N 1
ATOM 6444 C CA . ALA A 1 817 ? 19.020 -4.106 -12.455 1.00 96.56 817 ALA A CA 1
ATOM 6445 C C . ALA A 1 817 ? 18.869 -5.633 -12.345 1.00 96.56 817 ALA A C 1
ATOM 6447 O O . ALA A 1 817 ? 19.862 -6.356 -12.392 1.00 96.56 817 ALA A O 1
ATOM 6448 N N . LEU A 1 818 ? 17.634 -6.138 -12.251 1.00 95.69 818 LEU A N 1
ATOM 6449 C CA . LEU A 1 818 ? 17.346 -7.569 -12.108 1.00 95.69 818 LEU A CA 1
ATOM 6450 C C . LEU A 1 818 ? 17.827 -8.408 -13.296 1.00 95.69 818 LEU A C 1
ATOM 6452 O O . LEU A 1 818 ? 18.296 -9.522 -13.075 1.00 95.69 818 LEU A O 1
ATOM 6456 N N . ARG A 1 819 ? 17.768 -7.888 -14.529 1.00 95.00 819 ARG A N 1
ATOM 6457 C CA . ARG A 1 819 ? 18.182 -8.610 -15.751 1.00 95.00 819 ARG A CA 1
ATOM 6458 C C . ARG A 1 819 ? 17.552 -10.025 -15.883 1.00 95.00 819 ARG A C 1
ATOM 6460 O O . ARG A 1 819 ? 18.292 -10.992 -16.061 1.00 95.00 819 ARG A O 1
ATOM 6467 N N . PRO A 1 820 ? 16.212 -10.173 -15.794 1.00 94.38 820 PRO A N 1
ATOM 6468 C CA . PRO A 1 820 ? 15.537 -11.466 -15.954 1.00 94.38 820 PRO A CA 1
ATOM 6469 C C . PRO A 1 820 ? 15.628 -12.011 -17.392 1.00 94.38 820 PRO A C 1
ATOM 6471 O O . PRO A 1 820 ? 15.951 -11.281 -18.338 1.00 94.38 820 PRO A O 1
ATOM 6474 N N . LYS A 1 821 ? 15.291 -13.295 -17.570 1.00 92.00 821 LYS A N 1
ATOM 6475 C CA . LYS A 1 821 ? 15.178 -13.961 -18.877 1.00 92.00 821 LYS A CA 1
ATOM 6476 C C . LYS A 1 821 ? 14.098 -13.281 -19.725 1.00 92.00 821 LYS A C 1
ATOM 6478 O O . LYS A 1 821 ? 12.955 -13.113 -19.305 1.00 92.00 821 LYS A O 1
ATOM 6483 N N . VAL A 1 822 ? 14.443 -12.921 -20.960 1.00 91.50 822 VAL A N 1
ATOM 6484 C CA . VAL A 1 822 ? 13.520 -12.204 -21.851 1.00 91.50 822 VAL A CA 1
ATOM 6485 C C . VAL A 1 822 ? 12.482 -13.142 -22.468 1.00 91.50 822 VAL A C 1
ATOM 6487 O O . VAL A 1 822 ? 12.817 -14.219 -22.960 1.00 91.50 822 VAL A O 1
ATOM 6490 N N . THR A 1 823 ? 11.223 -12.695 -22.496 1.00 90.00 823 THR A N 1
ATOM 6491 C CA . THR A 1 823 ? 10.094 -13.390 -23.129 1.00 90.00 823 THR A CA 1
ATOM 6492 C C . THR A 1 823 ? 9.463 -12.536 -24.233 1.00 90.00 823 THR A C 1
ATOM 6494 O O . THR A 1 823 ? 9.542 -11.306 -24.218 1.00 90.00 823 THR A O 1
ATOM 6497 N N . SER A 1 824 ? 8.782 -13.173 -25.194 1.00 88.06 824 SER A N 1
ATOM 6498 C CA . SER A 1 824 ? 8.132 -12.436 -26.293 1.00 88.06 824 SER A CA 1
ATOM 6499 C C . SER A 1 824 ? 6.967 -11.569 -25.811 1.00 88.06 824 SER A C 1
ATOM 6501 O O . SER A 1 824 ? 6.732 -10.501 -26.369 1.00 88.06 824 SER A O 1
ATOM 6503 N N . ASP A 1 825 ? 6.249 -12.006 -24.775 1.00 88.25 825 ASP A N 1
ATOM 6504 C CA . ASP A 1 825 ? 5.139 -11.253 -24.184 1.00 88.25 825 ASP A CA 1
ATOM 6505 C C . ASP A 1 825 ? 5.634 -9.955 -23.521 1.00 88.25 825 ASP A C 1
ATOM 6507 O O . ASP A 1 825 ? 5.010 -8.910 -23.702 1.00 88.25 825 ASP A O 1
ATOM 6511 N N . ALA A 1 826 ? 6.808 -9.982 -22.874 1.00 91.38 826 ALA A N 1
ATOM 6512 C CA . ALA A 1 826 ? 7.477 -8.789 -22.354 1.00 91.38 826 ALA A CA 1
ATOM 6513 C C . ALA A 1 826 ? 7.865 -7.807 -23.476 1.00 91.38 826 ALA A C 1
ATOM 6515 O O . ALA A 1 826 ? 7.496 -6.634 -23.426 1.00 91.38 826 ALA A O 1
ATOM 6516 N N . CYS A 1 827 ? 8.550 -8.283 -24.525 1.00 91.94 827 CYS A N 1
ATOM 6517 C CA . CYS A 1 827 ? 8.942 -7.443 -25.664 1.00 91.94 827 CYS A CA 1
ATOM 6518 C C . CYS A 1 827 ? 7.737 -6.781 -26.350 1.00 91.94 827 CYS A C 1
ATOM 6520 O O . CYS A 1 827 ? 7.753 -5.578 -26.602 1.00 91.94 827 CYS A O 1
ATOM 6522 N N . VAL A 1 828 ? 6.682 -7.549 -26.644 1.00 91.06 828 VAL A N 1
ATOM 6523 C CA . VAL A 1 828 ? 5.490 -7.026 -27.332 1.00 91.06 828 VAL A CA 1
ATOM 6524 C C . VAL A 1 828 ? 4.690 -6.086 -26.422 1.00 91.06 828 VAL A C 1
ATOM 6526 O O . VAL A 1 828 ? 4.167 -5.083 -26.904 1.00 91.06 828 VAL A O 1
ATOM 6529 N N . SER A 1 829 ? 4.623 -6.343 -25.111 1.00 91.00 829 SER A N 1
ATOM 6530 C CA . SER A 1 829 ? 3.924 -5.450 -24.173 1.00 91.00 829 SER A CA 1
ATOM 6531 C C . SER A 1 829 ? 4.635 -4.101 -24.027 1.00 91.00 829 SER A C 1
ATOM 6533 O O . SER A 1 829 ? 3.976 -3.068 -24.103 1.00 91.00 829 SER A O 1
ATOM 6535 N N . LEU A 1 830 ? 5.972 -4.076 -23.963 1.00 94.75 830 LEU A N 1
ATOM 6536 C CA . LEU A 1 830 ? 6.742 -2.824 -23.977 1.00 94.75 830 LEU A CA 1
ATOM 6537 C C . LEU A 1 830 ? 6.595 -2.043 -25.294 1.00 94.75 830 LEU A C 1
ATOM 6539 O O . LEU A 1 830 ? 6.447 -0.821 -25.268 1.00 94.75 830 LEU A O 1
ATOM 6543 N N . LEU A 1 831 ? 6.558 -2.727 -26.443 1.00 93.75 831 LEU A N 1
ATOM 6544 C CA . LEU A 1 831 ? 6.250 -2.090 -27.731 1.00 93.75 831 LEU A CA 1
ATOM 6545 C C . LEU A 1 831 ? 4.810 -1.525 -27.765 1.00 93.75 831 LEU A C 1
ATOM 6547 O O . LEU A 1 831 ? 4.590 -0.455 -28.332 1.00 93.75 831 LEU A O 1
ATOM 6551 N N . ARG A 1 832 ? 3.838 -2.176 -27.103 1.00 92.00 832 ARG A N 1
ATOM 6552 C CA . ARG A 1 832 ? 2.467 -1.650 -26.917 1.00 92.00 832 ARG A CA 1
ATOM 6553 C C . ARG A 1 832 ? 2.424 -0.439 -25.978 1.00 92.00 832 ARG A C 1
ATOM 6555 O O . ARG A 1 832 ? 1.663 0.489 -26.251 1.00 92.00 832 ARG A O 1
ATOM 6562 N N . CYS A 1 833 ? 3.260 -0.394 -24.940 1.00 92.88 833 CYS A N 1
ATOM 6563 C CA . CYS A 1 833 ? 3.440 0.803 -24.113 1.00 92.88 833 CYS A CA 1
ATOM 6564 C C . CYS A 1 833 ? 4.009 1.969 -24.938 1.00 92.88 833 CYS A C 1
ATOM 6566 O O . CYS A 1 833 ? 3.425 3.048 -24.921 1.00 92.88 833 CYS A O 1
ATOM 6568 N N . LEU A 1 834 ? 5.059 1.750 -25.744 1.00 93.50 834 LEU A N 1
ATOM 6569 C CA . LEU A 1 834 ? 5.584 2.774 -26.665 1.00 93.50 834 LEU A CA 1
ATOM 6570 C C . LEU A 1 834 ? 4.506 3.291 -27.629 1.00 93.50 834 LEU A C 1
ATOM 6572 O O . LEU A 1 834 ? 4.331 4.502 -27.756 1.00 93.50 834 LEU A O 1
ATOM 6576 N N . TYR A 1 835 ? 3.742 2.392 -28.258 1.00 92.38 835 TYR A N 1
ATOM 6577 C CA . TYR A 1 835 ? 2.636 2.765 -29.146 1.00 92.38 835 TYR A CA 1
ATOM 6578 C C . TYR A 1 835 ? 1.592 3.653 -28.445 1.00 92.38 835 TYR A C 1
ATOM 6580 O O . TYR A 1 835 ? 1.129 4.631 -29.033 1.00 92.38 835 TYR A O 1
ATOM 6588 N N . ARG A 1 836 ? 1.259 3.364 -27.176 1.00 90.12 836 ARG A N 1
ATOM 6589 C CA . ARG A 1 836 ? 0.366 4.205 -26.361 1.00 90.12 836 ARG A CA 1
ATOM 6590 C C . ARG A 1 836 ? 0.970 5.568 -26.051 1.00 90.12 836 ARG A C 1
ATOM 6592 O O . ARG A 1 836 ? 0.316 6.574 -26.309 1.00 90.12 836 ARG A O 1
ATOM 6599 N N . CYS A 1 837 ? 2.212 5.624 -25.579 1.00 91.19 837 CYS A N 1
ATOM 6600 C CA . CYS A 1 837 ? 2.900 6.879 -25.267 1.00 91.19 837 CYS A CA 1
ATOM 6601 C C . CYS A 1 837 ? 2.993 7.826 -26.481 1.00 91.19 837 CYS A C 1
ATOM 6603 O O . CYS A 1 837 ? 2.898 9.042 -26.333 1.00 91.19 837 CYS A O 1
ATOM 6605 N N . LEU A 1 838 ? 3.093 7.282 -27.700 1.00 89.19 838 LEU A N 1
ATOM 6606 C CA . LEU A 1 838 ? 3.065 8.057 -28.946 1.00 89.19 838 LEU A CA 1
ATOM 6607 C C . LEU A 1 838 ? 1.692 8.660 -29.300 1.00 89.19 838 LEU A C 1
ATOM 6609 O O . LEU A 1 838 ? 1.629 9.503 -30.193 1.00 89.19 838 LEU A O 1
ATOM 6613 N N . THR A 1 839 ? 0.594 8.264 -28.646 1.00 86.62 839 THR A N 1
ATOM 6614 C CA . THR A 1 839 ? -0.730 8.879 -28.882 1.00 86.62 839 THR A CA 1
ATOM 6615 C C . THR A 1 839 ? -0.844 10.287 -28.291 1.00 86.62 839 THR A C 1
ATOM 6617 O O . THR A 1 839 ? -1.569 11.112 -28.843 1.00 86.62 839 THR A O 1
ATOM 6620 N N . ASN A 1 840 ? -0.092 10.578 -27.223 1.00 84.81 840 ASN A N 1
ATOM 6621 C CA . ASN A 1 840 ? -0.003 11.893 -26.586 1.00 84.81 840 ASN A CA 1
ATOM 6622 C C . ASN A 1 840 ? 1.438 12.144 -26.072 1.00 84.81 840 ASN A C 1
ATOM 6624 O O . ASN A 1 840 ? 1.699 12.025 -24.872 1.00 84.81 840 ASN A O 1
ATOM 6628 N N . PRO A 1 841 ? 2.402 12.452 -26.966 1.00 84.88 841 PRO A N 1
ATOM 6629 C CA . PRO A 1 841 ? 3.828 12.535 -26.640 1.00 84.88 841 PRO A CA 1
ATOM 6630 C C . PRO A 1 841 ? 4.203 13.866 -25.956 1.00 84.88 841 PRO A C 1
ATOM 6632 O O . PRO A 1 841 ? 4.926 14.697 -26.508 1.00 84.88 841 PRO A O 1
ATOM 6635 N N . GLN A 1 842 ? 3.692 14.077 -24.743 1.00 84.62 842 GLN A N 1
ATOM 6636 C CA . GLN A 1 842 ? 4.048 15.204 -23.870 1.00 84.62 842 GLN A CA 1
ATOM 6637 C C . GLN A 1 842 ? 5.471 15.035 -23.293 1.00 84.62 842 GLN A C 1
ATOM 6639 O O . GLN A 1 842 ? 5.943 13.903 -23.202 1.00 84.62 842 GLN A O 1
ATOM 6644 N N . PRO A 1 843 ? 6.172 16.107 -22.862 1.00 82.44 843 PRO A N 1
ATOM 6645 C CA . PRO A 1 843 ? 7.569 16.024 -22.406 1.00 82.44 843 PRO A CA 1
ATOM 6646 C C . PRO A 1 843 ? 7.840 14.986 -21.304 1.00 82.44 843 PRO A C 1
ATOM 6648 O O . PRO A 1 843 ? 8.868 14.313 -21.328 1.00 82.44 843 PRO A O 1
ATOM 6651 N N . GLU A 1 844 ? 6.901 14.806 -20.378 1.00 80.81 844 GLU A N 1
ATOM 6652 C CA . GLU A 1 844 ? 6.969 13.797 -19.313 1.00 80.81 844 GLU A CA 1
ATOM 6653 C C . GLU A 1 844 ? 6.785 12.365 -19.840 1.00 80.81 844 GLU A C 1
ATOM 6655 O O . GLU A 1 844 ? 7.533 11.453 -19.482 1.00 80.81 844 GLU A O 1
ATOM 6660 N N . VAL A 1 845 ? 5.836 12.175 -20.762 1.00 88.69 845 VAL A N 1
ATOM 6661 C CA . VAL A 1 845 ? 5.586 10.901 -21.458 1.00 88.69 845 VAL A CA 1
ATOM 6662 C C . VAL A 1 845 ? 6.778 10.525 -22.347 1.00 88.69 845 VAL A C 1
ATOM 6664 O O . VAL A 1 845 ? 7.153 9.356 -22.420 1.00 88.69 845 VAL A O 1
ATOM 6667 N N . LEU A 1 846 ? 7.435 11.510 -22.969 1.00 88.56 846 LEU A N 1
ATOM 6668 C CA . LEU A 1 846 ? 8.698 11.320 -23.687 1.00 88.56 846 LEU A CA 1
ATOM 6669 C C . LEU A 1 846 ? 9.833 10.877 -22.743 1.00 88.56 846 LEU A C 1
ATOM 6671 O O . LEU A 1 846 ? 10.665 10.076 -23.156 1.00 88.56 846 LEU A O 1
ATOM 6675 N N . GLY A 1 847 ? 9.861 11.341 -21.487 1.00 88.50 847 GLY A N 1
ATOM 6676 C CA . GLY A 1 847 ? 10.797 10.853 -20.463 1.00 88.50 847 GLY A CA 1
ATOM 6677 C C . GLY A 1 847 ? 10.578 9.368 -20.151 1.00 88.50 847 GLY A C 1
ATOM 6678 O O . GLY A 1 847 ? 11.517 8.576 -20.192 1.00 88.50 847 GLY A O 1
ATOM 6679 N N . PHE A 1 848 ? 9.321 8.963 -19.969 1.00 91.94 848 PHE A N 1
ATOM 6680 C CA . PHE A 1 848 ? 8.939 7.559 -19.779 1.00 91.94 848 PHE A CA 1
ATOM 6681 C C . PHE A 1 848 ? 9.212 6.673 -21.020 1.00 91.94 848 PHE A C 1
ATOM 6683 O O . PHE A 1 848 ? 9.604 5.515 -20.886 1.00 91.94 848 PHE A O 1
ATOM 6690 N N . ILE A 1 849 ? 9.126 7.213 -22.245 1.00 93.44 849 ILE A N 1
ATOM 6691 C CA . ILE A 1 849 ? 9.578 6.510 -23.465 1.00 93.44 849 ILE A CA 1
ATOM 6692 C C . ILE A 1 849 ? 11.075 6.152 -23.396 1.00 93.44 849 ILE A C 1
ATOM 6694 O O . ILE A 1 849 ? 11.456 5.071 -23.855 1.00 93.44 849 ILE A O 1
ATOM 6698 N N . MET A 1 850 ? 11.924 7.005 -22.808 1.00 92.69 850 MET A N 1
ATOM 6699 C CA . MET A 1 850 ? 13.355 6.707 -22.642 1.00 92.69 850 MET A CA 1
ATOM 6700 C C . ME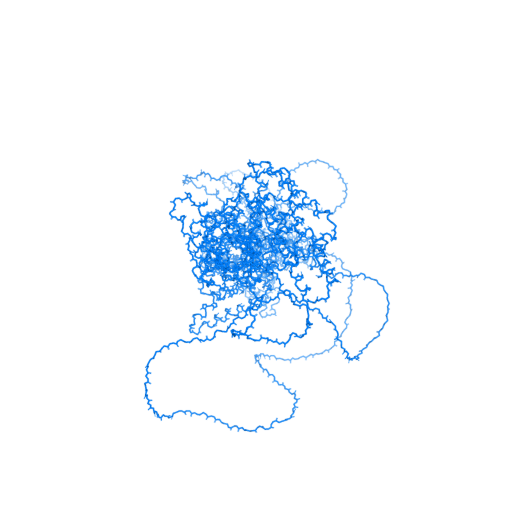T A 1 850 ? 13.568 5.511 -21.702 1.00 92.69 850 MET A C 1
ATOM 6702 O O . MET A 1 850 ? 14.368 4.631 -22.011 1.00 92.69 850 MET A O 1
ATOM 6706 N N . GLU A 1 851 ? 12.810 5.428 -20.604 1.00 94.44 851 GLU A N 1
ATOM 6707 C CA . GLU A 1 851 ? 12.837 4.297 -19.661 1.00 94.44 851 GLU A CA 1
ATOM 6708 C C . GLU A 1 851 ? 12.454 2.963 -20.331 1.00 94.44 851 GLU A C 1
ATOM 6710 O O . GLU A 1 851 ? 13.127 1.942 -20.126 1.00 94.44 851 GLU A O 1
ATOM 6715 N N . ILE A 1 852 ? 11.438 2.964 -21.206 1.00 96.38 852 ILE A N 1
ATOM 6716 C CA . ILE A 1 852 ? 11.076 1.779 -22.000 1.00 96.38 852 ILE A CA 1
ATOM 6717 C C . ILE A 1 852 ? 12.198 1.409 -22.983 1.00 96.38 852 ILE A C 1
ATOM 6719 O O . ILE A 1 852 ? 12.570 0.237 -23.068 1.00 96.38 852 ILE A O 1
ATOM 6723 N N . LEU A 1 853 ? 12.766 2.379 -23.710 1.00 96.56 853 LEU A N 1
ATOM 6724 C CA . LEU A 1 853 ? 13.834 2.121 -24.686 1.00 96.56 853 LEU A CA 1
ATOM 6725 C C . LEU A 1 853 ? 15.107 1.577 -24.022 1.00 96.56 853 LEU A C 1
ATOM 6727 O O . LEU A 1 853 ? 15.650 0.580 -24.496 1.00 96.56 853 LEU A O 1
ATOM 6731 N N . LEU A 1 854 ? 15.538 2.147 -22.893 1.00 95.75 854 LEU A N 1
ATOM 6732 C CA . LEU A 1 854 ? 16.661 1.627 -22.102 1.00 95.75 854 LEU A CA 1
ATOM 6733 C C . LEU A 1 854 ? 16.373 0.218 -21.561 1.00 95.75 854 LEU A C 1
ATOM 6735 O O . LEU A 1 854 ? 17.264 -0.631 -21.501 1.00 95.75 854 LEU A O 1
ATOM 6739 N N . THR A 1 855 ? 15.122 -0.068 -21.194 1.00 97.12 855 THR A N 1
ATOM 6740 C CA . THR A 1 855 ? 14.709 -1.413 -20.766 1.00 97.12 855 THR A CA 1
ATOM 6741 C C . THR A 1 855 ? 14.799 -2.418 -21.914 1.00 97.12 855 THR A C 1
ATOM 6743 O O . THR A 1 855 ? 15.364 -3.496 -21.732 1.00 97.12 855 THR A O 1
ATOM 6746 N N . LEU A 1 856 ? 14.348 -2.049 -23.117 1.00 97.25 856 LEU A N 1
ATOM 6747 C CA . LEU A 1 856 ? 14.511 -2.865 -24.323 1.00 97.25 856 LEU A CA 1
ATOM 6748 C C . LEU A 1 856 ? 15.991 -3.068 -24.694 1.00 97.25 856 LEU A C 1
ATOM 6750 O O . LEU A 1 856 ? 16.358 -4.170 -25.100 1.00 97.25 856 LEU A O 1
ATOM 6754 N N . GLN A 1 857 ? 16.855 -2.063 -24.501 1.00 96.56 857 GLN A N 1
ATOM 6755 C CA . GLN A 1 857 ? 18.303 -2.196 -24.725 1.00 96.56 857 GLN A CA 1
ATOM 6756 C C . GLN A 1 857 ? 18.911 -3.258 -23.802 1.00 96.56 857 GLN A C 1
ATOM 6758 O O . GLN A 1 857 ? 19.564 -4.182 -24.287 1.00 96.56 857 GLN A O 1
ATOM 6763 N N . VAL A 1 858 ? 18.632 -3.189 -22.495 1.00 96.31 858 VAL A N 1
ATOM 6764 C CA . VAL A 1 858 ? 19.111 -4.186 -21.521 1.00 96.31 858 VAL A CA 1
ATOM 6765 C C . VAL A 1 858 ? 18.515 -5.574 -21.785 1.00 96.31 858 VAL A C 1
ATOM 6767 O O . VAL A 1 858 ? 19.210 -6.575 -21.630 1.00 96.31 858 VAL A O 1
ATOM 6770 N N . MET A 1 859 ? 17.268 -5.671 -22.255 1.00 95.56 859 MET A N 1
ATOM 6771 C CA . MET A 1 859 ? 16.689 -6.953 -22.680 1.00 95.56 859 MET A CA 1
ATOM 6772 C C . MET A 1 859 ? 17.474 -7.568 -23.846 1.00 95.56 859 MET A C 1
ATOM 6774 O O . MET A 1 859 ? 17.861 -8.730 -23.759 1.00 95.56 859 MET A O 1
ATOM 6778 N N . VAL A 1 860 ? 17.777 -6.800 -24.897 1.00 95.56 860 VAL A N 1
ATOM 6779 C CA . VAL A 1 860 ? 18.596 -7.281 -26.027 1.00 95.56 860 VAL A CA 1
ATOM 6780 C C . VAL A 1 860 ? 20.028 -7.620 -25.585 1.00 95.56 860 VAL A C 1
ATOM 6782 O O . VAL A 1 860 ? 20.593 -8.601 -26.066 1.00 95.56 860 VAL A O 1
ATOM 6785 N N . GLU A 1 861 ? 20.603 -6.881 -24.630 1.00 94.12 861 GLU A N 1
ATOM 6786 C CA . GLU A 1 861 ? 21.906 -7.212 -24.030 1.00 94.12 861 GLU A CA 1
ATOM 6787 C C . GLU A 1 861 ? 21.913 -8.567 -23.297 1.00 94.12 861 GLU A C 1
ATOM 6789 O O . GLU A 1 861 ? 22.912 -9.287 -23.369 1.00 94.12 861 GLU A O 1
ATOM 6794 N N . ASN A 1 862 ? 20.813 -8.921 -22.624 1.00 92.94 862 ASN A N 1
ATOM 6795 C CA . ASN A 1 862 ? 20.681 -10.148 -21.830 1.00 92.94 862 ASN A CA 1
ATOM 6796 C C . ASN A 1 862 ? 20.281 -11.392 -22.650 1.00 92.94 862 ASN A C 1
ATOM 6798 O O . ASN A 1 862 ? 20.341 -12.504 -22.129 1.00 92.94 862 ASN A O 1
ATOM 6802 N N . MET A 1 863 ? 19.850 -11.240 -23.908 1.00 93.25 863 MET A N 1
ATOM 6803 C CA . MET A 1 863 ? 19.580 -12.385 -24.790 1.00 93.25 863 MET A CA 1
ATOM 6804 C C . MET A 1 863 ? 20.875 -13.128 -25.159 1.00 93.25 863 MET A C 1
ATOM 6806 O O . MET A 1 863 ? 21.947 -12.533 -25.242 1.00 93.25 863 MET A O 1
ATOM 6810 N N . GLU A 1 864 ? 20.778 -14.413 -25.498 1.00 90.56 864 GLU A N 1
ATOM 6811 C CA . GLU A 1 864 ? 21.794 -15.063 -26.342 1.00 90.56 864 GLU A CA 1
ATOM 6812 C C . GLU A 1 864 ? 21.680 -14.500 -27.776 1.00 90.56 864 GLU A C 1
ATOM 6814 O O . GLU A 1 864 ? 20.549 -14.360 -28.258 1.00 90.56 864 GLU A O 1
ATOM 6819 N N . PRO A 1 865 ? 22.783 -14.164 -28.476 1.00 88.06 865 PRO A N 1
ATOM 6820 C CA . PRO A 1 865 ? 22.729 -13.594 -29.828 1.00 88.06 865 PRO A CA 1
ATOM 6821 C C . PRO A 1 865 ? 21.882 -14.421 -30.806 1.00 88.06 865 PRO A C 1
ATOM 6823 O O . PRO A 1 865 ? 21.032 -13.885 -31.514 1.00 88.06 865 PRO A O 1
ATOM 6826 N N . GLU A 1 866 ? 22.025 -15.744 -30.754 1.00 85.38 866 GLU A N 1
ATOM 6827 C CA . GLU A 1 866 ? 21.316 -16.723 -31.581 1.00 85.38 866 GLU A CA 1
ATOM 6828 C C . GLU A 1 866 ? 19.793 -16.691 -31.378 1.00 85.38 866 GLU A C 1
ATOM 6830 O O . GLU A 1 866 ? 19.045 -17.125 -32.253 1.00 85.38 866 GLU A O 1
ATOM 6835 N N . LYS A 1 867 ? 19.314 -16.169 -30.240 1.00 90.25 867 LYS A N 1
ATOM 6836 C CA . LYS A 1 867 ? 17.884 -16.056 -29.917 1.00 90.25 867 LYS A CA 1
ATOM 6837 C C . LYS A 1 867 ? 17.268 -14.731 -30.370 1.00 90.25 867 LYS A C 1
ATOM 6839 O O . LYS A 1 867 ? 16.047 -14.665 -30.467 1.00 90.25 867 LYS A O 1
ATOM 6844 N N . VAL A 1 868 ? 18.056 -13.702 -30.705 1.00 91.81 868 VAL A N 1
ATOM 6845 C CA . VAL A 1 868 ? 17.535 -12.378 -31.121 1.00 91.81 868 VAL A CA 1
ATOM 6846 C C . VAL A 1 868 ? 16.700 -12.470 -32.407 1.00 91.81 868 VAL A C 1
ATOM 6848 O O . VAL A 1 868 ? 15.693 -11.778 -32.539 1.00 91.81 868 VAL A O 1
ATOM 6851 N N . ILE A 1 869 ? 17.045 -13.391 -33.315 1.00 91.44 869 ILE A N 1
ATOM 6852 C CA . ILE A 1 869 ? 16.294 -13.663 -34.556 1.00 91.44 869 ILE A CA 1
ATOM 6853 C C . ILE A 1 869 ? 14.844 -14.133 -34.313 1.00 91.44 869 ILE A C 1
ATOM 6855 O O . ILE A 1 869 ? 14.000 -13.994 -35.193 1.00 91.44 869 ILE A O 1
ATOM 6859 N N . LEU A 1 870 ? 14.533 -14.643 -33.113 1.00 90.81 870 LEU A N 1
ATOM 6860 C CA . LEU A 1 870 ? 13.183 -15.062 -32.711 1.00 90.81 870 LEU A CA 1
ATOM 6861 C C . LEU A 1 870 ? 12.285 -13.881 -32.292 1.00 90.81 870 LEU A C 1
ATOM 6863 O O . LEU A 1 870 ? 11.098 -14.081 -32.043 1.00 90.81 870 LEU A O 1
ATOM 6867 N N . TYR A 1 871 ? 12.837 -12.664 -32.222 1.00 92.31 871 TYR A N 1
ATOM 6868 C CA . TYR A 1 871 ? 12.144 -11.443 -31.803 1.00 92.31 871 TYR A CA 1
ATOM 6869 C C . TYR A 1 871 ? 12.160 -10.351 -32.895 1.00 92.31 871 TYR A C 1
ATOM 6871 O O . TYR A 1 871 ? 12.545 -9.209 -32.618 1.00 92.31 871 TYR A O 1
ATOM 6879 N N . PRO A 1 872 ? 11.754 -10.641 -34.150 1.00 91.81 872 PRO A N 1
ATOM 6880 C CA . PRO A 1 872 ? 11.870 -9.692 -35.259 1.00 91.81 872 PRO A CA 1
ATOM 6881 C C . PRO A 1 872 ? 11.021 -8.420 -35.073 1.00 91.81 872 PRO A C 1
ATOM 6883 O O . PRO A 1 872 ? 11.320 -7.387 -35.673 1.00 91.81 872 PRO A O 1
ATOM 6886 N N . GLN A 1 873 ? 10.019 -8.440 -34.187 1.00 91.81 873 GLN A N 1
ATOM 6887 C CA . GLN A 1 873 ? 9.278 -7.251 -33.758 1.00 91.81 873 GLN A CA 1
ATOM 6888 C C . GLN A 1 873 ? 10.164 -6.191 -33.080 1.00 91.81 873 GLN A C 1
ATOM 6890 O O . GLN A 1 873 ? 9.822 -5.014 -33.116 1.00 91.81 873 GLN A O 1
ATOM 6895 N N . LEU A 1 874 ? 11.316 -6.564 -32.506 1.00 94.12 874 LEU A N 1
ATOM 6896 C CA . LEU A 1 874 ? 12.288 -5.598 -31.979 1.00 94.12 874 LEU A CA 1
ATOM 6897 C C . LEU A 1 874 ? 13.015 -4.867 -33.113 1.00 94.12 874 LEU A C 1
ATOM 6899 O O . LEU A 1 874 ? 13.172 -3.650 -33.048 1.00 94.12 874 LEU A O 1
ATOM 6903 N N . PHE A 1 875 ? 13.397 -5.583 -34.176 1.00 95.12 875 PHE A N 1
ATOM 6904 C CA . PHE A 1 875 ? 14.006 -4.986 -35.367 1.00 95.12 875 PHE A CA 1
ATOM 6905 C C . PHE A 1 875 ? 13.029 -4.017 -36.047 1.00 95.12 875 PHE A C 1
ATOM 6907 O O . PHE A 1 875 ? 13.335 -2.835 -36.203 1.00 95.12 875 PHE A O 1
ATOM 6914 N N . TRP A 1 876 ? 11.820 -4.482 -36.381 1.00 94.00 876 TRP A N 1
ATOM 6915 C CA . TRP A 1 876 ? 10.820 -3.640 -37.045 1.00 94.00 876 TRP A CA 1
ATOM 6916 C C . TRP A 1 876 ? 10.249 -2.545 -36.135 1.00 94.00 876 TRP A C 1
ATOM 6918 O O . TRP A 1 876 ? 9.943 -1.458 -36.618 1.00 94.00 876 TRP A O 1
ATOM 6928 N N . GLY A 1 877 ? 10.188 -2.773 -34.819 1.00 94.44 877 GLY A N 1
ATOM 6929 C CA . GLY A 1 877 ? 9.875 -1.740 -33.831 1.00 94.44 877 GLY A CA 1
ATOM 6930 C C . GLY A 1 877 ? 10.913 -0.614 -33.813 1.00 94.44 877 GLY A C 1
ATOM 6931 O O . GLY A 1 877 ? 10.536 0.555 -33.783 1.00 94.44 877 GLY A O 1
ATOM 6932 N N . CYS A 1 878 ? 12.210 -0.932 -33.929 1.00 96.44 878 CYS A N 1
ATOM 6933 C CA . CYS A 1 878 ? 13.246 0.090 -34.109 1.00 96.44 878 CYS A CA 1
ATOM 6934 C C . CYS A 1 878 ? 13.051 0.862 -35.419 1.00 96.44 878 CYS A C 1
ATOM 6936 O O . CYS A 1 878 ? 13.057 2.088 -35.400 1.00 96.44 878 CYS A O 1
ATOM 6938 N N . VAL A 1 879 ? 12.834 0.162 -36.541 1.00 94.31 879 VAL A N 1
ATOM 6939 C CA . VAL A 1 879 ? 12.603 0.787 -37.858 1.00 94.31 879 VAL A CA 1
ATOM 6940 C C . VAL A 1 879 ? 11.412 1.751 -37.817 1.00 94.31 879 VAL A C 1
ATOM 6942 O O . VAL A 1 879 ? 11.548 2.893 -38.247 1.00 94.31 879 VAL A O 1
ATOM 6945 N N . ALA A 1 880 ? 10.285 1.345 -37.221 1.00 92.94 880 ALA A N 1
ATOM 6946 C CA . ALA A 1 880 ? 9.131 2.218 -37.006 1.00 92.94 880 ALA A CA 1
ATOM 6947 C C . ALA A 1 880 ? 9.507 3.471 -36.197 1.00 92.94 880 ALA A C 1
ATOM 6949 O O . ALA A 1 880 ? 9.228 4.596 -36.611 1.00 92.94 880 ALA A O 1
ATOM 6950 N N . MET A 1 881 ? 10.196 3.284 -35.068 1.00 94.06 881 MET A N 1
ATOM 6951 C CA . MET A 1 881 ? 10.587 4.362 -34.157 1.00 94.06 881 MET A CA 1
ATOM 6952 C C . MET A 1 881 ? 11.641 5.325 -34.740 1.00 94.06 881 MET A C 1
ATOM 6954 O O . MET A 1 881 ? 11.694 6.480 -34.314 1.00 94.06 881 MET A O 1
ATOM 6958 N N . MET A 1 882 ? 12.434 4.921 -35.744 1.00 94.12 882 MET A N 1
ATOM 6959 C CA . MET A 1 882 ? 13.375 5.816 -36.445 1.00 94.12 882 MET A CA 1
ATOM 6960 C C . MET A 1 882 ? 12.677 6.920 -37.256 1.00 94.12 882 MET A C 1
ATOM 6962 O O . MET A 1 882 ? 13.307 7.927 -37.583 1.00 94.12 882 MET A O 1
ATOM 6966 N N . HIS A 1 883 ? 11.381 6.788 -37.563 1.00 90.38 883 HIS A N 1
ATOM 6967 C CA . HIS A 1 883 ? 10.630 7.869 -38.207 1.00 90.38 883 HIS A CA 1
ATOM 6968 C C . HIS A 1 883 ? 10.426 9.086 -37.283 1.00 90.38 883 HIS A C 1
ATOM 6970 O O . HIS A 1 883 ? 10.243 10.190 -37.797 1.00 90.38 883 HIS A O 1
ATOM 6976 N N . SER A 1 884 ? 10.538 8.917 -35.958 1.00 89.12 884 SER A N 1
ATOM 6977 C CA . SER A 1 884 ? 10.357 9.961 -34.938 1.00 89.12 884 SER A CA 1
ATOM 6978 C C . SER A 1 884 ? 11.184 11.231 -35.187 1.00 89.12 884 SER A C 1
ATOM 6980 O O . SER A 1 884 ? 12.363 11.167 -35.549 1.00 89.12 884 SER A O 1
ATOM 6982 N N . ASP A 1 885 ? 10.576 12.398 -34.949 1.00 86.81 885 ASP A N 1
ATOM 6983 C CA . ASP A 1 885 ? 11.239 13.712 -35.008 1.00 86.81 885 ASP A CA 1
ATOM 6984 C C . ASP A 1 885 ? 11.815 14.184 -33.656 1.00 86.81 885 ASP A C 1
ATOM 6986 O O . ASP A 1 885 ? 12.524 15.191 -33.608 1.00 86.81 885 ASP A O 1
ATOM 6990 N N . PHE A 1 886 ? 11.569 13.449 -32.565 1.00 88.75 886 PHE A N 1
ATOM 6991 C CA . PHE A 1 886 ? 12.135 13.733 -31.242 1.00 88.75 886 PHE A CA 1
ATOM 6992 C C . PHE A 1 886 ? 13.578 13.208 -31.165 1.00 88.75 886 PHE A C 1
ATOM 6994 O O . PHE A 1 886 ? 13.793 11.996 -31.076 1.00 88.75 886 PHE A O 1
ATOM 7001 N N . VAL A 1 887 ? 14.583 14.095 -31.200 1.00 89.06 887 VAL A N 1
ATOM 7002 C CA . VAL A 1 887 ? 15.965 13.685 -31.523 1.00 89.06 887 VAL A CA 1
ATOM 7003 C C . VAL A 1 887 ? 16.584 12.730 -30.496 1.00 89.06 887 VAL A C 1
ATOM 7005 O O . VAL A 1 887 ? 17.256 11.780 -30.883 1.00 89.06 887 VAL A O 1
ATOM 7008 N N . HIS A 1 888 ? 16.323 12.910 -29.197 1.00 91.00 888 HIS A N 1
ATOM 7009 C CA . HIS A 1 888 ? 16.863 12.027 -28.153 1.00 91.00 888 HIS A CA 1
ATOM 7010 C C . HIS A 1 888 ? 16.202 10.642 -28.137 1.00 91.00 888 HIS A C 1
ATOM 7012 O O . HIS A 1 888 ? 16.890 9.640 -27.942 1.00 91.00 888 HIS A O 1
ATOM 7018 N N . VAL A 1 889 ? 14.893 10.571 -28.414 1.00 92.56 889 VAL A N 1
ATOM 7019 C CA . VAL A 1 889 ? 14.179 9.297 -28.599 1.00 92.56 889 VAL A CA 1
ATOM 7020 C C . VAL A 1 889 ? 14.768 8.566 -29.804 1.00 92.56 889 VAL A C 1
ATOM 7022 O O . VAL A 1 889 ? 15.121 7.396 -29.699 1.00 92.56 889 VAL A O 1
ATOM 7025 N N . TYR A 1 890 ? 14.973 9.275 -30.919 1.00 94.19 890 TYR A N 1
ATOM 7026 C CA . TYR A 1 890 ? 15.653 8.747 -32.102 1.00 94.19 890 TYR A CA 1
ATOM 7027 C C . TYR A 1 890 ? 17.075 8.238 -31.780 1.00 94.19 890 TYR A C 1
ATOM 7029 O O . TYR A 1 890 ? 17.428 7.140 -32.205 1.00 94.19 890 TYR A O 1
ATOM 7037 N N . CYS A 1 891 ? 17.872 8.951 -30.970 1.00 94.50 891 CYS A N 1
ATOM 7038 C CA . CYS A 1 891 ? 19.182 8.456 -30.518 1.00 94.50 891 CYS A CA 1
ATOM 7039 C C . CYS A 1 891 ? 19.075 7.122 -29.765 1.00 94.50 891 CYS A C 1
ATOM 7041 O O . CYS A 1 891 ? 19.812 6.191 -30.080 1.00 94.50 891 CYS A O 1
ATOM 7043 N N . GLN A 1 892 ? 18.146 6.999 -28.810 1.00 94.94 892 GLN A N 1
ATOM 7044 C CA . GLN A 1 892 ? 17.970 5.760 -28.038 1.00 94.94 892 GLN A CA 1
ATOM 7045 C C . GLN A 1 892 ? 17.397 4.602 -28.871 1.00 94.94 892 GLN A C 1
ATOM 7047 O O . GLN A 1 892 ? 17.660 3.434 -28.580 1.00 94.94 892 GLN A O 1
ATOM 7052 N N . VAL A 1 893 ? 16.662 4.912 -29.941 1.00 97.06 893 VAL A N 1
ATOM 7053 C CA . VAL A 1 893 ? 16.220 3.939 -30.949 1.00 97.06 893 VAL A CA 1
ATOM 7054 C C . VAL A 1 893 ? 17.393 3.459 -31.805 1.00 97.06 893 VAL A C 1
ATOM 7056 O O . VAL A 1 893 ? 17.477 2.264 -32.080 1.00 97.06 893 VAL A O 1
ATOM 7059 N N . LEU A 1 894 ? 18.331 4.335 -32.184 1.00 97.00 894 LEU A N 1
ATOM 7060 C CA . LEU A 1 894 ? 19.562 3.910 -32.858 1.00 97.00 894 LEU A CA 1
ATOM 7061 C C . LEU A 1 894 ? 20.466 3.072 -31.935 1.00 97.00 894 LEU A C 1
ATOM 7063 O O . LEU A 1 894 ? 20.991 2.055 -32.376 1.00 97.00 894 LEU A O 1
ATOM 7067 N N . GLU A 1 895 ? 20.604 3.437 -30.657 1.00 96.94 895 GLU A N 1
ATOM 7068 C CA . GLU A 1 895 ? 21.331 2.649 -29.642 1.00 96.94 895 GLU A CA 1
ATOM 7069 C C . GLU A 1 895 ? 20.707 1.258 -29.412 1.00 96.94 895 GLU A C 1
ATOM 7071 O O . GLU A 1 895 ? 21.423 0.264 -29.240 1.00 96.94 895 GLU A O 1
ATOM 7076 N N . LEU A 1 896 ? 19.375 1.152 -29.458 1.00 97.38 896 LEU A N 1
ATOM 7077 C CA . LEU A 1 896 ? 18.666 -0.131 -29.443 1.00 97.38 896 LEU A CA 1
ATOM 7078 C C . LEU A 1 896 ? 18.892 -0.916 -30.741 1.00 97.38 896 LEU A C 1
ATOM 7080 O O . LEU A 1 896 ? 19.199 -2.107 -30.693 1.00 97.38 896 LEU A O 1
ATOM 7084 N N . PHE A 1 897 ? 18.806 -0.251 -31.893 1.00 97.62 897 PHE A N 1
ATOM 7085 C CA . PHE A 1 897 ? 19.033 -0.873 -33.193 1.00 97.62 897 PHE A CA 1
ATOM 7086 C C . PHE A 1 897 ? 20.455 -1.429 -33.325 1.00 97.62 897 PHE A C 1
ATOM 7088 O O . PHE A 1 897 ? 20.606 -2.552 -33.798 1.00 97.62 897 PHE A O 1
ATOM 7095 N N . LEU A 1 898 ? 21.476 -0.707 -32.841 1.00 96.62 898 LEU A N 1
ATOM 7096 C CA . LEU A 1 898 ? 22.864 -1.181 -32.756 1.00 96.62 898 LEU A CA 1
ATOM 7097 C C . LEU A 1 898 ? 22.961 -2.516 -32.015 1.00 96.62 898 LEU A C 1
ATOM 7099 O O . LEU A 1 898 ? 23.507 -3.477 -32.551 1.00 96.62 898 LEU A O 1
ATOM 7103 N N . ARG A 1 899 ? 22.370 -2.601 -30.818 1.00 95.81 899 ARG A N 1
ATOM 7104 C CA . ARG A 1 899 ? 22.364 -3.825 -29.997 1.00 95.81 899 ARG A CA 1
ATOM 7105 C C . ARG A 1 899 ? 21.645 -4.989 -30.677 1.00 95.81 899 ARG A C 1
ATOM 7107 O O . ARG A 1 899 ? 22.049 -6.133 -30.486 1.00 95.81 899 ARG A O 1
ATOM 7114 N N . VAL A 1 900 ? 20.608 -4.707 -31.470 1.00 95.31 900 VAL A N 1
ATOM 7115 C CA . VAL A 1 900 ? 19.903 -5.714 -32.276 1.00 95.31 900 VAL A CA 1
ATOM 7116 C C . VAL A 1 900 ? 20.770 -6.179 -33.451 1.00 95.31 900 VAL A C 1
ATOM 7118 O O . VAL A 1 900 ? 20.972 -7.382 -33.600 1.00 95.31 900 VAL A O 1
ATOM 7121 N N . ILE A 1 901 ? 21.328 -5.273 -34.266 1.00 93.62 901 ILE A N 1
ATOM 7122 C CA . ILE A 1 901 ? 22.112 -5.670 -35.451 1.00 93.62 901 ILE A CA 1
ATOM 7123 C C . ILE A 1 901 ? 23.455 -6.315 -35.101 1.00 93.62 901 ILE A C 1
ATOM 7125 O O . ILE A 1 901 ? 23.869 -7.230 -35.803 1.00 93.62 901 ILE A O 1
ATOM 7129 N N . ASP A 1 902 ? 24.092 -5.929 -33.992 1.00 92.56 902 ASP A N 1
ATOM 7130 C CA . ASP A 1 902 ? 25.333 -6.552 -33.504 1.00 92.56 902 ASP A CA 1
ATOM 7131 C C . ASP A 1 902 ? 25.149 -8.023 -33.090 1.00 92.56 902 ASP A C 1
ATOM 7133 O O . ASP A 1 902 ? 26.126 -8.761 -32.957 1.00 92.56 902 ASP A O 1
ATOM 7137 N N . ARG A 1 903 ? 23.899 -8.460 -32.897 1.00 92.06 903 ARG A N 1
ATOM 7138 C CA . ARG A 1 903 ? 23.526 -9.833 -32.529 1.00 92.06 903 ARG A CA 1
ATOM 7139 C C . ARG A 1 903 ? 22.893 -10.618 -33.680 1.00 92.06 903 ARG A C 1
ATOM 7141 O O . ARG A 1 903 ? 22.666 -11.815 -33.538 1.00 92.06 903 ARG A O 1
ATOM 7148 N N . LEU A 1 904 ? 22.642 -9.978 -34.825 1.00 90.81 904 LEU A N 1
ATOM 7149 C CA . LEU A 1 904 ? 22.054 -10.597 -36.014 1.00 90.81 904 LEU A CA 1
ATOM 7150 C C . LEU A 1 904 ? 23.105 -10.781 -37.119 1.00 90.81 904 LEU A C 1
ATOM 7152 O O . LEU A 1 904 ? 23.782 -9.846 -37.539 1.00 90.81 904 LEU A O 1
ATOM 7156 N N . SER A 1 905 ? 23.222 -12.001 -37.647 1.00 88.12 905 SER A N 1
ATOM 7157 C CA . SER A 1 905 ? 24.176 -12.298 -38.721 1.00 88.12 905 SER A CA 1
ATOM 7158 C C . SER A 1 905 ? 23.586 -11.986 -40.098 1.00 88.12 905 SER A C 1
ATOM 7160 O O . SER A 1 905 ? 22.904 -12.815 -40.698 1.00 88.12 905 SER A O 1
ATOM 7162 N N . PHE A 1 906 ? 23.911 -10.818 -40.651 1.00 86.94 906 PHE A N 1
ATOM 7163 C CA . PHE A 1 906 ? 23.568 -10.429 -42.032 1.00 86.94 906 PHE A CA 1
ATOM 7164 C C . PHE A 1 906 ? 24.520 -11.015 -43.099 1.00 86.94 906 PHE A C 1
ATOM 7166 O O . PHE A 1 906 ? 24.593 -10.519 -44.224 1.00 86.94 906 PHE A O 1
ATOM 7173 N N . ARG A 1 907 ? 25.286 -12.061 -42.749 1.00 78.44 907 ARG A N 1
ATOM 7174 C CA . ARG A 1 907 ? 26.183 -12.789 -43.670 1.00 78.44 907 ARG A CA 1
ATOM 7175 C C . ARG A 1 907 ? 25.495 -13.936 -44.415 1.00 78.44 907 ARG A C 1
ATOM 7177 O O . ARG A 1 907 ? 26.077 -14.464 -45.357 1.00 78.44 907 ARG A O 1
ATOM 7184 N N . ASP A 1 908 ? 24.296 -14.321 -43.988 1.00 70.38 908 ASP A N 1
ATOM 7185 C CA . ASP A 1 908 ? 23.496 -15.388 -44.583 1.00 70.38 908 ASP A CA 1
ATOM 7186 C C . ASP A 1 908 ? 22.040 -14.932 -44.786 1.00 70.38 908 ASP A C 1
ATOM 7188 O O . ASP A 1 908 ? 21.527 -14.076 -44.063 1.00 70.38 908 ASP A O 1
ATOM 7192 N N . ARG A 1 909 ? 21.367 -15.530 -45.774 1.00 82.31 909 ARG A N 1
ATOM 7193 C CA . ARG A 1 909 ? 19.984 -15.219 -46.160 1.00 82.31 909 ARG A CA 1
ATOM 7194 C C . ARG A 1 909 ? 18.942 -15.667 -45.137 1.00 82.31 909 ARG A C 1
ATOM 7196 O O . ARG A 1 909 ? 17.796 -15.248 -45.245 1.00 82.31 909 ARG A O 1
ATOM 7203 N N . THR A 1 910 ? 19.286 -16.507 -44.160 1.00 86.25 910 THR A N 1
ATOM 7204 C CA . THR A 1 910 ? 18.345 -16.921 -43.102 1.00 86.25 910 THR A CA 1
ATOM 7205 C C . THR A 1 910 ? 17.810 -15.723 -42.313 1.00 86.25 910 THR A C 1
ATOM 7207 O O . THR A 1 910 ? 16.595 -15.547 -42.241 1.00 86.25 910 THR A O 1
ATOM 7210 N N . THR A 1 911 ? 18.691 -14.851 -41.814 1.00 88.25 911 THR A N 1
ATOM 7211 C CA . THR A 1 911 ? 18.323 -13.598 -41.127 1.00 88.25 911 THR A CA 1
ATOM 7212 C C . THR A 1 911 ? 17.481 -12.680 -42.018 1.00 88.25 911 THR A C 1
ATOM 7214 O O . THR A 1 911 ? 16.460 -12.157 -41.574 1.00 88.25 911 THR A O 1
ATOM 7217 N N . GLU A 1 912 ? 17.882 -12.520 -43.285 1.00 89.00 912 GLU A N 1
ATOM 7218 C CA . GLU A 1 912 ? 17.174 -11.701 -44.279 1.00 89.00 912 GLU A CA 1
ATOM 7219 C C . GLU A 1 912 ? 15.738 -12.210 -44.496 1.00 89.00 912 GLU A C 1
ATOM 7221 O O . GLU A 1 912 ? 14.774 -11.463 -44.330 1.00 89.00 912 GLU A O 1
ATOM 7226 N N . ASN A 1 913 ? 15.580 -13.510 -44.759 1.00 90.00 913 ASN A N 1
ATOM 7227 C CA . ASN A 1 913 ? 14.284 -14.149 -44.978 1.00 90.00 913 ASN A CA 1
ATOM 7228 C C . ASN A 1 913 ? 13.365 -14.069 -43.748 1.00 90.00 913 ASN A C 1
ATOM 7230 O O . ASN A 1 913 ? 12.175 -13.796 -43.905 1.00 90.00 913 ASN A O 1
ATOM 7234 N N . VAL A 1 914 ? 13.888 -14.282 -42.531 1.00 90.19 914 VAL A N 1
ATOM 7235 C CA . VAL A 1 914 ? 13.080 -14.195 -41.301 1.00 90.19 914 VAL A CA 1
ATOM 7236 C C . VAL A 1 914 ? 12.555 -12.773 -41.104 1.00 90.19 914 VAL A C 1
ATOM 7238 O O . VAL A 1 914 ? 11.346 -12.597 -40.950 1.00 90.19 914 VAL A O 1
ATOM 7241 N N . LEU A 1 915 ? 13.416 -11.753 -41.195 1.00 90.88 915 LEU A N 1
ATOM 7242 C CA . LEU A 1 915 ? 12.996 -10.356 -41.038 1.00 90.88 915 LEU A CA 1
ATOM 7243 C C . LEU A 1 915 ? 11.986 -9.930 -42.116 1.00 90.88 915 LEU A C 1
ATOM 7245 O O . LEU A 1 915 ? 10.983 -9.298 -41.790 1.00 90.88 915 LEU A O 1
ATOM 7249 N N . LEU A 1 916 ? 12.188 -10.314 -43.381 1.00 89.94 916 LEU A N 1
ATOM 7250 C CA . LEU A 1 916 ? 11.252 -10.003 -44.472 1.00 89.94 916 LEU A CA 1
ATOM 7251 C C . LEU A 1 916 ? 9.907 -10.743 -44.355 1.00 89.94 916 LEU A C 1
ATOM 7253 O O . LEU A 1 916 ? 8.885 -10.242 -44.841 1.00 89.94 916 LEU A O 1
ATOM 7257 N N . SER A 1 917 ? 9.885 -11.918 -43.712 1.00 88.31 917 SER A N 1
ATOM 7258 C CA . SER A 1 917 ? 8.655 -12.688 -43.477 1.00 88.31 917 SER A CA 1
ATOM 7259 C C . SER A 1 917 ? 7.728 -12.038 -42.445 1.00 88.31 917 SER A C 1
ATOM 7261 O O . SER A 1 917 ? 6.513 -12.134 -42.582 1.00 88.31 917 SER A O 1
ATOM 7263 N N . SER A 1 918 ? 8.285 -11.318 -41.464 1.00 86.81 918 SER A N 1
ATOM 7264 C CA . SER A 1 918 ? 7.529 -10.595 -40.430 1.00 86.81 918 SER A CA 1
ATOM 7265 C C . SER A 1 918 ? 7.303 -9.110 -40.746 1.00 86.81 918 SER A C 1
ATOM 7267 O O . SER A 1 918 ? 6.800 -8.375 -39.894 1.00 86.81 918 SER A O 1
ATOM 7269 N N . MET A 1 919 ? 7.749 -8.638 -41.915 1.00 86.50 919 MET A N 1
ATOM 7270 C CA . MET A 1 919 ? 7.684 -7.227 -42.304 1.00 86.50 919 MET A CA 1
ATOM 7271 C C . MET A 1 919 ? 6.228 -6.718 -42.294 1.00 86.50 919 MET A C 1
ATOM 7273 O O . MET A 1 919 ? 5.364 -7.404 -42.848 1.00 86.50 919 MET A O 1
ATOM 7277 N N . PRO A 1 920 ? 5.941 -5.532 -41.722 1.00 82.62 920 PRO A N 1
ATOM 7278 C CA . PRO A 1 920 ? 4.631 -4.883 -41.820 1.00 82.62 920 PRO A CA 1
ATOM 7279 C C . PRO A 1 920 ? 4.176 -4.688 -43.273 1.00 82.62 920 PRO A C 1
ATOM 7281 O O . PRO A 1 920 ? 4.973 -4.278 -44.119 1.00 82.62 920 PRO A O 1
ATOM 7284 N N . ARG A 1 921 ? 2.903 -4.978 -43.569 1.00 76.31 921 ARG A N 1
ATOM 7285 C CA . ARG A 1 921 ? 2.277 -4.829 -44.898 1.00 76.31 921 ARG A CA 1
ATOM 7286 C C . ARG A 1 921 ? 0.803 -4.441 -44.736 1.00 76.31 921 ARG A C 1
ATOM 7288 O O . ARG A 1 921 ? 0.173 -4.871 -43.773 1.00 76.31 921 ARG A O 1
ATOM 7295 N N . ASP A 1 922 ? 0.256 -3.683 -45.686 1.00 65.75 922 ASP A N 1
ATOM 7296 C CA . ASP A 1 922 ? -1.189 -3.423 -45.764 1.00 65.75 922 ASP A CA 1
ATOM 7297 C C . ASP A 1 922 ? -1.924 -4.722 -46.174 1.00 65.75 922 ASP A C 1
ATOM 7299 O O . ASP A 1 922 ? -1.578 -5.344 -47.179 1.00 65.75 922 ASP A O 1
ATOM 7303 N N . GLU A 1 923 ? -2.976 -5.121 -45.447 1.00 55.03 923 GLU A N 1
ATOM 7304 C CA . GLU A 1 923 ? -3.719 -6.381 -45.690 1.00 55.03 923 GLU A CA 1
ATOM 7305 C C . GLU A 1 923 ? -4.396 -6.464 -47.081 1.00 55.03 923 GLU A C 1
ATOM 7307 O O . GLU A 1 923 ? -4.793 -7.542 -47.534 1.00 55.03 923 GLU A O 1
ATOM 7312 N N . LEU A 1 924 ? -4.542 -5.325 -47.769 1.00 46.69 924 LEU A N 1
ATOM 7313 C CA . LEU A 1 924 ? -5.296 -5.177 -49.020 1.00 46.69 924 LEU A CA 1
ATOM 7314 C C . LEU A 1 924 ? -4.622 -5.793 -50.256 1.00 46.69 924 LEU A C 1
ATOM 7316 O O . LEU A 1 924 ? -5.321 -6.094 -51.224 1.00 46.69 924 LEU A O 1
ATOM 7320 N N . ASP A 1 925 ? -3.307 -6.026 -50.230 1.00 39.56 925 ASP A N 1
ATOM 7321 C CA . ASP A 1 925 ? -2.598 -6.644 -51.364 1.00 39.56 925 ASP A CA 1
ATOM 7322 C C . ASP A 1 925 ? -2.794 -8.172 -51.434 1.00 39.56 925 ASP A C 1
ATOM 7324 O O . ASP A 1 925 ? -2.468 -8.811 -52.437 1.00 39.56 925 ASP A O 1
ATOM 7328 N N . THR A 1 926 ? -3.408 -8.778 -50.412 1.00 37.34 926 THR A N 1
ATOM 7329 C CA . THR A 1 926 ? -3.726 -10.216 -50.351 1.00 37.34 926 THR A CA 1
ATOM 7330 C C . THR A 1 926 ? -5.003 -10.578 -51.131 1.00 37.34 926 THR A C 1
ATOM 7332 O O . THR A 1 926 ? -5.947 -11.156 -50.598 1.00 37.34 926 THR A O 1
ATOM 7335 N N . SER A 1 927 ? -5.039 -10.253 -52.428 1.00 33.75 927 SER A N 1
ATOM 7336 C CA . SER A 1 927 ? -6.157 -10.551 -53.346 1.00 33.75 927 SER A CA 1
ATOM 7337 C C . SER A 1 927 ? -5.844 -11.673 -54.354 1.00 33.75 927 SER A C 1
ATOM 7339 O O . SER A 1 927 ? -6.021 -11.537 -55.564 1.00 33.75 927 SER A O 1
ATOM 7341 N N . GLY A 1 928 ? -5.412 -12.828 -53.835 1.00 30.73 928 GLY A N 1
ATOM 7342 C CA . GLY A 1 928 ? -5.464 -14.115 -54.544 1.00 30.73 928 GLY A CA 1
ATOM 7343 C C . GLY A 1 928 ? -6.812 -14.820 -54.302 1.00 30.73 928 GLY A C 1
ATOM 7344 O O . GLY A 1 928 ? -7.344 -14.711 -53.196 1.00 30.73 928 GLY A O 1
ATOM 7345 N N . PRO A 1 929 ? -7.404 -15.510 -55.294 1.00 41.69 929 PRO A N 1
ATOM 7346 C CA . PRO A 1 929 ? -8.735 -16.100 -55.152 1.00 41.69 929 PRO A CA 1
ATOM 7347 C C . PRO A 1 929 ? -8.740 -17.411 -54.344 1.00 41.69 929 PRO A C 1
ATOM 7349 O O . PRO A 1 929 ? -7.762 -18.151 -54.337 1.00 41.69 929 PRO A O 1
ATOM 7352 N N . GLU A 1 930 ? -9.906 -17.707 -53.759 1.00 38.38 930 GLU A N 1
ATOM 7353 C CA . GLU A 1 930 ? -10.295 -18.968 -53.099 1.00 38.38 930 GLU A CA 1
ATOM 7354 C C . GLU A 1 930 ? -9.525 -19.379 -51.823 1.00 38.38 930 GLU A C 1
ATOM 7356 O O . GLU A 1 930 ? -8.541 -20.109 -51.880 1.00 38.38 930 GLU A O 1
ATOM 7361 N N . GLN A 1 931 ? -10.100 -19.086 -50.645 1.00 31.19 931 GLN A N 1
ATOM 7362 C CA . GLN A 1 931 ? -10.813 -20.103 -49.836 1.00 31.19 931 GLN A CA 1
ATOM 7363 C C . GLN A 1 931 ? -11.417 -19.530 -48.535 1.00 31.19 931 GLN A C 1
ATOM 7365 O O . GLN A 1 931 ? -10.872 -18.612 -47.934 1.00 31.19 931 GLN A O 1
ATOM 7370 N N . GLY A 1 932 ? -12.511 -20.144 -48.063 1.00 31.34 932 GLY A N 1
ATOM 7371 C CA . GLY A 1 932 ? -12.900 -20.123 -46.645 1.00 31.34 932 GLY A CA 1
ATOM 7372 C C . GLY A 1 932 ? -13.716 -18.928 -46.135 1.00 31.34 932 GLY A C 1
ATOM 7373 O O . GLY A 1 932 ? -13.258 -18.196 -45.262 1.00 31.34 932 GLY A O 1
ATOM 7374 N N . GLU A 1 933 ? -14.977 -18.793 -46.556 1.00 39.56 933 GLU A N 1
ATOM 7375 C CA . GLU A 1 933 ? -15.959 -18.093 -45.714 1.00 39.56 933 GLU A CA 1
ATOM 7376 C C . GLU A 1 933 ? -16.183 -18.880 -44.412 1.00 39.56 933 GLU A C 1
ATOM 7378 O O . GLU A 1 933 ? -16.642 -20.015 -44.477 1.00 39.56 933 GLU A O 1
ATOM 7383 N N . PHE A 1 934 ? -15.935 -18.284 -43.241 1.00 33.84 934 PHE A N 1
ATOM 7384 C CA . PHE A 1 934 ? -16.794 -18.420 -42.052 1.00 33.84 934 PHE A CA 1
ATOM 7385 C C . PHE A 1 934 ? -16.428 -17.366 -40.986 1.00 33.84 934 PHE A C 1
ATOM 7387 O O . PHE A 1 934 ? -15.338 -16.808 -40.993 1.00 33.84 934 PHE A O 1
ATOM 7394 N N . GLN A 1 935 ? -17.361 -17.095 -40.065 1.00 30.83 935 GLN A N 1
ATOM 7395 C CA . GLN A 1 935 ? -17.202 -16.207 -38.897 1.00 30.83 935 GLN A CA 1
ATOM 7396 C C . GLN A 1 935 ? -16.889 -14.722 -39.195 1.00 30.83 935 GLN A C 1
ATOM 7398 O O . GLN A 1 935 ? -15.871 -14.168 -38.788 1.00 30.83 935 GLN A O 1
ATOM 7403 N N . ARG A 1 936 ? -17.879 -14.019 -39.767 1.00 34.31 936 ARG A N 1
ATOM 7404 C CA . ARG A 1 936 ? -18.100 -12.586 -39.496 1.00 34.31 936 ARG A CA 1
ATOM 7405 C C . ARG A 1 936 ? -19.454 -12.360 -38.824 1.00 34.31 936 ARG A C 1
ATOM 7407 O O . ARG A 1 936 ? -20.470 -12.255 -39.506 1.00 34.31 936 ARG A O 1
ATOM 7414 N N . LEU A 1 937 ? -19.452 -12.204 -37.503 1.00 34.53 937 LEU A N 1
ATOM 7415 C CA . LEU A 1 937 ? -20.457 -11.425 -36.776 1.00 34.53 937 LEU A CA 1
ATOM 7416 C C . LEU A 1 937 ? -19.820 -10.868 -35.489 1.00 34.53 937 LEU A C 1
ATOM 7418 O O . LEU A 1 937 ? -18.826 -11.408 -35.019 1.00 34.53 937 LEU A O 1
ATOM 7422 N N . GLU A 1 938 ? -20.380 -9.780 -34.956 1.00 29.25 938 GLU A N 1
ATOM 7423 C CA . GLU A 1 938 ? -20.040 -9.193 -33.644 1.00 29.25 938 GLU A CA 1
ATOM 7424 C C . GLU A 1 938 ? -18.598 -8.672 -33.440 1.00 29.25 938 GLU A C 1
ATOM 7426 O O . GLU A 1 938 ? -17.817 -9.200 -32.658 1.00 29.25 938 GLU A O 1
ATOM 7431 N N . SER A 1 939 ? -18.265 -7.536 -34.070 1.00 27.30 939 SER A N 1
ATOM 7432 C CA . SER A 1 939 ? -17.455 -6.468 -33.428 1.00 27.30 939 SER A CA 1
ATOM 7433 C C . SER A 1 939 ? -17.394 -5.197 -34.293 1.00 27.30 939 SER A C 1
ATOM 7435 O O . SER A 1 939 ? -16.395 -4.903 -34.942 1.00 27.30 939 SER A O 1
ATOM 7437 N N . ARG A 1 940 ? -18.481 -4.411 -34.322 1.00 32.84 940 ARG A N 1
ATOM 7438 C CA . ARG A 1 940 ? -18.513 -3.115 -35.031 1.00 32.84 940 ARG A CA 1
ATOM 7439 C C . ARG A 1 940 ? -18.413 -1.943 -34.049 1.00 32.84 940 ARG A C 1
ATOM 7441 O O . ARG A 1 940 ? -19.427 -1.381 -33.652 1.00 32.84 940 ARG A O 1
ATOM 7448 N N . GLY A 1 941 ? -17.186 -1.578 -33.679 1.00 28.19 941 GLY A N 1
ATOM 7449 C CA . GLY A 1 941 ? -16.889 -0.412 -32.843 1.00 28.19 941 GLY A CA 1
ATOM 7450 C C . GLY A 1 941 ? -15.421 0.009 -32.958 1.00 28.19 941 GLY A C 1
ATOM 7451 O O . GLY A 1 941 ? -14.549 -0.839 -32.823 1.00 28.19 941 GLY A O 1
ATOM 7452 N N . ALA A 1 942 ? -15.193 1.302 -33.211 1.00 36.09 942 ALA A N 1
ATOM 7453 C CA . ALA A 1 942 ? -13.892 1.986 -33.269 1.00 36.09 942 ALA A CA 1
ATOM 7454 C C . ALA A 1 942 ? -12.798 1.335 -34.151 1.00 36.09 942 ALA A C 1
ATOM 7456 O O . ALA A 1 942 ? -11.914 0.637 -33.661 1.00 36.09 942 ALA A O 1
ATOM 7457 N N . ILE A 1 943 ? -12.813 1.660 -35.450 1.00 33.53 943 ILE A N 1
ATOM 7458 C CA . ILE A 1 943 ? -11.618 1.662 -36.311 1.00 33.53 943 ILE A CA 1
ATOM 7459 C C . ILE A 1 943 ? -11.660 2.965 -37.118 1.00 33.53 943 ILE A C 1
ATOM 7461 O O . ILE A 1 943 ? -12.577 3.155 -37.920 1.00 33.53 943 ILE A O 1
ATOM 7465 N N . ASP A 1 944 ? -10.696 3.857 -36.890 1.00 31.30 944 ASP A N 1
ATOM 7466 C CA . ASP A 1 944 ? -10.489 5.049 -37.720 1.00 31.30 944 ASP A CA 1
ATOM 7467 C C . ASP A 1 944 ? -10.019 4.654 -39.132 1.00 31.30 944 ASP A C 1
ATOM 7469 O O . ASP A 1 944 ? -9.348 3.629 -39.289 1.00 31.30 944 ASP A O 1
ATOM 7473 N N . PRO A 1 945 ? -10.336 5.434 -40.183 1.00 36.44 945 PRO A N 1
ATOM 7474 C CA . PRO A 1 945 ? -9.920 5.116 -41.547 1.00 36.44 945 PRO A CA 1
ATOM 7475 C C . PRO A 1 945 ? -8.388 5.130 -41.663 1.00 36.44 945 PRO A C 1
ATOM 7477 O O . PRO A 1 945 ? -7.758 6.187 -41.659 1.00 36.44 945 PRO A O 1
ATOM 7480 N N . ALA A 1 946 ? -7.797 3.937 -41.759 1.00 39.44 946 ALA A N 1
ATOM 7481 C CA . ALA A 1 946 ? -6.355 3.741 -41.688 1.00 39.44 946 ALA A CA 1
ATOM 7482 C C . ALA A 1 946 ? -5.593 4.529 -42.767 1.00 39.44 946 ALA A C 1
ATOM 7484 O O . ALA A 1 946 ? -5.863 4.422 -43.967 1.00 39.44 946 ALA A O 1
ATOM 7485 N N . GLY A 1 947 ? -4.588 5.292 -42.330 1.00 49.62 947 GLY A N 1
ATOM 7486 C CA . GLY A 1 947 ? -3.563 5.818 -43.224 1.00 49.62 947 GLY A CA 1
ATOM 7487 C C . GLY A 1 947 ? -2.640 4.684 -43.664 1.00 49.62 947 GLY A C 1
ATOM 7488 O O . GLY A 1 947 ? -2.119 3.971 -42.808 1.00 49.62 947 GLY A O 1
ATOM 7489 N N . LYS A 1 948 ? -2.450 4.536 -44.981 1.00 61.81 948 LYS A N 1
ATOM 7490 C CA . LYS A 1 948 ? -1.569 3.523 -45.584 1.00 61.81 948 LYS A CA 1
ATOM 7491 C C . LYS A 1 948 ? -0.176 3.532 -44.959 1.00 61.81 948 LYS A C 1
ATOM 7493 O O . LYS A 1 948 ? 0.378 4.613 -44.741 1.00 61.81 948 LYS A O 1
ATOM 7498 N N . VAL A 1 949 ? 0.414 2.351 -44.784 1.00 66.44 949 VAL A N 1
ATOM 7499 C CA . VAL A 1 949 ? 1.826 2.230 -44.403 1.00 66.44 949 VAL A CA 1
ATOM 7500 C C . VAL A 1 949 ? 2.704 2.921 -45.466 1.00 66.44 949 VAL A C 1
ATOM 7502 O O . VAL A 1 949 ? 2.513 2.690 -46.665 1.00 66.44 949 VAL A O 1
ATOM 7505 N N . PRO A 1 950 ? 3.658 3.794 -45.083 1.00 73.75 950 PRO A N 1
ATOM 7506 C CA . PRO A 1 950 ? 4.593 4.382 -46.038 1.00 73.75 950 PRO A CA 1
ATOM 7507 C C . PRO A 1 950 ? 5.490 3.294 -46.644 1.00 73.75 950 PRO A C 1
ATOM 7509 O O . PRO A 1 950 ? 5.929 2.380 -45.947 1.00 73.75 950 PRO A O 1
ATOM 7512 N N . ALA A 1 951 ? 5.788 3.400 -47.941 1.00 78.25 951 ALA A N 1
ATOM 7513 C CA . ALA A 1 951 ? 6.640 2.433 -48.628 1.00 78.25 951 ALA A CA 1
ATOM 7514 C C . ALA A 1 951 ? 8.022 2.338 -47.956 1.00 78.25 951 ALA A C 1
ATOM 7516 O O . ALA A 1 951 ? 8.668 3.353 -47.693 1.00 78.25 951 ALA A O 1
ATOM 7517 N N . PHE A 1 952 ? 8.476 1.115 -47.678 1.00 85.56 952 PHE A N 1
ATOM 7518 C CA . PHE A 1 952 ? 9.750 0.882 -47.007 1.00 85.56 952 PHE A CA 1
ATOM 7519 C C . PHE A 1 952 ? 10.922 1.009 -47.993 1.00 85.56 952 PHE A C 1
ATOM 7521 O O . PHE A 1 952 ? 11.225 0.088 -48.746 1.00 85.56 952 PHE A O 1
ATOM 7528 N N . GLU A 1 953 ? 11.592 2.162 -47.969 1.00 84.88 953 GLU A N 1
ATOM 7529 C CA . GLU A 1 953 ? 12.768 2.486 -48.800 1.00 84.88 953 GLU A CA 1
ATOM 7530 C C . GLU A 1 953 ? 14.092 1.890 -48.252 1.00 84.88 953 GLU A C 1
ATOM 7532 O O . GLU A 1 953 ? 15.166 2.112 -48.816 1.00 84.88 953 GLU A O 1
ATOM 7537 N N . GLY A 1 954 ? 14.027 1.126 -47.154 1.00 90.06 954 GLY A N 1
ATOM 7538 C CA . GLY A 1 954 ? 15.172 0.545 -46.447 1.00 90.06 954 GLY A CA 1
ATOM 7539 C C . GLY A 1 954 ? 15.566 1.301 -45.171 1.00 90.06 954 GLY A C 1
ATOM 7540 O O . GLY A 1 954 ? 15.109 2.411 -44.902 1.00 90.06 954 GLY A O 1
ATOM 7541 N N . VAL A 1 955 ? 16.449 0.704 -44.363 1.00 94.00 955 VAL A N 1
ATOM 7542 C CA . VAL A 1 955 ? 16.924 1.313 -43.102 1.00 94.00 955 VAL A CA 1
ATOM 7543 C C . VAL A 1 955 ? 17.896 2.483 -43.321 1.00 94.00 955 VAL A C 1
ATOM 7545 O O . VAL A 1 955 ? 17.875 3.451 -42.562 1.00 94.00 955 VAL A O 1
ATOM 7548 N N . GLN A 1 956 ? 18.765 2.438 -44.337 1.00 95.06 956 GLN A N 1
ATOM 7549 C CA . GLN A 1 956 ? 19.821 3.443 -44.523 1.00 95.06 956 GLN A CA 1
ATOM 7550 C C . GLN A 1 956 ? 19.281 4.882 -44.684 1.00 95.06 956 GLN A C 1
ATOM 7552 O O . GLN A 1 956 ? 19.830 5.760 -44.013 1.00 95.06 956 GLN A O 1
ATOM 7557 N N . PRO A 1 957 ? 18.221 5.168 -45.474 1.00 92.62 957 PRO A N 1
ATOM 7558 C CA . PRO A 1 957 ? 17.618 6.504 -45.531 1.00 92.62 957 PRO A CA 1
ATOM 7559 C C . PRO A 1 957 ? 17.180 7.042 -44.162 1.00 92.62 957 PRO A C 1
ATOM 7561 O O . PRO A 1 957 ? 17.377 8.226 -43.879 1.00 92.62 957 PRO A O 1
ATOM 7564 N N . LEU A 1 958 ? 16.652 6.173 -43.289 1.00 93.25 958 LEU A N 1
ATOM 7565 C CA . LEU A 1 958 ? 16.244 6.540 -41.930 1.00 93.25 958 LEU A CA 1
ATOM 7566 C C . LEU A 1 958 ? 17.458 6.912 -41.074 1.00 93.25 958 LEU A C 1
ATOM 7568 O O . LEU A 1 958 ? 17.440 7.941 -40.415 1.00 93.25 958 LEU A O 1
ATOM 7572 N N . VAL A 1 959 ? 18.549 6.144 -41.149 1.00 95.75 959 VAL A N 1
ATOM 7573 C CA . VAL A 1 959 ? 19.789 6.435 -40.404 1.00 95.75 959 VAL A CA 1
ATOM 7574 C C . VAL A 1 959 ? 20.474 7.713 -40.912 1.00 95.75 959 VAL A C 1
ATOM 7576 O O . VAL A 1 959 ? 20.997 8.495 -40.117 1.00 95.75 959 VAL A O 1
ATOM 7579 N N . LEU A 1 960 ? 20.430 7.976 -42.224 1.00 93.12 960 LEU A N 1
ATOM 7580 C CA . LEU A 1 960 ? 20.971 9.197 -42.836 1.00 93.12 960 LEU A CA 1
ATOM 7581 C C . LEU A 1 960 ? 20.240 10.475 -42.370 1.00 93.12 960 LEU A C 1
ATOM 7583 O O . LEU A 1 960 ? 20.860 11.541 -42.351 1.00 93.12 960 LEU A O 1
ATOM 7587 N N . LYS A 1 961 ? 18.976 10.387 -41.917 1.00 91.25 961 LYS A N 1
ATOM 7588 C CA . LYS A 1 961 ? 18.266 11.479 -41.210 1.00 91.25 961 LYS A CA 1
ATOM 7589 C C . LYS A 1 961 ? 19.030 11.923 -39.958 1.00 91.25 961 LYS A C 1
ATOM 7591 O O . LYS A 1 961 ? 19.124 13.113 -39.678 1.00 91.25 961 LYS A O 1
ATOM 7596 N N . GLY A 1 962 ? 19.626 10.987 -39.226 1.00 89.94 962 GLY A N 1
ATOM 7597 C CA . GLY A 1 962 ? 20.372 11.266 -37.998 1.00 89.94 962 GLY A CA 1
ATOM 7598 C C . GLY A 1 962 ? 21.713 11.983 -38.194 1.00 89.94 962 GLY A C 1
ATOM 7599 O O . GLY A 1 962 ? 22.317 12.425 -37.223 1.00 89.94 962 GLY A O 1
ATOM 7600 N N . LEU A 1 963 ? 22.178 12.164 -39.436 1.00 91.44 963 LEU A N 1
ATOM 7601 C CA . LEU A 1 963 ? 23.295 13.069 -39.732 1.00 91.44 963 LEU A CA 1
ATOM 7602 C C . LEU A 1 963 ? 22.860 14.549 -39.809 1.00 91.44 963 LEU A C 1
ATOM 7604 O O . LEU A 1 963 ? 23.715 15.430 -39.817 1.00 91.44 963 LEU A O 1
ATOM 7608 N N . MET A 1 964 ? 21.549 14.835 -39.837 1.00 87.75 964 MET A N 1
ATOM 7609 C CA . MET A 1 964 ? 20.973 16.192 -39.888 1.00 87.75 964 MET A CA 1
ATOM 7610 C C . MET A 1 964 ? 20.929 16.896 -38.516 1.00 87.75 964 MET A C 1
ATOM 7612 O O . MET A 1 964 ? 20.238 17.900 -38.370 1.00 87.75 964 MET A O 1
ATOM 7616 N N . SER A 1 965 ? 21.570 16.347 -37.480 1.00 87.81 965 SER A N 1
ATOM 7617 C CA . SER A 1 965 ? 21.628 16.958 -36.149 1.00 87.81 965 SER A CA 1
ATOM 7618 C C . SER A 1 965 ? 22.898 16.540 -35.418 1.00 87.81 965 SER A C 1
A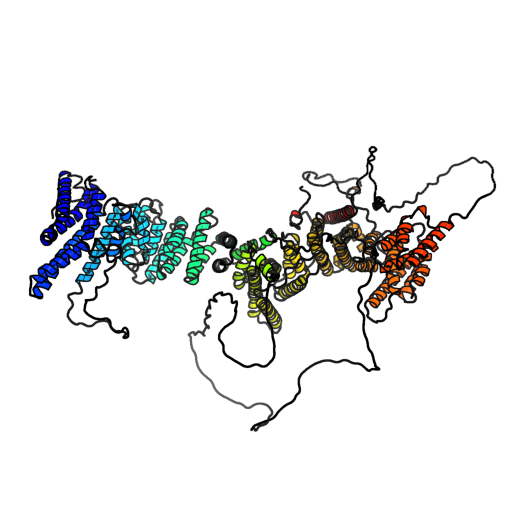TOM 7620 O O . SER A 1 965 ? 23.249 15.362 -35.381 1.00 87.81 965 SER A O 1
ATOM 7622 N N . THR A 1 966 ? 23.562 17.499 -34.775 1.00 86.06 966 THR A N 1
ATOM 7623 C CA . THR A 1 966 ? 24.756 17.277 -33.941 1.00 86.06 966 THR A CA 1
ATOM 7624 C C . THR A 1 966 ? 24.520 16.283 -32.800 1.00 86.06 966 THR A C 1
ATOM 7626 O O . THR A 1 966 ? 25.451 15.589 -32.398 1.00 86.06 966 THR A O 1
ATOM 7629 N N . VAL A 1 967 ? 23.279 16.169 -32.315 1.00 88.19 967 VAL A N 1
ATOM 7630 C CA . VAL A 1 967 ? 22.890 15.289 -31.202 1.00 88.19 967 VAL A CA 1
ATOM 7631 C C . VAL A 1 967 ? 22.847 13.818 -31.621 1.00 88.19 967 VAL A C 1
ATOM 7633 O O . VAL A 1 967 ? 23.367 12.957 -30.914 1.00 88.19 967 VAL A O 1
ATOM 7636 N N . SER A 1 968 ? 22.240 13.513 -32.770 1.00 91.69 968 SER A N 1
ATOM 7637 C CA . SER A 1 968 ? 22.118 12.142 -33.289 1.00 91.69 968 SER A CA 1
ATOM 7638 C C . SER A 1 968 ? 23.289 11.713 -34.172 1.00 91.69 968 SER A C 1
ATOM 7640 O O . SER A 1 968 ? 23.437 10.521 -34.460 1.00 91.69 968 SER A O 1
ATOM 7642 N N . HIS A 1 969 ? 24.164 12.652 -34.538 1.00 92.31 969 HIS A N 1
ATOM 7643 C CA . HIS A 1 969 ? 25.293 12.434 -35.430 1.00 92.31 969 HIS A CA 1
ATOM 7644 C C . HIS A 1 969 ? 26.178 11.237 -35.033 1.00 92.31 969 HIS A C 1
ATOM 7646 O O . HIS A 1 969 ? 26.423 10.353 -35.856 1.00 92.31 969 HIS A O 1
ATOM 7652 N N . GLY A 1 970 ? 26.638 11.182 -33.776 1.00 91.62 970 GLY A N 1
ATOM 7653 C CA . GLY A 1 970 ? 27.598 10.169 -33.316 1.00 91.62 970 GLY A CA 1
ATOM 7654 C C . GLY A 1 970 ? 27.074 8.734 -33.430 1.00 91.62 970 GLY A C 1
ATOM 7655 O O . GLY A 1 970 ? 27.738 7.878 -34.019 1.00 91.62 970 GLY A O 1
ATOM 7656 N N . VAL A 1 971 ? 25.854 8.491 -32.938 1.00 94.25 971 VAL A N 1
ATOM 7657 C CA . VAL A 1 971 ? 25.198 7.173 -33.003 1.00 94.25 971 VAL A CA 1
ATOM 7658 C C . VAL A 1 971 ? 24.864 6.803 -34.452 1.00 94.25 971 VAL A C 1
ATOM 7660 O O . VAL A 1 971 ? 25.055 5.663 -34.866 1.00 94.25 971 VAL A O 1
ATOM 7663 N N . SER A 1 972 ? 24.455 7.777 -35.272 1.00 95.56 972 SER A N 1
ATOM 7664 C CA . SER A 1 972 ? 24.175 7.557 -36.700 1.00 95.56 972 SER A CA 1
ATOM 7665 C C . SER A 1 972 ? 25.419 7.107 -37.470 1.00 95.56 972 SER A C 1
ATOM 7667 O O . SER A 1 972 ? 25.334 6.203 -38.299 1.00 95.56 972 SER A O 1
ATOM 7669 N N . ILE A 1 973 ? 26.597 7.662 -37.158 1.00 94.69 973 ILE A N 1
ATOM 7670 C CA . ILE A 1 973 ? 27.872 7.188 -37.714 1.00 94.69 973 ILE A CA 1
ATOM 7671 C C . ILE A 1 973 ? 28.221 5.781 -37.218 1.00 94.69 973 ILE A C 1
ATOM 7673 O O . ILE A 1 973 ? 28.758 4.997 -37.996 1.00 94.69 973 ILE A O 1
ATOM 7677 N N . GLU A 1 974 ? 27.935 5.417 -35.964 1.00 95.19 974 GLU A N 1
ATOM 7678 C CA . GLU A 1 974 ? 28.093 4.030 -35.492 1.00 95.19 974 GLU A CA 1
ATOM 7679 C C . GLU A 1 974 ? 27.198 3.065 -36.284 1.00 95.19 974 GLU A C 1
ATOM 7681 O O . GLU A 1 974 ? 27.718 2.104 -36.847 1.00 95.19 974 GLU A O 1
ATOM 7686 N N . VAL A 1 975 ? 25.904 3.364 -36.449 1.00 96.25 975 VAL A N 1
ATOM 7687 C CA . VAL A 1 975 ? 24.983 2.519 -37.235 1.00 96.25 975 VAL A CA 1
ATOM 7688 C C . VAL A 1 975 ? 25.446 2.395 -38.686 1.00 96.25 975 VAL A C 1
ATOM 7690 O O . VAL A 1 975 ? 25.536 1.281 -39.200 1.00 96.25 975 VAL A O 1
ATOM 7693 N N . LEU A 1 976 ? 25.808 3.509 -39.335 1.00 95.69 976 LEU A N 1
ATOM 7694 C CA . LEU A 1 976 ? 26.351 3.489 -40.697 1.00 95.69 976 LEU A CA 1
ATOM 7695 C C . LEU A 1 976 ? 27.628 2.642 -40.783 1.00 95.69 976 LEU A C 1
ATOM 7697 O O . LEU A 1 976 ? 27.743 1.855 -41.714 1.00 95.69 976 LEU A O 1
ATOM 7701 N N . SER A 1 977 ? 28.523 2.725 -39.791 1.00 94.69 977 SER A N 1
ATOM 7702 C CA . SER A 1 977 ? 29.744 1.902 -39.721 1.00 94.69 977 SER A CA 1
ATOM 7703 C C . SER A 1 977 ? 29.441 0.402 -39.634 1.00 94.69 977 SER A C 1
ATOM 7705 O O . SER A 1 977 ? 30.168 -0.404 -40.215 1.00 94.69 977 SER A O 1
ATOM 7707 N N . ARG A 1 978 ? 28.383 0.003 -38.911 1.00 93.62 978 ARG A N 1
ATOM 7708 C CA . ARG A 1 978 ? 27.980 -1.411 -38.794 1.00 93.62 978 ARG A CA 1
ATOM 7709 C C . ARG A 1 978 ? 27.297 -1.935 -40.056 1.00 93.62 978 ARG A C 1
ATOM 7711 O O . ARG A 1 978 ? 27.548 -3.076 -40.431 1.00 93.62 978 ARG A O 1
ATOM 7718 N N . ILE A 1 979 ? 26.492 -1.119 -40.747 1.00 93.38 979 ILE A N 1
ATOM 7719 C CA . ILE A 1 979 ? 25.794 -1.525 -41.986 1.00 93.38 979 ILE A CA 1
ATOM 7720 C C . ILE A 1 979 ? 26.635 -1.363 -43.272 1.00 93.38 979 ILE A C 1
ATOM 7722 O O . ILE A 1 979 ? 26.102 -1.478 -44.382 1.00 93.38 979 ILE A O 1
ATOM 7726 N N . THR A 1 980 ? 27.948 -1.123 -43.139 1.00 93.56 980 THR A N 1
ATOM 7727 C CA . THR A 1 980 ? 28.926 -1.069 -44.241 1.00 93.56 980 THR A CA 1
ATOM 7728 C C . THR A 1 980 ? 29.260 -2.472 -44.783 1.00 93.56 980 THR A C 1
ATOM 7730 O O . THR A 1 980 ? 30.370 -2.974 -44.605 1.00 93.56 980 THR A O 1
ATOM 7733 N N . PHE A 1 981 ? 28.305 -3.140 -45.437 1.00 90.94 981 PHE A N 1
ATOM 7734 C CA . PHE A 1 981 ? 28.524 -4.457 -46.057 1.00 90.94 981 PHE A CA 1
ATOM 7735 C C . PHE A 1 981 ? 27.619 -4.710 -47.284 1.00 90.94 981 PHE A C 1
ATOM 7737 O O . PHE A 1 981 ? 26.479 -4.245 -47.308 1.00 90.94 981 PHE A O 1
ATOM 7744 N N . PRO A 1 982 ? 28.078 -5.495 -48.284 1.00 87.31 982 PRO A N 1
ATOM 7745 C CA . PRO A 1 982 ? 27.442 -5.624 -49.607 1.00 87.31 982 PRO A CA 1
ATOM 7746 C C . PRO A 1 982 ? 26.197 -6.533 -49.688 1.00 87.31 982 PRO A C 1
ATOM 7748 O O . PRO A 1 982 ? 25.776 -6.884 -50.787 1.00 87.31 982 PRO A O 1
ATOM 7751 N N . ALA A 1 983 ? 25.634 -6.958 -48.557 1.00 86.88 983 ALA A N 1
ATOM 7752 C CA . ALA A 1 983 ? 24.518 -7.908 -48.479 1.00 86.88 983 ALA A CA 1
ATOM 7753 C C . ALA A 1 983 ? 23.246 -7.260 -47.904 1.00 86.88 983 ALA A C 1
ATOM 7755 O O . ALA A 1 983 ? 23.309 -6.166 -47.338 1.00 86.88 983 ALA A O 1
ATOM 7756 N N . CYS A 1 984 ? 22.109 -7.957 -48.011 1.00 87.44 984 CYS A N 1
ATOM 7757 C CA . CYS A 1 984 ? 20.804 -7.540 -47.480 1.00 87.44 984 CYS A CA 1
ATOM 7758 C C . CYS A 1 984 ? 20.291 -6.181 -48.016 1.00 87.44 984 CYS A C 1
ATOM 7760 O O . CYS A 1 984 ? 19.683 -5.409 -47.272 1.00 87.44 984 CYS A O 1
ATOM 7762 N N . ASP A 1 985 ? 20.521 -5.876 -49.304 1.00 87.81 985 ASP A N 1
ATOM 7763 C CA . ASP A 1 985 ? 20.026 -4.642 -49.955 1.00 87.81 985 ASP A CA 1
ATOM 7764 C C . ASP A 1 985 ? 18.495 -4.475 -49.755 1.00 87.81 985 ASP A C 1
ATOM 7766 O O . ASP A 1 985 ? 18.027 -3.384 -49.446 1.00 87.81 985 ASP A O 1
ATOM 7770 N N . SER A 1 986 ? 17.725 -5.572 -49.766 1.00 87.44 986 SER A N 1
ATOM 7771 C CA . SER A 1 986 ? 16.269 -5.594 -49.510 1.00 87.44 986 SER A CA 1
ATOM 7772 C C . SER A 1 986 ? 15.822 -5.061 -48.132 1.00 87.44 986 SER A C 1
ATOM 7774 O O . SER A 1 986 ? 14.659 -4.699 -47.961 1.00 87.44 986 SER A O 1
ATOM 7776 N N . ILE A 1 987 ? 16.731 -5.010 -47.153 1.00 90.50 987 ILE A N 1
ATOM 7777 C CA . ILE A 1 987 ? 16.490 -4.486 -45.801 1.00 90.50 987 ILE A CA 1
ATOM 7778 C C . ILE A 1 987 ? 17.117 -3.098 -45.648 1.00 90.50 987 ILE A C 1
ATOM 7780 O O . ILE A 1 987 ? 16.517 -2.192 -45.070 1.00 90.50 987 ILE A O 1
ATOM 7784 N N . PHE A 1 988 ? 18.345 -2.914 -46.134 1.00 92.12 988 PHE A N 1
ATOM 7785 C CA . PHE A 1 988 ? 19.114 -1.705 -45.841 1.00 92.12 988 PHE A CA 1
ATOM 7786 C C . PHE A 1 988 ? 18.923 -0.572 -46.855 1.00 92.12 988 PHE A C 1
ATOM 7788 O O . PHE A 1 988 ? 19.142 0.573 -46.471 1.00 92.12 988 PHE A O 1
ATOM 7795 N N . GLY A 1 989 ? 18.494 -0.838 -48.089 1.00 90.94 989 GLY A N 1
ATOM 7796 C CA . GLY A 1 989 ? 18.193 0.187 -49.095 1.00 90.94 989 GLY A CA 1
ATOM 7797 C C . GLY A 1 989 ? 18.489 -0.264 -50.525 1.00 90.94 989 GLY A C 1
ATOM 7798 O O . GLY A 1 989 ? 19.296 -1.168 -50.741 1.00 90.94 989 GLY A O 1
ATOM 7799 N N . ASP A 1 990 ? 17.850 0.402 -51.488 1.00 89.50 990 ASP A N 1
ATOM 7800 C CA . ASP A 1 990 ? 17.882 0.076 -52.921 1.00 89.50 990 ASP A CA 1
ATOM 7801 C C . ASP A 1 990 ? 19.282 -0.327 -53.462 1.00 89.50 990 ASP A C 1
ATOM 7803 O O . ASP A 1 990 ? 20.251 0.423 -53.294 1.00 89.50 990 ASP A O 1
ATOM 7807 N N . PRO A 1 991 ? 19.413 -1.484 -54.147 1.00 87.31 991 PRO A N 1
ATOM 7808 C CA . PRO A 1 991 ? 20.698 -2.021 -54.597 1.00 87.31 991 PRO A CA 1
ATOM 7809 C C . PRO A 1 991 ? 21.479 -1.141 -55.589 1.00 87.31 991 PRO A C 1
ATOM 7811 O O . PRO A 1 991 ? 22.691 -1.363 -55.713 1.00 87.31 991 PRO A O 1
ATOM 7814 N N . GLU A 1 992 ? 20.838 -0.189 -56.285 1.00 87.44 992 GLU A N 1
ATOM 7815 C CA . GLU A 1 992 ? 21.512 0.766 -57.182 1.00 87.44 992 GLU A CA 1
ATOM 7816 C C . GLU A 1 992 ? 22.123 1.960 -56.419 1.00 87.44 992 GLU A C 1
ATOM 7818 O O . GLU A 1 992 ? 23.279 2.332 -56.645 1.00 87.44 992 GLU A O 1
ATOM 7823 N N . THR A 1 993 ? 21.360 2.558 -55.498 1.00 90.50 993 THR A N 1
ATOM 7824 C CA . THR A 1 993 ? 21.701 3.822 -54.820 1.00 90.50 993 THR A CA 1
ATOM 7825 C C . THR A 1 993 ? 22.319 3.657 -53.434 1.00 90.50 993 THR A C 1
ATOM 7827 O O . THR A 1 993 ? 23.044 4.553 -52.993 1.00 90.50 993 THR A O 1
ATOM 7830 N N . ARG A 1 994 ? 22.113 2.523 -52.746 1.00 93.31 994 ARG A N 1
ATOM 7831 C CA . ARG A 1 994 ? 22.571 2.303 -51.359 1.00 93.31 994 ARG A CA 1
ATOM 7832 C C . ARG A 1 994 ? 24.065 2.573 -51.175 1.00 93.31 994 ARG A C 1
ATOM 7834 O O . ARG A 1 994 ? 24.433 3.208 -50.190 1.00 93.31 994 ARG A O 1
ATOM 7841 N N . LEU A 1 995 ? 24.936 2.129 -52.087 1.00 93.75 995 LEU A N 1
ATOM 7842 C CA . LEU A 1 995 ? 26.388 2.356 -51.970 1.00 93.75 995 LEU A CA 1
ATOM 7843 C C . LEU A 1 995 ? 26.757 3.840 -52.166 1.00 93.75 995 LEU A C 1
ATOM 7845 O O . LEU A 1 995 ? 27.484 4.395 -51.340 1.00 93.75 995 LEU A O 1
ATOM 7849 N N . LEU A 1 996 ? 26.189 4.501 -53.185 1.00 93.44 996 LEU A N 1
ATOM 7850 C CA . LEU A 1 996 ? 26.356 5.941 -53.428 1.00 93.44 996 LEU A CA 1
ATOM 7851 C C . LEU A 1 996 ? 25.960 6.762 -52.194 1.00 93.44 996 LEU A C 1
ATOM 7853 O O . LEU A 1 996 ? 26.724 7.613 -51.734 1.00 93.44 996 LEU A O 1
ATOM 7857 N N . MET A 1 997 ? 24.777 6.494 -51.637 1.00 94.31 997 MET A N 1
ATOM 7858 C CA . MET A 1 997 ? 24.256 7.220 -50.478 1.00 94.31 997 MET A CA 1
ATOM 7859 C C . MET A 1 997 ? 25.040 6.908 -49.197 1.00 94.31 997 MET A C 1
ATOM 7861 O O . MET A 1 997 ? 25.271 7.814 -48.396 1.00 94.31 997 MET A O 1
ATOM 7865 N N . HIS A 1 998 ? 25.541 5.676 -49.035 1.00 95.00 998 HIS A N 1
ATOM 7866 C CA . HIS A 1 998 ? 26.435 5.323 -47.927 1.00 95.00 998 HIS A CA 1
ATOM 7867 C C . HIS A 1 998 ? 27.728 6.138 -47.961 1.00 95.00 998 HIS A C 1
ATOM 7869 O O . HIS A 1 998 ? 28.125 6.733 -46.959 1.00 95.00 998 HIS A O 1
ATOM 7875 N N . MET A 1 999 ? 28.362 6.199 -49.135 1.00 94.50 999 MET A N 1
ATOM 7876 C CA . MET A 1 999 ? 29.580 6.972 -49.348 1.00 94.50 999 MET A CA 1
ATOM 7877 C C . MET A 1 999 ? 29.318 8.470 -49.189 1.00 94.50 999 MET A C 1
ATOM 7879 O O . MET A 1 999 ? 30.079 9.142 -48.504 1.00 94.50 999 MET A O 1
ATOM 7883 N N . THR A 1 1000 ? 28.217 8.993 -49.732 1.00 92.62 1000 THR A N 1
ATOM 7884 C CA . THR A 1 1000 ? 27.870 10.423 -49.637 1.00 92.62 1000 THR A CA 1
ATOM 7885 C C . THR A 1 1000 ? 27.652 10.862 -48.184 1.00 92.62 1000 THR A C 1
ATOM 7887 O O . THR A 1 1000 ? 28.100 11.942 -47.807 1.00 92.62 1000 THR A O 1
ATOM 7890 N N . GLY A 1 1001 ? 27.030 10.021 -47.348 1.00 92.50 1001 GLY A N 1
ATOM 7891 C CA . GLY A 1 1001 ? 26.854 10.299 -45.917 1.00 92.50 1001 GLY A CA 1
ATOM 7892 C C . GLY A 1 1001 ? 28.133 10.155 -45.078 1.00 92.50 1001 GLY A C 1
ATOM 7893 O O . GLY A 1 1001 ? 28.336 10.919 -44.135 1.00 92.50 1001 GLY A O 1
ATOM 7894 N N . LEU A 1 1002 ? 29.014 9.200 -45.408 1.00 94.62 1002 LEU A N 1
ATOM 7895 C CA . LEU A 1 1002 ? 30.242 8.929 -44.643 1.00 94.62 1002 LEU A CA 1
ATOM 7896 C C . LEU A 1 1002 ? 31.464 9.750 -45.085 1.00 94.62 1002 LEU A C 1
ATOM 7898 O O . LEU A 1 1002 ? 32.354 9.982 -44.268 1.00 94.62 1002 LEU A O 1
ATOM 7902 N N . LEU A 1 1003 ? 31.537 10.212 -46.336 1.00 93.19 1003 LEU A N 1
ATOM 7903 C CA . LEU A 1 1003 ? 32.694 10.958 -46.850 1.00 93.19 1003 LEU A CA 1
ATOM 7904 C C . LEU A 1 1003 ? 33.022 12.218 -46.029 1.00 93.19 1003 LEU A C 1
ATOM 7906 O O . LEU A 1 1003 ? 34.189 12.365 -45.659 1.00 93.19 1003 LEU A O 1
ATOM 7910 N N . PRO A 1 1004 ? 32.052 13.076 -45.643 1.00 93.25 1004 PRO A N 1
ATOM 7911 C CA . PRO A 1 1004 ? 32.332 14.217 -44.771 1.00 93.25 1004 PRO A CA 1
ATOM 7912 C C . PRO A 1 1004 ? 32.952 13.818 -43.419 1.00 93.25 1004 PRO A C 1
ATOM 7914 O O . PRO A 1 1004 ? 33.879 14.479 -42.948 1.00 93.25 1004 PRO A O 1
ATOM 7917 N N . TRP A 1 1005 ? 32.513 12.694 -42.835 1.00 93.38 1005 TRP A N 1
ATOM 7918 C CA . TRP A 1 1005 ? 33.065 12.160 -41.585 1.00 93.38 1005 TRP A CA 1
ATOM 7919 C C . TRP A 1 1005 ? 34.509 11.666 -41.735 1.00 93.38 1005 TRP A C 1
ATOM 7921 O O . TRP A 1 1005 ? 35.346 11.960 -40.876 1.00 93.38 1005 TRP A O 1
ATOM 7931 N N . LEU A 1 1006 ? 34.801 10.931 -42.816 1.00 92.75 1006 LEU A N 1
ATOM 7932 C CA . LEU A 1 1006 ? 36.137 10.410 -43.126 1.00 92.75 1006 LEU A CA 1
ATOM 7933 C C . LEU A 1 1006 ? 37.119 11.562 -43.388 1.00 92.75 1006 LEU A C 1
ATOM 7935 O O . LEU A 1 1006 ? 38.171 11.639 -42.756 1.00 92.75 1006 LEU A O 1
ATOM 7939 N N . CYS A 1 1007 ? 36.738 12.517 -44.241 1.00 91.62 1007 CYS A N 1
ATOM 7940 C CA . CYS A 1 1007 ? 37.512 13.731 -44.494 1.00 91.62 1007 CYS A CA 1
ATOM 7941 C C . CYS A 1 1007 ? 37.835 14.497 -43.198 1.00 91.62 1007 CYS A C 1
ATOM 7943 O O . CYS A 1 1007 ? 38.980 14.908 -43.013 1.00 91.62 1007 CYS A O 1
ATOM 7945 N N . LEU A 1 1008 ? 36.880 14.639 -42.270 1.00 89.19 1008 LEU A N 1
ATOM 7946 C CA . LEU A 1 1008 ? 37.108 15.333 -40.995 1.00 89.19 1008 LEU A CA 1
ATOM 7947 C C . LEU A 1 1008 ? 38.143 14.632 -40.088 1.00 89.19 1008 LEU A C 1
ATOM 7949 O O . LEU A 1 1008 ? 38.749 15.293 -39.243 1.00 89.19 1008 LEU A O 1
ATOM 7953 N N . GLN A 1 1009 ? 38.400 13.326 -40.251 1.00 89.50 1009 GLN A N 1
ATOM 7954 C CA . GLN A 1 1009 ? 39.482 12.662 -39.506 1.00 89.50 1009 GLN A CA 1
ATOM 7955 C C . GLN A 1 1009 ? 40.876 12.945 -40.094 1.00 89.50 1009 GLN A C 1
ATOM 7957 O O . GLN A 1 1009 ? 41.863 12.774 -39.386 1.00 89.50 1009 GLN A O 1
ATOM 7962 N N . LEU A 1 1010 ? 40.978 13.423 -41.344 1.00 85.31 1010 LEU A N 1
ATOM 7963 C CA . LEU A 1 1010 ? 42.250 13.850 -41.951 1.00 85.31 1010 LEU A CA 1
ATOM 7964 C C . LEU A 1 1010 ? 42.691 15.258 -41.518 1.00 85.31 1010 LEU A C 1
ATOM 7966 O O . LEU A 1 1010 ? 43.847 15.614 -41.718 1.00 85.31 1010 LEU A O 1
ATOM 7970 N N . SER A 1 1011 ? 41.796 16.073 -40.948 1.00 73.12 1011 SER A N 1
ATOM 7971 C CA . SER A 1 1011 ? 42.099 17.452 -40.527 1.00 73.12 1011 SER A CA 1
ATOM 7972 C C . SER A 1 1011 ? 42.423 17.609 -39.037 1.00 73.12 1011 SER A C 1
ATOM 7974 O O . SER A 1 1011 ? 42.549 18.737 -38.565 1.00 73.12 1011 SER A O 1
ATOM 7976 N N . LYS A 1 1012 ? 42.514 16.512 -38.276 1.00 70.12 1012 LYS A N 1
ATOM 7977 C CA . LYS A 1 1012 ? 42.821 16.528 -36.839 1.00 70.12 1012 LYS A CA 1
ATOM 7978 C C . LYS A 1 1012 ? 44.182 15.883 -36.600 1.00 70.12 1012 LYS A C 1
ATOM 7980 O O . LYS A 1 1012 ? 44.323 14.681 -36.805 1.00 70.12 1012 LYS A O 1
ATOM 7985 N N . ASP A 1 1013 ? 45.162 16.660 -36.143 1.00 59.53 1013 ASP A N 1
ATOM 7986 C CA . ASP A 1 1013 ? 46.506 16.149 -35.851 1.00 59.53 1013 ASP A CA 1
ATOM 7987 C C . ASP A 1 1013 ? 46.463 15.017 -34.798 1.00 59.53 1013 ASP A C 1
ATOM 7989 O O . ASP A 1 1013 ? 46.038 15.251 -33.662 1.00 59.53 1013 ASP A O 1
ATOM 7993 N N . PRO A 1 1014 ? 46.917 13.787 -35.117 1.00 58.50 1014 PRO A N 1
ATOM 7994 C CA . PRO A 1 1014 ? 46.834 12.638 -34.215 1.00 58.50 1014 PRO A CA 1
ATOM 7995 C C . PRO A 1 1014 ? 48.009 12.606 -33.218 1.00 58.50 1014 PRO A C 1
ATOM 7997 O O . PRO A 1 1014 ? 48.662 11.578 -33.029 1.00 58.50 1014 PRO A O 1
ATOM 8000 N N . THR A 1 1015 ? 48.306 13.736 -32.572 1.00 51.47 1015 THR A N 1
ATOM 8001 C CA . THR A 1 1015 ? 49.469 13.957 -31.689 1.00 51.47 1015 THR A CA 1
ATOM 8002 C C . THR A 1 1015 ? 49.297 13.358 -30.285 1.00 51.47 1015 THR A C 1
ATOM 8004 O O . THR A 1 1015 ? 49.522 14.003 -29.264 1.00 51.47 1015 THR A O 1
ATOM 8007 N N . GLY A 1 1016 ? 48.935 12.075 -30.218 1.00 54.34 1016 GLY A N 1
ATOM 8008 C CA . GLY A 1 1016 ? 48.869 11.319 -28.968 1.00 54.34 1016 GLY A CA 1
ATOM 8009 C C . GLY A 1 1016 ? 48.409 9.880 -29.175 1.00 54.34 1016 GLY A C 1
ATOM 8010 O O . GLY A 1 1016 ? 47.248 9.638 -29.522 1.00 54.34 1016 GLY A O 1
ATOM 8011 N N . LEU A 1 1017 ? 49.306 8.921 -28.926 1.00 52.84 1017 LEU A N 1
ATOM 8012 C CA . LEU A 1 1017 ? 48.990 7.492 -28.956 1.00 52.84 1017 LEU A CA 1
ATOM 8013 C C . LEU A 1 1017 ? 47.977 7.179 -27.840 1.00 52.84 1017 LEU A C 1
ATOM 8015 O O . LEU A 1 1017 ? 48.255 7.431 -26.670 1.00 52.84 1017 LEU A O 1
ATOM 8019 N N . GLY A 1 1018 ? 46.797 6.670 -28.201 1.00 59.97 1018 GLY A N 1
ATOM 8020 C CA . GLY A 1 1018 ? 45.695 6.440 -27.254 1.00 59.97 1018 GLY A CA 1
ATOM 8021 C C . GLY A 1 1018 ? 44.795 7.655 -26.975 1.00 59.97 1018 GLY A C 1
ATOM 8022 O O . GLY A 1 1018 ? 43.947 7.583 -26.091 1.00 59.97 1018 GLY A O 1
ATOM 8023 N N . SER A 1 1019 ? 44.931 8.761 -27.716 1.00 71.00 1019 SER A N 1
ATOM 8024 C CA . SER A 1 1019 ? 43.956 9.863 -27.655 1.00 71.00 1019 SER A CA 1
ATOM 8025 C C . SER A 1 1019 ? 42.591 9.462 -28.258 1.00 71.00 1019 SER A C 1
ATOM 8027 O O . SER A 1 1019 ? 42.554 8.664 -29.200 1.00 71.00 1019 SER A O 1
ATOM 8029 N N . PRO A 1 1020 ? 41.458 10.051 -27.813 1.00 72.19 1020 PRO A N 1
ATOM 8030 C CA . PRO A 1 1020 ? 40.139 9.774 -28.401 1.00 72.19 1020 PRO A CA 1
ATOM 8031 C C . PRO A 1 1020 ? 40.060 10.078 -29.907 1.00 72.19 1020 PRO A C 1
ATOM 8033 O O . PRO A 1 1020 ? 39.355 9.398 -30.651 1.00 72.19 1020 PRO A O 1
ATOM 8036 N N . LEU A 1 1021 ? 40.832 11.064 -30.379 1.00 73.88 1021 LEU A N 1
ATOM 8037 C CA . LEU A 1 1021 ? 40.949 11.394 -31.803 1.00 73.88 1021 LEU A CA 1
ATOM 8038 C C . LEU A 1 1021 ? 41.629 10.270 -32.598 1.00 73.88 1021 LEU A C 1
ATOM 8040 O O . LEU A 1 1021 ? 41.180 9.930 -33.690 1.00 73.88 1021 LEU A O 1
ATOM 8044 N N . HIS A 1 1022 ? 42.657 9.633 -32.028 1.00 79.19 1022 HIS A N 1
ATOM 8045 C CA . HIS A 1 1022 ? 43.305 8.476 -32.643 1.00 79.19 1022 HIS A CA 1
ATOM 8046 C C . HIS A 1 1022 ? 42.345 7.278 -32.755 1.00 79.19 1022 HIS A C 1
ATOM 8048 O O . HIS A 1 1022 ? 42.347 6.592 -33.775 1.00 79.19 1022 HIS A O 1
ATOM 8054 N N . GLN A 1 1023 ? 41.470 7.062 -31.766 1.00 82.88 1023 GLN A N 1
ATOM 8055 C CA . GLN A 1 1023 ? 40.432 6.024 -31.830 1.00 82.88 1023 GLN A CA 1
ATOM 8056 C C . GLN A 1 1023 ? 39.388 6.311 -32.930 1.00 82.88 1023 GLN A C 1
ATOM 8058 O O . GLN A 1 1023 ? 39.008 5.399 -33.666 1.00 82.88 1023 GLN A O 1
ATOM 8063 N N . GLN A 1 1024 ? 38.969 7.573 -33.103 1.00 84.69 1024 GLN A N 1
ATOM 8064 C CA . GLN A 1 1024 ? 38.090 7.975 -34.214 1.00 84.69 1024 GLN A CA 1
ATOM 8065 C C . GLN A 1 1024 ? 38.756 7.755 -35.583 1.00 84.69 1024 GLN A C 1
ATOM 8067 O O . GLN A 1 1024 ? 38.109 7.239 -36.495 1.00 84.69 1024 GLN A O 1
ATOM 8072 N N . TYR A 1 1025 ? 40.050 8.065 -35.719 1.00 87.81 1025 TYR A N 1
ATOM 8073 C CA . TYR A 1 1025 ? 40.810 7.803 -36.945 1.00 87.81 1025 TYR A CA 1
ATOM 8074 C C . TYR A 1 1025 ? 40.950 6.298 -37.242 1.00 87.81 1025 TYR A C 1
ATOM 8076 O O . TYR A 1 1025 ? 40.675 5.871 -38.361 1.00 87.81 1025 TYR A O 1
ATOM 8084 N N . GLN A 1 1026 ? 41.279 5.467 -36.244 1.00 89.00 1026 GLN A N 1
ATOM 8085 C CA . GLN A 1 1026 ? 41.327 4.004 -36.407 1.00 89.00 1026 GLN A CA 1
ATOM 8086 C C . GLN A 1 1026 ? 39.983 3.430 -36.887 1.00 89.00 1026 GLN A C 1
ATOM 8088 O O . GLN A 1 1026 ? 39.958 2.599 -37.798 1.00 89.00 1026 GLN A O 1
ATOM 8093 N N . LYS A 1 1027 ? 38.860 3.905 -36.325 1.00 90.75 1027 LYS A N 1
ATOM 8094 C CA . LYS A 1 1027 ? 37.511 3.536 -36.782 1.00 90.75 1027 LYS A CA 1
ATOM 8095 C C . LYS A 1 1027 ? 37.253 3.996 -38.223 1.00 90.75 1027 LYS A C 1
ATOM 8097 O O . LYS A 1 1027 ? 36.670 3.253 -39.005 1.00 90.75 1027 LYS A O 1
ATOM 8102 N N . ALA A 1 1028 ? 37.701 5.190 -38.608 1.00 91.69 1028 ALA A N 1
ATOM 8103 C CA . ALA A 1 1028 ? 37.579 5.659 -39.988 1.00 91.69 1028 ALA A CA 1
ATOM 8104 C C . ALA A 1 1028 ? 38.357 4.767 -40.972 1.00 91.69 1028 ALA A C 1
ATOM 8106 O O . ALA A 1 1028 ? 37.846 4.463 -42.050 1.00 91.69 1028 ALA A O 1
ATOM 8107 N N . CYS A 1 1029 ? 39.544 4.280 -40.596 1.00 93.38 1029 CYS A N 1
ATOM 8108 C CA . CYS A 1 1029 ? 40.296 3.327 -41.413 1.00 93.38 1029 CYS A CA 1
ATOM 8109 C C . CYS A 1 1029 ? 39.577 1.977 -41.572 1.00 93.38 1029 CYS A C 1
ATOM 8111 O O . CYS A 1 1029 ? 39.541 1.449 -42.683 1.00 93.38 1029 CYS A O 1
ATOM 8113 N N . SER A 1 1030 ? 38.965 1.425 -40.515 1.00 94.81 1030 SER A N 1
ATOM 8114 C CA . SER A 1 1030 ? 38.220 0.159 -40.629 1.00 94.81 1030 SER A CA 1
ATOM 8115 C C . SER A 1 1030 ? 36.930 0.303 -41.447 1.00 94.81 1030 SER A C 1
ATOM 8117 O O . SER A 1 1030 ? 36.631 -0.563 -42.269 1.00 94.81 1030 SER A O 1
ATOM 8119 N N . VAL A 1 1031 ? 36.215 1.426 -41.316 1.00 95.12 1031 VAL A N 1
ATOM 8120 C CA . VAL A 1 1031 ? 35.056 1.750 -42.166 1.00 95.12 1031 VAL A CA 1
ATOM 8121 C C . VAL A 1 1031 ? 35.474 1.905 -43.631 1.00 95.12 1031 VAL A C 1
ATOM 8123 O O . VAL A 1 1031 ? 34.839 1.320 -44.504 1.00 95.12 1031 VAL A O 1
ATOM 8126 N N . ALA A 1 1032 ? 36.576 2.604 -43.921 1.00 95.38 1032 ALA A N 1
ATOM 8127 C CA . ALA A 1 1032 ? 37.101 2.718 -45.283 1.00 95.38 1032 ALA A CA 1
ATOM 8128 C C . ALA A 1 1032 ? 37.498 1.352 -45.878 1.00 95.38 1032 ALA A C 1
ATOM 8130 O O . ALA A 1 1032 ? 37.170 1.072 -47.029 1.00 95.38 1032 ALA A O 1
ATOM 8131 N N . ALA A 1 1033 ? 38.116 0.459 -45.097 1.00 96.19 1033 ALA A N 1
ATOM 8132 C CA . ALA A 1 1033 ? 38.412 -0.906 -45.542 1.00 96.19 1033 ALA A CA 1
ATOM 8133 C C . ALA A 1 1033 ? 37.136 -1.711 -45.874 1.00 96.19 1033 ALA A C 1
ATOM 8135 O O . ALA A 1 1033 ? 37.108 -2.446 -46.864 1.00 96.19 1033 ALA A O 1
ATOM 8136 N N . ASN A 1 1034 ? 36.056 -1.529 -45.104 1.00 95.00 1034 ASN A N 1
ATOM 8137 C CA . ASN A 1 1034 ? 34.756 -2.144 -45.387 1.00 95.00 1034 ASN A CA 1
ATOM 8138 C C . ASN A 1 1034 ? 34.091 -1.553 -46.647 1.00 95.00 1034 ASN A C 1
ATOM 8140 O O . ASN A 1 1034 ? 33.547 -2.309 -47.456 1.00 95.00 1034 ASN A O 1
ATOM 8144 N N . ILE A 1 1035 ? 34.187 -0.234 -46.874 1.00 95.88 1035 ILE A N 1
ATOM 8145 C CA . ILE A 1 1035 ? 33.747 0.402 -48.131 1.00 95.88 1035 ILE A CA 1
ATOM 8146 C C . ILE A 1 1035 ? 34.546 -0.166 -49.312 1.00 95.88 1035 ILE A C 1
ATOM 8148 O O . ILE A 1 1035 ? 33.950 -0.559 -50.311 1.00 95.88 1035 ILE A O 1
ATOM 8152 N N . ALA A 1 1036 ? 35.872 -0.302 -49.193 1.00 96.25 1036 ALA A N 1
ATOM 8153 C CA . ALA A 1 1036 ? 36.706 -0.885 -50.244 1.00 96.25 1036 ALA A CA 1
ATOM 8154 C C . ALA A 1 1036 ? 36.282 -2.323 -50.602 1.00 96.25 1036 ALA A C 1
ATOM 8156 O O . ALA A 1 1036 ? 36.194 -2.666 -51.782 1.00 96.25 1036 ALA A O 1
ATOM 8157 N N . LEU A 1 1037 ? 35.957 -3.154 -49.603 1.00 94.81 1037 LEU A N 1
ATOM 8158 C CA . LEU A 1 1037 ? 35.430 -4.508 -49.811 1.00 94.81 1037 LEU A CA 1
ATOM 8159 C C . LEU A 1 1037 ? 34.058 -4.503 -50.515 1.00 94.81 1037 LEU A C 1
ATOM 8161 O O . LEU A 1 1037 ? 33.820 -5.318 -51.411 1.00 94.81 1037 LEU A O 1
ATOM 8165 N N . TRP A 1 1038 ? 33.168 -3.575 -50.154 1.00 93.94 1038 TRP A N 1
ATOM 8166 C CA . TRP A 1 1038 ? 31.871 -3.401 -50.815 1.00 93.94 1038 TRP A CA 1
ATOM 8167 C C . TRP A 1 1038 ? 32.050 -2.969 -52.279 1.00 93.94 1038 TRP A C 1
ATOM 8169 O O . TRP A 1 1038 ? 31.465 -3.593 -53.165 1.00 93.94 1038 TRP A O 1
ATOM 8179 N N . CYS A 1 1039 ? 32.927 -1.998 -52.552 1.00 94.56 1039 CYS A N 1
ATOM 8180 C CA . CYS A 1 1039 ? 33.270 -1.561 -53.906 1.00 94.56 1039 CYS A CA 1
ATOM 8181 C C . CYS A 1 1039 ? 33.753 -2.731 -54.775 1.00 94.56 1039 CYS A C 1
ATOM 8183 O O . CYS A 1 1039 ? 33.188 -2.942 -55.844 1.00 94.56 1039 CYS A O 1
ATOM 8185 N N . ARG A 1 1040 ? 34.691 -3.568 -54.297 1.00 93.94 1040 ARG A N 1
ATOM 8186 C CA . ARG A 1 1040 ? 35.106 -4.797 -55.014 1.00 93.94 1040 ARG A CA 1
ATOM 8187 C C . ARG A 1 1040 ? 33.947 -5.750 -55.291 1.00 93.94 1040 ARG A C 1
ATOM 8189 O O . ARG A 1 1040 ? 33.849 -6.315 -56.375 1.00 93.94 1040 ARG A O 1
ATOM 8196 N N . THR A 1 1041 ? 33.039 -5.904 -54.328 1.00 91.06 1041 THR A N 1
ATOM 8197 C CA . THR A 1 1041 ? 31.875 -6.799 -54.457 1.00 91.06 1041 THR A CA 1
ATOM 8198 C C . THR A 1 1041 ? 30.868 -6.307 -55.508 1.00 91.06 1041 THR A C 1
ATOM 8200 O O . THR A 1 1041 ? 30.189 -7.124 -56.122 1.00 91.06 1041 THR A O 1
ATOM 8203 N N . LYS A 1 1042 ? 30.802 -4.991 -55.767 1.00 89.50 1042 LYS A N 1
ATOM 8204 C CA . LYS A 1 1042 ? 30.055 -4.382 -56.889 1.00 89.50 1042 LYS A CA 1
ATOM 8205 C C . LYS A 1 1042 ? 30.974 -4.062 -58.101 1.00 89.50 1042 LYS A C 1
ATOM 8207 O O . LYS A 1 1042 ? 30.582 -3.300 -58.973 1.00 89.50 1042 LYS A O 1
ATOM 8212 N N . SER A 1 1043 ? 32.182 -4.644 -58.161 1.00 91.94 1043 SER A N 1
ATOM 8213 C CA . SER A 1 1043 ? 33.203 -4.509 -59.227 1.00 91.94 1043 SER A CA 1
ATOM 8214 C C . SER A 1 1043 ? 33.816 -3.112 -59.461 1.00 91.94 1043 SER A C 1
ATOM 8216 O O . SER A 1 1043 ? 34.495 -2.889 -60.461 1.00 91.94 1043 SER A O 1
ATOM 8218 N N . LEU A 1 1044 ? 33.670 -2.190 -58.508 1.00 92.75 1044 LEU A N 1
ATOM 8219 C CA . LEU A 1 1044 ? 34.168 -0.809 -58.568 1.00 92.75 1044 LEU A CA 1
ATOM 8220 C C . LEU A 1 1044 ? 35.625 -0.690 -58.072 1.00 92.75 1044 LEU A C 1
ATOM 8222 O O . LEU A 1 1044 ? 35.911 -0.024 -57.072 1.00 92.75 1044 LEU A O 1
ATOM 8226 N N . GLU A 1 1045 ? 36.566 -1.352 -58.753 1.00 92.12 1045 GLU A N 1
ATOM 8227 C CA . GLU A 1 1045 ? 37.973 -1.437 -58.310 1.00 92.12 1045 GLU A CA 1
ATOM 8228 C C . GLU A 1 1045 ? 38.665 -0.070 -58.158 1.00 92.12 1045 GLU A C 1
ATOM 8230 O O . GLU A 1 1045 ? 39.471 0.109 -57.245 1.00 92.12 1045 GLU A O 1
ATOM 8235 N N . GLY A 1 1046 ? 38.320 0.922 -58.989 1.00 91.69 1046 GLY A N 1
ATOM 8236 C CA . GLY A 1 1046 ? 38.874 2.278 -58.882 1.00 91.69 1046 GLY A CA 1
ATOM 8237 C C . GLY A 1 1046 ? 38.550 2.957 -57.547 1.00 91.69 1046 GLY A C 1
ATOM 8238 O O . GLY A 1 1046 ? 39.407 3.608 -56.960 1.00 91.69 1046 GLY A O 1
ATOM 8239 N N . LEU A 1 1047 ? 37.336 2.764 -57.021 1.00 92.88 1047 LEU A N 1
ATOM 8240 C CA . LEU A 1 1047 ? 36.966 3.260 -55.692 1.00 92.88 1047 LEU A CA 1
ATOM 8241 C C . LEU A 1 1047 ? 37.571 2.382 -54.591 1.00 92.88 1047 LEU A C 1
ATOM 8243 O O . LEU A 1 1047 ? 38.008 2.894 -53.559 1.00 92.88 1047 LEU A O 1
ATOM 8247 N N . ALA A 1 1048 ? 37.642 1.066 -54.812 1.00 94.62 1048 ALA A N 1
ATOM 8248 C CA . ALA A 1 1048 ? 38.216 0.135 -53.848 1.00 94.62 1048 ALA A CA 1
ATOM 8249 C C . ALA A 1 1048 ? 39.691 0.430 -53.528 1.00 94.62 1048 ALA A C 1
ATOM 8251 O O . ALA A 1 1048 ? 40.084 0.340 -52.366 1.00 94.62 1048 ALA A O 1
ATOM 8252 N N . THR A 1 1049 ? 40.508 0.810 -54.517 1.00 95.38 1049 THR A N 1
ATOM 8253 C CA . THR A 1 1049 ? 41.914 1.180 -54.278 1.00 95.38 1049 THR A CA 1
ATOM 8254 C C . THR A 1 1049 ? 42.044 2.464 -53.462 1.00 95.38 1049 THR A C 1
ATOM 8256 O O . THR A 1 1049 ? 42.840 2.497 -52.527 1.00 95.38 1049 THR A O 1
ATOM 8259 N N . VAL A 1 1050 ? 41.229 3.490 -53.732 1.00 95.00 1050 VAL A N 1
ATOM 8260 C CA . VAL A 1 1050 ? 41.289 4.778 -53.016 1.00 95.00 1050 VAL A CA 1
ATOM 8261 C C . VAL A 1 1050 ? 40.872 4.635 -51.546 1.00 95.00 1050 VAL A C 1
ATOM 8263 O O . VAL A 1 1050 ? 41.565 5.135 -50.658 1.00 95.00 1050 VAL A O 1
ATOM 8266 N N . PHE A 1 1051 ? 39.797 3.895 -51.248 1.00 95.50 1051 PHE A N 1
ATOM 8267 C CA . PHE A 1 1051 ? 39.416 3.622 -49.855 1.00 95.50 1051 PHE A CA 1
ATOM 8268 C C . PHE A 1 1051 ? 40.400 2.684 -49.135 1.00 95.50 1051 PHE A C 1
ATOM 8270 O O . PHE A 1 1051 ? 40.613 2.831 -47.929 1.00 95.50 1051 PHE A O 1
ATOM 8277 N N . LEU A 1 1052 ? 41.061 1.769 -49.854 1.00 95.38 1052 LEU A N 1
ATOM 8278 C CA . LEU A 1 1052 ? 42.136 0.954 -49.285 1.00 95.38 1052 LEU A CA 1
ATOM 8279 C C . LEU A 1 1052 ? 43.360 1.816 -48.922 1.00 95.38 1052 LEU A C 1
ATOM 8281 O O . LEU A 1 1052 ? 43.846 1.714 -47.796 1.00 95.38 1052 LEU A O 1
ATOM 8285 N N . ALA A 1 1053 ? 43.789 2.719 -49.808 1.00 93.50 1053 ALA A N 1
ATOM 8286 C CA . ALA A 1 1053 ? 44.875 3.674 -49.561 1.00 93.50 1053 ALA A CA 1
ATOM 8287 C C . ALA A 1 1053 ? 44.568 4.624 -48.384 1.00 93.50 1053 ALA A C 1
ATOM 8289 O O . ALA A 1 1053 ? 45.444 4.916 -47.565 1.00 93.50 1053 ALA A O 1
ATOM 8290 N N . TYR A 1 1054 ? 43.305 5.048 -48.228 1.00 94.25 1054 TYR A N 1
ATOM 8291 C CA . TYR A 1 1054 ? 42.848 5.733 -47.012 1.00 94.25 1054 TYR A CA 1
ATOM 8292 C C . TYR A 1 1054 ? 43.039 4.848 -45.771 1.00 94.25 1054 TYR A C 1
ATOM 8294 O O . TYR A 1 1054 ? 43.661 5.279 -44.802 1.00 94.25 1054 TYR A O 1
ATOM 8302 N N . SER A 1 1055 ? 42.550 3.599 -45.795 1.00 94.12 1055 SER A N 1
ATOM 8303 C CA . SER A 1 1055 ? 42.622 2.691 -44.635 1.00 94.12 1055 SER A CA 1
ATOM 8304 C C . SER A 1 1055 ? 44.056 2.366 -44.190 1.00 94.12 1055 SER A C 1
ATOM 8306 O O . SER A 1 1055 ? 44.286 2.077 -43.016 1.00 94.12 1055 SER A O 1
ATOM 8308 N N . GLN A 1 1056 ? 45.017 2.455 -45.113 1.00 92.25 1056 GLN A N 1
ATOM 8309 C CA . GLN A 1 1056 ? 46.448 2.235 -44.885 1.00 92.25 1056 GLN A CA 1
ATOM 8310 C C . GLN A 1 1056 ? 47.207 3.511 -44.466 1.00 92.25 1056 GLN A C 1
ATOM 8312 O O . GLN A 1 1056 ? 48.390 3.437 -44.135 1.00 92.25 1056 GLN A O 1
ATOM 8317 N N . GLY A 1 1057 ? 46.547 4.677 -44.433 1.00 86.69 1057 GLY A N 1
ATOM 8318 C CA . GLY A 1 1057 ? 47.152 5.956 -44.036 1.00 86.69 1057 GLY A CA 1
ATOM 8319 C C . GLY A 1 1057 ? 48.013 6.626 -45.116 1.00 86.69 1057 GLY A C 1
ATOM 8320 O O . GLY A 1 1057 ? 48.813 7.517 -44.811 1.00 86.69 1057 GLY A O 1
ATOM 8321 N N . GLU A 1 1058 ? 47.867 6.214 -46.379 1.00 89.00 1058 GLU A N 1
ATOM 8322 C CA . GLU A 1 1058 ? 48.588 6.804 -47.514 1.00 89.00 1058 GLU A CA 1
ATOM 8323 C C . GLU A 1 1058 ? 48.015 8.180 -47.885 1.00 89.00 1058 GLU A C 1
ATOM 8325 O O . GLU A 1 1058 ? 48.761 9.113 -48.192 1.00 89.00 1058 GLU A O 1
ATOM 8330 N N . ILE A 1 1059 ? 46.689 8.333 -47.793 1.00 88.06 1059 ILE A N 1
ATOM 8331 C CA . ILE A 1 1059 ? 45.980 9.590 -48.054 1.00 88.06 1059 ILE A CA 1
ATOM 8332 C C . ILE A 1 1059 ? 45.975 10.453 -46.786 1.00 88.06 1059 ILE A C 1
ATOM 8334 O O . ILE A 1 1059 ? 45.400 10.074 -45.769 1.00 88.06 1059 ILE A O 1
ATOM 8338 N N . LYS A 1 1060 ? 46.609 11.632 -46.857 1.00 83.50 1060 LYS A N 1
ATOM 8339 C CA . LYS A 1 1060 ? 46.880 12.503 -45.692 1.00 83.50 1060 LYS A CA 1
ATOM 8340 C C . LYS A 1 1060 ? 46.196 13.871 -45.721 1.00 83.50 1060 LYS A C 1
ATOM 8342 O O . LYS A 1 1060 ? 46.367 14.647 -44.790 1.00 83.50 1060 LYS A O 1
ATOM 8347 N N . THR A 1 1061 ? 45.457 14.201 -46.779 1.00 87.94 1061 THR A N 1
ATOM 8348 C CA . THR A 1 1061 ? 44.769 15.496 -46.914 1.00 87.94 1061 THR A CA 1
ATOM 8349 C C . THR A 1 1061 ? 43.387 15.326 -47.535 1.00 87.94 1061 THR A C 1
ATOM 8351 O O . THR A 1 1061 ? 43.180 14.463 -48.391 1.00 87.94 1061 THR A O 1
ATOM 8354 N N . ILE A 1 1062 ? 42.442 16.177 -47.118 1.00 90.25 1062 ILE A N 1
ATOM 8355 C CA . ILE A 1 1062 ? 41.055 16.174 -47.611 1.00 90.25 1062 ILE A CA 1
ATOM 8356 C C . ILE A 1 1062 ? 41.019 16.331 -49.134 1.00 90.25 1062 ILE A C 1
ATOM 8358 O O . ILE A 1 1062 ? 40.395 15.524 -49.813 1.00 90.25 1062 ILE A O 1
ATOM 8362 N N . ASN A 1 1063 ? 41.746 17.311 -49.677 1.00 87.94 1063 ASN A N 1
ATOM 8363 C CA . ASN A 1 1063 ? 41.746 17.602 -51.113 1.00 87.94 1063 ASN A CA 1
ATOM 8364 C C . ASN A 1 1063 ? 42.238 16.407 -51.950 1.00 87.94 1063 ASN A C 1
ATOM 8366 O O . ASN A 1 1063 ? 41.686 16.155 -53.013 1.00 87.94 1063 ASN A O 1
ATOM 8370 N N . ASN A 1 1064 ? 43.226 15.641 -51.464 1.00 90.06 1064 ASN A N 1
ATOM 8371 C CA . ASN A 1 1064 ? 43.701 14.442 -52.160 1.00 90.06 1064 ASN A CA 1
ATOM 8372 C C . ASN A 1 1064 ? 42.652 13.319 -52.142 1.00 90.06 1064 ASN A C 1
ATOM 8374 O O . ASN A 1 1064 ? 42.463 12.642 -53.146 1.00 90.06 1064 ASN A O 1
ATOM 8378 N N . LEU A 1 1065 ? 41.933 13.140 -51.025 1.00 92.00 1065 LEU A N 1
ATOM 8379 C CA . LEU A 1 1065 ? 40.839 12.166 -50.952 1.00 92.00 1065 LEU A CA 1
ATOM 8380 C C . LEU A 1 1065 ? 39.692 12.537 -51.904 1.00 92.00 1065 LEU A C 1
ATOM 8382 O O . LEU A 1 1065 ? 39.208 11.685 -52.646 1.00 92.00 1065 LEU A O 1
ATOM 8386 N N . LEU A 1 1066 ? 39.276 13.807 -51.901 1.00 92.06 1066 LEU A N 1
ATOM 8387 C CA . LEU A 1 1066 ? 38.165 14.291 -52.721 1.00 92.06 1066 LEU A CA 1
ATOM 8388 C C . LEU A 1 1066 ? 38.487 14.236 -54.219 1.00 92.06 1066 LEU A C 1
ATOM 8390 O O . LEU A 1 1066 ? 37.690 13.682 -54.972 1.00 92.06 1066 LEU A O 1
ATOM 8394 N N . ALA A 1 1067 ? 39.667 14.703 -54.641 1.00 89.94 1067 ALA A N 1
ATOM 8395 C CA . ALA A 1 1067 ? 40.083 14.675 -56.046 1.00 89.94 1067 ALA A CA 1
ATOM 8396 C C . ALA A 1 1067 ? 40.222 13.246 -56.613 1.00 89.94 1067 ALA A C 1
ATOM 8398 O O . ALA A 1 1067 ? 40.006 13.031 -57.803 1.00 89.94 1067 ALA A O 1
ATOM 8399 N N . CYS A 1 1068 ? 40.541 12.249 -55.777 1.00 91.12 1068 CYS A N 1
ATOM 8400 C CA . CYS A 1 1068 ? 40.544 10.846 -56.200 1.00 91.12 1068 CYS A CA 1
ATOM 8401 C C . CYS A 1 1068 ? 39.137 10.224 -56.267 1.00 91.12 1068 CYS A C 1
ATOM 8403 O O . CYS A 1 1068 ? 38.913 9.344 -57.094 1.00 91.12 1068 CYS A O 1
ATOM 8405 N N . ILE A 1 1069 ? 38.196 10.639 -55.410 1.00 92.69 1069 ILE A N 1
ATOM 8406 C CA . ILE A 1 1069 ? 36.867 10.006 -55.297 1.00 92.69 1069 ILE A CA 1
ATOM 8407 C C . ILE A 1 1069 ? 35.812 10.672 -56.189 1.00 92.69 1069 ILE A C 1
ATOM 8409 O O . ILE A 1 1069 ? 34.998 9.964 -56.779 1.00 92.69 1069 ILE A O 1
ATOM 8413 N N . ALA A 1 1070 ? 35.817 12.001 -56.321 1.00 90.69 1070 ALA A N 1
ATOM 8414 C CA . ALA A 1 1070 ? 34.814 12.749 -57.081 1.00 90.69 1070 ALA A CA 1
ATOM 8415 C C . ALA A 1 1070 ? 34.655 12.290 -58.550 1.00 90.69 1070 ALA A C 1
ATOM 8417 O O . ALA A 1 1070 ? 33.530 11.953 -58.919 1.00 90.69 1070 ALA A O 1
ATOM 8418 N N . PRO A 1 1071 ? 35.714 12.178 -59.384 1.00 90.75 1071 PRO A N 1
ATOM 8419 C CA . PRO A 1 1071 ? 35.550 11.729 -60.771 1.00 90.75 1071 PRO A CA 1
ATOM 8420 C C . PRO A 1 1071 ? 35.035 10.286 -60.869 1.00 90.75 1071 PRO A C 1
ATOM 8422 O O . PRO A 1 1071 ? 34.254 9.968 -61.762 1.00 90.75 1071 PRO A O 1
ATOM 8425 N N . LEU A 1 1072 ? 35.426 9.413 -59.935 1.00 92.19 1072 LEU A N 1
ATOM 8426 C CA . LEU A 1 1072 ? 34.967 8.023 -59.895 1.00 92.19 1072 LEU A CA 1
ATOM 8427 C C . LEU A 1 1072 ? 33.491 7.911 -59.479 1.00 92.19 1072 LEU A C 1
ATOM 8429 O O . LEU A 1 1072 ? 32.765 7.093 -60.031 1.00 92.19 1072 LEU A O 1
ATOM 8433 N N . LEU A 1 1073 ? 33.027 8.756 -58.551 1.00 89.62 1073 LEU A N 1
ATOM 8434 C CA . LEU A 1 1073 ? 31.608 8.871 -58.203 1.00 89.62 1073 LEU A CA 1
ATOM 8435 C C . LEU A 1 1073 ? 30.764 9.357 -59.389 1.00 89.62 1073 LEU A C 1
ATOM 8437 O O . LEU A 1 1073 ? 29.710 8.781 -59.670 1.00 89.62 1073 LEU A O 1
ATOM 8441 N N . CYS A 1 1074 ? 31.220 10.406 -60.080 1.00 88.31 1074 CYS A N 1
ATOM 8442 C CA . CYS A 1 1074 ? 30.476 10.991 -61.192 1.00 88.31 1074 CYS A CA 1
ATOM 8443 C C . CYS A 1 1074 ? 30.360 10.022 -62.377 1.00 88.31 1074 CYS A C 1
ATOM 8445 O O . CYS A 1 1074 ? 29.268 9.874 -62.920 1.00 88.31 1074 CYS A O 1
ATOM 8447 N N . ASN A 1 1075 ? 31.440 9.313 -62.728 1.00 88.06 1075 ASN A N 1
ATOM 8448 C CA . ASN A 1 1075 ? 31.450 8.361 -63.845 1.00 88.06 1075 ASN A CA 1
ATOM 8449 C C . ASN A 1 1075 ? 30.466 7.186 -63.674 1.00 88.06 1075 ASN A C 1
ATOM 8451 O O . ASN A 1 1075 ? 29.905 6.726 -64.663 1.00 88.06 1075 ASN A O 1
ATOM 8455 N N . GLU A 1 1076 ? 30.273 6.691 -62.446 1.00 89.31 1076 GLU A N 1
ATOM 8456 C CA . GLU A 1 1076 ? 29.469 5.486 -62.179 1.00 89.31 1076 GLU A CA 1
ATOM 8457 C C . GLU A 1 1076 ? 27.976 5.787 -61.946 1.00 89.31 1076 GLU A C 1
ATOM 8459 O O . GLU A 1 1076 ? 27.114 5.003 -62.342 1.00 89.31 1076 GLU A O 1
ATOM 8464 N N . TRP A 1 1077 ? 27.638 6.919 -61.309 1.00 89.88 1077 TRP A N 1
ATOM 8465 C CA . TRP A 1 1077 ? 26.257 7.202 -60.876 1.00 89.88 1077 TRP A CA 1
ATOM 8466 C C . TRP A 1 1077 ? 25.607 8.448 -61.490 1.00 89.88 1077 TRP A C 1
ATOM 8468 O O . TRP A 1 1077 ? 24.383 8.601 -61.375 1.00 89.88 1077 TRP A O 1
ATOM 8478 N N . PHE A 1 1078 ? 26.361 9.373 -62.091 1.00 88.62 1078 PHE A N 1
ATOM 8479 C CA . PHE A 1 1078 ? 25.814 10.642 -62.586 1.00 88.62 1078 PHE A CA 1
ATOM 8480 C C . PHE A 1 1078 ? 25.658 10.627 -64.124 1.00 88.62 1078 PHE A C 1
ATOM 8482 O O . PHE A 1 1078 ? 26.422 9.967 -64.818 1.00 88.62 1078 PHE A O 1
ATOM 8489 N N . PRO A 1 1079 ? 24.650 11.322 -64.691 1.00 81.19 1079 PRO A N 1
ATOM 8490 C CA . PRO A 1 1079 ? 23.663 12.168 -64.016 1.00 81.19 1079 PRO A CA 1
ATOM 8491 C C . PRO A 1 1079 ? 22.523 11.398 -63.324 1.00 81.19 1079 PRO A C 1
ATOM 8493 O O . PRO A 1 1079 ? 21.818 12.008 -62.526 1.00 81.19 1079 PRO A O 1
ATOM 8496 N N . LYS A 1 1080 ? 22.350 10.087 -63.577 1.00 83.94 1080 LYS A N 1
ATOM 8497 C CA . LYS A 1 1080 ? 21.174 9.280 -63.168 1.00 83.94 1080 LYS A CA 1
ATOM 8498 C C . LYS A 1 1080 ? 20.740 9.483 -61.707 1.00 83.94 1080 LYS A C 1
ATOM 8500 O O . LYS A 1 1080 ? 19.549 9.617 -61.447 1.00 83.94 1080 LYS A O 1
ATOM 8505 N N . HIS A 1 1081 ? 21.687 9.532 -60.770 1.00 86.75 1081 HIS A N 1
ATOM 8506 C CA . HIS A 1 1081 ? 21.414 9.662 -59.332 1.00 86.75 1081 HIS A CA 1
ATOM 8507 C C . HIS A 1 1081 ? 21.986 10.947 -58.696 1.00 86.75 1081 HIS A C 1
ATOM 8509 O O . HIS A 1 1081 ? 22.041 11.062 -57.469 1.00 86.75 1081 HIS A O 1
ATOM 8515 N N . SER A 1 1082 ? 22.385 11.942 -59.500 1.00 84.94 1082 SER A N 1
ATOM 8516 C CA . SER A 1 1082 ? 23.041 13.169 -59.009 1.00 84.94 1082 SER A CA 1
ATOM 8517 C C . SER A 1 1082 ? 22.171 13.971 -58.036 1.00 84.94 1082 SER A C 1
ATOM 8519 O O . SER A 1 1082 ? 22.654 14.427 -56.997 1.00 84.94 1082 SER A O 1
ATOM 8521 N N . ALA A 1 1083 ? 20.867 14.070 -58.309 1.00 84.31 1083 ALA A N 1
ATOM 8522 C CA . ALA A 1 1083 ? 19.904 14.771 -57.462 1.00 84.31 1083 ALA A CA 1
ATOM 8523 C C . ALA A 1 1083 ? 19.808 14.192 -56.035 1.00 84.31 1083 ALA A C 1
ATOM 8525 O O . ALA A 1 1083 ? 19.584 14.947 -55.089 1.00 84.31 1083 ALA A O 1
ATOM 8526 N N . LEU A 1 1084 ? 20.023 12.881 -55.856 1.00 85.25 1084 LEU A N 1
ATOM 8527 C CA . LEU A 1 1084 ? 20.014 12.238 -54.535 1.00 85.25 1084 LEU A CA 1
ATOM 8528 C C . LEU A 1 1084 ? 21.258 12.625 -53.725 1.00 85.25 1084 LEU A C 1
ATOM 8530 O O . LEU A 1 1084 ? 21.137 13.057 -52.576 1.00 85.25 1084 LEU A O 1
ATOM 8534 N N . ALA A 1 1085 ? 22.440 12.533 -54.343 1.00 87.56 1085 ALA A N 1
ATOM 8535 C CA . ALA A 1 1085 ? 23.710 12.869 -53.707 1.00 87.56 1085 ALA A CA 1
ATOM 8536 C C . ALA A 1 1085 ? 23.793 14.368 -53.368 1.00 87.56 1085 ALA A C 1
ATOM 8538 O O . ALA A 1 1085 ? 23.942 14.728 -52.197 1.00 87.56 1085 ALA A O 1
ATOM 8539 N N . PHE A 1 1086 ? 23.593 15.252 -54.354 1.00 88.69 1086 PHE A N 1
ATOM 8540 C CA . PHE A 1 1086 ? 23.563 16.702 -54.133 1.00 88.69 1086 PHE A CA 1
ATOM 8541 C C . PHE A 1 1086 ? 22.455 17.104 -53.148 1.00 88.69 1086 PHE A C 1
ATOM 8543 O O . PHE A 1 1086 ? 22.694 17.896 -52.236 1.00 88.69 1086 PHE A O 1
ATOM 8550 N N . GLY A 1 1087 ? 21.262 16.515 -53.267 1.00 87.38 1087 GLY A N 1
ATOM 8551 C CA . GLY A 1 1087 ? 20.140 16.784 -52.371 1.00 87.38 1087 GLY A CA 1
ATOM 8552 C C . GLY A 1 1087 ? 20.375 16.343 -50.923 1.00 87.38 1087 GLY A C 1
ATOM 8553 O O . GLY A 1 1087 ? 19.788 16.928 -50.016 1.00 87.38 1087 GLY A O 1
ATOM 8554 N N . HIS A 1 1088 ? 21.212 15.334 -50.656 1.00 88.25 1088 HIS A N 1
ATOM 8555 C CA . HIS A 1 1088 ? 21.624 14.979 -49.290 1.00 88.25 1088 HIS A CA 1
ATOM 8556 C C . HIS A 1 1088 ? 22.756 15.878 -48.777 1.00 88.25 1088 HIS A C 1
ATOM 8558 O O . HIS A 1 1088 ? 22.659 16.376 -47.656 1.00 88.25 1088 HIS A O 1
ATOM 8564 N N . LEU A 1 1089 ? 23.772 16.165 -49.601 1.00 89.88 1089 LEU A N 1
ATOM 8565 C CA . LEU A 1 1089 ? 24.869 17.072 -49.240 1.00 89.88 1089 LEU A CA 1
ATOM 8566 C C . LEU A 1 1089 ? 24.371 18.480 -48.881 1.00 89.88 1089 LEU A C 1
ATOM 8568 O O . LEU A 1 1089 ? 24.837 19.055 -47.904 1.00 89.88 1089 LEU A O 1
ATOM 8572 N N . LEU A 1 1090 ? 23.375 19.014 -49.593 1.00 88.75 1090 LEU A N 1
ATOM 8573 C CA . LEU A 1 1090 ? 22.783 20.317 -49.264 1.00 88.75 1090 LEU A CA 1
ATOM 8574 C C . LEU A 1 1090 ? 22.012 20.316 -47.935 1.00 88.75 1090 LEU A C 1
ATOM 8576 O O . LEU A 1 1090 ? 22.062 21.303 -47.209 1.00 88.75 1090 LEU A O 1
ATOM 8580 N N . ARG A 1 1091 ? 21.353 19.207 -47.574 1.00 87.38 1091 ARG A N 1
ATOM 8581 C CA . ARG A 1 1091 ? 20.693 19.067 -46.262 1.00 87.38 1091 ARG A CA 1
ATOM 8582 C C . ARG A 1 1091 ? 21.708 18.896 -45.123 1.00 87.38 1091 ARG A C 1
ATOM 8584 O O . ARG A 1 1091 ? 21.516 19.471 -44.055 1.00 87.38 1091 ARG A O 1
ATOM 8591 N N . LEU A 1 1092 ? 22.822 18.191 -45.363 1.00 87.94 1092 LEU A N 1
ATOM 8592 C CA . LEU A 1 1092 ? 23.971 18.175 -44.445 1.00 87.94 1092 LEU A CA 1
ATOM 8593 C C . LEU A 1 1092 ? 24.581 19.580 -44.267 1.00 87.94 1092 LEU A C 1
ATOM 8595 O O . LEU A 1 1092 ? 24.966 19.927 -43.157 1.00 87.94 1092 LEU A O 1
ATOM 8599 N N . LEU A 1 1093 ? 24.660 20.384 -45.332 1.00 88.31 1093 LEU A N 1
ATOM 8600 C CA . LEU A 1 1093 ? 25.214 21.744 -45.302 1.00 88.31 1093 LEU A CA 1
ATOM 8601 C C . LEU A 1 1093 ? 24.323 22.728 -44.517 1.00 88.31 1093 LEU A C 1
ATOM 8603 O O . LEU A 1 1093 ? 24.842 23.569 -43.784 1.00 88.31 1093 LEU A O 1
ATOM 8607 N N . GLU A 1 1094 ? 22.999 22.596 -44.658 1.00 85.69 1094 GLU A N 1
ATOM 8608 C CA . GLU A 1 1094 ? 21.980 23.405 -43.967 1.00 85.69 1094 GLU A CA 1
ATOM 8609 C C . GLU A 1 1094 ? 21.848 23.054 -42.471 1.00 85.69 1094 GLU A C 1
ATOM 8611 O O . GLU A 1 1094 ? 21.746 23.956 -41.642 1.00 85.69 1094 GLU A O 1
ATOM 8616 N N . ARG A 1 1095 ? 21.817 21.756 -42.114 1.00 82.50 1095 ARG A N 1
ATOM 8617 C CA . ARG A 1 1095 ? 21.393 21.286 -40.770 1.00 82.50 1095 ARG A CA 1
ATOM 8618 C C . ARG A 1 1095 ? 22.412 20.432 -40.018 1.00 82.50 1095 ARG A C 1
ATOM 8620 O O . ARG A 1 1095 ? 22.245 20.200 -38.822 1.00 82.50 1095 ARG A O 1
ATOM 8627 N N . GLY A 1 1096 ? 23.420 19.909 -40.711 1.00 83.75 1096 GLY A N 1
ATOM 8628 C CA . GLY A 1 1096 ? 24.423 19.021 -40.128 1.00 83.75 1096 GLY A CA 1
ATOM 8629 C C . GLY A 1 1096 ? 25.432 19.741 -39.221 1.00 83.75 1096 GLY A C 1
ATOM 8630 O O . GLY A 1 1096 ? 25.318 20.942 -38.969 1.00 83.75 1096 GLY A O 1
ATOM 8631 N N . PRO A 1 1097 ? 26.446 19.014 -38.716 1.00 86.25 1097 PRO A N 1
ATOM 8632 C CA . PRO A 1 1097 ? 27.511 19.593 -37.899 1.00 86.25 1097 PRO A CA 1
ATOM 8633 C C . PRO A 1 1097 ? 28.263 20.717 -38.630 1.00 86.25 1097 PRO A C 1
ATOM 8635 O O . PRO A 1 1097 ? 28.600 20.587 -39.809 1.00 86.25 1097 PRO A O 1
ATOM 8638 N N . VAL A 1 1098 ? 28.577 21.809 -37.928 1.00 85.56 1098 VAL A N 1
ATOM 8639 C CA . VAL A 1 1098 ? 29.250 22.993 -38.506 1.00 85.56 1098 VAL A CA 1
ATOM 8640 C C . VAL A 1 1098 ? 30.629 22.627 -39.074 1.00 85.56 1098 VAL A C 1
ATOM 8642 O O . VAL A 1 1098 ? 31.044 23.132 -40.116 1.00 85.56 1098 VAL A O 1
ATOM 8645 N N . GLU A 1 1099 ? 31.305 21.660 -38.453 1.00 85.56 1099 GLU A N 1
ATOM 8646 C CA . GLU A 1 1099 ? 32.580 21.092 -38.893 1.00 85.56 1099 GLU A CA 1
ATOM 8647 C C . GLU A 1 1099 ? 32.511 20.477 -40.300 1.00 85.56 1099 GLU A C 1
ATOM 8649 O O . GLU A 1 1099 ? 33.534 20.362 -40.977 1.00 85.56 1099 GLU A O 1
ATOM 8654 N N . TYR A 1 1100 ? 31.318 20.076 -40.753 1.00 88.94 1100 TYR A N 1
ATOM 8655 C CA . TYR A 1 1100 ? 31.129 19.451 -42.060 1.00 88.94 1100 TYR A CA 1
ATOM 8656 C C . TYR A 1 1100 ? 30.949 20.482 -43.166 1.00 88.94 1100 TYR A C 1
ATOM 8658 O O . TYR A 1 1100 ? 31.252 20.165 -44.311 1.00 88.94 1100 TYR A O 1
ATOM 8666 N N . GLN A 1 1101 ? 30.491 21.702 -42.864 1.00 89.62 1101 GLN A N 1
ATOM 8667 C CA . GLN A 1 1101 ? 30.113 22.682 -43.888 1.00 89.62 1101 GLN A CA 1
ATOM 8668 C C . GLN A 1 1101 ? 31.262 22.948 -44.868 1.00 89.62 1101 GLN A C 1
ATOM 8670 O O . GLN A 1 1101 ? 31.082 22.850 -46.080 1.00 89.62 1101 GLN A O 1
ATOM 8675 N N . ARG A 1 1102 ? 32.479 23.154 -44.352 1.00 89.38 1102 ARG A N 1
ATOM 8676 C CA . ARG A 1 1102 ? 33.685 23.317 -45.176 1.00 89.38 1102 ARG A CA 1
ATOM 8677 C C . ARG A 1 1102 ? 33.990 22.092 -46.043 1.00 89.38 1102 ARG A C 1
ATOM 8679 O O . ARG A 1 1102 ? 34.307 22.221 -47.221 1.00 89.38 1102 ARG A O 1
ATOM 8686 N N . VAL A 1 1103 ? 33.897 20.900 -45.458 1.00 90.44 1103 VAL A N 1
ATOM 8687 C CA . VAL A 1 1103 ? 34.182 19.627 -46.136 1.00 90.44 1103 VAL A CA 1
ATOM 8688 C C . VAL A 1 1103 ? 33.163 19.355 -47.245 1.00 90.44 1103 VAL A C 1
ATOM 8690 O O . VAL A 1 1103 ? 33.530 18.894 -48.323 1.00 90.44 1103 VAL A O 1
ATOM 8693 N N . ILE A 1 1104 ? 31.895 19.687 -47.001 1.00 90.88 1104 ILE A N 1
ATOM 8694 C CA . ILE A 1 1104 ? 30.805 19.559 -47.966 1.00 90.88 1104 ILE A CA 1
ATOM 8695 C C . ILE A 1 1104 ? 30.963 20.573 -49.096 1.00 90.88 1104 ILE A C 1
ATOM 8697 O O . ILE A 1 1104 ? 30.788 20.185 -50.242 1.00 90.88 1104 ILE A O 1
ATOM 8701 N N . LEU A 1 1105 ? 31.342 21.827 -48.825 1.00 90.06 1105 LEU A N 1
ATOM 8702 C CA . LEU A 1 1105 ? 31.630 22.802 -49.886 1.00 90.06 1105 LEU A CA 1
ATOM 8703 C C . LEU A 1 1105 ? 32.766 22.312 -50.800 1.00 90.06 1105 LEU A C 1
ATOM 8705 O O . LEU A 1 1105 ? 32.613 22.321 -52.019 1.00 90.06 1105 LEU A O 1
ATOM 8709 N N . LEU A 1 1106 ? 33.856 21.782 -50.232 1.00 90.62 1106 LEU A N 1
ATOM 8710 C CA . LEU A 1 1106 ? 34.930 21.169 -51.023 1.00 90.62 1106 LEU A CA 1
ATOM 8711 C C . LEU A 1 1106 ? 34.430 19.960 -51.838 1.00 90.62 1106 LEU A C 1
ATOM 8713 O O . LEU A 1 1106 ? 34.715 19.872 -53.027 1.00 90.62 1106 LEU A O 1
ATOM 8717 N N . LEU A 1 1107 ? 33.637 19.057 -51.251 1.00 90.25 1107 LEU A N 1
ATOM 8718 C CA . LEU A 1 1107 ? 33.066 17.906 -51.967 1.00 90.25 1107 LEU A CA 1
ATOM 8719 C C . LEU A 1 1107 ? 32.089 18.332 -53.083 1.00 90.25 1107 LEU A C 1
ATOM 8721 O O . LEU A 1 1107 ? 32.143 17.782 -54.179 1.00 90.25 1107 LEU A O 1
ATOM 8725 N N . LEU A 1 1108 ? 31.232 19.328 -52.839 1.00 88.62 1108 LEU A N 1
ATOM 8726 C CA . LEU A 1 1108 ? 30.307 19.886 -53.831 1.00 88.62 1108 LEU A CA 1
ATOM 8727 C C . LEU A 1 1108 ? 31.065 20.487 -55.020 1.00 88.62 1108 LEU A C 1
ATOM 8729 O O . LEU A 1 1108 ? 30.702 20.214 -56.161 1.00 88.62 1108 LEU A O 1
ATOM 8733 N N . LYS A 1 1109 ? 32.131 21.254 -54.762 1.00 88.50 1109 LYS A N 1
ATOM 8734 C CA . LYS A 1 1109 ? 32.998 21.841 -55.791 1.00 88.50 1109 LYS A CA 1
ATOM 8735 C C . LYS A 1 1109 ? 33.592 20.768 -56.710 1.00 88.50 1109 LYS A C 1
ATOM 8737 O O . LYS A 1 1109 ? 33.427 20.859 -57.924 1.00 88.50 1109 LYS A O 1
ATOM 8742 N N . GLU A 1 1110 ? 34.260 19.758 -56.149 1.00 88.25 1110 GLU A N 1
ATOM 8743 C CA . GLU A 1 1110 ? 34.929 18.717 -56.948 1.00 88.25 1110 GLU A CA 1
ATOM 8744 C C . GLU A 1 1110 ? 33.910 17.820 -57.689 1.00 88.25 1110 GLU A C 1
ATOM 8746 O O . GLU A 1 1110 ? 34.164 17.408 -58.818 1.00 88.25 1110 GLU A O 1
ATOM 8751 N N . LEU A 1 1111 ? 32.722 17.564 -57.116 1.00 88.19 1111 LEU A N 1
ATOM 8752 C CA . LEU A 1 1111 ? 31.638 16.855 -57.818 1.00 88.19 1111 LEU A CA 1
ATOM 8753 C C . LEU A 1 1111 ? 31.060 17.675 -58.984 1.00 88.19 1111 LEU A C 1
ATOM 8755 O O . LEU A 1 1111 ? 30.810 17.118 -60.054 1.00 88.19 1111 LEU A O 1
ATOM 8759 N N . LEU A 1 1112 ? 30.854 18.986 -58.810 1.00 85.12 1112 LEU A N 1
ATOM 8760 C CA . LEU A 1 1112 ? 30.351 19.871 -59.870 1.00 85.12 1112 LEU A CA 1
ATOM 8761 C C . LEU A 1 1112 ? 31.316 19.924 -61.062 1.00 85.12 1112 LEU A C 1
ATOM 8763 O O . LEU A 1 1112 ? 30.879 19.757 -62.194 1.00 85.12 1112 LEU A O 1
ATOM 8767 N N . GLN A 1 1113 ? 32.628 20.029 -60.823 1.00 83.81 1113 GLN A N 1
ATOM 8768 C CA . GLN A 1 1113 ? 33.646 20.038 -61.890 1.00 83.81 1113 GLN A CA 1
ATOM 8769 C C . GLN A 1 1113 ? 33.612 18.806 -62.815 1.00 83.81 1113 GLN A C 1
ATOM 8771 O O . GLN A 1 1113 ? 34.087 18.878 -63.949 1.00 83.81 1113 GLN A O 1
ATOM 8776 N N . HIS A 1 1114 ? 33.036 17.692 -62.358 1.00 79.44 1114 HIS A N 1
ATOM 8777 C CA . HIS A 1 1114 ? 32.884 16.456 -63.126 1.00 79.44 1114 HIS A CA 1
ATOM 8778 C C . HIS A 1 1114 ? 31.435 16.168 -63.565 1.00 79.44 1114 HIS A C 1
ATOM 8780 O O . HIS A 1 1114 ? 31.165 15.074 -64.059 1.00 79.44 1114 HIS A O 1
ATOM 8786 N N . THR A 1 1115 ? 30.500 17.116 -63.410 1.00 77.19 1115 THR A N 1
ATOM 8787 C CA . THR A 1 1115 ? 29.068 16.891 -63.680 1.00 77.19 1115 THR A CA 1
ATOM 8788 C C . THR A 1 1115 ? 28.427 18.048 -64.456 1.00 77.19 1115 THR A C 1
ATOM 8790 O O . THR A 1 1115 ? 28.343 19.153 -63.923 1.00 77.19 1115 THR A O 1
ATOM 8793 N N . PRO A 1 1116 ? 27.863 17.829 -65.660 1.00 66.69 1116 PRO A N 1
ATOM 8794 C CA . PRO A 1 1116 ? 26.997 18.824 -66.284 1.00 66.69 1116 PRO A CA 1
ATOM 8795 C C . PRO A 1 1116 ? 25.691 18.934 -65.479 1.00 66.69 1116 PRO A C 1
ATOM 8797 O O . PRO A 1 1116 ? 24.860 18.025 -65.489 1.00 66.69 1116 PRO A O 1
ATOM 8800 N N . VAL A 1 1117 ? 25.523 20.042 -64.755 1.00 65.00 1117 VAL A N 1
ATOM 8801 C CA . VAL A 1 1117 ? 24.320 20.349 -63.967 1.00 65.00 1117 VAL A CA 1
ATOM 8802 C C . VAL A 1 1117 ? 23.545 21.478 -64.638 1.00 65.00 1117 VAL A C 1
ATOM 8804 O O . VAL A 1 1117 ? 24.104 22.525 -64.953 1.00 65.00 1117 VAL A O 1
ATOM 8807 N N . ASP A 1 1118 ? 22.245 21.268 -64.833 1.00 59.03 1118 ASP A N 1
ATOM 8808 C CA . ASP A 1 1118 ? 21.319 22.281 -65.335 1.00 59.03 1118 ASP A CA 1
ATOM 8809 C C . ASP A 1 1118 ? 20.895 23.232 -64.201 1.00 59.03 1118 ASP A C 1
ATOM 8811 O O . ASP A 1 1118 ? 20.210 22.828 -63.254 1.00 59.03 1118 ASP A O 1
ATOM 8815 N N . ALA A 1 1119 ? 21.280 24.510 -64.311 1.00 50.84 1119 ALA A N 1
ATOM 8816 C CA . ALA A 1 1119 ? 20.929 25.564 -63.356 1.00 50.84 1119 ALA A CA 1
ATOM 8817 C C . ALA A 1 1119 ? 19.419 25.667 -63.086 1.00 50.84 1119 ALA A C 1
ATOM 8819 O O . ALA A 1 1119 ? 19.021 25.998 -61.967 1.00 50.84 1119 ALA A O 1
ATOM 8820 N N . ALA A 1 1120 ? 18.575 25.378 -64.083 1.00 48.44 1120 ALA A N 1
ATOM 8821 C CA . ALA A 1 1120 ? 17.125 25.501 -63.956 1.00 48.44 1120 ALA A CA 1
ATOM 8822 C C . ALA A 1 1120 ? 16.523 24.503 -62.950 1.00 48.44 1120 ALA A C 1
ATOM 8824 O O . ALA A 1 1120 ? 15.437 24.741 -62.422 1.00 48.44 1120 ALA A O 1
ATOM 8825 N N . GLN A 1 1121 ? 17.221 23.400 -62.662 1.00 53.62 1121 GLN A N 1
ATOM 8826 C CA . GLN A 1 1121 ? 16.688 22.289 -61.869 1.00 53.62 1121 GLN A CA 1
ATOM 8827 C C . GLN A 1 1121 ? 17.049 22.357 -60.378 1.00 53.62 1121 GLN A C 1
ATOM 8829 O O . GLN A 1 1121 ? 16.512 21.572 -59.597 1.00 53.62 1121 GLN A O 1
ATOM 8834 N N . ASN A 1 1122 ? 17.943 23.262 -59.951 1.00 62.44 1122 ASN A N 1
ATOM 8835 C CA . ASN A 1 1122 ? 18.448 23.258 -58.570 1.00 62.44 1122 ASN A CA 1
ATOM 8836 C C . ASN A 1 1122 ? 18.643 24.654 -57.920 1.00 62.44 1122 ASN A C 1
ATOM 8838 O O . ASN A 1 1122 ? 19.698 24.923 -57.339 1.00 62.44 1122 ASN A O 1
ATOM 8842 N N . PRO A 1 1123 ? 17.629 25.549 -57.932 1.00 66.25 1123 PRO A N 1
ATOM 8843 C CA . PRO A 1 1123 ? 17.721 26.879 -57.303 1.00 66.25 1123 PRO A CA 1
ATOM 8844 C C . PRO A 1 1123 ? 18.008 26.821 -55.789 1.00 66.25 1123 PRO A C 1
ATOM 8846 O O . PRO A 1 1123 ? 18.578 27.751 -55.221 1.00 66.25 1123 PRO A O 1
ATOM 8849 N N . HIS A 1 1124 ? 17.669 25.702 -55.142 1.00 72.62 1124 HIS A N 1
ATOM 8850 C CA . HIS A 1 1124 ? 17.956 25.410 -53.737 1.00 72.62 1124 HIS A CA 1
ATOM 8851 C C . HIS A 1 1124 ? 19.466 25.335 -53.435 1.00 72.62 1124 HIS A C 1
ATOM 8853 O O . HIS A 1 1124 ? 19.900 25.739 -52.357 1.00 72.62 1124 HIS A O 1
ATOM 8859 N N . MET A 1 1125 ? 20.281 24.861 -54.389 1.00 76.50 1125 MET A N 1
ATOM 8860 C CA . MET A 1 1125 ? 21.744 24.833 -54.261 1.00 76.50 1125 MET A CA 1
ATOM 8861 C C . MET A 1 1125 ? 22.318 26.250 -54.196 1.00 76.50 1125 MET A C 1
ATOM 8863 O O . MET A 1 1125 ? 23.098 26.558 -53.298 1.00 76.50 1125 MET A O 1
ATOM 8867 N N . TYR A 1 1126 ? 21.883 27.120 -55.111 1.00 79.44 1126 TYR A N 1
ATOM 8868 C CA . TYR A 1 1126 ? 22.288 28.524 -55.135 1.00 79.44 1126 TYR A CA 1
ATOM 8869 C C . TYR A 1 1126 ? 21.862 29.240 -53.846 1.00 79.44 1126 TYR A C 1
ATOM 8871 O O . TYR A 1 1126 ? 22.694 29.847 -53.179 1.00 79.44 1126 TYR A O 1
ATOM 8879 N N . ALA A 1 1127 ? 20.596 29.089 -53.436 1.00 81.12 1127 ALA A N 1
ATOM 8880 C CA . ALA A 1 1127 ? 20.054 29.745 -52.247 1.00 81.12 1127 ALA A CA 1
ATOM 8881 C C . ALA A 1 1127 ? 20.836 29.428 -50.956 1.00 81.12 1127 ALA A C 1
ATOM 8883 O O . ALA A 1 1127 ? 21.133 30.350 -50.198 1.00 81.12 1127 ALA A O 1
ATOM 8884 N N . ILE A 1 1128 ? 21.202 28.161 -50.716 1.00 80.44 1128 ILE A N 1
ATOM 8885 C CA . ILE A 1 1128 ? 21.980 27.769 -49.526 1.00 80.44 1128 ILE A CA 1
ATOM 8886 C C . ILE A 1 1128 ? 23.434 28.240 -49.631 1.00 80.44 1128 ILE A C 1
ATOM 8888 O O . ILE A 1 1128 ? 23.958 28.832 -48.690 1.00 80.44 1128 ILE A O 1
ATOM 8892 N N . VAL A 1 1129 ? 24.106 28.000 -50.762 1.00 81.00 1129 VAL A N 1
ATOM 8893 C CA . VAL A 1 1129 ? 25.540 28.317 -50.880 1.00 81.00 1129 VAL A CA 1
ATOM 8894 C C . VAL A 1 1129 ? 25.774 29.833 -50.866 1.00 81.00 1129 VAL A C 1
ATOM 8896 O O . VAL A 1 1129 ? 26.728 30.284 -50.235 1.00 81.00 1129 VAL A O 1
ATOM 8899 N N . SER A 1 1130 ? 24.880 30.637 -51.454 1.00 81.69 1130 SER A N 1
ATOM 8900 C CA . SER A 1 1130 ? 24.952 32.103 -51.383 1.00 81.69 1130 SER A CA 1
ATOM 8901 C C . SER A 1 1130 ? 24.837 32.651 -49.956 1.00 81.69 1130 SER A C 1
ATOM 8903 O O . SER A 1 1130 ? 25.539 33.606 -49.639 1.00 81.69 1130 SER A O 1
ATOM 8905 N N . GLN A 1 1131 ? 24.043 32.036 -49.069 1.00 82.38 1131 GLN A N 1
ATOM 8906 C CA . GLN A 1 1131 ? 23.972 32.443 -47.653 1.00 82.38 1131 GLN A CA 1
ATOM 8907 C C . GLN A 1 1131 ? 25.301 32.230 -46.906 1.00 82.38 1131 GLN A C 1
ATOM 8909 O O . GLN A 1 1131 ? 25.580 32.920 -45.929 1.00 82.38 1131 GLN A O 1
ATOM 8914 N N . LEU A 1 1132 ? 26.149 31.309 -47.374 1.00 82.38 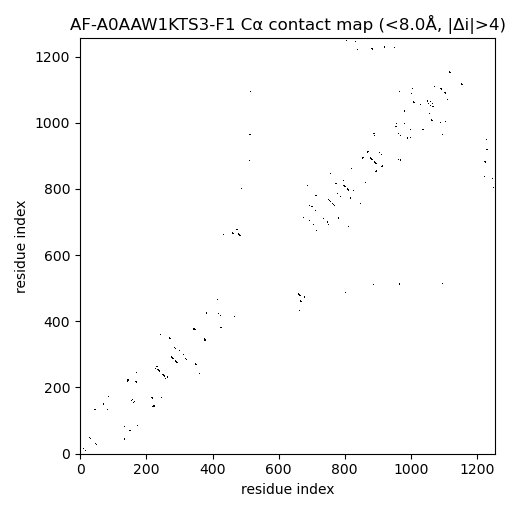1132 LEU A N 1
ATOM 8915 C CA . LEU A 1 1132 ? 27.464 31.041 -46.786 1.00 82.38 1132 LEU A CA 1
ATOM 8916 C C . LEU A 1 1132 ? 28.578 31.947 -47.337 1.00 82.38 1132 LEU A C 1
ATOM 8918 O O . LEU A 1 1132 ? 29.674 31.948 -46.773 1.00 82.38 1132 LEU A O 1
ATOM 8922 N N . VAL A 1 1133 ? 28.327 32.745 -48.383 1.00 80.62 1133 VAL A N 1
ATOM 8923 C CA . VAL A 1 1133 ? 29.328 33.671 -48.957 1.00 80.62 1133 VAL A CA 1
ATOM 8924 C C . VAL A 1 1133 ? 29.696 34.794 -47.980 1.00 80.62 1133 VAL A C 1
ATOM 8926 O O . VAL A 1 1133 ? 30.852 35.204 -47.933 1.00 80.62 1133 VAL A O 1
ATOM 8929 N N . GLU A 1 1134 ? 28.752 35.239 -47.145 1.00 76.19 1134 GLU A N 1
ATOM 8930 C CA . GLU A 1 1134 ? 28.980 36.254 -46.100 1.00 76.19 1134 GLU A CA 1
ATOM 8931 C C . GLU A 1 1134 ? 29.637 35.681 -44.822 1.00 76.19 1134 GLU A C 1
ATOM 8933 O O . GLU A 1 1134 ? 29.909 36.413 -43.872 1.00 76.19 1134 GLU A O 1
ATOM 8938 N N . SER A 1 1135 ? 29.904 34.370 -44.782 1.00 83.38 1135 SER A N 1
ATOM 8939 C CA . SER A 1 1135 ? 30.484 33.676 -43.625 1.00 83.38 1135 SER A CA 1
ATOM 8940 C C . SER A 1 1135 ? 32.012 33.535 -43.706 1.00 83.38 1135 SER A C 1
ATOM 8942 O O . SER A 1 1135 ? 32.644 33.798 -44.729 1.00 83.38 1135 SER A O 1
ATOM 8944 N N . SER A 1 1136 ? 32.627 33.002 -42.644 1.00 79.31 1136 SER A N 1
ATOM 8945 C CA . SER A 1 1136 ? 34.044 32.601 -42.635 1.00 79.31 1136 SER A CA 1
ATOM 8946 C C . SER A 1 1136 ? 34.399 31.497 -43.648 1.00 79.31 1136 SER A C 1
ATOM 8948 O O . SER A 1 1136 ? 35.581 31.261 -43.892 1.00 79.31 1136 SER A O 1
ATOM 8950 N N . LEU A 1 1137 ? 33.404 30.846 -44.263 1.00 83.94 1137 LEU A N 1
ATOM 8951 C CA . LEU A 1 1137 ? 33.568 29.876 -45.351 1.00 83.94 1137 LEU A CA 1
ATOM 8952 C C . LEU A 1 1137 ? 33.457 30.512 -46.750 1.00 83.94 1137 LEU A C 1
ATOM 8954 O O . LEU A 1 1137 ? 33.482 29.788 -47.744 1.00 83.94 1137 LEU A O 1
ATOM 8958 N N . GLY A 1 1138 ? 33.350 31.844 -46.848 1.00 80.44 1138 GLY A N 1
ATOM 8959 C CA . GLY A 1 1138 ? 33.017 32.554 -48.085 1.00 80.44 1138 GLY A CA 1
ATOM 8960 C C . GLY A 1 1138 ? 33.897 32.221 -49.295 1.00 80.44 1138 GLY A C 1
ATOM 8961 O O . GLY A 1 1138 ? 33.376 32.097 -50.399 1.00 80.44 1138 GLY A O 1
ATOM 8962 N N . CYS A 1 1139 ? 35.200 31.981 -49.108 1.00 83.38 1139 CYS A N 1
ATOM 8963 C CA . CYS A 1 1139 ? 36.099 31.562 -50.195 1.00 83.38 1139 CYS A CA 1
ATOM 8964 C C . CYS A 1 1139 ? 35.773 30.157 -50.732 1.00 83.38 1139 CYS A C 1
ATOM 8966 O O . CYS A 1 1139 ? 35.746 29.948 -51.945 1.00 83.38 1139 CYS A O 1
ATOM 8968 N N . ASP A 1 1140 ? 35.504 29.201 -49.837 1.00 86.12 1140 ASP A N 1
ATOM 8969 C CA . ASP A 1 1140 ? 35.139 27.835 -50.224 1.00 86.12 1140 ASP A CA 1
ATOM 8970 C C . ASP A 1 1140 ? 33.733 27.841 -50.872 1.00 86.12 1140 ASP A C 1
ATOM 8972 O O . ASP A 1 1140 ? 33.533 27.212 -51.911 1.00 86.12 1140 ASP A O 1
ATOM 8976 N N . ALA A 1 1141 ? 32.790 28.642 -50.352 1.00 86.38 1141 ALA A N 1
ATOM 8977 C CA . ALA A 1 1141 ? 31.450 28.829 -50.924 1.00 86.38 1141 ALA A CA 1
ATOM 8978 C C . ALA A 1 1141 ? 31.461 29.505 -52.310 1.00 86.38 1141 ALA A C 1
ATOM 8980 O O . ALA A 1 1141 ? 30.765 29.050 -53.220 1.00 86.38 1141 ALA A O 1
ATOM 8981 N N . LEU A 1 1142 ? 32.287 30.539 -52.510 1.00 84.75 1142 LEU A N 1
ATOM 8982 C CA . LEU A 1 1142 ? 32.466 31.184 -53.814 1.00 84.75 1142 LEU A CA 1
ATOM 8983 C C . LEU A 1 1142 ? 32.965 30.176 -54.858 1.00 84.75 1142 LEU A C 1
ATOM 8985 O O . LEU A 1 1142 ? 32.422 30.119 -55.957 1.00 84.75 1142 LEU A O 1
ATOM 8989 N N . SER A 1 1143 ? 33.923 29.316 -54.493 1.00 85.56 1143 SER A N 1
ATOM 8990 C CA . SER A 1 1143 ? 34.466 28.303 -55.409 1.00 85.56 1143 SER A CA 1
ATOM 8991 C C . SER A 1 1143 ? 33.435 27.249 -55.853 1.00 85.56 1143 SER A C 1
ATOM 8993 O O . SER A 1 1143 ? 33.532 26.722 -56.962 1.00 85.56 1143 SER A O 1
ATOM 8995 N N . VAL A 1 1144 ? 32.405 26.981 -55.036 1.00 85.06 1144 VAL A N 1
ATOM 8996 C CA . VAL A 1 1144 ? 31.251 26.142 -55.413 1.00 85.06 1144 VAL A CA 1
ATOM 8997 C C . VAL A 1 1144 ? 30.351 26.867 -56.417 1.00 85.06 1144 VAL A C 1
ATOM 8999 O O . VAL A 1 1144 ? 29.918 26.257 -57.392 1.00 85.06 1144 VAL A O 1
ATOM 9002 N N . LEU A 1 1145 ? 30.096 28.166 -56.225 1.00 82.94 1145 LEU A N 1
ATOM 9003 C CA . LEU A 1 1145 ? 29.305 28.975 -57.163 1.00 82.94 1145 LEU A CA 1
ATOM 9004 C C . LEU A 1 1145 ? 30.026 29.160 -58.510 1.00 82.94 1145 LEU A C 1
ATOM 9006 O O . LEU A 1 1145 ? 29.389 29.077 -59.560 1.00 82.94 1145 LEU A O 1
ATOM 9010 N N . GLU A 1 1146 ? 31.349 29.337 -58.501 1.00 83.38 1146 GLU A N 1
ATOM 9011 C CA . GLU A 1 1146 ? 32.183 29.355 -59.710 1.00 83.38 1146 GLU A CA 1
ATOM 9012 C C . GLU A 1 1146 ? 32.133 28.013 -60.455 1.00 83.38 1146 GLU A C 1
ATOM 9014 O O . GLU A 1 1146 ? 31.903 27.996 -61.666 1.00 83.38 1146 GLU A O 1
ATOM 9019 N N . ALA A 1 1147 ? 32.280 26.886 -59.745 1.00 82.31 1147 ALA A N 1
ATOM 9020 C CA . ALA A 1 1147 ? 32.168 25.551 -60.335 1.00 82.31 1147 ALA A CA 1
ATOM 9021 C C . ALA A 1 1147 ? 30.766 25.294 -60.919 1.00 82.31 1147 ALA A C 1
ATOM 9023 O O . ALA A 1 1147 ? 30.647 24.753 -62.019 1.00 82.31 1147 ALA A O 1
ATOM 9024 N N . LEU A 1 1148 ? 29.703 25.735 -60.237 1.00 80.81 1148 LEU A N 1
ATOM 9025 C CA . LEU A 1 1148 ? 28.324 25.652 -60.726 1.00 80.81 1148 LEU A CA 1
ATOM 9026 C C . LEU A 1 1148 ? 28.153 26.442 -62.032 1.00 80.81 1148 LEU A C 1
ATOM 9028 O O . LEU A 1 1148 ? 27.655 25.896 -63.016 1.00 80.81 1148 LEU A O 1
ATOM 9032 N N . LEU A 1 1149 ? 28.626 27.692 -62.083 1.00 75.44 1149 LEU A N 1
ATOM 9033 C CA . LEU A 1 1149 ? 28.571 28.537 -63.284 1.00 75.44 1149 LEU A CA 1
ATOM 9034 C C . LEU A 1 1149 ? 29.353 27.936 -64.466 1.00 75.44 1149 LEU A C 1
ATOM 9036 O O . LEU A 1 1149 ? 28.865 27.967 -65.597 1.00 75.44 1149 LEU A O 1
ATOM 9040 N N . GLN A 1 1150 ? 30.530 27.356 -64.212 1.00 75.62 1150 GLN A N 1
ATOM 9041 C CA . GLN A 1 1150 ? 31.337 26.659 -65.225 1.00 75.62 1150 GLN A CA 1
ATOM 9042 C C . GLN A 1 1150 ? 30.655 25.379 -65.733 1.00 75.62 1150 GLN A C 1
ATOM 9044 O O . GLN A 1 1150 ? 30.683 25.091 -66.927 1.00 75.62 1150 GLN A O 1
ATOM 9049 N N . SER A 1 1151 ? 29.983 24.638 -64.848 1.00 69.94 1151 SER A N 1
ATOM 9050 C CA . SER A 1 1151 ? 29.224 23.435 -65.218 1.00 69.94 1151 SER A CA 1
ATOM 9051 C C . SER A 1 1151 ? 28.048 23.784 -66.136 1.00 69.94 1151 SER A C 1
ATOM 9053 O O . SER A 1 1151 ? 27.815 23.109 -67.139 1.00 69.94 1151 SER A O 1
ATOM 9055 N N . CYS A 1 1152 ? 27.352 24.887 -65.845 1.00 64.00 1152 CYS A N 1
ATOM 9056 C CA . CYS A 1 1152 ? 26.199 25.353 -66.618 1.00 64.00 1152 CYS A CA 1
ATOM 9057 C C . CYS A 1 1152 ? 26.575 25.900 -68.007 1.00 64.00 1152 CYS A C 1
ATOM 9059 O O . CYS A 1 1152 ? 25.794 25.770 -68.948 1.00 64.00 1152 CYS A O 1
ATOM 9061 N N . SER A 1 1153 ? 27.763 26.496 -68.170 1.00 53.94 1153 SER A N 1
ATOM 9062 C CA . SER A 1 1153 ? 28.210 27.042 -69.462 1.00 53.94 1153 SER A CA 1
ATOM 9063 C C . SER A 1 1153 ? 28.696 25.980 -70.459 1.00 53.94 1153 SER A C 1
ATOM 9065 O O . SER A 1 1153 ? 28.882 26.293 -71.633 1.00 53.94 1153 SER A O 1
ATOM 9067 N N . SER A 1 1154 ? 28.815 24.713 -70.042 1.00 51.78 1154 SER A N 1
ATOM 9068 C CA . SER A 1 1154 ? 29.127 23.586 -70.938 1.00 51.78 1154 SER A CA 1
ATOM 9069 C C . SER A 1 1154 ? 28.013 23.258 -71.952 1.00 51.78 1154 SER A C 1
ATOM 9071 O O . SER A 1 1154 ? 28.276 22.630 -72.977 1.00 51.78 1154 SER A O 1
ATOM 9073 N N . LEU A 1 1155 ? 26.775 23.702 -71.698 1.00 47.44 1155 LEU A N 1
ATOM 9074 C CA . LEU A 1 1155 ? 25.575 23.329 -72.462 1.00 47.44 1155 LEU A CA 1
ATOM 9075 C C . LEU A 1 1155 ? 25.279 24.204 -73.696 1.00 47.44 1155 LEU A C 1
ATOM 9077 O O . LEU A 1 1155 ? 24.447 23.830 -74.518 1.00 47.44 1155 LEU A O 1
ATOM 9081 N N . THR A 1 1156 ? 25.934 25.356 -73.865 1.00 35.81 1156 THR A N 1
ATOM 9082 C CA . THR A 1 1156 ? 25.579 26.360 -74.895 1.00 35.81 1156 THR A CA 1
ATOM 9083 C C . THR A 1 1156 ? 26.447 26.309 -76.164 1.00 35.81 1156 THR A C 1
ATOM 9085 O O . THR A 1 1156 ? 26.512 27.285 -76.911 1.00 35.81 1156 THR A O 1
ATOM 9088 N N . GLY A 1 1157 ? 27.129 25.183 -76.419 1.00 39.59 1157 GLY A N 1
ATOM 9089 C CA . GLY A 1 1157 ? 28.319 25.137 -77.281 1.00 39.59 1157 GLY A CA 1
ATOM 9090 C C . GLY A 1 1157 ? 28.371 24.116 -78.427 1.00 39.59 1157 GLY A C 1
ATOM 9091 O O . GLY A 1 1157 ? 29.467 23.636 -78.709 1.00 39.59 1157 GLY A O 1
ATOM 9092 N N . SER A 1 1158 ? 27.275 23.775 -79.124 1.00 31.47 1158 SER A N 1
ATOM 9093 C CA . SER A 1 1158 ? 27.400 23.100 -80.438 1.00 31.47 1158 SER A CA 1
ATOM 9094 C C . SER A 1 1158 ? 26.230 23.338 -81.413 1.00 31.47 1158 SER A C 1
ATOM 9096 O O . SER A 1 1158 ? 25.093 23.531 -80.999 1.00 31.47 1158 SER A O 1
ATOM 9098 N N . HIS A 1 1159 ? 26.555 23.294 -82.713 1.00 31.02 1159 HIS A N 1
ATOM 9099 C CA . HIS A 1 1159 ? 25.674 23.257 -83.896 1.00 31.02 1159 HIS A CA 1
ATOM 9100 C C . HIS A 1 1159 ? 24.694 24.423 -84.163 1.00 31.02 1159 HIS A C 1
ATOM 9102 O O . HIS A 1 1159 ? 23.521 24.396 -83.802 1.00 31.02 1159 HIS A O 1
ATOM 9108 N N . LEU A 1 1160 ? 25.153 25.361 -85.004 1.00 28.94 1160 LEU A N 1
ATOM 9109 C CA . LEU A 1 1160 ? 24.323 26.115 -85.955 1.00 28.94 1160 LEU A CA 1
ATOM 9110 C C . LEU A 1 1160 ? 24.922 25.987 -87.369 1.00 28.94 1160 LEU A C 1
ATOM 9112 O O . LEU A 1 1160 ? 26.142 26.042 -87.513 1.00 28.94 1160 LEU A O 1
ATOM 9116 N N . ASN A 1 1161 ? 24.047 25.879 -88.381 1.00 28.80 1161 ASN A N 1
ATOM 9117 C CA . ASN A 1 1161 ? 24.326 25.613 -89.808 1.00 28.80 1161 ASN A CA 1
ATOM 9118 C C . ASN A 1 1161 ? 24.996 24.247 -90.122 1.00 28.80 1161 ASN A C 1
ATOM 9120 O O . ASN A 1 1161 ? 25.754 23.711 -89.322 1.00 28.80 1161 ASN A O 1
ATOM 9124 N N . ASP A 1 1162 ? 24.727 23.599 -91.263 1.00 30.20 1162 ASP A N 1
ATOM 9125 C CA . ASP A 1 1162 ? 24.154 24.083 -92.537 1.00 30.20 1162 ASP A CA 1
ATOM 9126 C C . ASP A 1 1162 ? 23.340 22.983 -93.280 1.00 30.20 1162 ASP A C 1
ATOM 9128 O O . ASP A 1 1162 ? 23.377 21.823 -92.880 1.00 30.20 1162 ASP A O 1
ATOM 9132 N N . GLY A 1 1163 ? 22.690 23.323 -94.404 1.00 29.34 1163 GLY A N 1
ATOM 9133 C CA . GLY A 1 1163 ? 22.328 22.372 -95.478 1.00 29.34 1163 GLY A CA 1
ATOM 9134 C C . GLY A 1 1163 ? 20.929 21.727 -95.428 1.00 29.34 1163 GLY A C 1
ATOM 9135 O O . GLY A 1 1163 ? 20.672 20.813 -94.654 1.00 29.34 1163 GLY A O 1
ATOM 9136 N N . ALA A 1 1164 ? 20.027 22.156 -96.320 1.00 28.19 1164 ALA A N 1
ATOM 9137 C CA . ALA A 1 1164 ? 18.629 21.700 -96.402 1.00 28.19 1164 ALA A CA 1
ATOM 9138 C C . ALA A 1 1164 ? 18.349 20.618 -97.484 1.00 28.19 1164 ALA A C 1
ATOM 9140 O O . ALA A 1 1164 ? 19.193 20.382 -98.344 1.00 28.19 1164 ALA A O 1
ATOM 9141 N N . TYR A 1 1165 ? 17.101 20.104 -97.473 1.00 27.66 1165 TYR A N 1
ATOM 9142 C CA . TYR A 1 1165 ? 16.268 19.566 -98.585 1.00 27.66 1165 TYR A CA 1
ATOM 9143 C C . TYR A 1 1165 ? 15.806 18.079 -98.599 1.00 27.66 1165 TYR A C 1
ATOM 9145 O O . TYR A 1 1165 ? 16.591 17.143 -98.558 1.00 27.66 1165 TYR A O 1
ATOM 9153 N N . GLU A 1 1166 ? 14.478 17.957 -98.792 1.00 28.41 1166 GLU A N 1
ATOM 9154 C CA . GLU A 1 1166 ? 13.658 16.927 -99.481 1.00 28.41 1166 GLU A CA 1
ATOM 9155 C C . GLU A 1 1166 ? 13.399 15.484 -98.954 1.00 28.41 1166 GLU A C 1
ATOM 9157 O O . GLU A 1 1166 ? 14.243 14.599 -98.977 1.00 28.41 1166 GLU A O 1
ATOM 9162 N N . ASN A 1 1167 ? 12.100 15.250 -98.682 1.00 28.81 1167 ASN A N 1
ATOM 9163 C CA . ASN A 1 1167 ? 11.217 14.158 -99.152 1.00 28.81 1167 ASN A CA 1
ATOM 9164 C C . ASN A 1 1167 ? 11.559 12.658 -98.948 1.00 28.81 1167 ASN A C 1
ATOM 9166 O O . ASN A 1 1167 ? 12.419 12.084 -99.606 1.00 28.81 1167 ASN A O 1
ATOM 9170 N N . GLY A 1 1168 ? 10.674 11.962 -98.213 1.00 29.45 1168 GLY A N 1
ATOM 9171 C CA . GLY A 1 1168 ? 10.504 10.498 -98.236 1.00 29.45 1168 GLY A CA 1
ATOM 9172 C C . GLY A 1 1168 ? 9.249 10.039 -97.469 1.00 29.45 1168 GLY A C 1
ATOM 9173 O O . GLY A 1 1168 ? 8.878 10.655 -96.474 1.00 29.45 1168 GLY A O 1
ATOM 9174 N N . HIS A 1 1169 ? 8.557 8.988 -97.927 1.00 28.66 1169 HIS A N 1
ATOM 9175 C CA . HIS A 1 1169 ? 7.393 8.381 -97.247 1.00 28.66 1169 HIS A CA 1
ATOM 9176 C C . HIS A 1 1169 ? 7.704 6.944 -96.796 1.00 28.66 1169 HIS A C 1
ATOM 9178 O O . HIS A 1 1169 ? 8.341 6.204 -97.542 1.00 28.66 1169 HIS A O 1
ATOM 9184 N N . GLY A 1 1170 ? 7.140 6.517 -95.657 1.00 28.62 1170 GLY A N 1
ATOM 9185 C CA . GLY A 1 1170 ? 6.983 5.096 -95.305 1.00 28.62 1170 GLY A CA 1
ATOM 9186 C C . GLY A 1 1170 ? 7.368 4.730 -93.865 1.00 28.62 1170 GLY A C 1
ATOM 9187 O O . GLY A 1 1170 ? 8.516 4.884 -93.470 1.00 28.62 1170 GLY A O 1
ATOM 9188 N N . GLY A 1 1171 ? 6.411 4.189 -93.106 1.00 26.88 1171 GLY A N 1
ATOM 9189 C CA . GLY A 1 1171 ? 6.651 3.375 -91.900 1.00 26.88 1171 GLY A CA 1
ATOM 9190 C C . GLY A 1 1171 ? 6.050 1.969 -92.096 1.00 26.88 1171 GLY A C 1
ATOM 9191 O O . GLY A 1 1171 ? 5.763 1.625 -93.246 1.00 26.88 1171 GLY A O 1
ATOM 9192 N N . PRO A 1 1172 ? 5.743 1.188 -91.036 1.00 42.72 1172 PRO A N 1
ATOM 9193 C CA . PRO A 1 1172 ? 5.982 1.434 -89.604 1.00 42.72 1172 PRO A CA 1
ATOM 9194 C C . PRO A 1 1172 ? 6.668 0.256 -88.858 1.00 42.72 1172 PRO A C 1
ATOM 9196 O O . PRO A 1 1172 ? 6.610 -0.882 -89.312 1.00 42.72 1172 PRO A O 1
ATOM 9199 N N . THR A 1 1173 ? 7.195 0.503 -87.651 1.00 26.72 1173 THR A N 1
ATOM 9200 C CA . THR A 1 1173 ? 7.440 -0.524 -86.603 1.00 26.72 1173 THR A CA 1
ATOM 9201 C C . THR A 1 1173 ? 7.517 0.129 -85.217 1.00 26.72 1173 THR A C 1
ATOM 9203 O O . THR A 1 1173 ? 7.793 1.323 -85.122 1.00 26.72 1173 THR A O 1
ATOM 9206 N N . ASP A 1 1174 ? 7.249 -0.638 -84.157 1.00 31.33 1174 ASP A N 1
ATOM 9207 C CA . ASP A 1 1174 ? 7.154 -0.153 -82.773 1.00 31.33 1174 ASP A CA 1
ATOM 9208 C C . ASP A 1 1174 ? 8.490 0.277 -82.140 1.00 31.33 1174 ASP A C 1
ATOM 9210 O O . ASP A 1 1174 ? 9.450 -0.490 -82.124 1.00 31.33 1174 ASP A O 1
ATOM 9214 N N . GLU A 1 1175 ? 8.480 1.415 -81.437 1.00 27.44 1175 GLU A N 1
ATOM 9215 C CA . GLU A 1 1175 ? 9.337 1.640 -80.265 1.00 27.44 1175 GLU A CA 1
ATOM 9216 C C . GLU A 1 1175 ? 8.507 2.175 -79.090 1.00 27.44 1175 GLU A C 1
ATOM 9218 O O . GLU A 1 1175 ? 7.671 3.070 -79.235 1.00 27.44 1175 GLU A O 1
ATOM 9223 N N . LYS A 1 1176 ? 8.741 1.624 -77.892 1.00 27.98 1176 LYS A N 1
ATOM 9224 C CA . LYS A 1 1176 ? 8.112 2.091 -76.650 1.00 27.98 1176 LYS A CA 1
ATOM 9225 C C . LYS A 1 1176 ? 8.968 3.182 -76.019 1.00 27.98 1176 LYS A C 1
ATOM 9227 O O . LYS A 1 1176 ? 10.052 2.895 -75.520 1.00 27.98 1176 LYS A O 1
ATOM 9232 N N . SER A 1 1177 ? 8.442 4.403 -75.949 1.00 23.33 1177 SER A N 1
ATOM 9233 C CA . SER A 1 1177 ? 9.040 5.456 -75.124 1.00 23.33 1177 SER A CA 1
ATOM 9234 C C . SER A 1 1177 ? 9.009 5.049 -73.644 1.00 23.33 1177 SER A C 1
ATOM 9236 O O . SER A 1 1177 ? 7.940 4.932 -73.041 1.00 23.33 1177 SER A O 1
ATOM 9238 N N . LEU A 1 1178 ? 10.187 4.811 -73.065 1.00 25.34 1178 LEU A N 1
ATOM 9239 C CA . LEU A 1 1178 ? 10.374 4.594 -71.632 1.00 25.34 1178 LEU A CA 1
ATOM 9240 C C . LEU A 1 1178 ? 10.711 5.929 -70.962 1.00 25.34 1178 LEU A C 1
ATOM 9242 O O . LEU A 1 1178 ? 11.840 6.408 -71.042 1.00 25.34 1178 LEU A O 1
ATOM 9246 N N . ALA A 1 1179 ? 9.730 6.523 -70.284 1.00 23.92 1179 ALA A N 1
ATOM 9247 C CA . ALA A 1 1179 ? 9.969 7.677 -69.425 1.00 23.92 1179 ALA A CA 1
ATOM 9248 C C . ALA A 1 1179 ? 10.712 7.240 -68.141 1.00 23.92 1179 ALA A C 1
ATOM 9250 O O . ALA A 1 1179 ? 10.261 6.294 -67.485 1.00 23.92 1179 ALA A O 1
ATOM 9251 N N . PRO A 1 1180 ? 11.809 7.911 -67.738 1.00 26.98 1180 PRO A N 1
ATOM 9252 C CA . PRO A 1 1180 ? 12.502 7.598 -66.491 1.00 26.98 1180 PRO A CA 1
ATOM 9253 C C . PRO A 1 1180 ? 11.636 7.989 -65.285 1.00 26.98 1180 PRO A C 1
ATOM 9255 O O . PRO A 1 1180 ? 11.206 9.137 -65.158 1.00 26.98 1180 PRO A O 1
ATOM 9258 N N . GLN A 1 1181 ? 11.370 7.040 -64.384 1.00 24.75 1181 GLN A N 1
ATOM 9259 C CA . GLN A 1 1181 ? 10.593 7.307 -63.171 1.00 24.75 1181 GLN A CA 1
ATOM 9260 C C . GLN A 1 1181 ? 11.486 7.788 -62.023 1.00 24.75 1181 GLN A C 1
ATOM 9262 O O . GLN A 1 1181 ? 12.176 6.998 -61.387 1.00 24.75 1181 GLN A O 1
ATOM 9267 N N . ASN A 1 1182 ? 11.393 9.077 -61.690 1.00 27.38 1182 ASN A N 1
ATOM 9268 C CA . ASN A 1 1182 ? 11.911 9.606 -60.427 1.00 27.38 1182 ASN A CA 1
ATOM 9269 C C . ASN A 1 1182 ? 10.935 9.277 -59.282 1.00 27.38 1182 ASN A C 1
ATOM 9271 O O . ASN A 1 1182 ? 10.046 10.068 -58.956 1.00 27.38 1182 ASN A O 1
ATOM 9275 N N . SER A 1 1183 ? 11.082 8.102 -58.669 1.00 25.58 1183 SER A N 1
ATOM 9276 C CA . SER A 1 1183 ? 10.257 7.651 -57.542 1.00 25.58 1183 SER A CA 1
ATOM 9277 C C . SER A 1 1183 ? 10.894 7.969 -56.182 1.00 25.58 1183 SER A C 1
ATOM 9279 O O . SER A 1 1183 ? 11.318 7.069 -55.468 1.00 25.58 1183 SER A O 1
ATOM 9281 N N . PHE A 1 1184 ? 10.920 9.250 -55.803 1.00 31.55 1184 PHE A N 1
ATOM 9282 C CA . PHE A 1 1184 ? 11.190 9.670 -54.418 1.00 31.55 1184 PHE A CA 1
ATOM 9283 C C . PHE A 1 1184 ? 10.049 10.569 -53.918 1.00 31.55 1184 PHE A C 1
ATOM 9285 O O . PHE A 1 1184 ? 10.176 11.786 -53.805 1.00 31.55 1184 PHE A O 1
ATOM 9292 N N . LYS A 1 1185 ? 8.872 9.969 -53.687 1.00 27.91 1185 LYS A N 1
ATOM 9293 C CA . LYS A 1 1185 ? 7.633 10.679 -53.305 1.00 27.91 1185 LYS A CA 1
ATOM 9294 C C . LYS A 1 1185 ? 7.481 10.870 -51.789 1.00 27.91 1185 LYS A C 1
ATOM 9296 O O . LYS A 1 1185 ? 6.384 10.756 -51.241 1.00 27.91 1185 LYS A O 1
ATOM 9301 N N . ALA A 1 1186 ? 8.561 11.276 -51.127 1.00 28.73 1186 ALA A N 1
ATOM 9302 C CA . ALA A 1 1186 ? 8.428 11.999 -49.868 1.00 28.73 1186 ALA A CA 1
ATOM 9303 C C . ALA A 1 1186 ? 7.644 13.302 -50.132 1.00 28.73 1186 ALA A C 1
ATOM 9305 O O . ALA A 1 1186 ? 7.959 14.046 -51.061 1.00 28.73 1186 ALA A O 1
ATOM 9306 N N . ARG A 1 1187 ? 6.597 13.582 -49.343 1.00 26.48 1187 ARG A N 1
ATOM 9307 C CA . ARG A 1 1187 ? 5.765 14.792 -49.488 1.00 26.48 1187 ARG A CA 1
ATOM 9308 C C . ARG A 1 1187 ? 6.521 16.045 -49.014 1.00 26.48 1187 ARG A C 1
ATOM 9310 O O . ARG A 1 1187 ? 6.262 16.572 -47.937 1.00 26.48 1187 ARG A O 1
ATOM 9317 N N . SER A 1 1188 ? 7.419 16.567 -49.846 1.00 28.70 1188 SER A N 1
ATOM 9318 C CA . SER A 1 1188 ? 7.870 17.957 -49.749 1.00 28.70 1188 SER A CA 1
ATOM 9319 C C . SER A 1 1188 ? 6.738 18.879 -50.215 1.00 28.70 1188 SER A C 1
ATOM 9321 O O . SER A 1 1188 ? 6.606 19.167 -51.406 1.00 28.70 1188 SER A O 1
ATOM 9323 N N . GLY A 1 1189 ? 5.880 19.303 -49.284 1.00 25.41 1189 GLY A N 1
ATOM 9324 C CA . GLY A 1 1189 ? 4.919 20.375 -49.549 1.00 25.41 1189 GLY A CA 1
ATOM 9325 C C . GLY A 1 1189 ? 5.650 21.688 -49.875 1.00 25.41 1189 GLY A C 1
ATOM 9326 O O . GLY A 1 1189 ? 6.724 21.929 -49.316 1.00 25.41 1189 GLY A O 1
ATOM 9327 N N . PRO A 1 1190 ? 5.115 22.538 -50.769 1.00 25.00 1190 PRO A N 1
ATOM 9328 C CA . PRO A 1 1190 ? 5.740 23.815 -51.089 1.00 25.00 1190 PRO A CA 1
ATOM 9329 C C . PRO A 1 1190 ? 5.656 24.752 -49.878 1.00 25.00 1190 PRO A C 1
ATOM 9331 O O . PRO A 1 1190 ? 4.571 25.194 -49.501 1.00 25.00 1190 PRO A O 1
ATOM 9334 N N . LEU A 1 1191 ? 6.800 25.069 -49.268 1.00 25.14 1191 LEU A N 1
ATOM 9335 C CA . LEU A 1 1191 ? 6.871 26.109 -48.241 1.00 25.14 1191 LEU A CA 1
ATOM 9336 C C . LEU A 1 1191 ? 6.733 27.493 -48.903 1.00 25.14 1191 LEU A C 1
ATOM 9338 O O . LEU A 1 1191 ? 7.435 27.767 -49.880 1.00 25.14 1191 LEU A O 1
ATOM 9342 N N . PRO A 1 1192 ? 5.840 28.371 -48.408 1.00 25.00 1192 PRO A N 1
ATOM 9343 C CA . PRO A 1 1192 ? 5.625 29.683 -49.002 1.00 25.00 1192 PRO A CA 1
ATOM 9344 C C . PRO A 1 1192 ? 6.810 30.616 -48.735 1.00 25.00 1192 PRO A C 1
ATOM 9346 O O . PRO A 1 1192 ? 7.310 30.722 -47.615 1.00 25.00 1192 PRO A O 1
ATOM 9349 N N . TYR A 1 1193 ? 7.225 31.340 -49.773 1.00 24.50 1193 TYR A N 1
ATOM 9350 C CA . TYR A 1 1193 ? 8.275 32.351 -49.696 1.00 24.50 1193 TYR A CA 1
ATOM 9351 C C . TYR A 1 1193 ? 7.765 33.566 -48.900 1.00 24.50 1193 TYR A C 1
ATOM 9353 O O . TYR A 1 1193 ? 6.881 34.284 -49.367 1.00 24.50 1193 TYR A O 1
ATOM 9361 N N . VAL A 1 1194 ? 8.311 33.810 -47.706 1.00 22.11 1194 VAL A N 1
ATOM 9362 C CA . VAL A 1 1194 ? 8.018 35.014 -46.908 1.00 22.11 1194 VAL A CA 1
ATOM 9363 C C . VAL A 1 1194 ? 9.226 35.940 -46.968 1.00 22.11 1194 VAL A C 1
ATOM 9365 O O . VAL A 1 1194 ? 10.272 35.644 -46.397 1.00 22.11 1194 VAL A O 1
ATOM 9368 N N . MET A 1 1195 ? 9.083 37.071 -47.659 1.00 25.30 1195 MET A N 1
ATOM 9369 C CA . MET A 1 1195 ? 10.135 38.078 -47.788 1.00 25.30 1195 MET A CA 1
ATOM 9370 C C . MET A 1 1195 ? 9.554 39.482 -47.603 1.00 25.30 1195 MET A C 1
ATOM 9372 O O . MET A 1 1195 ? 8.635 39.868 -48.321 1.00 25.30 1195 MET A O 1
ATOM 9376 N N . GLY A 1 1196 ? 10.123 40.249 -46.668 1.00 23.69 1196 GLY A N 1
ATOM 9377 C CA . GLY A 1 1196 ? 9.844 41.678 -46.504 1.00 23.69 1196 GLY A CA 1
ATOM 9378 C C . GLY A 1 1196 ? 9.581 42.121 -45.056 1.00 23.69 1196 GLY A C 1
ATOM 9379 O O . GLY A 1 1196 ? 8.553 41.748 -44.491 1.00 23.69 1196 GLY A O 1
ATOM 9380 N N . PRO A 1 1197 ? 10.432 42.979 -44.458 1.00 32.19 1197 PRO A N 1
ATOM 9381 C CA . PRO A 1 1197 ? 10.002 43.853 -43.370 1.00 32.19 1197 PRO A CA 1
ATOM 9382 C C . PRO A 1 1197 ? 9.085 44.944 -43.953 1.00 32.19 1197 PRO A C 1
ATOM 9384 O O . PRO A 1 1197 ? 9.445 45.616 -44.919 1.00 32.19 1197 PRO A O 1
ATOM 9387 N N . GLY A 1 1198 ? 7.871 45.079 -43.419 1.00 25.38 1198 GLY A N 1
ATOM 9388 C CA . GLY A 1 1198 ? 6.807 45.862 -44.058 1.00 25.38 1198 GLY A CA 1
ATOM 9389 C C . GLY A 1 1198 ? 6.700 47.330 -43.630 1.00 25.38 1198 GLY A C 1
ATOM 9390 O O . GLY A 1 1198 ? 7.110 47.711 -42.539 1.00 25.38 1198 GLY A O 1
ATOM 9391 N N . PHE A 1 1199 ? 6.041 48.126 -44.476 1.00 24.98 1199 PHE A N 1
ATOM 9392 C CA . PHE A 1 1199 ? 5.369 49.387 -44.137 1.00 24.98 1199 PHE A CA 1
ATOM 9393 C C . PHE A 1 1199 ? 4.282 49.668 -45.191 1.00 24.98 1199 PHE A C 1
ATOM 9395 O O . PHE A 1 1199 ? 4.481 49.363 -46.364 1.00 24.98 1199 PHE A O 1
ATOM 9402 N N . GLY A 1 1200 ? 3.172 50.306 -44.801 1.00 22.89 1200 GLY A N 1
ATOM 9403 C CA . GLY A 1 1200 ? 2.200 50.885 -45.744 1.00 22.89 1200 GLY A CA 1
ATOM 9404 C C . GLY A 1 1200 ? 0.816 50.224 -45.765 1.00 22.89 1200 GLY A C 1
ATOM 9405 O O . GLY A 1 1200 ? 0.639 49.083 -46.171 1.00 22.89 1200 GLY A O 1
ATOM 9406 N N . THR A 1 1201 ? -0.188 50.995 -45.354 1.00 26.30 1201 THR A N 1
ATOM 9407 C CA . THR A 1 1201 ? -1.621 50.661 -45.353 1.00 26.30 1201 THR A CA 1
ATOM 9408 C C . THR A 1 1201 ? -2.269 50.721 -46.744 1.00 26.30 1201 THR A C 1
ATOM 9410 O O . THR A 1 1201 ? -2.145 51.748 -47.410 1.00 26.30 1201 THR A O 1
ATOM 9413 N N . ALA A 1 1202 ? -3.104 49.738 -47.101 1.00 23.02 1202 ALA A N 1
ATOM 9414 C CA . ALA A 1 1202 ? -4.258 49.918 -47.999 1.00 23.02 1202 ALA A CA 1
ATOM 9415 C C . ALA A 1 1202 ? -5.267 48.760 -47.845 1.00 23.02 1202 ALA A C 1
ATOM 9417 O O . ALA A 1 1202 ? -4.901 47.669 -47.417 1.00 23.02 1202 ALA A O 1
ATOM 9418 N N . SER A 1 1203 ? -6.533 48.986 -48.211 1.00 27.47 1203 SER A N 1
ATOM 9419 C CA . SER A 1 1203 ? -7.586 47.959 -48.262 1.00 27.47 1203 SER A CA 1
ATOM 9420 C C . SER A 1 1203 ? -8.098 47.790 -49.692 1.00 27.47 1203 SER A C 1
ATOM 9422 O O . SER A 1 1203 ? -8.330 48.785 -50.380 1.00 27.47 1203 SER A O 1
ATOM 9424 N N . THR A 1 1204 ? -8.319 46.550 -50.136 1.00 23.45 1204 THR A N 1
ATOM 9425 C CA . THR A 1 1204 ? -9.288 46.207 -51.198 1.00 23.45 1204 THR A CA 1
ATOM 9426 C C . THR A 1 1204 ? -9.625 44.708 -51.154 1.00 23.45 1204 THR A C 1
ATOM 9428 O O . THR A 1 1204 ? -9.035 43.961 -50.377 1.00 23.45 1204 THR A O 1
ATOM 9431 N N . THR A 1 1205 ? -10.632 44.278 -51.917 1.00 24.59 1205 THR A N 1
ATOM 9432 C CA . THR A 1 1205 ? -11.300 42.966 -51.800 1.00 24.59 1205 THR A CA 1
ATOM 9433 C C . THR A 1 1205 ? -11.302 42.174 -53.120 1.00 24.59 1205 THR A C 1
ATOM 9435 O O . THR A 1 1205 ? -10.958 42.724 -54.162 1.00 24.59 1205 THR A O 1
ATOM 9438 N N . ILE A 1 1206 ? -11.811 40.927 -53.057 1.00 23.44 1206 ILE A N 1
ATOM 9439 C CA . ILE A 1 1206 ? -12.221 40.014 -54.158 1.00 23.44 1206 ILE A CA 1
ATOM 9440 C C . ILE A 1 1206 ? -11.153 39.007 -54.639 1.00 23.44 1206 ILE A C 1
ATOM 9442 O O . ILE A 1 1206 ? -10.027 39.370 -54.953 1.00 23.44 1206 ILE A O 1
ATOM 9446 N N . GLY A 1 1207 ? -11.578 37.740 -54.796 1.00 22.86 1207 GLY A N 1
ATOM 9447 C CA . GLY A 1 1207 ? -10.902 36.712 -55.607 1.00 22.86 1207 GLY A CA 1
ATOM 9448 C C . GLY A 1 1207 ? -10.407 35.496 -54.815 1.00 22.86 1207 GLY A C 1
ATOM 9449 O O . GLY A 1 1207 ? -9.309 35.522 -54.276 1.00 22.86 1207 GLY A O 1
ATOM 9450 N N . GLY A 1 1208 ? -11.199 34.419 -54.754 1.00 26.22 1208 GLY A N 1
ATOM 9451 C CA . GLY A 1 1208 ? -10.829 33.185 -54.046 1.00 26.22 1208 GLY A CA 1
ATOM 9452 C C . GLY A 1 1208 ? -10.371 32.055 -54.973 1.00 26.22 1208 GLY A C 1
ATOM 9453 O O . GLY A 1 1208 ? -11.046 31.752 -55.955 1.00 26.22 1208 GLY A O 1
ATOM 9454 N N . ILE A 1 1209 ? -9.274 31.387 -54.607 1.00 24.72 1209 ILE A N 1
ATOM 9455 C CA . ILE A 1 1209 ? -8.881 30.044 -55.068 1.00 24.72 1209 ILE A CA 1
ATOM 9456 C C . ILE A 1 1209 ? -8.510 29.242 -53.810 1.00 24.72 1209 ILE A C 1
ATOM 9458 O O . ILE A 1 1209 ? -7.908 29.789 -52.886 1.00 24.72 1209 ILE A O 1
ATOM 9462 N N . GLY A 1 1210 ? -8.926 27.975 -53.735 1.00 27.19 1210 GLY A N 1
ATOM 9463 C CA . GLY A 1 1210 ? -8.731 27.141 -52.545 1.00 27.19 1210 GLY A CA 1
ATOM 9464 C C . GLY A 1 1210 ? -7.270 26.737 -52.327 1.00 27.19 1210 GLY A C 1
ATOM 9465 O O . GLY A 1 1210 ? -6.582 26.362 -53.273 1.00 27.19 1210 GLY A O 1
ATOM 9466 N N . VAL A 1 1211 ? -6.823 26.770 -51.070 1.00 26.72 1211 VAL A N 1
ATOM 9467 C CA . VAL A 1 1211 ? -5.521 26.249 -50.629 1.00 26.72 1211 VAL A CA 1
ATOM 9468 C C . VAL A 1 1211 ? -5.760 24.936 -49.886 1.00 26.72 1211 VAL A C 1
ATOM 9470 O O . VAL A 1 1211 ? -6.488 24.919 -48.894 1.00 26.72 1211 VAL A O 1
ATOM 9473 N N . GLU A 1 1212 ? -5.153 23.837 -50.341 1.00 29.20 1212 GLU A N 1
ATOM 9474 C CA . GLU A 1 1212 ? -5.130 22.592 -49.565 1.00 29.20 1212 GLU A CA 1
ATOM 9475 C C . GLU A 1 1212 ? -4.242 22.774 -48.325 1.00 29.20 1212 GLU A C 1
ATOM 9477 O O . GLU A 1 1212 ? -3.050 23.066 -48.435 1.00 29.20 1212 GLU A O 1
ATOM 9482 N N . SER A 1 1213 ? -4.818 22.591 -47.135 1.00 32.91 1213 SER A N 1
ATOM 9483 C CA . SER A 1 1213 ? -4.062 22.603 -45.881 1.00 32.91 1213 SER A CA 1
ATOM 9484 C C . SER A 1 1213 ? -3.243 21.315 -45.759 1.00 32.91 1213 SER A C 1
ATOM 9486 O O . SER A 1 1213 ? -3.784 20.240 -45.495 1.00 32.91 1213 SER A O 1
ATOM 9488 N N . GLY A 1 1214 ? -1.935 21.410 -45.997 1.00 43.84 1214 GLY A N 1
ATOM 9489 C CA . GLY A 1 1214 ? -1.004 20.298 -45.821 1.00 43.84 1214 GLY A CA 1
ATOM 9490 C C . GLY A 1 1214 ? -0.739 20.008 -44.343 1.00 43.84 1214 GLY A C 1
ATOM 9491 O O . GLY A 1 1214 ? -0.313 20.895 -43.608 1.00 43.84 1214 GLY A O 1
ATOM 9492 N N . VAL A 1 1215 ? -0.940 18.753 -43.930 1.00 51.06 1215 VAL A N 1
ATOM 9493 C CA . VAL A 1 1215 ? -0.578 18.245 -42.592 1.00 51.06 1215 VAL A CA 1
ATOM 9494 C C . VAL A 1 1215 ? 0.908 18.538 -42.303 1.00 51.06 1215 VAL A C 1
ATOM 9496 O O . VAL A 1 1215 ? 1.748 18.247 -43.163 1.00 51.06 1215 VAL A O 1
ATOM 9499 N N . PRO A 1 1216 ? 1.266 19.105 -41.133 1.00 65.31 1216 PRO A N 1
ATOM 9500 C CA . PRO A 1 1216 ? 2.641 19.493 -40.829 1.00 65.31 1216 PRO A CA 1
ATOM 9501 C C . PRO A 1 1216 ? 3.594 18.280 -40.785 1.00 65.31 1216 PRO A C 1
ATOM 9503 O O . PRO A 1 1216 ? 3.204 17.212 -40.307 1.00 65.31 1216 PRO A O 1
ATOM 9506 N N . PRO A 1 1217 ? 4.872 18.420 -41.206 1.00 68.88 1217 PRO A N 1
ATOM 9507 C CA . PRO A 1 1217 ? 5.807 17.292 -41.313 1.00 68.88 1217 PRO A CA 1
ATOM 9508 C C . PRO A 1 1217 ? 5.962 16.457 -40.034 1.00 68.88 1217 PRO A C 1
ATOM 9510 O O . PRO A 1 1217 ? 6.002 15.233 -40.114 1.00 68.88 1217 PRO A O 1
ATOM 9513 N N . LYS A 1 1218 ? 5.953 17.108 -38.863 1.00 69.75 1218 LYS A N 1
ATOM 9514 C CA . LYS A 1 1218 ? 6.004 16.472 -37.535 1.00 69.75 1218 LYS A CA 1
ATOM 9515 C C . LYS A 1 1218 ? 4.843 15.505 -37.284 1.00 69.75 1218 LYS A C 1
ATOM 9517 O O . LYS A 1 1218 ? 5.030 14.433 -36.714 1.00 69.75 1218 LYS A O 1
ATOM 9522 N N . GLU A 1 1219 ? 3.639 15.877 -37.709 1.00 76.25 1219 GLU A N 1
ATOM 9523 C CA . GLU A 1 1219 ? 2.442 15.047 -37.561 1.00 76.25 1219 GLU A CA 1
ATOM 9524 C C . GLU A 1 1219 ? 2.481 13.867 -38.539 1.00 76.25 1219 GLU A C 1
ATOM 9526 O O . GLU A 1 1219 ? 2.163 12.747 -38.152 1.00 76.25 1219 GLU A O 1
ATOM 9531 N N . VAL A 1 1220 ? 3.004 14.069 -39.756 1.00 80.94 1220 VAL A N 1
ATOM 9532 C CA . VAL A 1 1220 ? 3.289 12.974 -40.702 1.00 80.94 1220 VAL A CA 1
ATOM 9533 C C . VAL A 1 1220 ? 4.344 12.008 -40.143 1.00 80.94 1220 VAL A C 1
ATOM 9535 O O . VAL A 1 1220 ? 4.166 10.795 -40.228 1.00 80.94 1220 VAL A O 1
ATOM 9538 N N . ALA A 1 1221 ? 5.420 12.506 -39.528 1.00 82.19 1221 ALA A N 1
ATOM 9539 C CA . ALA A 1 1221 ? 6.460 11.680 -38.912 1.00 82.19 1221 ALA A CA 1
ATOM 9540 C C . ALA A 1 1221 ? 5.923 10.852 -37.730 1.00 82.19 1221 ALA A C 1
ATOM 9542 O O . ALA A 1 1221 ? 6.176 9.645 -37.648 1.00 82.19 1221 ALA A O 1
ATOM 9543 N N . LEU A 1 1222 ? 5.125 11.467 -36.851 1.00 85.12 1222 LEU A N 1
ATOM 9544 C CA . LEU A 1 1222 ? 4.457 10.780 -35.743 1.00 85.12 1222 LEU A CA 1
ATOM 9545 C C . LEU A 1 1222 ? 3.428 9.752 -36.244 1.00 85.12 1222 LEU A C 1
ATOM 9547 O O . LEU A 1 1222 ? 3.387 8.633 -35.733 1.00 85.12 1222 LEU A O 1
ATOM 9551 N N . GLN A 1 1223 ? 2.642 10.093 -37.268 1.00 85.25 1223 GLN A N 1
ATOM 9552 C CA . GLN A 1 1223 ? 1.652 9.194 -37.861 1.00 85.25 1223 GLN A CA 1
ATOM 9553 C C . GLN A 1 1223 ? 2.308 7.992 -38.551 1.00 85.25 1223 GLN A C 1
ATOM 9555 O O . GLN A 1 1223 ? 1.846 6.870 -38.363 1.00 85.25 1223 GLN A O 1
ATOM 9560 N N . ASN A 1 1224 ? 3.416 8.192 -39.272 1.00 86.31 1224 ASN A N 1
ATOM 9561 C CA . ASN A 1 1224 ? 4.219 7.102 -39.837 1.00 86.31 1224 ASN A CA 1
ATOM 9562 C C . ASN A 1 1224 ? 4.760 6.187 -38.728 1.00 86.31 1224 ASN A C 1
ATOM 9564 O O . ASN A 1 1224 ? 4.591 4.972 -38.795 1.00 86.31 1224 ASN A O 1
ATOM 9568 N N . THR A 1 1225 ? 5.341 6.775 -37.674 1.00 89.25 1225 THR A N 1
ATOM 9569 C CA . THR A 1 1225 ? 5.860 6.039 -36.508 1.00 89.25 1225 THR A CA 1
ATOM 9570 C C . THR A 1 1225 ? 4.770 5.164 -35.876 1.00 89.25 1225 THR A C 1
ATOM 9572 O O . THR A 1 1225 ? 4.982 3.974 -35.644 1.00 89.25 1225 THR A O 1
ATOM 9575 N N . ARG A 1 1226 ? 3.578 5.734 -35.640 1.00 89.75 1226 ARG A N 1
ATOM 9576 C CA . ARG A 1 1226 ? 2.422 5.025 -35.066 1.00 89.75 1226 ARG A CA 1
ATOM 9577 C C . ARG A 1 1226 ? 1.862 3.956 -36.004 1.00 89.75 1226 ARG A C 1
ATOM 9579 O O . ARG A 1 1226 ? 1.602 2.856 -35.536 1.00 89.75 1226 ARG A O 1
ATOM 9586 N N . SER A 1 1227 ? 1.687 4.256 -37.292 1.00 86.50 1227 SER A N 1
ATOM 9587 C CA . SER A 1 1227 ? 1.180 3.310 -38.298 1.00 86.50 1227 SER A CA 1
ATOM 9588 C C . SER A 1 1227 ? 2.063 2.063 -38.364 1.00 86.50 1227 SER A C 1
ATOM 9590 O O . SER A 1 1227 ? 1.592 0.967 -38.064 1.00 86.50 1227 SER A O 1
ATOM 9592 N N . ILE A 1 1228 ? 3.362 2.227 -38.643 1.00 88.31 1228 ILE A N 1
ATOM 9593 C CA . ILE A 1 1228 ? 4.286 1.095 -38.797 1.00 88.31 1228 ILE A CA 1
ATOM 9594 C C . ILE A 1 1228 ? 4.355 0.284 -37.493 1.00 88.31 1228 ILE A C 1
ATOM 9596 O O . ILE A 1 1228 ? 4.259 -0.941 -37.536 1.00 88.31 1228 ILE A O 1
ATOM 9600 N N . LEU A 1 1229 ? 4.455 0.942 -36.328 1.00 90.19 1229 LEU A N 1
ATOM 9601 C CA . LEU A 1 1229 ? 4.496 0.250 -35.035 1.00 90.19 1229 LEU A CA 1
ATOM 9602 C C . LEU A 1 1229 ? 3.185 -0.494 -34.722 1.00 90.19 1229 LEU A C 1
ATOM 9604 O O . LEU A 1 1229 ? 3.237 -1.573 -34.140 1.00 90.19 1229 LEU A O 1
ATOM 9608 N N . GLY A 1 1230 ? 2.029 0.032 -35.142 1.00 87.44 1230 GLY A N 1
ATOM 9609 C CA . GLY A 1 1230 ? 0.743 -0.667 -35.069 1.00 87.44 1230 GLY A CA 1
ATOM 9610 C C . GLY A 1 1230 ? 0.774 -1.985 -35.843 1.00 87.44 1230 GLY A C 1
ATOM 9611 O O . GLY A 1 1230 ? 0.610 -3.047 -35.250 1.00 87.44 1230 GLY A O 1
ATOM 9612 N N . HIS A 1 1231 ? 1.136 -1.944 -37.127 1.00 87.50 1231 HIS A N 1
ATOM 9613 C CA . HIS A 1 1231 ? 1.218 -3.151 -37.958 1.00 87.50 1231 HIS A CA 1
ATOM 9614 C C . HIS A 1 1231 ? 2.296 -4.156 -37.486 1.00 87.50 1231 HIS A C 1
ATOM 9616 O O . HIS A 1 1231 ? 2.108 -5.365 -37.622 1.00 87.50 1231 HIS A O 1
ATOM 9622 N N . VAL A 1 1232 ? 3.395 -3.705 -36.857 1.00 88.31 1232 VAL A N 1
ATOM 9623 C CA . VAL A 1 1232 ? 4.343 -4.602 -36.152 1.00 88.31 1232 VAL A CA 1
ATOM 9624 C C . VAL A 1 1232 ? 3.656 -5.356 -35.005 1.00 88.31 1232 VAL A C 1
ATOM 9626 O O . VAL A 1 1232 ? 3.931 -6.536 -34.784 1.00 88.31 1232 VAL A O 1
ATOM 9629 N N . LEU A 1 1233 ? 2.771 -4.685 -34.266 1.00 87.00 1233 LEU A N 1
ATOM 9630 C CA . LEU A 1 1233 ? 2.061 -5.225 -33.106 1.00 87.00 1233 LEU A CA 1
ATOM 9631 C C . LEU A 1 1233 ? 0.847 -6.093 -33.467 1.00 87.00 1233 LEU A C 1
ATOM 9633 O O . LEU A 1 1233 ? 0.493 -6.965 -32.666 1.00 87.00 1233 LEU A O 1
ATOM 9637 N N . ASP A 1 1234 ? 0.250 -5.880 -34.640 1.00 82.81 1234 ASP A N 1
ATOM 9638 C CA . ASP A 1 1234 ? -0.821 -6.714 -35.202 1.00 82.81 1234 ASP A CA 1
ATOM 9639 C C . ASP A 1 1234 ? -0.266 -8.027 -35.784 1.00 82.81 1234 ASP A C 1
ATOM 9641 O O . ASP A 1 1234 ? -0.832 -9.094 -35.547 1.00 82.81 1234 ASP A O 1
ATOM 9645 N N . ASN A 1 1235 ? 0.917 -7.989 -36.415 1.00 76.81 1235 ASN A N 1
ATOM 9646 C CA . ASN A 1 1235 ? 1.658 -9.185 -36.851 1.00 76.81 1235 ASN A CA 1
ATOM 9647 C C . ASN A 1 1235 ? 2.108 -10.100 -35.683 1.00 76.81 1235 ASN A C 1
ATOM 9649 O O . ASN A 1 1235 ? 2.559 -11.226 -35.906 1.00 76.81 1235 ASN A O 1
ATOM 9653 N N . CYS A 1 1236 ? 2.019 -9.647 -34.426 1.00 79.56 1236 CYS A N 1
ATOM 9654 C CA . CYS A 1 1236 ? 2.424 -10.424 -33.254 1.00 79.56 1236 CYS A CA 1
ATOM 9655 C C . CYS A 1 1236 ? 1.299 -11.360 -32.774 1.00 79.56 1236 CYS A C 1
ATOM 9657 O O . CYS A 1 1236 ? 0.425 -10.945 -32.015 1.00 79.56 1236 CYS A O 1
ATOM 9659 N N . ALA A 1 1237 ? 1.391 -12.651 -33.118 1.00 56.88 1237 ALA A N 1
ATOM 9660 C CA . ALA A 1 1237 ? 0.395 -13.709 -32.862 1.00 56.88 1237 ALA A CA 1
ATOM 9661 C C . ALA A 1 1237 ? 0.061 -14.041 -31.378 1.00 56.88 1237 ALA A C 1
ATOM 9663 O O . ALA A 1 1237 ? -0.575 -15.057 -31.094 1.00 56.88 1237 ALA A O 1
ATOM 9664 N N . LEU A 1 1238 ? 0.469 -13.211 -30.413 1.00 56.16 1238 LEU A N 1
ATOM 9665 C CA . LEU A 1 1238 ? 0.084 -13.335 -29.005 1.00 56.16 1238 LEU A CA 1
ATOM 9666 C C . LEU A 1 1238 ? -1.289 -12.685 -28.783 1.00 56.16 1238 LEU A C 1
ATOM 9668 O O . LEU A 1 1238 ? -1.457 -11.480 -28.978 1.00 56.16 1238 LEU A O 1
ATOM 9672 N N . GLY A 1 1239 ? -2.263 -13.513 -28.391 1.00 48.62 1239 GLY A N 1
ATOM 9673 C CA . GLY A 1 1239 ? -3.690 -13.179 -28.372 1.00 48.62 1239 GLY A CA 1
ATOM 9674 C C . GLY A 1 1239 ? -4.083 -11.969 -27.515 1.00 48.62 1239 GLY A C 1
ATOM 9675 O O . GLY A 1 1239 ? -3.371 -11.560 -26.599 1.00 48.62 1239 GLY A O 1
ATOM 9676 N N . ARG A 1 1240 ? -5.266 -11.414 -27.814 1.00 48.00 1240 ARG A N 1
ATOM 9677 C CA . ARG A 1 1240 ? -5.820 -10.183 -27.220 1.00 48.00 1240 ARG A CA 1
ATOM 9678 C C . ARG A 1 1240 ? -6.037 -10.289 -25.696 1.00 48.00 1240 ARG A C 1
ATOM 9680 O O . ARG A 1 1240 ? -7.153 -10.541 -25.250 1.00 48.00 1240 ARG A O 1
ATOM 9687 N N . LYS A 1 1241 ? -4.997 -10.035 -24.893 1.00 55.66 1241 LYS A N 1
ATOM 9688 C CA . LYS A 1 1241 ? -5.160 -9.609 -23.489 1.00 55.66 1241 LYS A CA 1
ATOM 9689 C C . LYS A 1 1241 ? -5.836 -8.229 -23.450 1.00 55.66 1241 LYS A C 1
ATOM 9691 O O . LYS A 1 1241 ? -5.789 -7.479 -24.427 1.00 55.66 1241 LYS A O 1
ATOM 9696 N N . ASP A 1 1242 ? -6.420 -7.857 -22.311 1.00 54.44 1242 ASP A N 1
ATOM 9697 C CA . ASP A 1 1242 ? -7.017 -6.529 -22.103 1.00 54.44 1242 ASP A CA 1
ATOM 9698 C C . ASP A 1 1242 ? -5.929 -5.451 -21.894 1.00 54.44 1242 ASP A C 1
ATOM 9700 O O . ASP A 1 1242 ? -5.767 -4.875 -20.819 1.00 54.44 1242 ASP A O 1
ATOM 9704 N N . TYR A 1 1243 ? -5.195 -5.123 -22.964 1.00 67.31 1243 TYR A N 1
ATOM 9705 C CA . TYR A 1 1243 ? -4.148 -4.086 -22.996 1.00 67.31 1243 TYR A CA 1
ATOM 9706 C C . TYR A 1 1243 ? -4.644 -2.668 -22.645 1.00 67.31 1243 TYR A C 1
ATOM 9708 O O . TYR A 1 1243 ? -3.861 -1.722 -22.635 1.00 67.31 1243 TYR A O 1
ATOM 9716 N N . LYS A 1 1244 ? -5.938 -2.506 -22.329 1.00 64.81 1244 LYS A N 1
ATOM 9717 C CA . LYS A 1 1244 ? -6.559 -1.267 -21.847 1.00 64.81 1244 LYS A CA 1
ATOM 9718 C C . LYS A 1 1244 ? -5.844 -0.673 -20.631 1.00 64.81 1244 LYS A C 1
ATOM 9720 O O . LYS A 1 1244 ? -5.800 0.550 -20.541 1.00 64.81 1244 LYS A O 1
ATOM 9725 N N . ARG A 1 1245 ? -5.270 -1.518 -19.763 1.00 76.12 1245 ARG A N 1
ATOM 9726 C CA . ARG A 1 1245 ? -4.561 -1.130 -18.527 1.00 76.12 1245 ARG A CA 1
ATOM 9727 C C . ARG A 1 1245 ? -3.135 -0.608 -18.727 1.00 76.12 1245 ARG A C 1
ATOM 9729 O O . ARG A 1 1245 ? -2.573 -0.080 -17.782 1.00 76.12 1245 ARG A O 1
ATOM 9736 N N . LEU A 1 1246 ? -2.544 -0.749 -19.917 1.00 85.31 1246 LEU A N 1
ATOM 9737 C CA . LEU A 1 1246 ? -1.163 -0.315 -20.150 1.00 85.31 1246 LEU A CA 1
ATOM 9738 C C . LEU A 1 1246 ? -1.045 1.218 -20.116 1.00 85.31 1246 LEU A C 1
ATOM 9740 O O . LEU A 1 1246 ? -1.744 1.895 -20.869 1.00 85.31 1246 LEU A O 1
ATOM 9744 N N . VAL A 1 1247 ? -0.113 1.745 -19.324 1.00 84.75 1247 VAL A N 1
ATOM 9745 C CA . VAL A 1 1247 ? 0.228 3.174 -19.199 1.00 84.75 1247 VAL A CA 1
ATOM 9746 C C . VAL A 1 1247 ? -1.005 4.060 -18.910 1.00 84.75 1247 VAL A C 1
ATOM 9748 O O . VAL A 1 1247 ? -1.353 4.920 -19.722 1.00 84.75 1247 VAL A O 1
ATOM 9751 N N . PRO A 1 1248 ? -1.711 3.855 -17.780 1.00 85.06 1248 PRO A N 1
ATOM 9752 C CA . PRO A 1 1248 ? -2.997 4.508 -17.507 1.00 85.06 1248 PRO A CA 1
ATOM 9753 C C . PRO A 1 1248 ? -2.910 6.040 -17.380 1.00 85.06 1248 PRO A C 1
ATOM 9755 O O . PRO A 1 1248 ? -3.892 6.719 -17.673 1.00 85.06 1248 PRO A O 1
ATOM 9758 N N . PHE A 1 1249 ? -1.742 6.597 -17.035 1.00 85.50 1249 PHE A N 1
ATOM 9759 C CA . PHE A 1 1249 ? -1.506 8.048 -17.024 1.00 85.50 1249 PHE A CA 1
ATOM 9760 C C . PHE A 1 1249 ? -1.460 8.691 -18.425 1.00 85.50 1249 PHE A C 1
ATOM 9762 O O . PHE A 1 1249 ? -1.565 9.912 -18.548 1.00 85.50 1249 PHE A O 1
ATOM 9769 N N . VAL A 1 1250 ? -1.351 7.909 -19.509 1.00 83.00 1250 VAL A N 1
ATOM 9770 C CA . VAL A 1 1250 ? -1.472 8.429 -20.880 1.00 83.00 1250 VAL A CA 1
ATOM 9771 C C . VAL A 1 1250 ? -2.945 8.439 -21.293 1.00 83.00 1250 VAL A C 1
ATOM 9773 O O . VAL A 1 1250 ? -3.541 7.415 -21.624 1.00 83.00 1250 VAL A O 1
ATOM 9776 N N . SER A 1 1251 ? -3.533 9.636 -21.289 1.00 70.19 1251 SER A N 1
ATOM 9777 C CA . SER A 1 1251 ? -4.937 9.870 -21.648 1.00 70.19 1251 SER A CA 1
ATOM 9778 C C . SER A 1 1251 ? -5.265 9.386 -23.069 1.00 70.19 1251 SER A C 1
ATOM 9780 O O . SER A 1 1251 ? -4.700 9.885 -24.041 1.00 70.19 1251 SER A O 1
ATOM 9782 N N . ASN A 1 1252 ? -6.229 8.466 -23.208 1.00 56.62 1252 ASN A N 1
ATOM 9783 C CA . ASN A 1 1252 ? -6.752 8.067 -24.520 1.00 56.62 1252 ASN A CA 1
ATOM 9784 C C . ASN A 1 1252 ? -7.564 9.219 -25.135 1.00 56.62 1252 ASN A C 1
ATOM 9786 O O . ASN A 1 1252 ? -8.698 9.467 -24.732 1.00 56.62 1252 ASN A O 1
ATOM 9790 N N . THR A 1 1253 ? -7.009 9.878 -26.151 1.00 45.41 1253 THR A N 1
ATOM 9791 C CA . THR A 1 1253 ? -7.639 11.003 -26.869 1.00 45.41 1253 THR A CA 1
ATOM 9792 C C . THR A 1 1253 ? -8.841 10.611 -27.737 1.00 45.41 1253 THR A C 1
ATOM 9794 O O . THR A 1 1253 ? -9.568 11.484 -28.193 1.00 45.41 1253 THR A O 1
ATOM 9797 N N . ALA A 1 1254 ? -9.108 9.317 -27.928 1.00 40.22 1254 ALA A N 1
ATOM 9798 C CA . ALA A 1 1254 ? -10.185 8.783 -28.770 1.00 40.22 1254 ALA A CA 1
ATOM 9799 C C . ALA A 1 1254 ? -11.606 8.881 -28.156 1.00 40.22 1254 ALA A C 1
ATOM 9801 O O . ALA A 1 1254 ? -12.447 8.025 -28.426 1.00 40.22 1254 ALA A O 1
ATOM 9802 N N . ASN A 1 1255 ? -11.860 9.855 -27.274 1.00 28.06 1255 ASN A N 1
ATOM 9803 C CA . ASN A 1 1255 ? -13.117 9.969 -26.518 1.00 28.06 1255 ASN A CA 1
ATOM 9804 C C . ASN A 1 1255 ? -13.495 11.428 -26.148 1.00 28.06 1255 ASN A C 1
ATOM 9806 O O . ASN A 1 1255 ? -14.196 11.647 -25.156 1.00 28.06 1255 ASN A O 1
ATOM 9810 N N . GLN A 1 1256 ? -13.018 12.411 -26.925 1.00 26.45 1256 GLN A N 1
ATOM 9811 C CA . GLN A 1 1256 ? -13.458 13.818 -26.918 1.00 26.45 1256 GLN A CA 1
ATOM 9812 C C . GLN A 1 1256 ? -13.861 14.246 -28.332 1.00 26.45 1256 GLN A C 1
ATOM 9814 O O . GLN A 1 1256 ? -13.184 13.790 -29.279 1.00 26.45 1256 GLN A O 1
#

InterPro domains:
  IPR016024 Armadillo-type fold [SSF48371] (232-1153)
  IPR025481 Cell morphogenesis protein C-terminal [PF14225] (872-1151)
  IPR029473 Cell morphogenesis central region [PF14228] (1-847)
  IPR039867 Protein furry/Tao3/Mor2 [PTHR12295] (1-1190)

Mean predicted aligned error: 19.29 Å

Sequence (1256 aa):
MVAEKIWPGMLSRKPVFRLHYLKYIEETTRQILTALPESFQDVQPLRYALASVLRYLAPEFVEAKSEKFDLRTRKRLFDLLLSWSDDTNGAWSQEGVNDYRREVERYKASQHGRSKDSVDKLSFDKDVSEQVEAIQLASMNAMASLLYGPCFDDNARKMSGRVISWINSLFIEPAPRAPFGYSPADPRTPSYSKYTGEGGRAAAGRDRHKGGHLRVSMAKLALKNLLLTNLDLFPACIDQCYYSDAAIADGYFSVLAEVYMRQEIPKCEIQRLLSLILYKVVDPSRQIRDDALQMLETLSVRAWAEDGMESSGSYRAAVVGNLPDSYQQFQYKLSCKLAKDHPELSQLLCEEIMQRQLDAVDIIAQHQVLTCMAPWIENLNFWKLKDGWTERLLKSLYYVTWRHGDQFPDEIEKLWSTIASKSRNISPVLDFLITKGIEDCDSNASAEISGAFATYFSVAKRVSLYLARICPQRTIDHLVYQLAQRMLEDSVEPLRPSTIKADVNGNAVLEFSQGPAAPQISSIVDSQPHMSPLLVRGDIPLRNVSGSLSWRTAAVGGRSASGPLSPMPPEMNVVPLTPAGRSGQLLPALVNMSGPLMGVRSSTGTIRSRHLSRDSGDYFIDTPNSGEDGLHDKAGIHGVNAKELQSALQGHQQHSLTQADIALILLAEIAYENDEDFREHLPLLFHVTFVSMDSSEDIVLEHCQHLLVNLLYSLAGRHLEQYVVENSDGENKQQVVSLIKYVQSKRGSMMWESEDPTVIKPDVPSSALLAALVQSMVDAIFFQGDLRETWGTESLKWAMECTSRHLACRSHQIYRALRPKVTSDACVSLLRCLYRCLTNPQPEVLGFIMEILLTLQVMVENMEPEKVILYPQLFWGCVAMMHSDFVHVYCQVLELFLRVIDRLSFRDRTTENVLLSSMPRDELDTSGPEQGEFQRLESRGAIDPAGKVPAFEGVQPLVLKGLMSTVSHGVSIEVLSRITFPACDSIFGDPETRLLMHMTGLLPWLCLQLSKDPTGLGSPLHQQYQKACSVAANIALWCRTKSLEGLATVFLAYSQGEIKTINNLLACIAPLLCNEWFPKHSALAFGHLLRLLERGPVEYQRVILLLLKELLQHTPVDAAQNPHMYAIVSQLVESSLGCDALSVLEALLQSCSSLTGSHLNDGAYENGHGGPTDEKSLAPQNSFKARSGPLPYVMGPGFGTASTTIGGIGVESGVPPKEVALQNTRSILGHVLDNCALGRKDYKRLVPFVSNTANQ

pLDDT: mean 72.18, std 25.06, range [22.06, 97.62]